Protein AF-0000000087633510 (afdb_homodimer)

InterPro domains:
  IPR011762 Acetyl-coenzyme A carboxyltransferase, N-terminal [PS50980] (60-316)
  IPR011763 Acetyl-coenzyme A carboxyltransferase, C-terminal [PS50989] (320-559)
  IPR029045 ClpP/crotonase-like domain superfamily [SSF52096] (69-305)
  IPR029045 ClpP/crotonase-like domain superfamily [SSF52096] (275-554)
  IPR034733 Acetyl-coenzyme A carboxylase carboxyl transferase subunit beta [PF01039] (92-562)
  IPR045190 Methylcrotonoyl-CoA carboxylase beta chain MCCB/AccD1-like [PTHR22855] (49-562)

Organism: Neolamprologus brichardi (NCBI:txid32507)

Radius of gyration: 33.29 Å; Cα contacts (8 Å, |Δi|>4): 2450; chains: 2; bounding box: 78×94×128 Å

Solvent-accessible surface area (backbone atoms only — not comparable to full-atom values): 58409 Å² total; per-residue (Å²): 138,80,77,77,77,73,78,75,78,78,74,76,71,79,74,76,76,74,72,76,76,73,79,71,74,74,68,72,66,80,74,71,80,73,74,80,86,50,48,66,49,84,64,74,90,46,80,85,46,42,68,48,29,51,53,7,30,55,46,37,50,54,38,51,50,50,49,49,51,52,50,52,56,33,70,44,50,40,34,72,68,35,45,47,46,40,39,68,72,63,65,41,78,52,61,69,57,51,48,59,70,48,30,74,57,87,67,58,54,69,37,26,59,55,15,20,49,83,40,97,91,46,71,32,43,22,22,20,37,54,34,30,39,34,30,44,90,83,41,65,29,31,36,44,29,37,29,39,38,24,76,49,11,36,36,45,54,58,25,43,47,52,52,48,50,49,51,48,43,20,62,79,32,56,27,33,36,41,35,37,41,18,24,63,23,71,46,65,96,49,32,87,62,28,41,54,33,48,82,20,53,50,24,54,56,32,48,49,30,42,34,36,24,61,71,23,53,37,37,19,34,30,69,16,46,20,30,40,78,44,30,45,59,39,43,59,24,78,43,19,31,25,17,44,87,50,10,30,47,37,69,60,56,40,61,44,21,26,74,74,62,68,47,88,54,51,58,50,67,52,20,7,26,63,44,25,47,72,69,43,54,57,28,75,38,76,16,80,40,65,71,53,34,38,51,51,49,49,52,55,56,69,69,53,81,60,57,72,80,53,67,66,58,54,50,53,40,56,66,65,36,42,67,33,80,47,65,42,69,54,37,35,27,61,32,22,71,43,81,90,42,56,65,71,44,64,50,57,50,18,39,48,18,29,49,9,22,45,39,61,47,62,72,87,50,26,61,24,36,45,35,29,41,34,29,41,72,64,41,68,32,33,36,40,32,40,48,42,53,79,39,51,55,16,24,47,49,48,27,52,49,52,50,50,28,41,75,68,64,30,34,38,38,27,40,35,32,41,54,70,71,72,85,74,46,66,42,61,70,37,25,44,52,45,41,43,28,51,34,28,42,38,33,18,30,35,41,56,43,61,43,80,40,57,34,35,24,38,30,51,23,31,40,27,48,68,59,23,46,48,50,40,27,44,24,42,64,40,70,41,38,37,28,22,63,67,12,33,46,34,57,46,41,63,82,50,53,62,67,73,51,82,72,63,84,84,43,62,69,60,49,51,52,52,39,52,54,50,29,58,50,32,54,56,57,15,30,33,65,50,34,19,17,68,56,41,40,42,22,72,42,56,58,56,48,44,52,60,53,52,41,50,52,53,55,49,54,53,49,44,73,29,52,74,80,69,83,62,79,73,60,59,89,62,65,126,140,84,83,78,83,76,79,77,78,78,74,78,72,77,74,76,78,76,73,77,78,74,81,71,74,74,68,71,64,78,75,70,80,72,76,77,87,49,47,67,48,85,63,74,90,46,80,87,46,43,68,48,30,51,52,8,31,55,46,37,52,54,39,50,50,50,50,50,54,51,50,52,56,32,72,44,51,41,35,70,68,36,44,46,45,40,41,66,74,62,66,42,78,54,62,68,56,52,49,58,70,48,29,74,57,88,66,57,52,68,36,27,59,54,15,22,48,85,40,97,92,45,70,32,43,21,22,20,37,55,33,31,38,32,30,43,89,83,39,64,28,30,34,44,31,36,29,39,37,27,75,49,12,36,36,46,54,57,25,43,46,52,51,46,49,49,51,48,43,20,63,79,33,57,27,32,38,41,36,38,41,18,23,63,22,71,45,65,98,48,34,85,62,30,42,54,33,47,80,21,51,50,24,54,57,31,48,48,31,41,36,37,24,62,69,23,53,38,37,20,35,30,70,15,44,19,31,41,79,46,30,47,58,39,44,57,23,78,41,20,30,25,17,45,88,49,10,31,45,35,72,59,56,40,61,44,19,25,74,73,62,66,46,89,53,52,59,50,67,53,19,8,24,65,46,26,46,72,68,44,54,57,29,74,39,75,15,79,40,65,70,52,35,40,51,51,50,50,53,56,56,66,68,52,81,60,58,71,78,53,66,64,58,52,49,54,40,56,67,66,36,42,67,33,81,47,64,40,70,54,38,35,30,61,32,22,70,45,80,90,42,56,65,70,44,63,49,58,50,19,38,48,17,29,48,8,23,45,41,62,47,62,70,86,49,28,61,25,36,45,35,29,42,33,28,40,72,64,41,67,32,33,37,39,32,40,48,42,54,80,40,49,54,16,24,49,48,48,27,52,50,50,49,49,27,40,75,68,66,30,34,37,3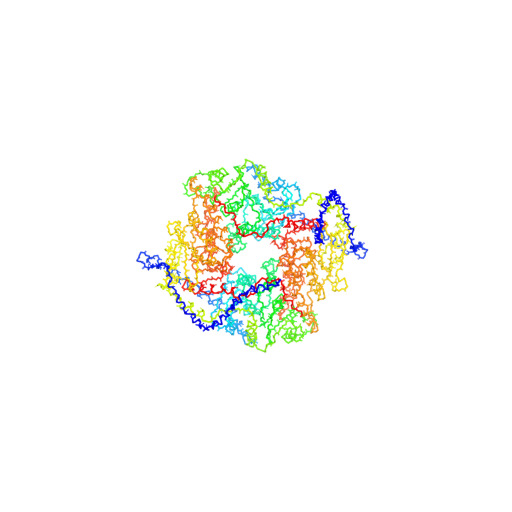8,26,39,36,32,41,54,70,71,72,85,74,46,69,41,60,70,36,25,43,53,46,40,43,26,50,34,28,42,37,31,18,31,34,42,55,43,61,42,80,39,56,35,36,23,38,29,51,23,30,40,27,49,68,58,23,47,47,51,40,28,45,24,42,63,40,70,41,37,35,29,22,64,67,11,34,46,34,60,47,41,64,82,50,53,62,67,72,49,82,72,62,83,85,43,63,69,60,50,51,51,51,39,51,54,50,30,58,52,32,55,57,56,15,30,33,64,51,34,19,18,68,54,42,41,43,24,74,42,57,56,56,48,44,50,60,54,52,42,51,54,54,56,49,54,54,49,46,72,30,51,74,81,69,82,63,80,73,60,58,90,62,65,125

Foldseek 3Di:
DPPPPCPPPPPPVPPPPPPPPPPPPCPVDPPPPPPDPFDFPDDDDDPVLVVLLVVLLVLLVVLVVVVVVLLVVLVCQLHDVLVCCCCPVLVFDFPVVLVCLQAPHPDKAWWLQLAQDPDPVHRQGSQQWIWTWGDQPQAIAIEIAGGCSGVHSEHDLSSLVLLVLSLVLCVLQLHAYEYEDGHPYYPVVVCVSAPDDCSHLVVNLVSLQQSLLLVRAFEYEFQAEQEASSLVRLLQGPAYEYEFSHGFHDHDAQVVVCVVPVDGDDRCRHGGLCCCCPPVVSHPHYHHHSSRSSVVVSVVVVPADFQDDDPVVLVSLQVSAAAAPDALSSLSSQQGLALVSHDACLVLCSRQFGNNGWHWDPCPWQVQWTWTWTHQSNAIAIEIEGNAACALRNLLSLLVRLVVCLVVLHEYEFEDDHDQDDDPCPDPVSVVRVVSSVVSLVSLLVSLLPRSRAYEYEYSAEQEASVNSSRCFLVSPHSFYEYAQSYFHDNGAQPRCLVVDDPPPPCPPVSVVVSVVVSVVRVVCGGRSNCSNSPSGTYHDHSSCVSVSVVVVSVSSCSSVRRDDRPDRSDRDNSD/DCPPPCPPPPPPVPPPPPPPPPPPPCPVPPPPDPADPFDFPDDDDDPVLVVLLVVLLVLLVVLVVVVVVLLVVLVCQLHDVLVCCCCPVLVFDFQVVLVCLQAPDPDKAWWLQLAQDPDPVHRQGSQQWIWTWGDQPRAIAIEIAGGCSGVHSEHELSSLVLLVLSLVLCVLQLHAYEYEDGHPYYPVVVCVSAPDDCSHLVVNLVSLQQSLLLVRAFEYEFQAEQEASSLVNLLQGPAYEYEFPGGFHDPDAQVVVCVVPVDGDDRCRHGGLCCCCPPVVSHPHYHHHSSRSSVVVSVVVVPADFQDDDPVVLVSLQVSAAAAPDALSSLSSQQGLALVSHDACLVLCSRQFGNSGWAWDPCPWQVQWTWTWTHQSNAIAIEIEGNAACALRNLLSLLVRLVVCLVVLHEYEFEDAHDFDDDPCPDPVSVVRVVSSVVSLVSLLVSLLPRSRAYEYEYSAEQEASVNSSRCFLVSPHSFYEYAQSYFHDNGAQPRCLVVDDPPPPCVPVSVVVSVVVSVVRVVCGGRSVCSNSPSGGYHDHSSCVSVSVVVVSVSSCSSVRRDDRPDRSDRDNSD

Secondary structure (DSSP, 8-state):
-------------------------------------PPB---PPPHHHHHHHHHHHHHHHHHHHHHHHHHHHHHTTT-HHHHHIIIIIS----HHHHHHHHSSSS-EEEE-TTTTTT-TT---GGGGEEEEEEEETTEEEEEEEE-TTTGGGEEPHHHHHHHHHHHHHHHHHT--EEEEEEE-EE-GGGGGGTSSSTTSHHHHHHHHHHHHHTT--EEEEEEEEEEGGGGHHHHHSSEEEEETTT-EEESS-HHHHHHHH-----HHHHH-HHIIIIII---SEEESSHHHHHHHHHHHHHTS-B-PPPHHHHHHHHHH----SS-GGGHHHHS-SSGGGPPPHHHHHHHHSGGGB-EESSTTSSTTEEEEEEEETTEEEEEEEESS---HHHHHHHHHHHHHHHHTT--EEEEE---SS-----SHHHHHHHHHHHHHHHHHHHHHHH--S-EEEEESSEEEHHHHHHTT-GGG--SEEEE-TT-EEESS-TT-GGGGS---TT-HHHHHHHHHHHHHHHHHHTBHHHHHHTTSSS-B--GGGHHHHHHHHHHHHHGGGGBS------------/-------------------------------------PPB---PPPHHHHHHHHHHHHHHHHHHHHHHHHHHHHHTTT-HHHHHIIIIIS----HHHHHHHHSSSS-EEEE-TTTTTT-TT---GGGGEEEEEEEETTEEEEEEEE-TTTGGGEEPHHHHHHHHHHHHHHHHHT--EEEEEEE-EE-GGGGGGTSSSTTSHHHHHHHHHHHHHTT--EEEEEEEEEEGGGGHHHHHSSEEEEETTT-EEESS-HHHHHHHH-----HHHHH-HHIIIIII---SEEESSHHHHHHHHHHHHHTS-B-PPPHHHHHHHHHH----SS-GGGHHHHS-SSGGGPPPTHHHHHHHSGGGB-EESSTTSSTTEEEEEEEETTEEEEEEEESS---HHHHHHHHHHHHHHHHTT--EEEEE---SS-----SHHHHHHHHHHHHHHHHHHHHHHH--S-EEEEESSEEEHHHHHHTT-GGG--SEEEE-TT-EEESS-TT-GGGGS---TT-HHHHHHHHHHHHHHHHHHTBHHHHHHTTSSS-B--GGGHHHHHHHHHHHHHGGGGBS------------

pLDDT: mean 87.06, std 18.72, range [19.77, 98.94]

Structure (mmCIF, N/CA/C/O backbone):
data_AF-0000000087633510-model_v1
#
loop_
_entity.id
_entity.type
_entity.pdbx_description
1 polymer 'methylcrotonoyl-CoA carboxylase'
#
loop_
_atom_site.group_PDB
_atom_site.id
_atom_site.type_symbol
_atom_site.label_atom_id
_atom_site.label_alt_id
_atom_site.label_comp_id
_atom_site.label_asym_id
_atom_site.label_entity_id
_atom_site.label_seq_id
_atom_site.pdbx_PDB_ins_code
_atom_site.Cartn_x
_atom_site.Cartn_y
_atom_site.Cartn_z
_atom_site.occupancy
_atom_site.B_iso_or_equiv
_atom_site.auth_seq_id
_atom_site.auth_comp_id
_atom_site.auth_asym_id
_atom_site.auth_atom_id
_atom_site.pdbx_PDB_model_num
ATOM 1 N N . MET A 1 1 ? 13.68 -36.344 97.812 1 20.95 1 MET A N 1
ATOM 2 C CA . MET A 1 1 ? 13.469 -34.906 98.062 1 20.95 1 MET A CA 1
ATOM 3 C C . MET A 1 1 ? 13.406 -34.156 96.688 1 20.95 1 MET A C 1
ATOM 5 O O . MET A 1 1 ? 14.102 -33.156 96.5 1 20.95 1 MET A O 1
ATOM 9 N N . THR A 1 2 ? 13.18 -34.844 95.75 1 22.48 2 THR A N 1
ATOM 10 C CA . THR A 1 2 ? 13.297 -35.188 94.312 1 22.48 2 THR A CA 1
ATOM 11 C C . THR A 1 2 ? 12.43 -34.25 93.5 1 22.48 2 THR A C 1
ATOM 13 O O . THR A 1 2 ? 11.219 -34.469 93.375 1 22.48 2 THR A O 1
ATOM 16 N N . ASP A 1 3 ? 12.828 -32.906 93.625 1 21.53 3 ASP A N 1
ATOM 17 C CA . ASP A 1 3 ? 12.086 -31.656 93.438 1 21.53 3 ASP A CA 1
ATOM 18 C C . ASP A 1 3 ? 11.828 -31.438 91.938 1 21.53 3 ASP A C 1
ATOM 20 O O . ASP A 1 3 ? 12.758 -31.469 91.125 1 21.53 3 ASP A O 1
ATOM 24 N N . MET A 1 4 ? 10.648 -31.781 91.438 1 23.3 4 MET A N 1
ATOM 25 C CA . MET A 1 4 ? 9.859 -32.031 90.25 1 23.3 4 MET A CA 1
ATOM 26 C C . MET A 1 4 ? 9.695 -30.766 89.438 1 23.3 4 MET A C 1
ATOM 28 O O . MET A 1 4 ? 8.891 -29.891 89.812 1 23.3 4 MET A O 1
ATOM 32 N N . HIS A 1 5 ? 10.969 -30.156 89.062 1 23.16 5 HIS A N 1
ATOM 33 C CA . HIS A 1 5 ? 11.055 -28.781 88.562 1 23.16 5 HIS A CA 1
ATOM 34 C C . HIS A 1 5 ? 10.195 -28.562 87.375 1 23.16 5 HIS A C 1
ATOM 36 O O . HIS A 1 5 ? 10.32 -29.297 86.375 1 23.16 5 HIS A O 1
ATOM 42 N N . ARG A 1 6 ? 8.953 -28.016 87.438 1 20.7 6 ARG A N 1
ATOM 43 C CA . ARG A 1 6 ? 7.672 -27.812 86.812 1 20.7 6 ARG A CA 1
ATOM 44 C C . ARG A 1 6 ? 7.805 -26.844 85.625 1 20.7 6 ARG A C 1
ATOM 46 O O . ARG A 1 6 ? 7.91 -25.641 85.812 1 20.7 6 ARG A O 1
ATOM 53 N N . TYR A 1 7 ? 8.789 -27.062 84.75 1 23.12 7 TYR A N 1
ATOM 54 C CA . TYR A 1 7 ? 9.195 -26.047 83.75 1 23.12 7 TYR A CA 1
ATOM 55 C C . TYR A 1 7 ? 8.008 -25.594 82.938 1 23.12 7 TYR A C 1
ATOM 57 O O . TYR A 1 7 ? 7.43 -26.391 82.188 1 23.12 7 TYR A O 1
ATOM 65 N N . THR A 1 8 ? 7.133 -24.688 83.438 1 19.77 8 THR A N 1
ATOM 66 C CA . THR A 1 8 ? 5.836 -24.172 83 1 19.77 8 THR A CA 1
ATOM 67 C C . THR A 1 8 ? 5.941 -23.484 81.688 1 19.77 8 THR A C 1
ATOM 69 O O . THR A 1 8 ? 6.734 -22.562 81.5 1 19.77 8 THR A O 1
ATOM 72 N N . ALA A 1 9 ? 5.965 -24.297 80.562 1 23.45 9 ALA A N 1
ATOM 73 C CA . ALA A 1 9 ? 5.984 -23.984 79.125 1 23.45 9 ALA A CA 1
ATOM 74 C C . ALA A 1 9 ? 4.941 -22.922 78.75 1 23.45 9 ALA A C 1
ATOM 76 O O . ALA A 1 9 ? 3.736 -23.188 78.875 1 23.45 9 ALA A O 1
ATOM 77 N N . SER A 1 10 ? 5.125 -21.625 79.312 1 20.56 10 SER A N 1
ATOM 78 C CA . SER A 1 10 ? 4.184 -20.516 79.25 1 20.56 10 SER A CA 1
ATOM 79 C C . SER A 1 10 ? 3.67 -20.297 77.812 1 20.56 10 SER A C 1
ATOM 81 O O . SER A 1 10 ? 4.453 -20.281 76.875 1 20.56 10 SER A O 1
ATOM 83 N N . ARG A 1 11 ? 2.398 -20.797 77.562 1 21.02 11 ARG A N 1
ATOM 84 C CA . ARG A 1 11 ? 1.43 -20.766 76.438 1 21.02 11 ARG A CA 1
ATOM 85 C C . ARG A 1 11 ? 1.221 -19.344 75.938 1 21.02 11 ARG A C 1
ATOM 87 O O . ARG A 1 11 ? 0.561 -18.531 76.562 1 21.02 11 ARG A O 1
ATOM 94 N N . PHE A 1 12 ? 2.332 -18.578 75.562 1 21.59 12 PHE A N 1
ATOM 95 C CA . PHE A 1 12 ? 2.113 -17.203 75.125 1 21.59 12 PHE A CA 1
ATOM 96 C C . PHE A 1 12 ? 0.963 -17.109 74.125 1 21.59 12 PHE A C 1
ATOM 98 O O . PHE A 1 12 ? 1.013 -17.719 73.062 1 21.59 12 PHE A O 1
ATOM 105 N N . VAL A 1 13 ? -0.249 -17.141 74.625 1 21.53 13 VAL A N 1
ATOM 106 C CA . VAL A 1 13 ? -1.556 -16.969 74 1 21.53 13 VAL A CA 1
ATOM 107 C C . VAL A 1 13 ? -1.522 -15.758 73.062 1 21.53 13 VAL A C 1
ATOM 109 O O . VAL A 1 13 ? -1.291 -14.625 73.5 1 21.53 13 VAL A O 1
ATOM 112 N N . GLU A 1 14 ? -0.946 -15.977 71.875 1 23.7 14 GLU A N 1
ATOM 113 C CA . GLU A 1 14 ? -0.913 -14.953 70.812 1 23.7 14 GLU A CA 1
ATOM 114 C C . GLU A 1 14 ? -2.271 -14.273 70.688 1 23.7 14 GLU A C 1
ATOM 116 O O . GLU A 1 14 ? -3.281 -14.938 70.438 1 23.7 14 GLU A O 1
ATOM 121 N N . ARG A 1 15 ? -2.631 -13.297 71.562 1 22.03 15 ARG A N 1
ATOM 122 C CA . ARG A 1 15 ? -3.771 -12.391 71.562 1 22.03 15 ARG A CA 1
ATOM 123 C C . ARG A 1 15 ? -4.07 -11.906 70.125 1 22.03 15 ARG A C 1
ATOM 125 O O . ARG A 1 15 ? -3.191 -11.367 69.438 1 22.03 15 ARG A O 1
ATOM 132 N N . TYR A 1 16 ? -5.008 -12.57 69.5 1 24.42 16 TYR A N 1
ATOM 133 C CA . TYR A 1 16 ? -5.664 -12.305 68.25 1 24.42 16 TYR A CA 1
ATOM 134 C C . TYR A 1 16 ? -6.18 -10.875 68.188 1 24.42 16 TYR A C 1
ATOM 136 O O . TYR A 1 16 ? -7.129 -10.516 68.875 1 24.42 16 TYR A O 1
ATOM 144 N N . TRP A 1 17 ? -5.254 -9.836 68.375 1 23.27 17 TRP A N 1
ATOM 145 C CA . TRP A 1 17 ? -5.754 -8.469 68.25 1 23.27 17 TRP A CA 1
ATOM 146 C C . TRP A 1 17 ? -6.695 -8.305 67.062 1 23.27 17 TRP A C 1
ATOM 148 O O . TRP A 1 17 ? -6.328 -8.602 65.938 1 23.27 17 TRP A O 1
ATOM 158 N N . GLN A 1 18 ? -7.988 -8.516 67.25 1 23.66 18 GLN A N 1
ATOM 159 C CA . GLN A 1 18 ? -9.125 -8.227 66.438 1 23.66 18 GLN A CA 1
ATOM 160 C C . GLN A 1 18 ? -9.109 -6.77 65.938 1 23.66 18 GLN A C 1
ATOM 162 O O . GLN A 1 18 ? -9.594 -5.887 66.688 1 23.66 18 GLN A O 1
ATOM 167 N N . ARG A 1 19 ? -7.984 -6.141 65.625 1 25 19 ARG A N 1
ATOM 168 C CA . ARG A 1 19 ? -8.141 -4.73 65.312 1 25 19 ARG A CA 1
ATOM 169 C C . ARG A 1 19 ? -9.227 -4.535 64.25 1 25 19 ARG A C 1
ATOM 171 O O . ARG A 1 19 ? -9.266 -5.254 63.25 1 25 19 ARG A O 1
ATOM 178 N N . SER A 1 20 ? -10.328 -3.992 64.688 1 24.59 20 SER A N 1
ATOM 179 C CA . SER A 1 20 ? -11.492 -3.492 63.969 1 24.59 20 SER A CA 1
ATOM 180 C C . SER A 1 20 ? -11.086 -2.613 62.781 1 24.59 20 SER A C 1
ATOM 182 O O . SER A 1 20 ? -10.406 -1.603 62.969 1 24.59 20 SER A O 1
ATOM 184 N N . VAL A 1 21 ? -10.734 -3.178 61.719 1 28.39 21 VAL A N 1
ATOM 185 C CA . VAL A 1 21 ? -10.367 -2.445 60.5 1 28.39 21 VAL A CA 1
ATOM 186 C C . VAL A 1 21 ? -11.461 -1.436 60.156 1 28.39 21 VAL A C 1
ATOM 188 O O . VAL A 1 21 ? -12.602 -1.815 59.875 1 28.39 21 VAL A O 1
ATOM 191 N N . CYS A 1 22 ? -11.57 -0.311 60.906 1 26.98 22 CYS A N 1
ATOM 192 C CA . CYS A 1 22 ? -12.422 0.808 60.531 1 26.98 22 CYS A CA 1
ATOM 193 C C . CYS A 1 22 ? -12.305 1.101 59.031 1 26.98 22 CYS A C 1
ATOM 195 O O . CYS A 1 22 ? -11.195 1.148 58.5 1 26.98 22 CYS A O 1
ATOM 197 N N . GLY A 1 23 ? -13.328 0.753 58.281 1 26.53 23 GLY A N 1
ATOM 198 C CA . GLY A 1 23 ? -13.594 1.016 56.875 1 26.53 23 GLY A CA 1
ATOM 199 C C . GLY A 1 23 ? -13.359 2.463 56.5 1 26.53 23 GLY A C 1
ATOM 200 O O . GLY A 1 23 ? -14.18 3.334 56.781 1 26.53 23 GLY A O 1
ATOM 201 N N . VAL A 1 24 ? -12.188 3.039 56.812 1 29.25 24 VAL A N 1
ATOM 202 C CA . VAL A 1 24 ? -11.969 4.406 56.344 1 29.25 24 VAL A CA 1
ATOM 203 C C . VAL A 1 24 ? -12.398 4.527 54.875 1 29.25 24 VAL A C 1
ATOM 205 O O . VAL A 1 24 ? -11.906 3.793 54 1 29.25 24 VAL A O 1
ATOM 208 N N . SER A 1 25 ? -13.617 4.969 54.719 1 30.56 25 SER A N 1
ATOM 209 C CA . SER A 1 25 ? -14.188 5.465 53.469 1 30.56 25 SER A CA 1
ATOM 210 C C . SER A 1 25 ? -13.188 6.344 52.719 1 30.56 25 SER A C 1
ATOM 212 O O . SER A 1 25 ? -12.656 7.305 53.281 1 30.56 25 SER A O 1
ATOM 214 N N . SER A 1 26 ? -12.281 5.727 52.031 1 31.3 26 SER A N 1
ATOM 215 C CA . SER A 1 26 ? -11.305 6.406 51.156 1 31.3 26 SER A CA 1
ATOM 216 C C . SER A 1 26 ? -11.969 7.512 50.344 1 31.3 26 SER A C 1
ATOM 218 O O . SER A 1 26 ? -12.789 7.234 49.469 1 31.3 26 SER A O 1
ATOM 220 N N . VAL A 1 27 ? -12.453 8.508 51.062 1 29.11 27 VAL A N 1
ATOM 221 C CA . VAL A 1 27 ? -12.773 9.695 50.281 1 29.11 27 VAL A CA 1
ATOM 222 C C . VAL A 1 27 ? -11.641 9.992 49.312 1 29.11 27 VAL A C 1
ATOM 224 O O . VAL A 1 27 ? -10.531 10.344 49.719 1 29.11 27 VAL A O 1
ATOM 227 N N . ALA A 1 28 ? -11.531 9.172 48.438 1 39.34 28 ALA A N 1
ATOM 228 C CA . ALA A 1 28 ? -10.688 9.555 47.312 1 39.34 28 ALA A CA 1
ATOM 229 C C . ALA A 1 28 ? -10.82 11.039 47 1 39.34 28 ALA A C 1
ATOM 231 O O . ALA A 1 28 ? -11.852 11.484 46.5 1 39.34 28 ALA A O 1
ATOM 232 N N . GLY A 1 29 ? -10.398 11.883 47.906 1 29.91 29 GLY A N 1
ATOM 233 C CA . GLY A 1 29 ? -10.406 13.312 47.656 1 29.91 29 GLY A CA 1
ATOM 234 C C . GLY A 1 29 ? -10.188 13.656 46.188 1 29.91 29 GLY A C 1
ATOM 235 O O . GLY A 1 29 ? -9.516 12.914 45.469 1 29.91 29 GLY A O 1
ATOM 236 N N . LYS A 1 30 ? -10.977 14.398 45.594 1 40.06 30 LYS A N 1
ATOM 237 C CA . LYS A 1 30 ? -10.867 15.039 44.281 1 40.06 30 LYS A CA 1
ATOM 238 C C . LYS A 1 30 ? -9.492 15.664 44.094 1 40.06 30 LYS A C 1
ATOM 240 O O . LYS A 1 30 ? -9.172 16.672 44.719 1 40.06 30 LYS A O 1
ATOM 245 N N . ARG A 1 31 ? -8.469 14.828 43.938 1 41.28 31 ARG A N 1
ATOM 246 C CA . ARG A 1 31 ? -7.191 15.445 43.594 1 41.28 31 ARG A CA 1
ATOM 247 C C . ARG A 1 31 ? -7.387 16.562 42.594 1 41.28 31 ARG A C 1
ATOM 249 O O . ARG A 1 31 ? -7.918 16.344 41.5 1 41.28 31 ARG A O 1
ATOM 256 N N . ARG A 1 32 ? -7.469 17.812 42.875 1 40.19 32 ARG A N 1
ATOM 257 C CA . ARG A 1 32 ? -7.477 18.984 42 1 40.19 32 ARG A CA 1
ATOM 258 C C . ARG A 1 32 ? -6.379 18.891 40.938 1 40.19 32 ARG A C 1
ATOM 260 O O . ARG A 1 32 ? -5.246 18.5 41.25 1 40.19 32 ARG A O 1
ATOM 267 N N . ALA A 1 33 ? -6.797 18.766 39.719 1 48.5 33 ALA A N 1
ATOM 268 C CA . ALA A 1 33 ? -5.828 18.828 38.625 1 48.5 33 ALA A CA 1
ATOM 269 C C . ALA A 1 33 ? -4.816 19.938 38.844 1 48.5 33 ALA A C 1
ATOM 271 O O . ALA A 1 33 ? -5.199 21.094 39.062 1 48.5 33 ALA A O 1
ATOM 272 N N . LEU A 1 34 ? -3.605 19.703 39.375 1 50.78 34 LEU A N 1
ATOM 273 C CA . LEU A 1 34 ? -2.547 20.703 39.5 1 50.78 34 LEU A CA 1
ATOM 274 C C . LEU A 1 34 ? -2.43 21.531 38.219 1 50.78 34 LEU A C 1
ATOM 276 O O . LEU A 1 34 ? -2.572 21 37.125 1 50.78 34 LEU A O 1
ATOM 280 N N . PRO A 1 35 ? -2.539 22.828 38.344 1 57.19 35 PRO A N 1
ATOM 281 C CA . PRO A 1 35 ? -2.35 23.672 37.156 1 57.19 35 PRO A CA 1
ATOM 282 C C . PRO A 1 35 ? -1.084 23.328 36.375 1 57.19 35 PRO A C 1
ATOM 284 O O . PRO A 1 35 ? -0.1 22.875 36.969 1 57.19 35 PRO A O 1
ATOM 287 N N . SER A 1 36 ? -1.16 23.281 35.031 1 68.38 36 SER A N 1
ATOM 288 C CA . SER A 1 36 ? -0.012 22.984 34.188 1 68.38 36 SER A CA 1
ATOM 289 C C . SER A 1 36 ? 1.174 23.875 34.531 1 68.38 36 SER A C 1
ATOM 291 O O . SER A 1 36 ? 1.011 25.078 34.719 1 68.38 36 SER A O 1
ATOM 293 N N . ALA A 1 37 ? 2.219 23.422 34.812 1 73.5 37 ALA A N 1
ATOM 294 C CA . ALA A 1 37 ? 3.463 24.109 35.156 1 73.5 37 ALA A CA 1
ATOM 295 C C . ALA A 1 37 ? 4.18 24.609 33.906 1 73.5 37 ALA A C 1
ATOM 297 O O . ALA A 1 37 ? 5.238 25.234 34 1 73.5 37 ALA A O 1
ATOM 298 N N . PHE A 1 38 ? 3.443 24.5 32.75 1 85.5 38 PHE A N 1
ATOM 299 C CA . PHE A 1 38 ? 4.117 24.906 31.516 1 85.5 38 PHE A CA 1
ATOM 300 C C . PHE A 1 38 ? 4.051 26.422 31.328 1 85.5 38 PHE A C 1
ATOM 302 O O . PHE A 1 38 ? 3.062 27.062 31.719 1 85.5 38 PHE A O 1
ATOM 309 N N . PRO A 1 39 ? 5.098 27 30.688 1 85.94 39 PRO A N 1
ATOM 310 C CA . PRO A 1 39 ? 5.094 28.453 30.438 1 85.94 39 PRO A CA 1
ATOM 311 C C . PRO A 1 39 ? 4.047 28.875 29.422 1 85.94 39 PRO A C 1
ATOM 313 O O . PRO A 1 39 ? 3.74 28.109 28.5 1 85.94 39 PRO A O 1
ATOM 316 N N . VAL A 1 40 ? 3.543 30.078 29.672 1 89.75 40 VAL A N 1
ATOM 317 C CA . VAL A 1 40 ? 2.539 30.625 28.766 1 89.75 40 VAL A CA 1
ATOM 318 C C . VAL A 1 40 ? 3.223 31.281 27.562 1 89.75 40 VAL A C 1
ATOM 320 O O . VAL A 1 40 ? 4.16 32.062 27.734 1 89.75 40 VAL A O 1
ATOM 323 N N . LEU A 1 41 ? 2.887 30.938 26.359 1 90.5 41 LEU A N 1
ATOM 324 C CA . LEU A 1 41 ? 3.297 31.578 25.109 1 90.5 41 LEU A CA 1
ATOM 325 C C . LEU A 1 41 ? 2.355 32.719 24.75 1 90.5 41 LEU A C 1
ATOM 327 O O . LEU A 1 41 ? 1.484 32.562 23.891 1 90.5 41 LEU A O 1
ATOM 331 N N . ASP A 1 42 ? 2.533 33.812 25.406 1 86.62 42 ASP A N 1
ATOM 332 C CA . ASP A 1 42 ? 1.708 34.969 25.078 1 86.62 42 ASP A CA 1
ATOM 333 C C . ASP A 1 42 ? 2.287 35.719 23.891 1 86.62 42 ASP A C 1
ATOM 335 O O . ASP A 1 42 ? 3.16 36.562 24.062 1 86.62 42 ASP A O 1
ATOM 339 N N . LEU A 1 43 ? 1.753 35.438 22.75 1 88.88 43 LEU A N 1
ATOM 340 C CA . LEU A 1 43 ? 2.246 36 21.5 1 88.88 43 LEU A CA 1
ATOM 341 C C . LEU A 1 43 ? 1.119 36.688 20.719 1 88.88 43 LEU A C 1
ATOM 343 O O . LEU A 1 43 ? 0.665 36.156 19.703 1 88.88 43 LEU A O 1
ATOM 347 N N . PRO A 1 44 ? 0.751 37.906 21.188 1 87.31 44 PRO A N 1
ATOM 348 C C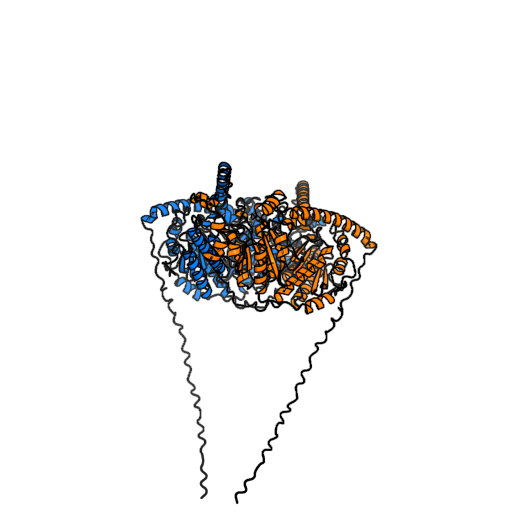A . PRO A 1 44 ? -0.289 38.625 20.469 1 87.31 44 PRO A CA 1
ATOM 349 C C . PRO A 1 44 ? 0.189 39.156 19.109 1 87.31 44 PRO A C 1
ATOM 351 O O . PRO A 1 44 ? 1.392 39.156 18.844 1 87.31 44 PRO A O 1
ATOM 354 N N . LEU A 1 45 ? -0.74 39.469 18.328 1 90.5 45 LEU A N 1
ATOM 355 C CA . LEU A 1 45 ? -0.404 40.094 17.047 1 90.5 45 LEU A CA 1
ATOM 356 C C . LEU A 1 45 ? 0.161 41.5 17.266 1 90.5 45 LEU A C 1
ATOM 358 O O . LEU A 1 45 ? -0.504 42.344 17.859 1 90.5 45 LEU A O 1
ATOM 362 N N . LEU A 1 46 ? 1.341 41.625 16.828 1 88.75 46 LEU A N 1
ATOM 363 C CA . LEU A 1 46 ? 1.998 42.938 16.969 1 88.75 46 LEU A CA 1
ATOM 364 C C . LEU A 1 46 ? 1.896 43.719 15.68 1 88.75 46 LEU A C 1
ATOM 366 O O . LEU A 1 46 ? 1.651 43.156 14.609 1 88.75 46 LEU A O 1
ATOM 370 N N . PRO A 1 47 ? 2.086 45 15.781 1 88.62 47 PRO A N 1
ATOM 371 C CA . PRO A 1 47 ? 2.014 45.844 14.586 1 88.62 47 PRO A CA 1
ATOM 372 C C . PRO A 1 47 ? 2.98 45.406 13.492 1 88.62 47 PRO A C 1
ATOM 374 O O . PRO A 1 47 ? 2.664 45.5 12.305 1 88.62 47 PRO A O 1
ATOM 377 N N . ILE A 1 48 ? 4.066 44.844 13.828 1 88.94 48 ILE A N 1
ATOM 378 C CA . ILE A 1 48 ? 5.09 44.438 12.875 1 88.94 48 ILE A CA 1
ATOM 379 C C . ILE A 1 48 ? 4.582 43.25 12.047 1 88.94 48 ILE A C 1
ATOM 381 O O . ILE A 1 48 ? 5.051 43.031 10.93 1 88.94 48 ILE A O 1
ATOM 385 N N . HIS A 1 49 ? 3.719 42.562 12.641 1 91.12 49 HIS A N 1
ATOM 386 C CA . HIS A 1 49 ? 3.18 41.375 11.961 1 91.12 49 HIS A CA 1
ATOM 387 C C . HIS A 1 49 ? 2.027 41.75 11.039 1 91.12 49 HIS A C 1
ATOM 389 O O . HIS A 1 49 ? 1.608 40.969 10.203 1 91.12 49 HIS A O 1
ATOM 395 N N . LYS A 1 50 ? 1.514 42.906 11.148 1 92.56 50 LYS A N 1
ATOM 396 C CA . LYS A 1 50 ? 0.213 43.281 10.602 1 92.56 50 LYS A CA 1
ATOM 397 C C . LYS A 1 50 ? 0.196 43.156 9.086 1 92.56 50 LYS A C 1
ATOM 399 O O . LYS A 1 50 ? -0.751 42.625 8.508 1 92.56 50 LYS A O 1
ATOM 404 N N . HIS A 1 51 ? 1.205 43.656 8.391 1 94.94 51 HIS A N 1
ATOM 405 C CA . HIS A 1 51 ? 1.225 43.625 6.934 1 94.94 51 HIS A CA 1
ATOM 406 C C . HIS A 1 51 ? 1.181 42.188 6.418 1 94.94 51 HIS A C 1
ATOM 408 O O . HIS A 1 51 ? 0.391 41.875 5.527 1 94.94 51 HIS A O 1
ATOM 414 N N . ILE A 1 52 ? 2 41.344 6.973 1 96.81 52 ILE A N 1
ATOM 415 C CA . ILE A 1 52 ? 2.049 39.938 6.566 1 96.81 52 ILE A CA 1
ATOM 416 C C . ILE A 1 52 ? 0.746 39.25 6.957 1 96.81 52 ILE A C 1
ATOM 418 O O . ILE A 1 52 ? 0.161 38.5 6.152 1 96.81 52 ILE A O 1
ATOM 422 N N . TYR A 1 53 ? 0.271 39.531 8.148 1 97.06 53 TYR A N 1
ATOM 423 C CA . TYR A 1 53 ? -0.963 38.938 8.648 1 97.06 53 TYR A CA 1
ATOM 424 C C . TYR A 1 53 ? -2.139 39.25 7.734 1 97.06 53 TYR A C 1
ATOM 426 O O . TYR A 1 53 ? -2.932 38.375 7.398 1 97.06 53 TYR A O 1
ATOM 434 N N . GLU A 1 54 ? -2.246 40.5 7.328 1 97.19 54 GLU A N 1
ATOM 435 C CA . GLU A 1 54 ? -3.361 40.938 6.492 1 97.19 54 GLU A CA 1
ATOM 436 C C . GLU A 1 54 ? -3.293 40.312 5.105 1 97.19 54 GLU A C 1
ATOM 438 O O . GLU A 1 54 ? -4.324 39.938 4.531 1 97.19 54 GLU A O 1
ATOM 443 N N . ALA A 1 55 ? -2.133 40.188 4.59 1 97.69 55 ALA A N 1
ATOM 444 C CA . ALA A 1 55 ? -1.96 39.531 3.303 1 97.69 55 ALA A CA 1
ATOM 445 C C . ALA A 1 55 ? -2.385 38.062 3.389 1 97.69 55 ALA A C 1
ATOM 447 O O . ALA A 1 55 ? -3.076 37.562 2.502 1 97.69 55 ALA A O 1
ATOM 448 N N . ASN A 1 56 ? -1.94 37.406 4.445 1 98.19 56 ASN A N 1
ATOM 449 C CA . ASN A 1 56 ? -2.332 36 4.691 1 98.19 56 ASN A CA 1
ATOM 450 C C . ASN A 1 56 ? -3.844 35.875 4.855 1 98.19 56 ASN A C 1
ATOM 452 O O . ASN A 1 56 ? -4.445 34.938 4.336 1 98.19 56 ASN A O 1
ATOM 456 N N . LEU A 1 57 ? -4.395 36.812 5.59 1 97.69 57 LEU A N 1
ATOM 457 C CA . LEU A 1 57 ? -5.832 36.781 5.836 1 97.69 57 LEU A CA 1
ATOM 458 C C . LEU A 1 57 ? -6.609 36.875 4.531 1 97.69 57 LEU A C 1
ATOM 460 O O . LEU A 1 57 ? -7.59 36.156 4.328 1 97.69 57 LEU A O 1
ATOM 464 N N . ARG A 1 58 ? -6.215 37.812 3.613 1 97.62 58 ARG A N 1
ATOM 465 C CA . ARG A 1 58 ? -6.855 37.938 2.311 1 97.62 58 ARG A CA 1
ATOM 466 C C . ARG A 1 58 ? -6.75 36.656 1.507 1 97.62 58 ARG A C 1
ATOM 468 O O . ARG A 1 58 ? -7.727 36.219 0.891 1 97.62 58 ARG A O 1
ATOM 475 N N . ASN A 1 59 ? -5.566 36.094 1.522 1 97.81 59 ASN A N 1
ATOM 476 C CA . ASN A 1 59 ? -5.359 34.812 0.834 1 97.81 59 ASN A CA 1
ATOM 477 C C . ASN A 1 59 ? -6.23 33.719 1.422 1 97.81 59 ASN A C 1
ATOM 479 O O . ASN A 1 59 ? -6.824 32.938 0.683 1 97.81 59 ASN A O 1
ATOM 483 N N . SER A 1 60 ? -6.258 33.594 2.762 1 97.75 60 SER A N 1
ATOM 484 C CA . SER A 1 60 ? -7.07 32.594 3.447 1 97.75 60 SER A CA 1
ATOM 485 C C . SER A 1 60 ? -8.547 32.75 3.094 1 97.75 60 SER A C 1
ATOM 487 O O . SER A 1 60 ? -9.25 31.75 2.926 1 97.75 60 SER A O 1
ATOM 489 N N . ASN A 1 61 ? -9 33.969 3.02 1 97.38 61 ASN A N 1
ATOM 490 C CA . ASN A 1 61 ? -10.391 34.219 2.654 1 97.38 61 ASN A CA 1
ATOM 491 C C . ASN A 1 61 ? -10.703 33.688 1.254 1 97.38 61 ASN A C 1
ATOM 493 O O . ASN A 1 61 ? -11.773 33.125 1.021 1 97.38 61 ASN A O 1
ATOM 497 N N . ALA A 1 62 ? -9.828 33.938 0.373 1 97.38 62 ALA A N 1
ATOM 498 C CA . ALA A 1 62 ? -10 33.406 -0.98 1 97.38 62 ALA A CA 1
ATOM 499 C C . ALA A 1 62 ? -10.07 31.875 -0.976 1 97.38 62 ALA A C 1
ATOM 501 O O . ALA A 1 62 ? -10.906 31.297 -1.662 1 97.38 62 ALA A O 1
ATOM 502 N N . TRP A 1 63 ? -9.195 31.281 -0.194 1 96.81 63 TRP A N 1
ATOM 503 C CA . TRP A 1 63 ? -9.172 29.828 -0.112 1 96.81 63 TRP A CA 1
ATOM 504 C C . TRP A 1 63 ? -10.414 29.312 0.601 1 96.81 63 TRP A C 1
ATOM 506 O O . TRP A 1 63 ? -10.914 28.219 0.275 1 96.81 63 TRP A O 1
ATOM 516 N N . CYS A 1 64 ? -10.836 29.984 1.587 1 96.44 64 CYS A N 1
ATOM 517 C CA . CYS A 1 64 ? -12.062 29.594 2.277 1 96.44 64 CYS A CA 1
ATOM 518 C C . CYS A 1 64 ? -13.25 29.594 1.321 1 96.44 64 CYS A C 1
ATOM 520 O O . CYS A 1 64 ? -14.133 28.734 1.426 1 96.44 64 CYS A O 1
ATOM 522 N N . LYS A 1 65 ? -13.273 30.562 0.412 1 96.88 65 LYS A N 1
ATOM 523 C CA . LYS A 1 65 ? -14.32 30.594 -0.607 1 96.88 65 LYS A CA 1
ATOM 524 C C . LYS A 1 65 ? -14.258 29.344 -1.499 1 96.88 65 LYS A C 1
ATOM 526 O O . LYS A 1 65 ? -15.281 28.734 -1.794 1 96.88 65 LYS A O 1
ATOM 531 N N . LYS A 1 66 ? -13.078 29.031 -1.903 1 96.19 66 LYS A N 1
ATOM 532 C CA . LYS A 1 66 ? -12.891 27.828 -2.707 1 96.19 66 LYS A CA 1
ATOM 533 C C . LYS A 1 66 ? -13.312 26.578 -1.934 1 96.19 66 LYS A C 1
ATOM 535 O O . LYS A 1 66 ? -13.93 25.672 -2.494 1 96.19 66 LYS A O 1
ATOM 540 N N . TYR A 1 67 ? -12.922 26.547 -0.696 1 97.69 67 TYR A N 1
ATOM 541 C CA . TYR A 1 67 ? -13.32 25.453 0.188 1 97.69 67 TYR A CA 1
ATOM 542 C C . TYR A 1 67 ? -14.844 25.312 0.206 1 97.69 67 TYR A C 1
ATOM 544 O O . TYR A 1 67 ? -15.359 24.188 0.101 1 97.69 67 TYR A O 1
ATOM 552 N N . THR A 1 68 ? -15.492 26.359 0.337 1 97.44 68 THR A N 1
ATOM 553 C CA . THR A 1 68 ? -16.953 26.359 0.385 1 97.44 68 THR A CA 1
ATOM 554 C C . THR A 1 68 ? -17.531 25.906 -0.947 1 97.44 68 THR A C 1
ATOM 556 O O . THR A 1 68 ? -18.484 25.125 -0.975 1 97.44 68 THR A O 1
ATOM 559 N N . GLU A 1 69 ? -17 26.359 -2.018 1 96.69 69 GLU A N 1
ATOM 560 C CA . GLU A 1 69 ? -17.453 25.969 -3.35 1 96.69 69 GLU A CA 1
ATOM 561 C C . GLU A 1 69 ? -17.312 24.469 -3.555 1 96.69 69 GLU A C 1
ATOM 563 O O . GLU A 1 69 ? -18.25 23.812 -4.031 1 96.69 69 GLU A O 1
ATOM 568 N N . PHE A 1 70 ? -16.141 23.969 -3.205 1 96.69 70 PHE A N 1
ATOM 569 C CA . PHE A 1 70 ? -15.914 22.531 -3.35 1 96.69 70 PHE A CA 1
ATOM 570 C C . PHE A 1 70 ? -16.812 21.734 -2.412 1 96.69 70 PHE A C 1
ATOM 572 O O . PHE A 1 70 ? -17.312 20.672 -2.773 1 96.69 70 PHE A O 1
ATOM 579 N N . SER A 1 71 ? -16.969 22.234 -1.215 1 97.25 71 SER A N 1
ATOM 580 C CA . SER A 1 71 ? -17.859 21.578 -0.253 1 97.25 71 SER A CA 1
ATOM 581 C C . SER A 1 71 ? -19.281 21.484 -0.786 1 97.25 71 SER A C 1
ATOM 583 O O . SER A 1 71 ? -19.938 20.453 -0.656 1 97.25 71 SER A O 1
ATOM 585 N N . GLU A 1 72 ? -19.75 22.547 -1.377 1 96.25 72 GLU A N 1
ATOM 586 C CA . GLU A 1 72 ? -21.094 22.562 -1.955 1 96.25 72 GLU A CA 1
ATOM 587 C C . GLU A 1 72 ? -21.203 21.562 -3.113 1 96.25 72 GLU A C 1
ATOM 589 O O . GLU A 1 72 ? -22.203 20.859 -3.242 1 96.25 72 GLU A O 1
ATOM 594 N N . LYS A 1 73 ? -20.219 21.547 -3.879 1 94.81 73 LYS A N 1
ATOM 595 C CA . LYS A 1 73 ? -20.203 20.641 -5.02 1 94.81 73 LYS A CA 1
ATOM 596 C C . LYS A 1 73 ? -20.281 19.172 -4.566 1 94.81 73 LYS A C 1
ATOM 598 O O . LYS A 1 73 ? -21.062 18.391 -5.109 1 94.81 73 LYS A O 1
ATOM 603 N N . VAL A 1 74 ? -19.5 18.812 -3.588 1 95.75 74 VAL A N 1
ATOM 604 C CA . VAL A 1 74 ? -19.484 17.422 -3.146 1 95.75 74 VAL A CA 1
ATOM 605 C C . VAL A 1 74 ? -20.781 17.094 -2.408 1 95.75 74 VAL A C 1
ATOM 607 O O . VAL A 1 74 ? -21.266 15.961 -2.469 1 95.75 74 VAL A O 1
ATOM 610 N N . MET A 1 75 ? -21.359 18.062 -1.767 1 94.88 75 MET A N 1
ATOM 611 C CA . MET A 1 75 ? -22.578 17.859 -0.989 1 94.88 75 MET A CA 1
ATOM 612 C C . MET A 1 75 ? -23.766 17.594 -1.903 1 94.88 75 MET A C 1
ATOM 614 O O . MET A 1 75 ? -24.781 17.047 -1.465 1 94.88 75 MET A O 1
ATOM 618 N N . GLU A 1 76 ? -23.609 17.891 -3.186 1 94.69 76 GLU A N 1
ATOM 619 C CA . GLU A 1 76 ? -24.672 17.625 -4.156 1 94.69 76 GLU A CA 1
ATOM 620 C C . GLU A 1 76 ? -24.797 16.125 -4.43 1 94.69 76 GLU A C 1
ATOM 622 O O . GLU A 1 76 ? -25.812 15.688 -4.988 1 94.69 76 GLU A O 1
ATOM 627 N N . GLY A 1 77 ? -23.766 15.406 -4.105 1 95.12 77 GLY A N 1
ATOM 628 C CA . GLY A 1 77 ? -23.797 13.977 -4.379 1 95.12 77 GLY A CA 1
ATOM 629 C C . GLY A 1 77 ? -24.016 13.656 -5.844 1 95.12 77 GLY A C 1
ATOM 630 O O . GLY A 1 77 ? -23.297 14.148 -6.711 1 95.12 77 GLY A O 1
ATOM 631 N N . GLY A 1 78 ? -25.078 12.867 -6.129 1 95.5 78 GLY A N 1
ATOM 632 C CA . GLY A 1 78 ? -25.391 12.477 -7.496 1 95.5 78 GLY A CA 1
ATOM 633 C C . GLY A 1 78 ? -26.234 13.492 -8.227 1 95.5 78 GLY A C 1
ATOM 634 O O . GLY A 1 78 ? -26.531 13.336 -9.422 1 95.5 78 GLY A O 1
ATOM 635 N N . GLY A 1 79 ? -26.609 14.609 -7.512 1 96 79 GLY A N 1
ATOM 636 C CA . GLY A 1 79 ? -27.453 15.625 -8.109 1 96 79 GLY A CA 1
ATOM 637 C C . GLY A 1 79 ? -28.922 15.469 -7.762 1 96 79 GLY A C 1
ATOM 638 O O . GLY A 1 79 ? -29.328 14.438 -7.223 1 96 79 GLY A O 1
ATOM 639 N N . GLU A 1 80 ? -29.672 16.453 -8.125 1 95.25 80 GLU A N 1
ATOM 640 C CA . GLU A 1 80 ? -31.078 16.531 -7.73 1 95.25 80 GLU A CA 1
ATOM 641 C C . GLU A 1 80 ? -31.875 15.359 -8.281 1 95.25 80 GLU A C 1
ATOM 643 O O . GLU A 1 80 ? -32.688 14.773 -7.57 1 95.25 80 GLU A O 1
ATOM 648 N N . LYS A 1 81 ? -31.688 15.062 -9.461 1 95.56 81 LYS A N 1
ATOM 649 C CA . LYS A 1 81 ? -32.438 13.984 -10.102 1 95.56 81 LYS A CA 1
ATOM 650 C C . LYS A 1 81 ? -32.125 12.641 -9.445 1 95.56 81 LYS A C 1
ATOM 652 O O . LYS A 1 81 ? -33.062 11.867 -9.148 1 95.56 81 LYS A O 1
ATOM 657 N N . ALA A 1 82 ? -30.906 12.367 -9.219 1 95.75 82 ALA A N 1
ATOM 658 C CA . ALA A 1 82 ? -30.5 11.109 -8.586 1 95.75 82 ALA A CA 1
ATOM 659 C C . ALA A 1 82 ? -31.016 11.031 -7.152 1 95.75 82 ALA A C 1
ATOM 661 O O . ALA A 1 82 ? -31.438 9.961 -6.703 1 95.75 82 ALA A O 1
ATOM 662 N N . ILE A 1 83 ? -31.031 12.078 -6.449 1 96 83 ILE A N 1
ATOM 663 C CA . ILE A 1 83 ? -31.516 12.133 -5.074 1 96 83 ILE A CA 1
ATOM 664 C C . ILE A 1 83 ? -33 11.867 -5.043 1 96 83 ILE A C 1
ATOM 666 O O . ILE A 1 83 ? -33.5 11.117 -4.191 1 96 83 ILE A O 1
ATOM 670 N N . ALA A 1 84 ? -33.688 12.461 -5.988 1 95.75 84 ALA A N 1
ATOM 671 C CA . ALA A 1 84 ? -35.125 12.25 -6.059 1 95.75 84 ALA A CA 1
ATOM 672 C C . ALA A 1 84 ? -35.469 10.781 -6.336 1 95.75 84 ALA A C 1
ATOM 674 O O . ALA A 1 84 ? -36.344 10.211 -5.707 1 95.75 84 ALA A O 1
ATOM 675 N N . ARG A 1 85 ? -34.781 10.227 -7.227 1 94.62 85 ARG A N 1
ATOM 676 C CA . ARG A 1 85 ? -34.969 8.805 -7.523 1 94.62 85 ARG A CA 1
ATOM 677 C C . ARG A 1 85 ? -34.656 7.945 -6.301 1 94.62 85 ARG A C 1
ATOM 679 O O . ARG A 1 85 ? -35.438 7.039 -5.965 1 94.62 85 ARG A O 1
ATOM 686 N N . HIS A 1 86 ? -33.625 8.227 -5.641 1 95.19 86 HIS A N 1
ATOM 687 C CA . HIS A 1 86 ? -33.156 7.492 -4.473 1 95.19 86 HIS A CA 1
ATOM 688 C C . HIS A 1 86 ? -34.188 7.555 -3.336 1 95.19 86 HIS A C 1
ATOM 690 O O . HIS A 1 86 ? -34.469 6.535 -2.711 1 95.19 86 HIS A O 1
ATOM 696 N N . THR A 1 87 ? -34.781 8.68 -3.082 1 95.25 87 THR A N 1
ATOM 697 C CA . THR A 1 87 ? -35.625 8.891 -1.911 1 95.25 87 THR A CA 1
ATOM 698 C C . THR A 1 87 ? -37.094 8.586 -2.232 1 95.25 87 THR A C 1
ATOM 700 O O . THR A 1 87 ? -37.812 8.008 -1.407 1 95.25 87 THR A O 1
ATOM 703 N N . GLN A 1 88 ? -37.531 8.922 -3.389 1 93.12 88 GLN A N 1
ATOM 704 C CA . GLN A 1 88 ? -38.938 8.812 -3.711 1 93.12 88 GLN A CA 1
ATOM 705 C C . GLN A 1 88 ? -39.25 7.461 -4.348 1 93.12 88 GLN A C 1
ATOM 707 O O . GLN A 1 88 ? -40.188 6.777 -3.93 1 93.12 88 GLN A O 1
ATOM 712 N N . ARG A 1 89 ? -38.438 7.109 -5.254 1 86.06 89 ARG A N 1
ATOM 713 C CA . ARG A 1 89 ? -38.719 5.859 -5.961 1 86.06 89 ARG A CA 1
ATOM 714 C C . ARG A 1 89 ? -38.219 4.664 -5.16 1 86.06 89 ARG A C 1
ATOM 716 O O . ARG A 1 89 ? -38.938 3.693 -4.957 1 86.06 89 ARG A O 1
ATOM 723 N N . ASN A 1 90 ? -37 4.809 -4.676 1 87.56 90 ASN A N 1
ATOM 724 C CA . ASN A 1 90 ? -36.375 3.674 -4 1 87.56 90 ASN A CA 1
ATOM 725 C C . ASN A 1 90 ? -36.688 3.678 -2.506 1 87.56 90 ASN A C 1
ATOM 727 O O . ASN A 1 90 ? -36.406 2.709 -1.804 1 87.56 90 ASN A O 1
ATOM 731 N N . ARG A 1 91 ? -37.25 4.754 -2.008 1 92.44 91 ARG A N 1
ATOM 732 C CA . ARG A 1 91 ? -37.656 4.91 -0.614 1 92.44 91 ARG A CA 1
ATOM 733 C C . ARG A 1 91 ? -36.469 4.652 0.326 1 92.44 91 ARG A C 1
ATOM 735 O O . ARG A 1 91 ? -36.625 3.93 1.315 1 92.44 91 ARG A O 1
ATOM 742 N N . LYS A 1 92 ? -35.344 5.16 -0.097 1 96.06 92 LYS A N 1
ATOM 743 C CA . LYS A 1 92 ? -34.125 4.996 0.686 1 96.06 92 LYS A CA 1
ATOM 744 C C . LYS A 1 92 ? -33.719 6.305 1.356 1 96.06 92 LYS A C 1
ATOM 746 O O . LYS A 1 92 ? -34.062 7.387 0.87 1 96.06 92 LYS A O 1
ATOM 751 N N . LEU A 1 93 ? -33.031 6.188 2.457 1 96.5 93 LEU A N 1
ATOM 752 C CA . LEU A 1 93 ? -32.5 7.355 3.141 1 96.5 93 LEU A CA 1
ATOM 753 C C . LEU A 1 93 ? -31.203 7.809 2.484 1 96.5 93 LEU A C 1
ATOM 755 O O . LEU A 1 93 ? -30.469 6.996 1.919 1 96.5 93 LEU A O 1
ATOM 759 N N . LEU A 1 94 ? -31.016 9.117 2.529 1 96.25 94 LEU A N 1
ATOM 760 C CA . LEU A 1 94 ? -29.734 9.648 2.086 1 96.25 94 LEU A CA 1
ATOM 761 C C . LEU A 1 94 ? -28.625 9.273 3.066 1 96.25 94 LEU A C 1
ATOM 763 O O . LEU A 1 94 ? -28.891 9.039 4.246 1 96.25 94 LEU A O 1
ATOM 767 N N . ILE A 1 95 ? -27.453 9.211 2.57 1 94.94 95 ILE A N 1
ATOM 768 C CA . ILE A 1 95 ? -26.312 8.695 3.312 1 94.94 95 ILE A CA 1
ATOM 769 C C . ILE A 1 95 ? -26.109 9.516 4.586 1 94.94 95 ILE A C 1
ATOM 771 O O . ILE A 1 95 ? -25.797 8.961 5.645 1 94.94 95 ILE A O 1
ATOM 775 N N . ARG A 1 96 ? -26.141 10.773 4.578 1 94.5 96 ARG A N 1
ATOM 776 C CA . ARG A 1 96 ? -25.938 11.617 5.754 1 94.5 96 ARG A CA 1
ATOM 777 C C . ARG A 1 96 ? -27.078 11.438 6.754 1 94.5 96 ARG A C 1
ATOM 779 O O . ARG A 1 96 ? -26.859 11.523 7.965 1 94.5 96 ARG A O 1
ATOM 786 N N . ASP A 1 97 ? -28.297 11.18 6.266 1 95.38 97 ASP A N 1
ATOM 787 C CA . ASP A 1 97 ? -29.406 10.859 7.152 1 95.38 97 ASP A CA 1
ATOM 788 C C . ASP A 1 97 ? -29.172 9.531 7.871 1 95.38 97 ASP A C 1
ATOM 790 O O . ASP A 1 97 ? -29.484 9.398 9.055 1 95.38 97 ASP A O 1
ATOM 794 N N . ARG A 1 98 ? -28.672 8.555 7.125 1 97.12 98 ARG A N 1
ATOM 795 C CA . ARG A 1 98 ? -28.328 7.277 7.738 1 97.12 98 ARG A CA 1
ATOM 796 C C . ARG A 1 98 ? -27.344 7.469 8.891 1 97.12 98 ARG A C 1
ATOM 798 O O . ARG A 1 98 ? -27.531 6.914 9.977 1 97.12 98 ARG A O 1
ATOM 805 N N . LEU A 1 99 ? -26.297 8.273 8.68 1 96.5 99 LEU A N 1
ATOM 806 C CA . LEU A 1 99 ? -25.297 8.523 9.703 1 96.5 99 LEU A CA 1
ATOM 807 C C . LEU A 1 99 ? -25.891 9.242 10.898 1 96.5 99 LEU A C 1
ATOM 809 O O . LEU A 1 99 ? -25.578 8.922 12.047 1 96.5 99 LEU A O 1
ATOM 813 N N . ARG A 1 100 ? -26.766 10.203 10.664 1 95.38 100 ARG A N 1
ATOM 814 C CA . ARG A 1 100 ? -27.406 10.945 11.742 1 95.38 100 ARG A CA 1
ATOM 815 C C . ARG A 1 100 ? -28.219 10.008 12.641 1 95.38 100 ARG A C 1
ATOM 817 O O . ARG A 1 100 ? -28.266 10.195 13.859 1 95.38 100 ARG A O 1
ATOM 824 N N . LEU A 1 101 ? -28.844 9.039 12.055 1 95.25 101 LEU A N 1
ATOM 825 C CA . LEU A 1 101 ? -29.656 8.094 12.805 1 95.25 101 LEU A CA 1
ATOM 826 C C . LEU A 1 101 ? -28.797 7.109 13.578 1 95.25 101 LEU A C 1
ATOM 828 O O . LEU A 1 101 ? -29.203 6.594 14.617 1 95.25 101 LEU A O 1
ATOM 832 N N . LEU A 1 102 ? -27.609 6.867 13.117 1 96.5 102 LEU A N 1
ATOM 833 C CA . LEU A 1 102 ? -26.719 5.863 13.695 1 96.5 102 LEU A CA 1
ATOM 834 C C . LEU A 1 102 ? -25.859 6.465 14.812 1 96.5 102 LEU A C 1
ATOM 836 O O . LEU A 1 102 ? -25.578 5.797 15.812 1 96.5 102 LEU A O 1
ATOM 840 N N . LEU A 1 103 ? -25.438 7.688 14.695 1 97.12 103 LEU A N 1
ATOM 841 C CA . LEU A 1 103 ? -24.453 8.312 15.578 1 97.12 103 LEU A CA 1
ATOM 842 C C . LEU A 1 103 ? -25.125 8.859 16.828 1 97.12 103 LEU A C 1
ATOM 844 O O . LEU A 1 103 ? -26.312 9.172 16.812 1 97.12 103 LEU A O 1
ATOM 848 N N . ASP A 1 104 ? -24.359 8.945 17.922 1 95.88 104 ASP A N 1
ATOM 849 C CA . ASP A 1 104 ? -24.828 9.5 19.188 1 95.88 104 ASP A CA 1
ATOM 850 C C . ASP A 1 104 ? -25.156 10.992 19.047 1 95.88 104 ASP A C 1
ATOM 852 O O . ASP A 1 104 ? -26.094 11.484 19.672 1 95.88 104 ASP A O 1
ATOM 856 N N . ASP A 1 105 ? -24.312 11.602 18.297 1 93.31 105 ASP A N 1
ATOM 857 C CA . ASP A 1 105 ? -24.438 13.047 18.094 1 93.31 105 ASP A CA 1
ATOM 858 C C . ASP A 1 105 ? -23.875 13.453 16.734 1 93.31 105 ASP A C 1
ATOM 860 O O . ASP A 1 105 ? -23.594 12.602 15.891 1 93.31 105 ASP A O 1
ATOM 864 N N . GLU A 1 106 ? -23.797 14.695 16.562 1 89.25 106 GLU A N 1
ATOM 865 C CA . GLU A 1 106 ? -23.422 15.211 15.242 1 89.25 106 GLU A CA 1
ATOM 866 C C . GLU A 1 106 ? -21.891 15.297 15.109 1 89.25 106 GLU A C 1
ATOM 868 O O . GLU A 1 106 ? -21.391 15.727 14.07 1 89.25 106 GLU A O 1
ATOM 873 N N . ASP A 1 107 ? -21.219 14.891 16.125 1 90.69 107 ASP A N 1
ATOM 874 C CA . ASP A 1 107 ? -19.75 14.914 16.062 1 90.69 107 ASP A CA 1
ATOM 875 C C . ASP A 1 107 ? -19.234 13.797 15.164 1 90.69 107 ASP A C 1
ATOM 877 O O . ASP A 1 107 ? -19.188 12.633 15.57 1 90.69 107 ASP A O 1
ATOM 881 N N . PHE A 1 108 ? -19 14.039 14.016 1 96 108 PHE A N 1
ATOM 882 C CA . PHE A 1 108 ? -18.516 13.125 12.992 1 96 108 PHE A CA 1
ATOM 883 C C . PHE A 1 108 ? -17.281 13.688 12.305 1 96 108 PHE A C 1
ATOM 885 O O . PHE A 1 108 ? -17.344 14.758 11.688 1 96 108 PHE A O 1
ATOM 892 N N . LEU A 1 109 ? -16.125 13.039 12.469 1 98 109 LEU A N 1
ATOM 893 C CA . LEU A 1 109 ? -14.922 13.414 11.734 1 98 109 LEU A CA 1
ATOM 894 C C . LEU A 1 109 ? -14.922 12.805 10.336 1 98 109 LEU A C 1
ATOM 896 O O . LEU A 1 109 ? -14.477 11.664 10.148 1 98 109 LEU A O 1
ATOM 900 N N . GLU A 1 110 ? -15.43 13.547 9.375 1 97.94 110 GLU A N 1
ATOM 901 C CA . GLU A 1 110 ? -15.445 13.062 8 1 97.94 110 GLU A CA 1
ATOM 902 C C . GLU A 1 110 ? -14.047 13.055 7.402 1 97.94 110 GLU A C 1
ATOM 904 O O . GLU A 1 110 ? -13.273 14 7.605 1 97.94 110 GLU A O 1
ATOM 909 N N . LEU A 1 111 ? -13.742 11.977 6.773 1 98.44 111 LEU A N 1
ATOM 910 C CA . LEU A 1 111 ? -12.43 11.828 6.156 1 98.44 111 LEU A CA 1
ATOM 911 C C . LEU A 1 111 ? -12.516 11.992 4.641 1 98.44 111 LEU A C 1
ATOM 913 O O . LEU A 1 111 ? -13.43 11.453 4.008 1 98.44 111 LEU A O 1
ATOM 917 N N . SER A 1 112 ? -11.633 12.789 4.066 1 98.06 112 SER A N 1
ATOM 918 C CA . SER A 1 112 ? -11.398 12.961 2.635 1 98.06 112 SER A CA 1
ATOM 919 C C . SER A 1 112 ? -12.688 13.305 1.902 1 98.06 112 SER A C 1
ATOM 921 O O . SER A 1 112 ? -13.039 12.672 0.908 1 98.06 112 SER A O 1
ATOM 923 N N . PRO A 1 113 ? -13.336 14.328 2.326 1 98.06 113 PRO A N 1
ATOM 924 C CA . PRO A 1 113 ? -14.602 14.672 1.679 1 98.06 113 PRO A CA 1
ATOM 925 C C . PRO A 1 113 ? -14.43 15.094 0.221 1 98.06 113 PRO A C 1
ATOM 927 O O . PRO A 1 113 ? -15.352 14.953 -0.582 1 98.06 113 PRO A O 1
ATOM 930 N N . PHE A 1 114 ? -13.273 15.57 -0.178 1 98.44 114 PHE A N 1
ATOM 931 C CA . PHE A 1 114 ? -13.086 16.125 -1.513 1 98.44 114 PHE A CA 1
ATOM 932 C C . PHE A 1 114 ? -12.516 15.078 -2.461 1 98.44 114 PHE A C 1
ATOM 934 O O . PHE A 1 114 ? -12.211 15.383 -3.617 1 98.44 114 PHE A O 1
ATOM 941 N N . ALA A 1 115 ? -12.375 13.852 -2.014 1 98.62 115 ALA A N 1
ATOM 942 C CA . ALA A 1 115 ? -11.875 12.773 -2.867 1 98.62 115 ALA A CA 1
ATOM 943 C C . ALA A 1 115 ? -12.742 12.617 -4.113 1 98.62 115 ALA A C 1
ATOM 945 O O . ALA A 1 115 ? -13.977 12.648 -4.031 1 98.62 115 ALA A O 1
ATOM 946 N N . GLY A 1 116 ? -12.07 12.461 -5.289 1 98.25 116 GLY A N 1
ATOM 947 C CA . GLY A 1 116 ? -12.781 12.086 -6.504 1 98.25 116 GLY A CA 1
ATOM 948 C C . GLY A 1 116 ? -13.117 13.266 -7.391 1 98.25 116 GLY A C 1
ATOM 949 O O . GLY A 1 116 ? -13.742 13.109 -8.438 1 98.25 116 GLY A O 1
ATOM 950 N N . LEU A 1 117 ? -12.672 14.516 -7.039 1 96.62 117 LEU A N 1
ATOM 951 C CA . LEU A 1 117 ? -12.922 15.68 -7.871 1 96.62 117 LEU A CA 1
ATOM 952 C C . LEU A 1 117 ? -11.781 15.898 -8.867 1 96.62 117 LEU A C 1
ATOM 954 O O . LEU A 1 117 ? -10.609 15.758 -8.508 1 96.62 117 LEU A O 1
ATOM 958 N N . GLY A 1 118 ? -12.148 16.188 -10.102 1 95 118 GLY A N 1
ATOM 959 C CA . GLY A 1 118 ? -11.172 16.562 -11.109 1 95 118 GLY A CA 1
ATOM 960 C C . GLY A 1 118 ? -10.281 15.414 -11.547 1 95 118 GLY A C 1
ATOM 961 O O . GLY A 1 118 ? -9.109 15.617 -11.867 1 95 118 GLY A O 1
ATOM 962 N N . LEU A 1 119 ? -10.742 14.227 -11.539 1 96.62 119 LEU A N 1
ATOM 963 C CA . LEU A 1 119 ? -9.961 13.07 -11.945 1 96.62 119 LEU A CA 1
ATOM 964 C C . LEU A 1 119 ? -10.055 12.852 -13.453 1 96.62 119 LEU A C 1
ATOM 966 O O . LEU A 1 119 ? -11.008 13.312 -14.094 1 96.62 119 LEU A O 1
ATOM 970 N N . PRO A 1 120 ? -9.055 12.148 -14 1 93.5 120 PRO A N 1
ATOM 971 C CA . PRO A 1 120 ? -9.039 11.938 -15.453 1 93.5 120 PRO A CA 1
ATOM 972 C C . PRO A 1 120 ? -10.297 11.234 -15.961 1 93.5 120 PRO A C 1
ATOM 974 O O . PRO A 1 120 ? -10.711 11.461 -17.109 1 93.5 120 PRO A O 1
ATOM 977 N N . TYR A 1 121 ? -10.953 10.375 -15.164 1 95 121 TYR A N 1
ATOM 978 C CA . TYR A 1 121 ? -12.125 9.641 -15.609 1 95 121 TYR A CA 1
ATOM 979 C C . TYR A 1 121 ? -13.406 10.344 -15.18 1 95 121 TYR A C 1
ATOM 981 O O . TYR A 1 121 ? -14.492 9.766 -15.234 1 95 121 TYR A O 1
ATOM 989 N N . GLY A 1 122 ? -13.312 11.594 -14.695 1 94.88 122 GLY A N 1
ATOM 990 C CA . GLY A 1 122 ? -14.469 12.406 -14.344 1 94.88 122 GLY A CA 1
ATOM 991 C C . GLY A 1 122 ? -14.625 12.602 -12.844 1 94.88 122 GLY A C 1
ATOM 992 O O . GLY A 1 122 ? -13.875 12.016 -12.062 1 94.88 122 GLY A O 1
ATOM 993 N N . ASP A 1 123 ? -15.602 13.43 -12.5 1 96 123 ASP A N 1
ATOM 994 C CA . ASP A 1 123 ? -15.867 13.727 -11.094 1 96 123 ASP A CA 1
ATOM 995 C C . ASP A 1 123 ? -16.688 12.625 -10.445 1 96 123 ASP A C 1
ATOM 997 O O . ASP A 1 123 ? -17.703 12.188 -10.992 1 96 123 ASP A O 1
ATOM 1001 N N . ILE A 1 124 ? -16.219 12.141 -9.367 1 97.69 124 ILE A N 1
ATOM 1002 C CA . ILE A 1 124 ? -16.922 11.242 -8.461 1 97.69 124 ILE A CA 1
ATOM 1003 C C . ILE A 1 124 ? -17.047 11.883 -7.082 1 97.69 124 ILE A C 1
ATOM 1005 O O . ILE A 1 124 ? -16.219 11.633 -6.199 1 97.69 124 ILE A O 1
ATOM 1009 N N . PRO A 1 125 ? -18.078 12.672 -6.898 1 97.31 125 PRO A N 1
ATOM 1010 C CA . PRO A 1 125 ? -18.188 13.414 -5.641 1 97.31 125 PRO A CA 1
ATOM 1011 C C . PRO A 1 125 ? -17.953 12.539 -4.414 1 97.31 125 PRO A C 1
ATOM 1013 O O . PRO A 1 125 ? -18.594 11.5 -4.254 1 97.31 125 PRO A O 1
ATOM 1016 N N . SER A 1 126 ? -16.938 12.984 -3.557 1 97.88 126 SER A N 1
ATOM 1017 C CA . SER A 1 126 ? -16.516 12.281 -2.348 1 97.88 126 SER A CA 1
ATOM 1018 C C . SER A 1 126 ? -16.156 10.836 -2.648 1 97.88 126 SER A C 1
ATOM 1020 O O . SER A 1 126 ? -16.344 9.945 -1.812 1 97.88 126 SER A O 1
ATOM 1022 N N . ALA A 1 127 ? -15.828 10.578 -3.869 1 98.25 127 ALA A N 1
ATOM 1023 C CA . ALA A 1 127 ? -15.438 9.25 -4.348 1 98.25 127 ALA A CA 1
ATOM 1024 C C . ALA A 1 127 ? -16.609 8.266 -4.25 1 98.25 127 ALA A C 1
ATOM 1026 O O . ALA A 1 127 ? -16.391 7.066 -4.078 1 98.25 127 ALA A O 1
ATOM 1027 N N . GLY A 1 128 ? -17.828 8.758 -4.195 1 97.44 128 GLY A N 1
ATOM 1028 C CA . GLY A 1 128 ? -19.016 7.918 -4.152 1 97.44 128 GLY A CA 1
ATOM 1029 C C . GLY A 1 128 ? -19.203 7.223 -2.816 1 97.44 128 GLY A C 1
ATOM 1030 O O . GLY A 1 128 ? -19.953 6.242 -2.719 1 97.44 128 GLY A O 1
ATOM 1031 N N . SER A 1 129 ? -18.5 7.629 -1.819 1 97.44 129 SER A N 1
ATOM 1032 C CA . SER A 1 129 ? -18.547 7.023 -0.492 1 97.44 129 SER A CA 1
ATOM 1033 C C . SER A 1 129 ? -18.203 8.047 0.59 1 97.44 129 SER A C 1
ATOM 1035 O O . SER A 1 129 ? -17.328 8.883 0.401 1 97.44 129 SER A O 1
ATOM 1037 N N . ILE A 1 130 ? -18.953 8.055 1.701 1 97.81 130 ILE A N 1
ATOM 1038 C CA . ILE A 1 130 ? -18.578 8.859 2.861 1 97.81 130 ILE A CA 1
ATOM 1039 C C . ILE A 1 130 ? -17.828 7.992 3.871 1 97.81 130 ILE A C 1
ATOM 1041 O O . ILE A 1 130 ? -18.328 6.949 4.297 1 97.81 130 ILE A O 1
ATOM 1045 N N . THR A 1 131 ? -16.609 8.32 4.172 1 98.62 131 THR A N 1
ATOM 1046 C CA . THR A 1 131 ? -15.852 7.684 5.238 1 98.62 131 THR A CA 1
ATOM 1047 C C . THR A 1 131 ? -15.602 8.664 6.383 1 98.62 131 THR A C 1
ATOM 1049 O O . THR A 1 131 ? -15.555 9.875 6.168 1 98.62 131 THR A O 1
ATOM 1052 N N . GLY A 1 132 ? -15.484 8.156 7.586 1 98.5 132 GLY A N 1
ATOM 1053 C CA . GLY A 1 132 ? -15.25 8.992 8.75 1 98.5 132 GLY A CA 1
ATOM 1054 C C . GLY A 1 132 ? -15.344 8.227 10.062 1 98.5 132 GLY A C 1
ATOM 1055 O O . GLY A 1 132 ? -15.43 6.996 10.062 1 98.5 132 GLY A O 1
ATOM 1056 N N . ILE A 1 133 ? -15.242 8.93 11.133 1 98.5 133 ILE A N 1
ATOM 1057 C CA . ILE A 1 133 ? -15.234 8.344 12.469 1 98.5 133 ILE A CA 1
ATOM 1058 C C . ILE A 1 133 ? -16.266 9.055 13.352 1 98.5 133 ILE A C 1
ATOM 1060 O O . ILE A 1 133 ? -16.297 10.289 13.414 1 98.5 133 ILE A O 1
ATOM 1064 N N . GLY A 1 134 ? -17.109 8.367 13.938 1 97.75 134 GLY A N 1
ATOM 1065 C CA . GLY A 1 134 ? -18.125 8.844 14.859 1 97.75 134 GLY A CA 1
ATOM 1066 C C . GLY A 1 134 ? -18.422 7.867 15.984 1 97.75 134 GLY A C 1
ATOM 1067 O O . GLY A 1 134 ? -17.844 6.777 16.031 1 97.75 134 GLY A O 1
ATOM 1068 N N . ARG A 1 135 ? -19.344 8.258 16.906 1 96.38 135 ARG A N 1
ATOM 1069 C CA . ARG A 1 135 ? -19.562 7.422 18.078 1 96.38 135 ARG A CA 1
ATOM 1070 C C . ARG A 1 135 ? -20.922 6.742 18 1 96.38 135 ARG A C 1
ATOM 1072 O O . ARG A 1 135 ? -21.906 7.352 17.594 1 96.38 135 ARG A O 1
ATOM 1079 N N . ILE A 1 136 ? -20.906 5.508 18.312 1 96.62 136 ILE A N 1
ATOM 1080 C CA . ILE A 1 136 ? -22.109 4.734 18.625 1 96.62 136 ILE A CA 1
ATOM 1081 C C . ILE A 1 136 ? -22.047 4.242 20.062 1 96.62 136 ILE A C 1
ATOM 1083 O O . ILE A 1 136 ? -21.172 3.455 20.422 1 96.62 136 ILE A O 1
ATOM 1087 N N . ASN A 1 137 ? -23 4.723 20.906 1 92.5 137 ASN A N 1
ATOM 1088 C CA . ASN A 1 137 ? -23 4.359 22.328 1 92.5 137 ASN A CA 1
ATOM 1089 C C . ASN A 1 137 ? -21.672 4.668 22.984 1 92.5 137 ASN A C 1
ATOM 1091 O O . ASN A 1 137 ? -21.125 3.828 23.703 1 92.5 137 ASN A O 1
ATOM 1095 N N . GLY A 1 138 ? -21.109 5.738 22.625 1 92.06 138 GLY A N 1
ATOM 1096 C CA . GLY A 1 138 ? -19.875 6.219 23.25 1 92.06 138 GLY A CA 1
ATOM 1097 C C . GLY A 1 138 ? -18.625 5.648 22.609 1 92.06 138 GLY A C 1
ATOM 1098 O O . GLY A 1 138 ? -17.516 6.137 22.875 1 92.06 138 GLY A O 1
ATOM 1099 N N . LEU A 1 139 ? -18.766 4.664 21.781 1 93.62 139 LEU A N 1
ATOM 1100 C CA . LEU A 1 139 ? -17.625 3.99 21.172 1 93.62 139 LEU A CA 1
ATOM 1101 C C . LEU A 1 139 ? -17.312 4.594 19.797 1 93.62 139 LEU A C 1
ATOM 1103 O O . LEU A 1 139 ? -18.188 4.68 18.938 1 93.62 139 LEU A O 1
ATOM 1107 N N . TRP A 1 140 ? -16.031 5.043 19.641 1 95.94 140 TRP A N 1
ATOM 1108 C CA . TRP A 1 140 ? -15.609 5.531 18.328 1 95.94 140 TRP A CA 1
ATOM 1109 C C . TRP A 1 140 ? -15.57 4.391 17.328 1 95.94 140 TRP A C 1
ATOM 1111 O O . TRP A 1 140 ? -14.953 3.354 17.578 1 95.94 140 TRP A O 1
ATOM 1121 N N . CYS A 1 141 ? -16.219 4.539 16.172 1 97.81 141 CYS A N 1
ATOM 1122 C CA . CYS A 1 141 ? -16.234 3.57 15.086 1 97.81 141 CYS A CA 1
ATOM 1123 C C . CYS A 1 141 ? -15.859 4.23 13.766 1 97.81 141 CYS A C 1
ATOM 1125 O O . CYS A 1 141 ? -16.125 5.418 13.555 1 97.81 141 CYS A O 1
ATOM 1127 N N . VAL A 1 142 ? -15.188 3.488 12.93 1 98.62 142 VAL A N 1
ATOM 1128 C CA . VAL A 1 142 ? -14.93 3.938 11.57 1 98.62 142 VAL A CA 1
ATOM 1129 C C . VAL A 1 142 ? -16.094 3.555 10.664 1 98.62 142 VAL A C 1
ATOM 1131 O O . VAL A 1 142 ? -16.594 2.432 10.734 1 98.62 142 VAL A O 1
ATOM 1134 N N . PHE A 1 143 ? -16.484 4.488 9.844 1 98.62 143 PHE A N 1
ATOM 1135 C CA . PHE A 1 143 ? -17.609 4.258 8.93 1 98.62 143 PHE A CA 1
ATOM 1136 C C . PHE A 1 143 ? -17.125 4.305 7.48 1 98.62 143 PHE A C 1
ATOM 1138 O O . PHE A 1 143 ? -16.297 5.145 7.117 1 98.62 143 PHE A O 1
ATOM 1145 N N . ALA A 1 144 ? -17.578 3.436 6.676 1 98.19 144 ALA A N 1
ATOM 1146 C CA . ALA A 1 144 ? -17.531 3.49 5.219 1 98.19 144 ALA A CA 1
ATOM 1147 C C . ALA A 1 144 ? -18.938 3.287 4.629 1 98.19 144 ALA A C 1
ATOM 1149 O O . ALA A 1 144 ? -19.484 2.189 4.699 1 98.19 144 ALA A O 1
ATOM 1150 N N . ALA A 1 145 ? -19.469 4.348 4.02 1 97.75 145 ALA A N 1
ATOM 1151 C CA . ALA A 1 145 ? -20.859 4.332 3.561 1 97.75 145 ALA A CA 1
ATOM 1152 C C . ALA A 1 145 ? -20.938 4.68 2.076 1 97.75 145 ALA A C 1
ATOM 1154 O O . ALA A 1 145 ? -20.5 5.746 1.655 1 97.75 145 ALA A O 1
ATOM 1155 N N . SER A 1 146 ? -21.562 3.807 1.281 1 96.69 146 SER A N 1
ATOM 1156 C CA . SER A 1 146 ? -21.719 4.027 -0.153 1 96.69 146 SER A CA 1
ATOM 1157 C C . SER A 1 146 ? -22.812 5.059 -0.438 1 96.69 146 SER A C 1
ATOM 1159 O O . SER A 1 146 ? -23.875 5.031 0.184 1 96.69 146 SER A O 1
ATOM 1161 N N . ASP A 1 147 ? -22.5 5.965 -1.339 1 96.94 147 ASP A N 1
ATOM 1162 C CA . ASP A 1 147 ? -23.5 6.922 -1.804 1 96.94 147 ASP A CA 1
ATOM 1163 C C . ASP A 1 147 ? -24.078 6.492 -3.146 1 96.94 147 ASP A C 1
ATOM 1165 O O . ASP A 1 147 ? -23.547 6.836 -4.203 1 96.94 147 ASP A O 1
ATOM 1169 N N . ALA A 1 148 ? -25.203 5.906 -3.145 1 96 148 ALA A N 1
ATOM 1170 C CA . ALA A 1 148 ? -25.812 5.332 -4.34 1 96 148 ALA A CA 1
ATOM 1171 C C . ALA A 1 148 ? -26.344 6.426 -5.266 1 96 148 ALA A C 1
ATOM 1173 O O . ALA A 1 148 ? -26.672 6.164 -6.426 1 96 148 ALA A O 1
ATOM 1174 N N . THR A 1 149 ? -26.438 7.668 -4.75 1 96.81 149 THR A N 1
ATOM 1175 C CA . THR A 1 149 ? -26.875 8.75 -5.633 1 96.81 149 THR A CA 1
ATOM 1176 C C . THR A 1 149 ? -25.781 9.086 -6.645 1 96.81 149 THR A C 1
ATOM 1178 O O . THR A 1 149 ? -26.062 9.648 -7.707 1 96.81 149 THR A O 1
ATOM 1181 N N . VAL A 1 150 ? -24.547 8.805 -6.254 1 96.69 150 VAL A N 1
ATOM 1182 C CA . VAL A 1 150 ? -23.406 9.055 -7.137 1 96.69 150 VAL A CA 1
ATOM 1183 C C . VAL A 1 150 ? -23.172 7.848 -8.039 1 96.69 150 VAL A C 1
ATOM 1185 O O . VAL A 1 150 ? -22.609 6.84 -7.602 1 96.69 150 VAL A O 1
ATOM 1188 N N . LYS A 1 151 ? -23.547 7.93 -9.258 1 93.12 151 LYS A N 1
ATOM 1189 C CA . LYS A 1 151 ? -23.359 6.902 -10.273 1 93.12 151 LYS A CA 1
ATOM 1190 C C . LYS A 1 151 ? -23.844 5.539 -9.781 1 93.12 151 LYS A C 1
ATOM 1192 O O . LYS A 1 151 ? -23.156 4.531 -9.969 1 93.12 151 LYS A O 1
ATOM 1197 N N . GLY A 1 152 ? -24.938 5.496 -8.984 1 90.75 152 GLY A N 1
ATOM 1198 C CA . GLY A 1 152 ? -25.531 4.25 -8.516 1 90.75 152 GLY A CA 1
ATOM 1199 C C . GLY A 1 152 ? -24.688 3.549 -7.465 1 90.75 152 GLY A C 1
ATOM 1200 O O . GLY A 1 152 ? -24.875 2.354 -7.219 1 90.75 152 GLY A O 1
ATOM 1201 N N . GLY A 1 153 ? -23.734 4.238 -6.938 1 93.25 153 GLY A N 1
ATOM 1202 C CA . GLY A 1 153 ? -22.875 3.619 -5.953 1 93.25 153 GLY A CA 1
ATOM 1203 C C . GLY A 1 153 ? -21.766 2.787 -6.57 1 93.25 153 GLY A C 1
ATOM 1204 O O . GLY A 1 153 ? -21.188 1.923 -5.91 1 93.25 153 GLY A O 1
ATOM 1205 N N . THR A 1 154 ? -21.469 3.027 -7.848 1 93.81 154 THR A N 1
ATOM 1206 C CA . THR A 1 154 ? -20.406 2.316 -8.562 1 93.81 154 THR A CA 1
ATOM 1207 C C . THR A 1 154 ? -19.047 2.646 -7.977 1 93.81 154 THR A C 1
ATOM 1209 O O . THR A 1 154 ? -18.766 3.805 -7.66 1 93.81 154 THR A O 1
ATOM 1212 N N . SER A 1 155 ? -18.25 1.599 -7.82 1 96 155 SER A N 1
ATOM 1213 C CA . SER A 1 155 ? -16.922 1.792 -7.258 1 96 155 SER A CA 1
ATOM 1214 C C . SER A 1 155 ? -15.898 2.107 -8.352 1 96 155 SER A C 1
ATOM 1216 O O . SER A 1 155 ? -15.695 1.31 -9.266 1 96 155 SER A O 1
ATOM 1218 N N . TYR A 1 156 ? -15.367 3.275 -8.266 1 97.75 156 TYR A N 1
ATOM 1219 C CA . TYR A 1 156 ? -14.234 3.693 -9.086 1 97.75 156 TYR A CA 1
ATOM 1220 C C . TYR A 1 156 ? -12.914 3.461 -8.359 1 97.75 156 TYR A C 1
ATOM 1222 O O . TYR A 1 156 ? -12.906 3.16 -7.168 1 97.75 156 TYR A O 1
ATOM 1230 N N . PRO A 1 157 ? -11.758 3.525 -9.094 1 98.19 157 PRO A N 1
ATOM 1231 C CA . PRO A 1 157 ? -10.477 3.332 -8.414 1 98.19 157 PRO A CA 1
ATOM 1232 C C . PRO A 1 157 ? -10.328 4.203 -7.168 1 98.19 157 PRO A C 1
ATOM 1234 O O . PRO A 1 157 ? -9.867 3.725 -6.125 1 98.19 157 PRO A O 1
ATOM 1237 N N . ILE A 1 158 ? -10.789 5.445 -7.168 1 98.62 158 ILE A N 1
ATOM 1238 C CA . ILE A 1 158 ? -10.656 6.371 -6.047 1 98.62 158 ILE A CA 1
ATOM 1239 C C . ILE A 1 158 ? -11.578 5.938 -4.91 1 98.62 158 ILE A C 1
ATOM 1241 O O . ILE A 1 158 ? -11.289 6.184 -3.738 1 98.62 158 ILE A O 1
ATOM 1245 N N . THR A 1 159 ? -12.734 5.289 -5.238 1 98.5 159 THR A N 1
ATOM 1246 C CA . THR A 1 159 ? -13.633 4.754 -4.219 1 98.5 159 THR A CA 1
ATOM 1247 C C . THR A 1 159 ? -12.938 3.676 -3.396 1 98.5 159 THR A C 1
ATOM 1249 O O . THR A 1 159 ? -12.992 3.693 -2.166 1 98.5 159 THR A O 1
ATOM 1252 N N . VAL A 1 160 ? -12.266 2.77 -4.137 1 98.25 160 VAL A N 1
ATOM 1253 C CA . VAL A 1 160 ? -11.539 1.684 -3.486 1 98.25 160 VAL A CA 1
ATOM 1254 C C . VAL A 1 160 ? -10.438 2.258 -2.6 1 98.25 160 VAL A C 1
ATOM 1256 O O . VAL A 1 160 ? -10.297 1.864 -1.439 1 98.25 160 VAL A O 1
ATOM 1259 N N . LYS A 1 161 ? -9.68 3.195 -3.133 1 98.62 161 LYS A N 1
ATOM 1260 C CA . LYS A 1 161 ? -8.586 3.818 -2.389 1 98.62 161 LYS A CA 1
ATOM 1261 C C . LYS A 1 161 ? -9.094 4.449 -1.097 1 98.62 161 LYS A C 1
ATOM 1263 O O . LYS A 1 161 ? -8.461 4.324 -0.046 1 98.62 161 LYS A O 1
ATOM 1268 N N . LYS A 1 162 ? -10.203 5.168 -1.173 1 98.62 162 LYS A N 1
ATOM 1269 C CA . LYS A 1 162 ? -10.766 5.836 -0.004 1 98.62 162 LYS A CA 1
ATOM 1270 C C . LYS A 1 162 ? -11.195 4.82 1.052 1 98.62 162 LYS A C 1
ATOM 1272 O O . LYS A 1 162 ? -10.93 5.004 2.24 1 98.62 162 LYS A O 1
ATOM 1277 N N . ASN A 1 163 ? -11.852 3.779 0.649 1 98.25 163 ASN A N 1
ATOM 1278 C CA . ASN A 1 163 ? -12.273 2.74 1.582 1 98.25 163 ASN A CA 1
ATOM 1279 C C . ASN A 1 163 ? -11.078 2.051 2.232 1 98.25 163 ASN A C 1
ATOM 1281 O O . ASN A 1 163 ? -11.109 1.751 3.428 1 98.25 163 ASN A O 1
ATOM 1285 N N . LEU A 1 164 ? -10.055 1.764 1.448 1 98.62 164 LEU A N 1
ATOM 1286 C CA . LEU A 1 164 ? -8.852 1.145 1.991 1 98.62 164 LEU A CA 1
ATOM 1287 C C . LEU A 1 164 ? -8.211 2.039 3.045 1 98.62 164 LEU A C 1
ATOM 1289 O O . LEU A 1 164 ? -7.719 1.551 4.066 1 98.62 164 LEU A O 1
ATOM 1293 N N . ARG A 1 165 ? -8.18 3.344 2.803 1 98.75 165 ARG A N 1
ATOM 1294 C CA . ARG A 1 165 ? -7.613 4.262 3.791 1 98.75 165 ARG A CA 1
ATOM 1295 C C . ARG A 1 165 ? -8.43 4.238 5.082 1 98.75 165 ARG A C 1
ATOM 1297 O O . ARG A 1 165 ? -7.863 4.266 6.176 1 98.75 165 ARG A O 1
ATOM 1304 N N . ALA A 1 166 ? -9.734 4.211 4.969 1 98.62 166 ALA A N 1
ATOM 1305 C CA . ALA A 1 166 ? -10.578 4.098 6.156 1 98.62 166 ALA A CA 1
ATOM 1306 C C . ALA A 1 166 ? -10.227 2.846 6.957 1 98.62 166 ALA A C 1
ATOM 1308 O O . ALA A 1 166 ? -10.125 2.895 8.188 1 98.62 166 ALA A O 1
ATOM 1309 N N . GLN A 1 167 ? -10.047 1.738 6.27 1 98.62 167 GLN A N 1
ATOM 1310 C CA . GLN A 1 167 ? -9.672 0.494 6.934 1 98.62 167 GLN A CA 1
ATOM 1311 C C . GLN A 1 167 ? -8.305 0.613 7.602 1 98.62 167 GLN A C 1
ATOM 1313 O O . GLN A 1 167 ? -8.094 0.096 8.703 1 98.62 167 GLN A O 1
ATOM 1318 N N . GLU A 1 168 ? -7.387 1.268 6.957 1 98.12 168 GLU A N 1
ATOM 1319 C CA . GLU A 1 168 ? -6.062 1.48 7.539 1 98.12 168 GLU A CA 1
ATOM 1320 C C . GLU A 1 168 ? -6.152 2.268 8.844 1 98.12 168 GLU A C 1
ATOM 1322 O O . GLU A 1 168 ? -5.473 1.938 9.82 1 98.12 168 GLU A O 1
ATOM 1327 N N . ILE A 1 169 ? -6.934 3.283 8.82 1 98.19 169 ILE A N 1
ATOM 1328 C CA . ILE A 1 169 ? -7.121 4.094 10.023 1 98.19 169 ILE A CA 1
ATOM 1329 C C . ILE A 1 169 ? -7.73 3.238 11.133 1 98.19 169 ILE A C 1
ATOM 1331 O O . ILE A 1 169 ? -7.328 3.34 12.289 1 98.19 169 ILE A O 1
ATOM 1335 N N . ALA A 1 170 ? -8.688 2.373 10.773 1 98.12 170 ALA A N 1
ATOM 1336 C CA . ALA A 1 170 ? -9.281 1.462 11.742 1 98.12 170 ALA A CA 1
ATOM 1337 C C . ALA A 1 170 ? -8.234 0.526 12.336 1 98.12 170 ALA A C 1
ATOM 1339 O O . ALA A 1 170 ? -8.188 0.316 13.547 1 98.12 170 ALA A O 1
ATOM 1340 N N . ILE A 1 171 ? -7.402 0.008 11.5 1 96.75 171 ILE A N 1
ATOM 1341 C CA . ILE A 1 171 ? -6.359 -0.916 11.93 1 96.75 171 ILE A CA 1
ATOM 1342 C C . ILE A 1 171 ? -5.391 -0.197 12.867 1 96.75 171 ILE A C 1
ATOM 1344 O O . ILE A 1 171 ? -5.098 -0.686 13.961 1 96.75 171 ILE A O 1
ATOM 1348 N N . LYS A 1 172 ? -4.93 1.024 12.492 1 94.56 172 LYS A N 1
ATOM 1349 C CA . LYS A 1 172 ? -3.926 1.78 13.234 1 94.56 172 LYS A CA 1
ATOM 1350 C C . LYS A 1 172 ? -4.441 2.164 14.617 1 94.56 172 LYS A C 1
ATOM 1352 O O . LYS A 1 172 ? -3.67 2.238 15.578 1 94.56 172 LYS A O 1
ATOM 1357 N N . ASN A 1 173 ? -5.734 2.389 14.672 1 94.12 173 ASN A N 1
ATOM 1358 C CA . ASN A 1 173 ? -6.293 2.908 15.914 1 94.12 173 ASN A CA 1
ATOM 1359 C C . ASN A 1 173 ? -7.207 1.889 16.594 1 94.12 173 ASN A C 1
ATOM 1361 O O . ASN A 1 173 ? -7.871 2.203 17.578 1 94.12 173 ASN A O 1
ATOM 1365 N N . ARG A 1 174 ? -7.332 0.631 15.984 1 93.81 174 ARG A N 1
ATOM 1366 C CA . ARG A 1 174 ? -8.117 -0.486 16.5 1 93.81 174 ARG A CA 1
ATOM 1367 C C . ARG A 1 174 ? -9.57 -0.073 16.719 1 93.81 174 ARG A C 1
ATOM 1369 O O . ARG A 1 174 ? -10.117 -0.276 17.812 1 93.81 174 ARG A O 1
ATOM 1376 N N . LEU A 1 175 ? -10.117 0.534 15.781 1 96.69 175 LEU A N 1
ATOM 1377 C CA . LEU A 1 175 ? -11.5 0.997 15.844 1 96.69 175 LEU A CA 1
ATOM 1378 C C . LEU A 1 175 ? -12.43 0.021 15.133 1 96.69 175 LEU A C 1
ATOM 1380 O O . LEU A 1 175 ? -12.125 -0.447 14.031 1 96.69 175 LEU A O 1
ATOM 1384 N N . PRO A 1 176 ? -13.562 -0.293 15.758 1 96.94 176 PRO A N 1
ATOM 1385 C CA . PRO A 1 176 ? -14.547 -1.089 15.023 1 96.94 176 PRO A CA 1
ATOM 1386 C C . PRO A 1 176 ? -14.961 -0.439 13.703 1 96.94 176 PRO A C 1
ATOM 1388 O O . PRO A 1 176 ? -14.984 0.79 13.594 1 96.94 176 PRO A O 1
ATOM 1391 N N . CYS A 1 177 ? -15.289 -1.263 12.75 1 98.38 177 CYS A N 1
ATOM 1392 C CA . CYS A 1 177 ? -15.727 -0.769 11.445 1 98.38 177 CYS A CA 1
ATOM 1393 C C . CYS A 1 177 ? -17.203 -1.051 11.227 1 98.38 177 CYS A C 1
ATOM 1395 O O . CYS A 1 177 ? -17.688 -2.137 11.547 1 98.38 177 CYS A O 1
ATOM 1397 N N . VAL A 1 178 ? -17.875 -0.081 10.719 1 98.69 178 VAL A N 1
ATOM 1398 C CA . VAL A 1 178 ? -19.266 -0.203 10.32 1 98.69 178 VAL A CA 1
ATOM 1399 C C . VAL A 1 178 ? -19.422 0.157 8.844 1 98.69 178 VAL A C 1
ATOM 1401 O O . VAL A 1 178 ? -19.188 1.301 8.445 1 98.69 178 VAL A O 1
ATOM 1404 N N . TYR A 1 179 ? -19.859 -0.811 8.062 1 98.38 179 TYR A N 1
ATOM 1405 C CA . TYR A 1 179 ? -20.031 -0.617 6.629 1 98.38 179 TYR A CA 1
ATOM 1406 C C . TYR A 1 179 ? -21.516 -0.429 6.289 1 98.38 179 TYR A C 1
ATOM 1408 O O . TYR A 1 179 ? -22.344 -1.277 6.617 1 98.38 179 TYR A O 1
ATOM 1416 N N . LEU A 1 180 ? -21.875 0.706 5.695 1 98.12 180 LEU A N 1
ATOM 1417 C CA . LEU A 1 180 ? -23.203 0.911 5.109 1 98.12 180 LEU A CA 1
ATOM 1418 C C . LEU A 1 180 ? -23.156 0.7 3.598 1 98.12 180 LEU A C 1
ATOM 1420 O O . LEU A 1 180 ? -22.766 1.599 2.852 1 98.12 180 LEU A O 1
ATOM 1424 N N . VAL A 1 181 ? -23.703 -0.42 3.162 1 97.06 181 VAL A N 1
ATOM 1425 C CA . VAL A 1 181 ? -23.422 -0.86 1.798 1 97.06 181 VAL A CA 1
ATOM 1426 C C . VAL A 1 181 ? -24.641 -0.568 0.912 1 97.06 181 VAL A C 1
ATOM 1428 O O . VAL A 1 181 ? -25.766 -0.941 1.247 1 97.06 181 VAL A O 1
ATOM 1431 N N . ASP A 1 182 ? -24.453 0.096 -0.155 1 95.75 182 ASP A N 1
ATOM 1432 C CA . ASP A 1 182 ? -25.391 0.452 -1.208 1 95.75 182 ASP A CA 1
ATOM 1433 C C . ASP A 1 182 ? -24.672 0.736 -2.523 1 95.75 182 ASP A C 1
ATOM 1435 O O . ASP A 1 182 ? -24.625 1.88 -2.98 1 95.75 182 ASP A O 1
ATOM 1439 N N . SER A 1 183 ? -24.109 -0.31 -3.15 1 92.38 183 SER A N 1
ATOM 1440 C CA . SER A 1 183 ? -23.172 -0.143 -4.258 1 92.38 183 SER A CA 1
ATOM 1441 C C . SER A 1 183 ? -23.547 -1.04 -5.434 1 92.38 183 SER A C 1
ATOM 1443 O O . SER A 1 183 ? -23.969 -2.18 -5.242 1 92.38 183 SER A O 1
ATOM 1445 N N . ALA A 1 184 ? -23.312 -0.514 -6.598 1 87.94 184 ALA A N 1
ATOM 1446 C CA . ALA A 1 184 ? -23.609 -1.248 -7.824 1 87.94 184 ALA A CA 1
ATOM 1447 C C . ALA A 1 184 ? -22.406 -2.086 -8.258 1 87.94 184 ALA A C 1
ATOM 1449 O O . ALA A 1 184 ? -22.453 -2.756 -9.289 1 87.94 184 ALA A O 1
ATOM 1450 N N . GLY A 1 185 ? -21.375 -2.014 -7.52 1 89.25 185 GLY A N 1
ATOM 1451 C CA . GLY A 1 185 ? -20.188 -2.779 -7.883 1 89.25 185 GLY A CA 1
ATOM 1452 C C . GLY A 1 185 ? -19.109 -1.94 -8.555 1 89.25 185 GLY A C 1
ATOM 1453 O O . GLY A 1 185 ? -19.094 -0.717 -8.406 1 89.25 185 GLY A O 1
ATOM 1454 N N . ALA A 1 186 ? -18.234 -2.66 -9.32 1 93.12 186 ALA A N 1
ATOM 1455 C CA . ALA A 1 186 ? -17.062 -2.006 -9.906 1 93.12 186 ALA A CA 1
ATOM 1456 C C . ALA A 1 186 ? -17.406 -1.366 -11.242 1 93.12 186 ALA A C 1
ATOM 1458 O O . ALA A 1 186 ? -18.219 -1.904 -12.008 1 93.12 186 ALA A O 1
ATOM 1459 N N . PHE A 1 187 ? -16.812 -0.22 -11.539 1 94.69 187 PHE A N 1
ATOM 1460 C CA . PHE A 1 187 ? -16.875 0.362 -12.875 1 94.69 187 PHE A CA 1
ATOM 1461 C C . PHE A 1 187 ? -16 -0.434 -13.844 1 94.69 187 PHE A C 1
ATOM 1463 O O . PHE A 1 187 ? -14.797 -0.208 -13.938 1 94.69 187 PHE A O 1
ATOM 1470 N N . LEU A 1 188 ? -16.531 -1.202 -14.672 1 92.56 188 LEU A N 1
ATOM 1471 C CA . LEU A 1 188 ? -15.875 -2.279 -15.414 1 92.56 188 LEU A CA 1
ATOM 1472 C C . LEU A 1 188 ? -14.883 -1.724 -16.422 1 92.56 188 LEU A C 1
ATOM 1474 O O . LEU A 1 188 ? -13.82 -2.309 -16.641 1 92.56 188 LEU A O 1
ATOM 1478 N N . PRO A 1 189 ? -15.164 -0.57 -17.062 1 93.81 189 PRO A N 1
ATOM 1479 C CA . PRO A 1 189 ? -14.195 -0.034 -18.031 1 93.81 189 PRO A CA 1
ATOM 1480 C C . PRO A 1 189 ? -12.844 0.284 -17.406 1 93.81 189 PRO A C 1
ATOM 1482 O O . PRO A 1 189 ? -11.844 0.411 -18.109 1 93.81 189 PRO A O 1
ATOM 1485 N N . LEU A 1 190 ? -12.812 0.377 -16.047 1 96.31 190 LEU A N 1
ATOM 1486 C CA . LEU A 1 190 ? -11.555 0.647 -15.359 1 96.31 190 LEU A CA 1
ATOM 1487 C C . LEU A 1 190 ? -11.125 -0.549 -14.516 1 96.31 190 LEU A C 1
ATOM 1489 O O . LEU A 1 190 ? -10.438 -0.386 -13.5 1 96.31 190 LEU A O 1
ATOM 1493 N N . GLN A 1 191 ? -11.469 -1.736 -14.914 1 95.69 191 GLN A N 1
ATOM 1494 C CA . GLN A 1 191 ? -11.227 -2.939 -14.125 1 95.69 191 GLN A CA 1
ATOM 1495 C C . GLN A 1 191 ? -9.734 -3.133 -13.859 1 95.69 191 GLN A C 1
ATOM 1497 O O . GLN A 1 191 ? -9.344 -3.637 -12.797 1 95.69 191 GLN A O 1
ATOM 1502 N N . SER A 1 192 ? -8.82 -2.699 -14.781 1 96.88 192 SER A N 1
ATOM 1503 C CA . SER A 1 192 ? -7.379 -2.875 -14.633 1 96.88 192 SER A CA 1
ATOM 1504 C C . SER A 1 192 ? -6.832 -2.01 -13.5 1 96.88 192 SER A C 1
ATOM 1506 O O . SER A 1 192 ? -5.703 -2.213 -13.047 1 96.88 192 SER A O 1
ATOM 1508 N N . GLU A 1 193 ? -7.602 -1.068 -13.008 1 97.19 193 GLU A N 1
ATOM 1509 C CA . GLU A 1 193 ? -7.199 -0.186 -11.914 1 97.19 193 GLU A CA 1
ATOM 1510 C C . GLU A 1 193 ? -8 -0.473 -10.648 1 97.19 193 GLU A C 1
ATOM 1512 O O . GLU A 1 193 ? -7.867 0.236 -9.648 1 97.19 193 GLU A O 1
ATOM 1517 N N . ILE A 1 194 ? -8.805 -1.51 -10.688 1 97.44 194 ILE A N 1
ATOM 1518 C CA . ILE A 1 194 ? -9.703 -1.775 -9.57 1 97.44 194 ILE A CA 1
ATOM 1519 C C . ILE A 1 194 ? -9.477 -3.193 -9.047 1 97.44 194 ILE A C 1
ATOM 1521 O O . ILE A 1 194 ? -9.633 -3.453 -7.852 1 97.44 194 ILE A O 1
ATOM 1525 N N . PHE A 1 195 ? -8.914 -4.086 -9.867 1 96.81 195 PHE A N 1
ATOM 1526 C CA . PHE A 1 195 ? -9.039 -5.496 -9.523 1 96.81 195 PHE A CA 1
ATOM 1527 C C . PHE A 1 195 ? -7.668 -6.125 -9.312 1 96.81 195 PHE A C 1
ATOM 1529 O O . PHE A 1 195 ? -7.406 -6.734 -8.273 1 96.81 195 PHE A O 1
ATOM 1536 N N . PRO A 1 196 ? -6.727 -6.043 -10.164 1 98 196 PRO A N 1
ATOM 1537 C CA . PRO A 1 196 ? -5.637 -7.02 -10.242 1 98 196 PRO A CA 1
ATOM 1538 C C . PRO A 1 196 ? -4.539 -6.762 -9.211 1 98 196 PRO A C 1
ATOM 1540 O O . PRO A 1 196 ? -3.814 -7.684 -8.828 1 98 196 PRO A O 1
ATOM 1543 N N . ASP A 1 197 ? -4.375 -5.594 -8.734 1 97.88 197 ASP A N 1
ATOM 1544 C CA . ASP A 1 197 ? -3.197 -5.219 -7.953 1 97.88 197 ASP A CA 1
ATOM 1545 C C . ASP A 1 197 ? -3.457 -5.367 -6.457 1 97.88 197 ASP A C 1
ATOM 1547 O O . ASP A 1 197 ? -4.586 -5.641 -6.043 1 97.88 197 ASP A O 1
ATOM 1551 N N . LYS A 1 198 ? -2.412 -5.188 -5.691 1 97.75 198 LYS A N 1
ATOM 1552 C CA . LYS A 1 198 ? -2.408 -5.434 -4.254 1 97.75 198 LYS A CA 1
ATOM 1553 C C . LYS A 1 198 ? -3.426 -4.547 -3.541 1 97.75 198 LYS A C 1
ATOM 1555 O O . LYS A 1 198 ? -4.184 -5.02 -2.691 1 97.75 198 LYS A O 1
ATOM 1560 N N . ASN A 1 199 ? -3.41 -3.279 -3.889 1 97.44 199 ASN A N 1
ATOM 1561 C CA . ASN A 1 199 ? -4.238 -2.316 -3.17 1 97.44 199 ASN A CA 1
ATOM 1562 C C . ASN A 1 199 ? -5.523 -2.008 -3.932 1 97.44 199 ASN A C 1
ATOM 1564 O O . ASN A 1 199 ? -6.016 -0.878 -3.893 1 97.44 199 ASN A O 1
ATOM 1568 N N . HIS A 1 200 ? -5.965 -2.957 -4.68 1 97.69 200 HIS A N 1
ATOM 1569 C CA . HIS A 1 200 ? -7.242 -2.857 -5.375 1 97.69 200 HIS A CA 1
ATOM 1570 C C . HIS A 1 200 ? -8.367 -3.488 -4.562 1 97.69 200 HIS A C 1
ATOM 1572 O O . HIS A 1 200 ? -8.258 -3.619 -3.342 1 97.69 200 HIS A O 1
ATOM 1578 N N . GLY A 1 201 ? -9.523 -3.762 -5.188 1 96.88 201 GLY A N 1
ATOM 1579 C CA . GLY A 1 201 ? -10.758 -4.129 -4.516 1 96.88 201 GLY A CA 1
ATOM 1580 C C . GLY A 1 201 ? -10.594 -5.309 -3.572 1 96.88 201 GLY A C 1
ATOM 1581 O O . GLY A 1 201 ? -11.172 -5.32 -2.482 1 96.88 201 GLY A O 1
ATOM 1582 N N . GLY A 1 202 ? -9.797 -6.332 -3.949 1 97.38 202 GLY A N 1
ATOM 1583 C CA . GLY A 1 202 ? -9.625 -7.512 -3.123 1 97.38 202 GLY A CA 1
ATOM 1584 C C . GLY A 1 202 ? -9.031 -7.203 -1.762 1 97.38 202 GLY A C 1
ATOM 1585 O O . GLY A 1 202 ? -9.281 -7.922 -0.792 1 97.38 202 GLY A O 1
ATOM 1586 N N . ARG A 1 203 ? -8.219 -6.129 -1.67 1 98.31 203 ARG A N 1
ATOM 1587 C CA . ARG A 1 203 ? -7.57 -5.754 -0.419 1 98.31 203 ARG A CA 1
ATOM 1588 C C . ARG A 1 203 ? -8.594 -5.395 0.648 1 98.31 203 ARG A C 1
ATOM 1590 O O . ARG A 1 203 ? -8.359 -5.602 1.841 1 98.31 203 ARG A O 1
ATOM 1597 N N . THR A 1 204 ? -9.781 -4.91 0.241 1 97.88 204 THR A N 1
ATOM 1598 C CA . THR A 1 204 ? -10.852 -4.586 1.185 1 97.88 204 THR A CA 1
ATOM 1599 C C . THR A 1 204 ? -11.281 -5.828 1.961 1 97.88 204 THR A C 1
ATOM 1601 O O . THR A 1 204 ? -11.461 -5.77 3.18 1 97.88 204 THR A O 1
ATOM 1604 N N . PHE A 1 205 ? -11.383 -6.945 1.243 1 97.5 205 PHE A N 1
ATOM 1605 C CA . PHE A 1 205 ? -11.805 -8.203 1.856 1 97.5 205 PHE A CA 1
ATOM 1606 C C . PHE A 1 205 ? -10.68 -8.797 2.697 1 97.5 205 PHE A C 1
ATOM 1608 O O . PHE A 1 205 ? -10.922 -9.297 3.797 1 97.5 205 PHE A O 1
ATOM 1615 N N . TYR A 1 206 ? -9.492 -8.742 2.162 1 98.06 206 TYR A N 1
ATOM 1616 C CA . TYR A 1 206 ? -8.32 -9.164 2.918 1 98.06 206 TYR A CA 1
ATOM 1617 C C . TYR A 1 206 ? -8.25 -8.445 4.262 1 98.06 206 TYR A C 1
ATOM 1619 O O . TYR A 1 206 ? -8.086 -9.078 5.305 1 98.06 206 TYR A O 1
ATOM 1627 N N . ASN A 1 207 ? -8.375 -7.055 4.227 1 98.25 207 ASN A N 1
ATOM 1628 C CA . ASN A 1 207 ? -8.289 -6.242 5.434 1 98.25 207 ASN A CA 1
ATOM 1629 C C . ASN A 1 207 ? -9.422 -6.57 6.41 1 98.25 207 ASN A C 1
ATOM 1631 O O . ASN A 1 207 ? -9.219 -6.566 7.625 1 98.25 207 ASN A O 1
ATOM 1635 N N . GLU A 1 208 ? -10.602 -6.805 5.898 1 97 208 GLU A N 1
ATOM 1636 C CA . GLU A 1 208 ? -11.711 -7.203 6.762 1 97 208 GLU A CA 1
ATOM 1637 C C . GLU A 1 208 ? -11.359 -8.461 7.559 1 97 208 GLU A C 1
ATOM 1639 O O . GLU A 1 208 ? -11.586 -8.516 8.766 1 97 208 GLU A O 1
ATOM 1644 N N . ALA A 1 209 ? -10.852 -9.445 6.867 1 96.12 209 ALA A N 1
ATOM 1645 C CA . ALA A 1 209 ? -10.461 -10.695 7.512 1 96.12 209 ALA A CA 1
ATOM 1646 C C . ALA A 1 209 ? -9.367 -10.461 8.555 1 96.12 209 ALA A C 1
ATOM 1648 O O . ALA A 1 209 ? -9.445 -10.977 9.664 1 96.12 209 ALA A O 1
ATOM 1649 N N . ILE A 1 210 ? -8.383 -9.68 8.172 1 96 210 ILE A N 1
ATOM 1650 C CA . ILE A 1 210 ? -7.258 -9.383 9.055 1 96 210 ILE A CA 1
ATOM 1651 C C . ILE A 1 210 ? -7.754 -8.648 10.297 1 96 210 ILE A C 1
ATOM 1653 O O . ILE A 1 210 ? -7.375 -8.984 11.422 1 96 210 ILE A O 1
ATOM 1657 N N . MET A 1 211 ? -8.609 -7.629 10.109 1 95.5 211 MET A N 1
ATOM 1658 C CA . MET A 1 211 ? -9.141 -6.859 11.234 1 95.5 211 MET A CA 1
ATOM 1659 C C . MET A 1 211 ? -9.938 -7.754 12.172 1 95.5 211 MET A C 1
ATOM 1661 O O . MET A 1 211 ? -9.789 -7.656 13.398 1 95.5 211 MET A O 1
ATOM 1665 N N . SER A 1 212 ? -10.711 -8.609 11.617 1 93.81 212 SER A N 1
ATOM 1666 C CA . SER A 1 212 ? -11.438 -9.555 12.453 1 93.81 212 SER A CA 1
ATOM 1667 C C . SER A 1 212 ? -10.477 -10.422 13.266 1 93.81 212 SER A C 1
ATOM 1669 O O . SER A 1 212 ? -10.68 -10.625 14.461 1 93.81 212 SER A O 1
ATOM 1671 N N . ALA A 1 213 ? -9.461 -10.93 12.625 1 90.69 213 ALA A N 1
ATOM 1672 C CA . ALA A 1 213 ? -8.453 -11.742 13.305 1 90.69 213 ALA A CA 1
ATOM 1673 C C . ALA A 1 213 ? -7.758 -10.953 14.406 1 90.69 213 ALA A C 1
ATOM 1675 O O . ALA A 1 213 ? -7.344 -11.516 15.422 1 90.69 213 ALA A O 1
ATOM 1676 N N . MET A 1 214 ? -7.668 -9.633 14.25 1 91.38 214 MET A N 1
ATOM 1677 C CA . MET A 1 214 ? -7.047 -8.734 15.219 1 91.38 214 MET A CA 1
ATOM 1678 C C . MET A 1 214 ? -8.031 -8.344 16.312 1 91.38 214 MET A C 1
ATOM 1680 O O . MET A 1 214 ? -7.723 -7.508 17.172 1 91.38 214 MET A O 1
ATOM 1684 N N . LYS A 1 215 ? -9.219 -8.844 16.25 1 91.44 215 LYS A N 1
ATOM 1685 C CA . LYS A 1 215 ? -10.297 -8.547 17.188 1 91.44 215 LYS A CA 1
ATOM 1686 C C . LYS A 1 215 ? -10.781 -7.109 17.047 1 91.44 215 LYS A C 1
ATOM 1688 O O . LYS A 1 215 ? -11.102 -6.449 18.031 1 91.44 215 LYS A O 1
ATOM 1693 N N . ILE A 1 216 ? -10.664 -6.598 15.906 1 94.88 216 ILE A N 1
ATOM 1694 C CA . ILE A 1 216 ? -11.32 -5.352 15.531 1 94.88 216 ILE A CA 1
ATOM 1695 C C . ILE A 1 216 ? -12.68 -5.656 14.891 1 94.88 216 ILE A C 1
ATOM 1697 O O . ILE A 1 216 ? -12.742 -6.117 13.75 1 94.88 216 ILE A O 1
ATOM 1701 N N . PRO A 1 217 ? -13.695 -5.41 15.523 1 95.19 217 PRO A N 1
ATOM 1702 C CA . PRO A 1 217 ? -15.016 -5.859 15.07 1 95.19 217 PRO A CA 1
ATOM 1703 C C . PRO A 1 217 ? -15.391 -5.301 13.703 1 95.19 217 PRO A C 1
ATOM 1705 O O . PRO A 1 217 ? -15.102 -4.145 13.398 1 95.19 217 PRO A O 1
ATOM 1708 N N . GLN A 1 218 ? -16.047 -6.133 12.859 1 97.38 218 GLN A N 1
ATOM 1709 C CA . GLN A 1 218 ? -16.531 -5.801 11.531 1 97.38 218 GLN A CA 1
ATOM 1710 C C . GLN A 1 218 ? -18.062 -5.934 11.453 1 97.38 218 GLN A C 1
ATOM 1712 O O . GLN A 1 218 ? -18.594 -7.031 11.602 1 97.38 218 GLN A O 1
ATOM 1717 N N . VAL A 1 219 ? -18.781 -4.824 11.227 1 98.06 219 VAL A N 1
ATOM 1718 C CA . VAL A 1 219 ? -20.25 -4.82 11.164 1 98.06 219 VAL A CA 1
ATOM 1719 C C . VAL A 1 219 ? -20.703 -4.23 9.828 1 98.06 219 VAL A C 1
ATOM 1721 O O . VAL A 1 219 ? -20.141 -3.232 9.359 1 98.06 219 VAL A O 1
ATOM 1724 N N . ALA A 1 220 ? -21.703 -4.844 9.195 1 98.19 220 ALA A N 1
ATOM 1725 C CA . ALA A 1 220 ? -22.219 -4.332 7.926 1 98.19 220 ALA A CA 1
ATOM 1726 C C . ALA A 1 220 ? -23.734 -4.152 7.969 1 98.19 220 ALA A C 1
ATOM 1728 O O . ALA A 1 220 ? -24.438 -4.957 8.57 1 98.19 220 ALA A O 1
ATOM 1729 N N . VAL A 1 221 ? -24.172 -3.131 7.336 1 98.19 221 VAL A N 1
ATOM 1730 C CA . VAL A 1 221 ? -25.594 -2.863 7.129 1 98.19 221 VAL A CA 1
ATOM 1731 C C . VAL A 1 221 ? -25.891 -2.764 5.633 1 98.19 221 VAL A C 1
ATOM 1733 O O . VAL A 1 221 ? -25.344 -1.896 4.945 1 98.19 221 VAL A O 1
ATOM 1736 N N . VAL A 1 222 ? -26.734 -3.652 5.172 1 97.75 222 VAL A N 1
ATOM 1737 C CA . VAL A 1 222 ? -27.094 -3.672 3.754 1 97.75 222 VAL A CA 1
ATOM 1738 C C . VAL A 1 222 ? -28.328 -2.82 3.516 1 97.75 222 VAL A C 1
ATOM 1740 O O . VAL A 1 222 ? -29.453 -3.289 3.703 1 97.75 222 VAL A O 1
ATOM 1743 N N . CYS A 1 223 ? -28.094 -1.635 2.957 1 95.62 223 CYS A N 1
ATOM 1744 C CA . CYS A 1 223 ? -29.156 -0.664 2.721 1 95.62 223 CYS A CA 1
ATOM 1745 C C . CYS A 1 223 ? -29.359 -0.434 1.229 1 95.62 223 CYS A C 1
ATOM 1747 O O . CYS A 1 223 ? -29.859 0.612 0.822 1 95.62 223 CYS A O 1
ATOM 1749 N N . GLY A 1 224 ? -28.938 -1.292 0.461 1 94.69 224 GLY A N 1
ATOM 1750 C CA . GLY A 1 224 ? -29.078 -1.257 -0.986 1 94.69 224 GLY A CA 1
ATOM 1751 C C . GLY A 1 224 ? -28.5 -2.479 -1.672 1 94.69 224 GLY A C 1
ATOM 1752 O O . GLY A 1 224 ? -28.531 -3.578 -1.117 1 94.69 224 GLY A O 1
ATOM 1753 N N . SER A 1 225 ? -28.047 -2.23 -2.869 1 90.56 225 SER A N 1
ATOM 1754 C CA . SER A 1 225 ? -27.547 -3.334 -3.682 1 90.56 225 SER A CA 1
ATOM 1755 C C . SER A 1 225 ? -26.125 -3.725 -3.27 1 90.56 225 SER A C 1
ATOM 1757 O O . SER A 1 225 ? -25.297 -2.859 -2.965 1 90.56 225 SER A O 1
ATOM 1759 N N . CYS A 1 226 ? -25.875 -4.961 -3.158 1 91.81 226 CYS A N 1
ATOM 1760 C CA . CYS A 1 226 ? -24.562 -5.574 -3.004 1 91.81 226 CYS A CA 1
ATOM 1761 C C . CYS A 1 226 ? -24.359 -6.695 -4.02 1 91.81 226 CYS A C 1
ATOM 1763 O O . CYS A 1 226 ? -24.781 -7.828 -3.787 1 91.81 226 CYS A O 1
ATOM 1765 N N . THR A 1 227 ? -23.656 -6.375 -5.016 1 83 227 THR A N 1
ATOM 1766 C CA . THR A 1 227 ? -23.562 -7.293 -6.145 1 83 227 THR A CA 1
ATOM 1767 C C . THR A 1 227 ? -22.125 -7.719 -6.379 1 83 227 THR A C 1
ATOM 1769 O O . THR A 1 227 ? -21.188 -6.93 -6.176 1 83 227 THR A O 1
ATOM 1772 N N . ALA A 1 228 ? -21.969 -8.953 -6.777 1 83.44 228 ALA A N 1
ATOM 1773 C CA . ALA A 1 228 ? -20.672 -9.508 -7.164 1 83.44 228 ALA A CA 1
ATOM 1774 C C . ALA A 1 228 ? -19.641 -9.344 -6.047 1 83.44 228 ALA A C 1
ATOM 1776 O O . ALA A 1 228 ? -19.891 -9.75 -4.91 1 83.44 228 ALA A O 1
ATOM 1777 N N . GLY A 1 229 ? -18.609 -8.656 -6.32 1 85.06 229 GLY A N 1
ATOM 1778 C CA . GLY A 1 229 ? -17.562 -8.469 -5.312 1 85.06 229 GLY A CA 1
ATOM 1779 C C . GLY A 1 229 ? -18.062 -7.758 -4.07 1 85.06 229 GLY A C 1
ATOM 1780 O O . GLY A 1 229 ? -17.625 -8.062 -2.957 1 85.06 229 GLY A O 1
ATOM 1781 N N . GLY A 1 230 ? -19.016 -6.93 -4.293 1 88.75 230 GLY A N 1
ATOM 1782 C CA . GLY A 1 230 ? -19.562 -6.172 -3.178 1 88.75 230 GLY A CA 1
ATOM 1783 C C . GLY A 1 230 ? -20.312 -7.035 -2.184 1 88.75 230 GLY A C 1
ATOM 1784 O O . GLY A 1 230 ? -20.5 -6.641 -1.032 1 88.75 230 GLY A O 1
ATOM 1785 N N . ALA A 1 231 ? -20.734 -8.18 -2.609 1 91.19 231 ALA A N 1
ATOM 1786 C CA . ALA A 1 231 ? -21.516 -9.086 -1.762 1 91.19 231 ALA A CA 1
ATOM 1787 C C . ALA A 1 231 ? -20.656 -9.609 -0.609 1 91.19 231 ALA A C 1
ATOM 1789 O O . ALA A 1 231 ? -21.188 -9.984 0.44 1 91.19 231 ALA A O 1
ATOM 1790 N N . TYR A 1 232 ? -19.422 -9.594 -0.799 1 92.44 232 TYR A N 1
ATOM 1791 C CA . TYR A 1 232 ? -18.547 -10.219 0.189 1 92.44 232 TYR A CA 1
ATOM 1792 C C . TYR A 1 232 ? -18.359 -9.32 1.401 1 92.44 232 TYR A C 1
ATOM 1794 O O . TYR A 1 232 ? -18.078 -9.797 2.502 1 92.44 232 TYR A O 1
ATOM 1802 N N . MET A 1 233 ? -18.531 -8.031 1.246 1 93.81 233 MET A N 1
ATOM 1803 C CA . MET A 1 233 ? -18.344 -7.102 2.355 1 93.81 233 MET A CA 1
ATOM 1804 C C . MET A 1 233 ? -19.281 -7.426 3.512 1 93.81 233 MET A C 1
ATOM 1806 O O . MET A 1 233 ? -18.828 -7.672 4.633 1 93.81 233 MET A O 1
ATOM 1810 N N . PRO A 1 234 ? -20.562 -7.508 3.248 1 95 234 PRO A N 1
ATOM 1811 C CA . PRO A 1 234 ? -21.453 -7.879 4.355 1 95 234 PRO A CA 1
ATOM 1812 C C . PRO A 1 234 ? -21.297 -9.344 4.77 1 95 234 PRO A C 1
ATOM 1814 O O . PRO A 1 234 ? -21.453 -9.672 5.945 1 95 234 PRO A O 1
ATOM 1817 N N . THR A 1 235 ? -20.969 -10.211 3.844 1 93.12 235 THR A N 1
ATOM 1818 C CA . THR A 1 235 ? -20.875 -11.641 4.121 1 93.12 235 THR A CA 1
ATOM 1819 C C . THR A 1 235 ? -19.703 -11.93 5.043 1 93.12 235 THR A C 1
ATOM 1821 O O . THR A 1 235 ? -19.766 -12.82 5.891 1 93.12 235 THR A O 1
ATOM 1824 N N . MET A 1 236 ? -18.656 -11.188 4.871 1 94.19 236 MET A N 1
ATOM 1825 C CA . MET A 1 236 ? -17.438 -11.438 5.641 1 94.19 236 MET A CA 1
ATOM 1826 C C . MET A 1 236 ? -17.438 -10.633 6.938 1 94.19 236 MET A C 1
ATOM 1828 O O . MET A 1 236 ? -16.547 -10.805 7.777 1 94.19 236 MET A O 1
ATOM 1832 N N . ALA A 1 237 ? -18.391 -9.711 7.094 1 95.31 237 ALA A N 1
ATOM 1833 C CA . ALA A 1 237 ? -18.531 -9 8.359 1 95.31 237 ALA A CA 1
ATOM 1834 C C . ALA A 1 237 ? -18.891 -9.953 9.492 1 95.31 237 ALA A C 1
ATOM 1836 O O . ALA A 1 237 ? -19.469 -11.016 9.25 1 95.31 237 ALA A O 1
ATOM 1837 N N . GLU A 1 238 ? -18.547 -9.656 10.703 1 93.75 238 GLU A N 1
ATOM 1838 C CA . GLU A 1 238 ? -18.859 -10.5 11.852 1 93.75 238 GLU A CA 1
ATOM 1839 C C . GLU A 1 238 ? -20.375 -10.562 12.086 1 93.75 238 GLU A C 1
ATOM 1841 O O . GLU A 1 238 ? -20.906 -11.617 12.453 1 93.75 238 GLU A O 1
ATOM 1846 N N . GLU A 1 239 ? -20.984 -9.445 11.953 1 95.31 239 GLU A N 1
ATOM 1847 C CA . GLU A 1 239 ? -22.438 -9.359 11.992 1 95.31 239 GLU A CA 1
ATOM 1848 C C . GLU A 1 239 ? -22.969 -8.445 10.891 1 95.31 239 GLU A C 1
ATOM 1850 O O . GLU A 1 239 ? -22.359 -7.406 10.594 1 95.31 239 GLU A O 1
ATOM 1855 N N . ALA A 1 240 ? -24.094 -8.836 10.305 1 96.62 240 ALA A N 1
ATOM 1856 C CA . ALA A 1 240 ? -24.688 -8.062 9.219 1 96.62 240 ALA A CA 1
ATOM 1857 C C . ALA A 1 240 ? -26.188 -7.863 9.445 1 96.62 240 ALA A C 1
ATOM 1859 O O . ALA A 1 240 ? -26.875 -8.766 9.914 1 96.62 240 ALA A O 1
ATOM 1860 N N . VAL A 1 241 ? -26.625 -6.684 9.156 1 97.69 241 VAL A N 1
ATOM 1861 C CA . VAL A 1 241 ? -28.047 -6.309 9.164 1 97.69 241 VAL A CA 1
ATOM 1862 C C . VAL A 1 241 ? -28.5 -6.027 7.734 1 97.69 241 VAL A C 1
ATOM 1864 O O . VAL A 1 241 ? -27.766 -5.441 6.941 1 97.69 241 VAL A O 1
ATOM 1867 N N . MET A 1 242 ? -29.688 -6.484 7.363 1 97.75 242 MET A N 1
ATOM 1868 C CA . MET A 1 242 ? -30.203 -6.227 6.02 1 97.75 242 MET A CA 1
ATOM 1869 C C . MET A 1 242 ? -31.625 -5.691 6.078 1 97.75 242 MET A C 1
ATOM 1871 O O . MET A 1 242 ? -32.438 -6.172 6.863 1 97.75 242 MET A O 1
ATOM 1875 N N . VAL A 1 243 ? -31.906 -4.691 5.34 1 97.5 243 VAL A N 1
ATOM 1876 C CA . VAL A 1 243 ? -33.188 -4.027 5.332 1 97.5 243 VAL A CA 1
ATOM 1877 C C . VAL A 1 243 ? -34.125 -4.699 4.316 1 97.5 243 VAL A C 1
ATOM 1879 O O . VAL A 1 243 ? -33.75 -4.836 3.143 1 97.5 243 VAL A O 1
ATOM 1882 N N . HIS A 1 244 ? -35.281 -4.988 4.676 1 96.19 244 HIS A N 1
ATOM 1883 C CA . HIS A 1 244 ? -36.281 -5.684 3.873 1 96.19 244 HIS A CA 1
ATOM 1884 C C . HIS A 1 244 ? -36.719 -4.836 2.682 1 96.19 244 HIS A C 1
ATOM 1886 O O . HIS A 1 244 ? -37.031 -3.648 2.834 1 96.19 244 HIS A O 1
ATOM 1892 N N . ARG A 1 245 ? -36.656 -5.43 1.461 1 94.12 245 ARG A N 1
ATOM 1893 C CA . ARG A 1 245 ? -37.125 -4.867 0.198 1 94.12 245 ARG A CA 1
ATOM 1894 C C . ARG A 1 245 ? -36.25 -3.711 -0.248 1 94.12 245 ARG A C 1
ATOM 1896 O O . ARG A 1 245 ? -36.562 -2.998 -1.197 1 94.12 245 ARG A O 1
ATOM 1903 N N . ILE A 1 246 ? -35.156 -3.498 0.457 1 94.62 246 ILE A N 1
ATOM 1904 C CA . ILE A 1 246 ? -34.219 -2.449 0.117 1 94.62 246 ILE A CA 1
ATOM 1905 C C . ILE A 1 246 ? -32.844 -3.064 -0.148 1 94.62 246 ILE A C 1
ATOM 1907 O O . ILE A 1 246 ? -32.25 -2.846 -1.207 1 94.62 246 ILE A O 1
ATOM 1911 N N . GLY A 1 247 ? -32.406 -3.852 0.785 1 95.06 247 GLY A N 1
ATOM 1912 C CA . GLY A 1 247 ? -31.109 -4.5 0.657 1 95.06 247 GLY A CA 1
ATOM 1913 C C . GLY A 1 247 ? -31.156 -5.777 -0.159 1 95.06 247 GLY A C 1
ATOM 1914 O O . GLY A 1 247 ? -32.125 -6.547 -0.062 1 95.06 247 GLY A O 1
ATOM 1915 N N . THR A 1 248 ? -30.141 -5.988 -0.987 1 92.81 248 THR A N 1
ATOM 1916 C CA . THR A 1 248 ? -30 -7.234 -1.733 1 92.81 248 THR A CA 1
ATOM 1917 C C . THR A 1 248 ? -28.531 -7.668 -1.792 1 92.81 248 THR A C 1
ATOM 1919 O O . THR A 1 248 ? -27.641 -6.828 -1.888 1 92.81 248 THR A O 1
ATOM 1922 N N . ILE A 1 249 ? -28.266 -8.977 -1.651 1 91.94 249 ILE A N 1
ATOM 1923 C CA . ILE A 1 249 ? -26.953 -9.578 -1.816 1 91.94 249 ILE A CA 1
ATOM 1924 C C . ILE A 1 249 ? -27.016 -10.695 -2.854 1 91.94 249 ILE A C 1
ATOM 1926 O O . ILE A 1 249 ? -27.766 -11.656 -2.689 1 91.94 249 ILE A O 1
ATOM 1930 N N . PHE A 1 250 ? -26.312 -10.602 -3.859 1 83.44 250 PHE A N 1
ATOM 1931 C CA . PHE A 1 250 ? -26.219 -11.727 -4.781 1 83.44 250 PHE A CA 1
ATOM 1932 C C . PHE A 1 250 ? -24.984 -11.602 -5.676 1 83.44 250 PHE A C 1
ATOM 1934 O O . PHE A 1 250 ? -24.438 -10.508 -5.832 1 83.44 250 PHE A O 1
ATOM 1941 N N . LEU A 1 251 ? -24.484 -12.648 -6.219 1 76.5 251 LEU A N 1
ATOM 1942 C CA . LEU A 1 251 ? -23.328 -12.695 -7.109 1 76.5 251 LEU A CA 1
ATOM 1943 C C . LEU A 1 251 ? -23.688 -12.156 -8.484 1 76.5 251 LEU A C 1
ATOM 1945 O O . LEU A 1 251 ? -22.891 -11.445 -9.109 1 76.5 251 LEU A O 1
ATOM 1949 N N . GLY A 1 252 ? -24.875 -12.484 -9.016 1 74.06 252 GLY A N 1
ATOM 1950 C CA . GLY A 1 252 ? -25.469 -11.969 -10.234 1 74.06 252 GLY A CA 1
ATOM 1951 C C . GLY A 1 252 ? -26.906 -11.508 -10.055 1 74.06 252 GLY A C 1
ATOM 1952 O O . GLY A 1 252 ? -27.719 -12.211 -9.438 1 74.06 252 GLY A O 1
ATOM 1953 N N . GLY A 1 253 ? -27.203 -10.359 -10.617 1 73.44 253 GLY A N 1
ATOM 1954 C CA . GLY A 1 253 ? -28.531 -9.766 -10.422 1 73.44 253 GLY A CA 1
ATOM 1955 C C . GLY A 1 253 ? -29.578 -10.375 -11.328 1 73.44 253 GLY A C 1
ATOM 1956 O O . GLY A 1 253 ? -29.297 -11.289 -12.102 1 73.44 253 GLY A O 1
ATOM 1957 N N . PRO A 1 254 ? -30.797 -9.906 -11.148 1 75.06 254 PRO A N 1
ATOM 1958 C CA . PRO A 1 254 ? -31.953 -10.422 -11.891 1 75.06 254 PRO A CA 1
ATOM 1959 C C . PRO A 1 254 ? -31.766 -10.352 -13.398 1 75.06 254 PRO A C 1
ATOM 1961 O O . PRO A 1 254 ? -32.125 -11.289 -14.117 1 75.06 254 PRO A O 1
ATOM 1964 N N . PRO A 1 255 ? -31.141 -9.258 -13.844 1 69.75 255 PRO A N 1
ATOM 1965 C CA . PRO A 1 255 ? -30.969 -9.227 -15.297 1 69.75 255 PRO A CA 1
ATOM 1966 C C . PRO A 1 255 ? -30.109 -10.375 -15.812 1 69.75 255 PRO A C 1
ATOM 1968 O O . PRO A 1 255 ? -30.375 -10.914 -16.891 1 69.75 255 PRO A O 1
ATOM 1971 N N . LEU A 1 256 ? -29.141 -10.703 -15.086 1 68.56 256 LEU A N 1
ATOM 1972 C CA . LEU A 1 256 ? -28.297 -11.82 -15.484 1 68.56 256 LEU A CA 1
ATOM 1973 C C . LEU A 1 256 ? -29.062 -13.133 -15.445 1 68.56 256 LEU A C 1
ATOM 1975 O O . LEU A 1 256 ? -28.875 -13.992 -16.312 1 68.56 256 LEU A O 1
ATOM 1979 N N . VAL A 1 257 ? -29.922 -13.25 -14.5 1 69.19 257 VAL A N 1
ATOM 1980 C CA . VAL A 1 257 ? -30.75 -14.445 -14.375 1 69.19 257 VAL A CA 1
ATOM 1981 C C . VAL A 1 257 ? -31.703 -14.539 -15.57 1 69.19 257 VAL A C 1
ATOM 1983 O O . VAL A 1 257 ? -31.859 -15.609 -16.172 1 69.19 257 VAL A O 1
ATOM 1986 N N . LYS A 1 258 ? -32.188 -13.438 -15.867 1 73 258 LYS A N 1
ATOM 1987 C CA . LYS A 1 258 ? -33.125 -13.398 -17 1 73 258 LYS A CA 1
ATOM 1988 C C . LYS A 1 258 ? -32.406 -13.75 -18.312 1 73 258 LYS A C 1
ATOM 1990 O O . LYS A 1 258 ? -32.938 -14.508 -19.125 1 73 258 LYS A O 1
ATOM 1995 N N . ALA A 1 259 ? -31.344 -13.227 -18.453 1 67 259 ALA A N 1
ATOM 1996 C CA . ALA A 1 259 ? -30.578 -13.469 -19.672 1 67 259 ALA A CA 1
ATOM 1997 C C . ALA A 1 259 ? -30.188 -14.938 -19.797 1 67 259 ALA A C 1
ATOM 1999 O O . ALA A 1 259 ? -30.203 -15.5 -20.891 1 67 259 ALA A O 1
ATOM 2000 N N . ALA A 1 260 ? -29.938 -15.555 -18.703 1 65.5 260 ALA A N 1
ATOM 2001 C CA . ALA A 1 260 ? -29.422 -16.922 -18.719 1 65.5 260 ALA A CA 1
ATOM 2002 C C . ALA A 1 260 ? -30.562 -17.938 -18.781 1 65.5 260 ALA A C 1
ATOM 2004 O O . ALA A 1 260 ? -30.422 -19 -19.391 1 65.5 260 ALA A O 1
ATOM 2005 N N . THR A 1 261 ? -31.688 -17.641 -18.156 1 71.12 261 THR A N 1
ATOM 2006 C CA . THR A 1 261 ? -32.719 -18.656 -17.969 1 71.12 261 THR A CA 1
ATOM 2007 C C . THR A 1 261 ? -34 -18.234 -18.625 1 71.12 261 THR A C 1
ATOM 2009 O O . THR A 1 261 ? -34.906 -19.062 -18.828 1 71.12 261 THR A O 1
ATOM 2012 N N . GLY A 1 262 ? -34.125 -16.969 -18.906 1 72.62 262 GLY A N 1
ATOM 2013 C CA . GLY A 1 262 ? -35.406 -16.438 -19.391 1 72.62 262 GLY A CA 1
ATOM 2014 C C . GLY A 1 262 ? -36.406 -16.172 -18.297 1 72.62 262 GLY A C 1
ATOM 2015 O O . GLY A 1 262 ? -37.469 -15.609 -18.547 1 72.62 262 GLY A O 1
ATOM 2016 N N . GLU A 1 263 ? -36.062 -16.578 -17.078 1 75.06 263 GLU A N 1
ATOM 2017 C CA . GLU A 1 263 ? -37 -16.406 -15.961 1 75.06 263 GLU A CA 1
ATOM 2018 C C . GLU A 1 263 ? -36.844 -15.023 -15.336 1 75.06 263 GLU A C 1
ATOM 2020 O O . GLU A 1 263 ? -35.719 -14.539 -15.156 1 75.06 263 GLU A O 1
ATOM 2025 N N . GLU A 1 264 ? -38 -14.406 -15.117 1 78.88 264 GLU A N 1
ATOM 2026 C CA . GLU A 1 264 ? -38 -13.125 -14.414 1 78.88 264 GLU A CA 1
ATOM 2027 C C . GLU A 1 264 ? -38.031 -13.32 -12.906 1 78.88 264 GLU A C 1
ATOM 2029 O O . GLU A 1 264 ? -38.906 -14.016 -12.383 1 78.88 264 GLU A O 1
ATOM 2034 N N . VAL A 1 265 ? -37 -12.891 -12.242 1 80.5 265 VAL A N 1
ATOM 2035 C CA . VAL A 1 265 ? -36.938 -12.977 -10.789 1 80.5 265 VAL A CA 1
ATOM 2036 C C . VAL A 1 265 ? -36.75 -11.586 -10.188 1 80.5 265 VAL A C 1
ATOM 2038 O O . VAL A 1 265 ? -36.094 -10.727 -10.805 1 80.5 265 VAL A O 1
ATOM 2041 N N . THR A 1 266 ? -37.406 -11.359 -9.102 1 84.75 266 THR A N 1
ATOM 2042 C CA . THR A 1 266 ? -37.219 -10.07 -8.445 1 84.75 266 THR A CA 1
ATOM 2043 C C . THR A 1 266 ? -35.969 -10.047 -7.617 1 84.75 266 THR A C 1
ATOM 2045 O O . THR A 1 266 ? -35.469 -11.094 -7.176 1 84.75 266 THR A O 1
ATOM 2048 N N . PRO A 1 267 ? -35.438 -8.883 -7.434 1 84.88 267 PRO A N 1
ATOM 2049 C CA . PRO A 1 267 ? -34.281 -8.773 -6.555 1 84.88 267 PRO A CA 1
ATOM 2050 C C . PRO A 1 267 ? -34.531 -9.344 -5.16 1 84.88 267 PRO A C 1
ATOM 2052 O O . PRO A 1 267 ? -33.656 -9.977 -4.574 1 84.88 267 PRO A O 1
ATOM 2055 N N . GLU A 1 268 ? -35.688 -9.18 -4.66 1 86.62 268 GLU A N 1
ATOM 2056 C CA . GLU A 1 268 ? -36.031 -9.664 -3.332 1 86.62 268 GLU A CA 1
ATOM 2057 C C . GLU A 1 268 ? -36.031 -11.188 -3.281 1 86.62 268 GLU A C 1
ATOM 2059 O O . GLU A 1 268 ? -35.562 -11.781 -2.307 1 86.62 268 GLU A O 1
ATOM 2064 N N . ASP A 1 269 ? -36.469 -11.781 -4.32 1 84.06 269 ASP A N 1
ATOM 2065 C CA . ASP A 1 269 ? -36.5 -13.242 -4.367 1 84.06 269 ASP A CA 1
ATOM 2066 C C . ASP A 1 269 ? -35.094 -13.82 -4.555 1 84.06 269 ASP A C 1
ATOM 2068 O O . ASP A 1 269 ? -34.781 -14.891 -4.035 1 84.06 269 ASP A O 1
ATOM 2072 N N . LEU A 1 270 ? -34.344 -13.102 -5.195 1 84.88 270 LEU A N 1
ATOM 2073 C CA . LEU A 1 270 ? -33.031 -13.594 -5.574 1 84.88 270 LEU A CA 1
ATOM 2074 C C . LEU A 1 270 ? -32.031 -13.359 -4.453 1 84.88 270 LEU A C 1
ATOM 2076 O O . LEU A 1 270 ? -31.125 -14.172 -4.246 1 84.88 270 LEU A O 1
ATOM 2080 N N . GLY A 1 271 ? -32.219 -12.273 -3.723 1 91.06 271 GLY A N 1
ATOM 2081 C CA . GLY A 1 271 ? -31.203 -11.922 -2.758 1 91.06 271 GLY A CA 1
ATOM 2082 C C . GLY A 1 271 ? -31.688 -10.961 -1.686 1 91.06 271 GLY A C 1
ATOM 2083 O O . GLY A 1 271 ? -30.906 -10.164 -1.152 1 91.06 271 GLY A O 1
ATOM 2084 N N . GLY A 1 272 ? -32.875 -11.016 -1.415 1 92.62 272 GLY A N 1
ATOM 2085 C CA . GLY A 1 272 ? -33.469 -10.102 -0.447 1 92.62 272 GLY A CA 1
ATOM 2086 C C . GLY A 1 272 ? -33.219 -10.516 0.991 1 92.62 272 GLY A C 1
ATOM 2087 O O . GLY A 1 272 ? -32.562 -11.531 1.247 1 92.62 272 GLY A O 1
ATOM 2088 N N . ALA A 1 273 ? -33.656 -9.68 1.864 1 94.31 273 ALA A N 1
ATOM 2089 C CA . ALA A 1 273 ? -33.406 -9.844 3.293 1 94.31 273 ALA A CA 1
ATOM 2090 C C . ALA A 1 273 ? -34.031 -11.148 3.812 1 94.31 273 ALA A C 1
ATOM 2092 O O . ALA A 1 273 ? -33.438 -11.828 4.652 1 94.31 273 ALA A O 1
ATOM 2093 N N . ARG A 1 274 ? -35.156 -11.523 3.342 1 91.75 274 ARG A N 1
ATOM 2094 C CA . ARG A 1 274 ? -35.812 -12.734 3.805 1 91.75 274 ARG A CA 1
ATOM 2095 C C . ARG A 1 274 ? -35.031 -13.977 3.438 1 91.75 274 ARG A C 1
ATOM 2097 O O . ARG A 1 274 ? -34.812 -14.867 4.27 1 91.75 274 ARG A O 1
ATOM 2104 N N . LEU A 1 275 ? -34.625 -14 2.23 1 89.75 275 LEU A N 1
ATOM 2105 C CA . LEU A 1 275 ? -33.812 -15.125 1.78 1 89.75 275 LEU A CA 1
ATOM 2106 C C . LEU A 1 275 ? -32.562 -15.266 2.639 1 89.75 275 LEU A C 1
ATOM 2108 O O . LEU A 1 275 ? -32.281 -16.359 3.143 1 89.75 275 LEU A O 1
ATOM 2112 N N . HIS A 1 276 ? -31.859 -14.203 2.906 1 92.06 276 HIS A N 1
ATOM 2113 C CA . HIS A 1 276 ? -30.547 -14.266 3.545 1 92.06 276 HIS A CA 1
ATOM 2114 C C . HIS A 1 276 ? -30.688 -14.422 5.055 1 92.06 276 HIS A C 1
ATOM 2116 O O . HIS A 1 276 ? -29.812 -15.008 5.699 1 92.06 276 HIS A O 1
ATOM 2122 N N . ALA A 1 277 ? -31.797 -13.984 5.621 1 91.62 277 ALA A N 1
ATOM 2123 C CA . ALA A 1 277 ? -31.984 -14.109 7.062 1 91.62 277 ALA A CA 1
ATOM 2124 C C . ALA A 1 277 ? -32.594 -15.461 7.418 1 91.62 277 ALA A C 1
ATOM 2126 O O . ALA A 1 277 ? -32.344 -16.016 8.484 1 91.62 277 ALA A O 1
ATOM 2127 N N . GLU A 1 278 ? -33.375 -16.047 6.52 1 89.81 278 GLU A N 1
ATOM 2128 C CA . GLU A 1 278 ? -34.156 -17.219 6.891 1 89.81 278 GLU A CA 1
ATOM 2129 C C . GLU A 1 278 ? -33.625 -18.469 6.203 1 89.81 278 GLU A C 1
ATOM 2131 O O . GLU A 1 278 ? -33.844 -19.578 6.703 1 89.81 278 GLU A O 1
ATOM 2136 N N . VAL A 1 279 ? -33.031 -18.297 5.109 1 86.19 279 VAL A N 1
ATOM 2137 C CA . VAL A 1 279 ? -32.656 -19.469 4.312 1 86.19 279 VAL A CA 1
ATOM 2138 C C . VAL A 1 279 ? -31.156 -19.641 4.277 1 86.19 279 VAL A C 1
ATOM 2140 O O . VAL A 1 279 ? -30.625 -20.625 4.809 1 86.19 279 VAL A O 1
ATOM 2143 N N . SER A 1 280 ? -30.469 -18.609 3.791 1 85.5 280 SER A N 1
ATOM 2144 C CA . SER A 1 280 ? -29.031 -18.75 3.555 1 85.5 280 SER A CA 1
ATOM 2145 C C . SER A 1 280 ? -28.234 -18.5 4.832 1 85.5 280 SER A C 1
ATOM 2147 O O . SER A 1 280 ? -27.109 -19 4.977 1 85.5 280 SER A O 1
ATOM 2149 N N . GLY A 1 281 ? -28.75 -17.594 5.738 1 87.5 281 GLY A N 1
ATOM 2150 C CA . GLY A 1 281 ? -28.016 -17.25 6.941 1 87.5 281 GLY A CA 1
ATOM 2151 C C . GLY A 1 281 ? -26.875 -16.281 6.68 1 87.5 281 GLY A C 1
ATOM 2152 O O . GLY A 1 281 ? -26 -16.109 7.52 1 87.5 281 GLY A O 1
ATOM 2153 N N . CYS A 1 282 ? -26.797 -15.648 5.551 1 88.81 282 CYS A N 1
ATOM 2154 C CA . CYS A 1 282 ? -25.766 -14.688 5.199 1 88.81 282 CYS A CA 1
ATOM 2155 C C . CYS A 1 282 ? -25.906 -13.406 6.02 1 88.81 282 CYS A C 1
ATOM 2157 O O . CYS A 1 282 ? -24.969 -12.625 6.121 1 88.81 282 CYS A O 1
ATOM 2159 N N . VAL A 1 283 ? -27.078 -13.219 6.547 1 92.94 283 VAL A N 1
ATOM 2160 C CA . VAL A 1 283 ? -27.328 -12.031 7.348 1 92.94 283 VAL A CA 1
ATOM 2161 C C . VAL A 1 283 ? -27.844 -12.438 8.727 1 92.94 283 VAL A C 1
ATOM 2163 O O . VAL A 1 283 ? -28.516 -13.461 8.875 1 92.94 283 VAL A O 1
ATOM 2166 N N . ASP A 1 284 ? -27.562 -11.656 9.68 1 93.88 284 ASP A N 1
ATOM 2167 C CA . ASP A 1 284 ? -27.828 -12.031 11.062 1 93.88 284 ASP A CA 1
ATOM 2168 C C . ASP A 1 284 ? -29.094 -11.336 11.586 1 93.88 284 ASP A C 1
ATOM 2170 O O . ASP A 1 284 ? -29.766 -11.852 12.484 1 93.88 284 ASP A O 1
ATOM 2174 N N . HIS A 1 285 ? -29.359 -10.195 11.078 1 95.56 285 HIS A N 1
ATOM 2175 C CA . HIS A 1 285 ? -30.5 -9.422 11.562 1 95.56 285 HIS A CA 1
ATOM 2176 C C . HIS A 1 285 ? -31.375 -8.93 10.414 1 95.56 285 HIS A C 1
ATOM 2178 O O . HIS A 1 285 ? -30.875 -8.258 9.5 1 95.56 285 HIS A O 1
ATOM 2184 N N . PHE A 1 286 ? -32.625 -9.266 10.477 1 96.88 286 PHE A N 1
ATOM 2185 C CA . PHE A 1 286 ? -33.656 -8.836 9.523 1 96.88 286 PHE A CA 1
ATOM 2186 C C . PHE A 1 286 ? -34.344 -7.559 10 1 96.88 286 PHE A C 1
ATOM 2188 O O . PHE A 1 286 ? -34.938 -7.539 11.078 1 96.88 286 PHE A O 1
ATOM 2195 N N . ALA A 1 287 ? -34.281 -6.473 9.227 1 97.5 287 ALA A N 1
ATOM 2196 C CA . ALA A 1 287 ? -34.906 -5.211 9.586 1 97.5 287 ALA A CA 1
ATOM 2197 C C . ALA A 1 287 ? -36.031 -4.859 8.602 1 97.5 287 ALA A C 1
ATOM 2199 O O . ALA A 1 287 ? -35.812 -4.934 7.387 1 97.5 287 ALA A O 1
ATOM 2200 N N . TRP A 1 288 ? -37.156 -4.398 9.078 1 95.62 288 TRP A N 1
ATOM 2201 C CA . TRP A 1 288 ? -38.312 -4.043 8.234 1 95.62 288 TRP A CA 1
ATOM 2202 C C . TRP A 1 288 ? -38.094 -2.691 7.562 1 95.62 288 TRP A C 1
ATOM 2204 O O . TRP A 1 288 ? -38.562 -2.459 6.449 1 95.62 288 TRP A O 1
ATOM 2214 N N . GLU A 1 289 ? -37.469 -1.856 8.273 1 95.88 289 GLU A N 1
ATOM 2215 C CA . GLU A 1 289 ? -37.156 -0.516 7.781 1 95.88 289 GLU A CA 1
ATOM 2216 C C . GLU A 1 289 ? -35.719 -0.1 8.164 1 95.88 289 GLU A C 1
ATOM 2218 O O . GLU A 1 289 ? -35.094 -0.737 9.016 1 95.88 289 GLU A O 1
ATOM 2223 N N . GLU A 1 290 ? -35.188 0.895 7.516 1 96.94 290 GLU A N 1
ATOM 2224 C CA . GLU A 1 290 ? -33.812 1.339 7.742 1 96.94 290 GLU A CA 1
ATOM 2225 C C . GLU A 1 290 ? -33.594 1.753 9.195 1 96.94 290 GLU A C 1
ATOM 2227 O O . GLU A 1 290 ? -32.562 1.441 9.789 1 96.94 290 GLU A O 1
ATOM 2232 N N . LYS A 1 291 ? -34.531 2.488 9.766 1 96.25 291 LYS A N 1
ATOM 2233 C CA . LYS A 1 291 ? -34.406 2.92 11.148 1 96.25 291 LYS A CA 1
ATOM 2234 C C . LYS A 1 291 ? -34.156 1.729 12.078 1 96.25 291 LYS A C 1
ATOM 2236 O O . LYS A 1 291 ? -33.344 1.795 12.984 1 96.25 291 LYS A O 1
ATOM 2241 N N . GLU A 1 292 ? -34.938 0.694 11.867 1 96.19 292 GLU A N 1
ATOM 2242 C CA . GLU A 1 292 ? -34.781 -0.521 12.656 1 96.19 292 GLU A CA 1
ATOM 2243 C C . GLU A 1 292 ? -33.375 -1.129 12.469 1 96.19 292 GLU A C 1
ATOM 2245 O O . GLU A 1 292 ? -32.781 -1.649 13.414 1 96.19 292 GLU A O 1
ATOM 2250 N N . ALA A 1 293 ? -32.906 -1.131 11.266 1 97.94 293 ALA A N 1
ATOM 2251 C CA . ALA A 1 293 ? -31.562 -1.642 10.984 1 97.94 293 ALA A CA 1
ATOM 2252 C C . ALA A 1 293 ? -30.5 -0.898 11.797 1 97.94 293 ALA A C 1
ATOM 2254 O O . ALA A 1 293 ? -29.547 -1.504 12.281 1 97.94 293 ALA A O 1
ATOM 2255 N N . PHE A 1 294 ? -30.641 0.397 11.961 1 97.88 294 PHE A N 1
ATOM 2256 C CA . PHE A 1 294 ? -29.688 1.203 12.711 1 97.88 294 PHE A CA 1
ATOM 2257 C C . PHE A 1 294 ? -29.797 0.921 14.211 1 97.88 294 PHE A C 1
ATOM 2259 O O . PHE A 1 294 ? -28.781 0.939 14.922 1 97.88 294 PHE A O 1
ATOM 2266 N N . ASP A 1 295 ? -31.016 0.598 14.641 1 96.25 295 ASP A N 1
ATOM 2267 C CA . ASP A 1 295 ? -31.172 0.156 16.031 1 96.25 295 ASP A CA 1
ATOM 2268 C C . ASP A 1 295 ? -30.438 -1.155 16.281 1 96.25 295 ASP A C 1
ATOM 2270 O O . ASP A 1 295 ? -29.75 -1.308 17.297 1 96.25 295 ASP A O 1
ATOM 2274 N N . TYR A 1 296 ? -30.609 -2.08 15.359 1 96.31 296 TYR A N 1
ATOM 2275 C CA . TYR A 1 296 ? -29.875 -3.334 15.469 1 96.31 296 TYR A CA 1
ATOM 2276 C C . TYR A 1 296 ? -28.359 -3.082 15.523 1 96.31 296 TYR A C 1
ATOM 2278 O O . TYR A 1 296 ? -27.656 -3.697 16.312 1 96.31 296 TYR A O 1
ATOM 2286 N N . THR A 1 297 ? -27.891 -2.219 14.648 1 97.94 297 THR A N 1
ATOM 2287 C CA . THR A 1 297 ? -26.469 -1.907 14.578 1 97.94 297 THR A CA 1
ATOM 2288 C C . THR A 1 297 ? -25.969 -1.328 15.906 1 97.94 297 THR A C 1
ATOM 2290 O O . THR A 1 297 ? -24.922 -1.732 16.406 1 97.94 297 THR A O 1
ATOM 2293 N N . ARG A 1 298 ? -26.656 -0.374 16.453 1 97.12 298 ARG A N 1
ATOM 2294 C CA . ARG A 1 298 ? -26.312 0.199 17.75 1 97.12 298 ARG A CA 1
ATOM 2295 C C . ARG A 1 298 ? -26.281 -0.876 18.828 1 97.12 298 ARG A C 1
ATOM 2297 O O . ARG A 1 298 ? -25.406 -0.863 19.703 1 97.12 298 ARG A O 1
ATOM 2304 N N . ASN A 1 299 ? -27.25 -1.824 18.797 1 95.19 299 ASN A N 1
ATOM 2305 C CA . ASN A 1 299 ? -27.281 -2.93 19.75 1 95.19 299 ASN A CA 1
ATOM 2306 C C . ASN A 1 299 ? -26.047 -3.828 19.594 1 95.19 299 ASN A C 1
ATOM 2308 O O . ASN A 1 299 ? -25.469 -4.27 20.578 1 95.19 299 ASN A O 1
ATOM 2312 N N . ILE A 1 300 ? -25.688 -4.113 18.344 1 95.38 300 ILE A N 1
ATOM 2313 C CA . ILE A 1 300 ? -24.5 -4.914 18.078 1 95.38 300 ILE A CA 1
ATOM 2314 C C . ILE A 1 300 ? -23.281 -4.254 18.734 1 95.38 300 ILE A C 1
ATOM 2316 O O . ILE A 1 300 ? -22.531 -4.906 19.453 1 95.38 300 ILE A O 1
ATOM 2320 N N . ILE A 1 301 ? -23.125 -2.971 18.516 1 95.5 301 ILE A N 1
ATOM 2321 C CA . ILE A 1 301 ? -21.984 -2.223 19.031 1 95.5 301 ILE A CA 1
ATOM 2322 C C . ILE A 1 301 ? -22 -2.242 20.547 1 95.5 301 ILE A C 1
ATOM 2324 O O . ILE A 1 301 ? -20.953 -2.295 21.188 1 95.5 301 ILE A O 1
ATOM 2328 N N . SER A 1 302 ? -23.141 -2.283 21.172 1 92.12 302 SER A N 1
ATOM 2329 C CA . SER A 1 302 ? -23.266 -2.283 22.625 1 92.12 302 SER A CA 1
ATOM 2330 C C . SER A 1 302 ? -22.812 -3.607 23.219 1 92.12 302 SER A C 1
ATOM 2332 O O . SER A 1 302 ? -22.578 -3.699 24.438 1 92.12 302 SER A O 1
ATOM 2334 N N . THR A 1 303 ? -22.75 -4.625 22.375 1 91.94 303 THR A N 1
ATOM 2335 C CA . THR A 1 303 ? -22.344 -5.93 22.891 1 91.94 303 THR A CA 1
ATOM 2336 C C . THR A 1 303 ? -20.812 -6.066 22.859 1 91.94 303 THR A C 1
ATOM 2338 O O . THR A 1 303 ? -20.266 -7.027 23.406 1 91.94 303 THR A O 1
ATOM 2341 N N . LEU A 1 304 ? -20.172 -5.113 22.219 1 89.62 304 LEU A N 1
ATOM 2342 C CA . LEU A 1 304 ? -18.719 -5.164 22.172 1 89.62 304 LEU A CA 1
ATOM 2343 C C . LEU A 1 304 ? -18.109 -4.875 23.531 1 89.62 304 LEU A C 1
ATOM 2345 O O . LEU A 1 304 ? -18.609 -4.008 24.266 1 89.62 304 LEU A O 1
ATOM 2349 N N . ASN A 1 305 ? -17.172 -5.594 23.938 1 81.38 305 ASN A N 1
ATOM 2350 C CA . ASN A 1 305 ? -16.625 -5.559 25.281 1 81.38 305 ASN A CA 1
ATOM 2351 C C . ASN A 1 305 ? -15.516 -4.516 25.422 1 81.38 305 ASN A C 1
ATOM 2353 O O . ASN A 1 305 ? -14.352 -4.867 25.594 1 81.38 305 ASN A O 1
ATOM 2357 N N . PHE A 1 306 ? -15.867 -3.283 25.344 1 82.19 306 PHE A N 1
ATOM 2358 C CA . PHE A 1 306 ? -14.961 -2.166 25.562 1 82.19 306 PHE A CA 1
ATOM 2359 C C . PHE A 1 306 ? -15.219 -1.514 26.922 1 82.19 306 PHE A C 1
ATOM 2361 O O . PHE A 1 306 ? -16.375 -1.381 27.344 1 82.19 306 PHE A O 1
ATOM 2368 N N . LEU A 1 307 ? -14.102 -1.227 27.609 1 77.38 307 LEU A N 1
ATOM 2369 C CA . LEU A 1 307 ? -14.227 -0.477 28.859 1 77.38 307 LEU A CA 1
ATOM 2370 C C . LEU A 1 307 ? -14.117 1.023 28.609 1 77.38 307 LEU A C 1
ATOM 2372 O O . LEU A 1 307 ? -13.016 1.574 28.562 1 77.38 307 LEU A O 1
ATOM 2376 N N . LEU A 1 308 ? -15.211 1.585 28.406 1 79.69 308 LEU A N 1
ATOM 2377 C CA . LEU A 1 308 ? -15.227 3.018 28.125 1 79.69 308 LEU A CA 1
ATOM 2378 C C . LEU A 1 308 ? -15.078 3.82 29.406 1 79.69 308 LEU A C 1
ATOM 2380 O O . LEU A 1 308 ? -15.516 3.385 30.469 1 79.69 308 LEU A O 1
ATOM 2384 N N . PRO A 1 309 ? -14.328 4.934 29.219 1 73.25 309 PRO A N 1
ATOM 2385 C CA . PRO A 1 309 ? -14.172 5.75 30.422 1 73.25 309 PRO A CA 1
ATOM 2386 C C . PRO A 1 309 ? -15.5 6.262 30.969 1 73.25 309 PRO A C 1
ATOM 2388 O O . PRO A 1 309 ? -16.453 6.438 30.219 1 73.25 309 PRO A O 1
ATOM 2391 N N . GLU A 1 310 ? -15.492 6.352 32.281 1 67.12 310 GLU A N 1
ATOM 2392 C CA . GLU A 1 310 ? -16.688 6.855 32.969 1 67.12 310 GLU A CA 1
ATOM 2393 C C . GLU A 1 310 ? -16.906 8.336 32.656 1 67.12 310 GLU A C 1
ATOM 2395 O O . GLU A 1 310 ? -15.961 9.062 32.375 1 67.12 310 GLU A O 1
ATOM 2400 N N . GLU A 1 311 ? -18.094 8.609 32.469 1 62.91 311 GLU A N 1
ATOM 2401 C CA . GLU A 1 311 ? -18.531 9.977 32.188 1 62.91 311 GLU A CA 1
ATOM 2402 C C . GLU A 1 311 ? -17.828 10.969 33.125 1 62.91 311 GLU A C 1
ATOM 2404 O O . GLU A 1 311 ? -17.469 12.07 32.688 1 62.91 311 GLU A O 1
ATOM 2409 N N . GLU A 1 312 ? -17.641 10.547 34.25 1 59.28 312 GLU A N 1
ATOM 2410 C CA . GLU A 1 312 ? -17.016 11.438 35.219 1 59.28 312 GLU A CA 1
ATOM 2411 C C . GLU A 1 312 ? -15.578 11.773 34.812 1 59.28 312 GLU A C 1
ATOM 2413 O O . GLU A 1 312 ? -15.141 12.914 34.969 1 59.28 312 GLU A O 1
ATOM 2418 N N . GLU A 1 313 ? -14.898 10.797 34.312 1 65.31 313 GLU A N 1
ATOM 2419 C CA . GLU A 1 313 ? -13.523 11.023 33.906 1 65.31 313 GLU A CA 1
ATOM 2420 C C . GLU A 1 313 ? -13.461 11.953 32.688 1 65.31 313 GLU A C 1
ATOM 2422 O O . GLU A 1 313 ? -12.594 12.82 32.594 1 65.31 313 GLU A O 1
ATOM 2427 N N . GLU A 1 314 ? -14.352 11.82 31.891 1 67.75 314 GLU A N 1
ATOM 2428 C CA . GLU A 1 314 ? -14.43 12.672 30.703 1 67.75 314 GLU A CA 1
ATOM 2429 C C . GLU A 1 314 ? -14.805 14.102 31.078 1 67.75 314 GLU A C 1
ATOM 2431 O O . GLU A 1 314 ? -14.281 15.055 30.5 1 67.75 314 GLU A O 1
ATOM 2436 N N . THR A 1 315 ? -15.695 14.195 31.969 1 65.44 315 THR A N 1
ATOM 2437 C CA . THR A 1 315 ? -16.109 15.508 32.438 1 65.44 315 THR A CA 1
ATOM 2438 C C . THR A 1 315 ? -14.953 16.203 33.156 1 65.44 315 THR A C 1
ATOM 2440 O O . THR A 1 315 ? -14.742 17.406 32.969 1 65.44 315 THR A O 1
ATOM 2443 N N . LYS A 1 316 ? -14.266 15.492 33.969 1 65.44 316 LYS A N 1
ATOM 2444 C CA . LYS A 1 316 ? -13.109 16.062 34.656 1 65.44 316 LYS A CA 1
ATOM 2445 C C . LYS A 1 316 ? -12.07 16.562 33.656 1 65.44 316 LYS A C 1
ATOM 2447 O O . LYS A 1 316 ? -11.508 17.641 33.844 1 65.44 316 LYS A O 1
ATOM 2452 N N . LYS A 1 317 ? -11.875 15.773 32.656 1 69.88 317 LYS A N 1
ATOM 2453 C CA . LYS A 1 317 ? -10.914 16.156 31.609 1 69.88 317 LYS A CA 1
ATOM 2454 C C . LYS A 1 317 ? -11.367 17.422 30.891 1 69.88 317 LYS A C 1
ATOM 2456 O O . LYS A 1 317 ? -10.57 18.328 30.641 1 69.88 317 LYS A O 1
ATOM 2461 N N . ARG A 1 318 ? -12.523 17.469 30.594 1 68.75 318 ARG A N 1
ATOM 2462 C CA . ARG A 1 318 ? -13.086 18.609 29.891 1 68.75 318 ARG A CA 1
ATOM 2463 C C . ARG A 1 318 ? -13.008 19.875 30.734 1 68.75 318 ARG A C 1
ATOM 2465 O O . ARG A 1 318 ? -12.758 20.969 30.219 1 68.75 318 ARG A O 1
ATOM 2472 N N . ASN A 1 319 ? -13.273 19.641 31.938 1 67.25 319 ASN A N 1
ATOM 2473 C CA . ASN A 1 319 ? -13.227 20.797 32.844 1 67.25 319 ASN A CA 1
ATOM 2474 C C . ASN A 1 319 ? -11.805 21.312 33 1 67.25 319 ASN A C 1
ATOM 2476 O O . ASN A 1 319 ? -11.602 22.5 33.312 1 67.25 319 ASN A O 1
ATOM 2480 N N . ALA A 1 320 ? -10.93 20.453 32.844 1 71.38 320 ALA A N 1
ATOM 2481 C CA . ALA A 1 320 ? -9.531 20.828 33 1 71.38 320 ALA A CA 1
ATOM 2482 C C . ALA A 1 320 ? -8.992 21.5 31.734 1 71.38 320 ALA A C 1
ATOM 2484 O O . ALA A 1 320 ? -7.941 22.125 31.75 1 71.38 320 ALA A O 1
ATOM 2485 N N . GLU A 1 321 ? -9.812 21.438 30.719 1 82.44 321 GLU A N 1
ATOM 2486 C CA . GLU A 1 321 ? -9.414 22.031 29.438 1 82.44 321 GLU A CA 1
ATOM 2487 C C . GLU A 1 321 ? -9.398 23.547 29.516 1 82.44 321 GLU A C 1
ATOM 2489 O O . GLU A 1 321 ? -10.25 24.156 30.172 1 82.44 321 GLU A O 1
ATOM 2494 N N . GLU A 1 322 ? -8.297 24.172 29.047 1 88 322 GLU A N 1
ATOM 2495 C CA . GLU A 1 322 ? -8.172 25.625 28.969 1 88 322 GLU A CA 1
ATOM 2496 C C . GLU A 1 322 ? -8.172 26.109 27.531 1 88 322 GLU A C 1
ATOM 2498 O O . GLU A 1 322 ? -7.469 25.547 26.672 1 88 322 GLU A O 1
ATOM 2503 N N . GLU A 1 323 ? -9.016 27.047 27.328 1 93.12 323 GLU A N 1
ATOM 2504 C CA . GLU A 1 323 ? -8.977 27.688 26 1 93.12 323 GLU A CA 1
ATOM 2505 C C . GLU A 1 323 ? -7.668 28.438 25.797 1 93.12 323 GLU A C 1
ATOM 2507 O O . GLU A 1 323 ? -7.094 28.969 26.734 1 93.12 323 GLU A O 1
ATOM 2512 N N . PRO A 1 324 ? -7.215 28.484 24.547 1 95.44 324 PRO A N 1
ATOM 2513 C CA . PRO A 1 324 ? -6.039 29.312 24.281 1 95.44 324 PRO A CA 1
ATOM 2514 C C . PRO A 1 324 ? -6.277 30.781 24.625 1 95.44 324 PRO A C 1
ATOM 2516 O O . PRO A 1 324 ? -7.426 31.234 24.656 1 95.44 324 PRO A O 1
ATOM 2519 N N . LEU A 1 325 ? -5.227 31.484 24.797 1 94.81 325 LEU A N 1
ATOM 2520 C CA . LEU A 1 325 ? -5.316 32.875 25.172 1 94.81 325 LEU A CA 1
ATOM 2521 C C . LEU A 1 325 ? -5.84 33.719 24.016 1 94.81 325 LEU A C 1
ATOM 2523 O O . LEU A 1 325 ? -6.465 34.781 24.219 1 94.81 325 LEU A O 1
ATOM 2527 N N . HIS A 1 326 ? -5.543 33.281 22.812 1 94.44 326 HIS A N 1
ATOM 2528 C CA . HIS A 1 326 ? -5.895 34.031 21.625 1 94.44 326 HIS A CA 1
ATOM 2529 C C . HIS A 1 326 ? -6.938 33.281 20.781 1 94.44 326 HIS A C 1
ATOM 2531 O O . HIS A 1 326 ? -7.047 32.062 20.875 1 94.44 326 HIS A O 1
ATOM 2537 N N . SER A 1 327 ? -7.633 34.062 19.969 1 95.5 327 SER A N 1
ATOM 2538 C CA . SER A 1 327 ? -8.734 33.531 19.172 1 95.5 327 SER A CA 1
ATOM 2539 C C . SER A 1 327 ? -8.227 32.594 18.094 1 95.5 327 SER A C 1
ATOM 2541 O O . SER A 1 327 ? -7.227 32.875 17.438 1 95.5 327 SER A O 1
ATOM 2543 N N . LEU A 1 328 ? -8.977 31.516 17.906 1 96.5 328 LEU A N 1
ATOM 2544 C CA . LEU A 1 328 ? -8.664 30.531 16.875 1 96.5 328 LEU A CA 1
ATOM 2545 C C . LEU A 1 328 ? -8.836 31.156 15.484 1 96.5 328 LEU A C 1
ATOM 2547 O O . LEU A 1 328 ? -8.234 30.688 14.516 1 96.5 328 LEU A O 1
ATOM 2551 N N . GLU A 1 329 ? -9.656 32.188 15.328 1 96.69 329 GLU A N 1
ATOM 2552 C CA . GLU A 1 329 ? -9.883 32.875 14.055 1 96.69 329 GLU A CA 1
ATOM 2553 C C . GLU A 1 329 ? -8.602 33.5 13.523 1 96.69 329 GLU A C 1
ATOM 2555 O O . GLU A 1 329 ? -8.453 33.688 12.312 1 96.69 329 GLU A O 1
ATOM 2560 N N . GLU A 1 330 ? -7.68 33.75 14.422 1 97.06 330 GLU A N 1
ATOM 2561 C CA . GLU A 1 330 ? -6.422 34.375 14.023 1 97.06 330 GLU A CA 1
ATOM 2562 C C . GLU A 1 330 ? -5.574 33.406 13.188 1 97.06 330 GLU A C 1
ATOM 2564 O O . GLU A 1 330 ? -4.641 33.844 12.508 1 97.06 330 GLU A O 1
ATOM 2569 N N . LEU A 1 331 ? -5.879 32.125 13.281 1 98.25 331 LEU A N 1
ATOM 2570 C CA . LEU A 1 331 ? -5.129 31.141 12.5 1 98.25 331 LEU A CA 1
ATOM 2571 C C . LEU A 1 331 ? -5.293 31.406 11.008 1 98.25 331 LEU A C 1
ATOM 2573 O O . LEU A 1 331 ? -4.422 31.031 10.211 1 98.25 331 LEU A O 1
ATOM 2577 N N . LEU A 1 332 ? -6.383 32.031 10.562 1 98 332 LEU A N 1
ATOM 2578 C CA . LEU A 1 332 ? -6.605 32.375 9.164 1 98 332 LEU A CA 1
ATOM 2579 C C . LEU A 1 332 ? -5.508 33.312 8.648 1 98 332 LEU A C 1
ATOM 2581 O O . LEU A 1 332 ? -5.055 33.188 7.508 1 98 332 LEU A O 1
ATOM 2585 N N . GLY A 1 333 ? -5.152 34.219 9.477 1 97.94 333 GLY A N 1
ATOM 2586 C CA . GLY A 1 333 ? -4.105 35.156 9.102 1 97.94 333 GLY A CA 1
ATOM 2587 C C . GLY A 1 333 ? -2.707 34.625 9.328 1 97.94 333 GLY A C 1
ATOM 2588 O O . GLY A 1 333 ? -1.721 35.25 8.938 1 97.94 333 GLY A O 1
ATOM 2589 N N . LEU A 1 334 ? -2.59 33.469 10.023 1 98.06 334 LEU A N 1
ATOM 2590 C CA . LEU A 1 334 ? -1.297 32.844 10.266 1 98.06 334 LEU A CA 1
ATOM 2591 C C . LEU A 1 334 ? -1.008 31.766 9.219 1 98.06 334 LEU A C 1
ATOM 2593 O O . LEU A 1 334 ? 0.106 31.25 9.148 1 98.06 334 LEU A O 1
ATOM 2597 N N . ALA A 1 335 ? -1.99 31.406 8.367 1 98.44 335 ALA A N 1
ATOM 2598 C CA . ALA A 1 335 ? -1.784 30.547 7.211 1 98.44 335 ALA A CA 1
ATOM 2599 C C . ALA A 1 335 ? -1.063 31.281 6.09 1 98.44 335 ALA A C 1
ATOM 2601 O O . ALA A 1 335 ? -1.63 32.188 5.477 1 98.44 335 ALA A O 1
ATOM 2602 N N . PRO A 1 336 ? 0.097 30.875 5.766 1 97.88 336 PRO A N 1
ATOM 2603 C CA . PRO A 1 336 ? 0.902 31.719 4.867 1 97.88 336 PRO A CA 1
ATOM 2604 C C . PRO A 1 336 ? 0.44 31.625 3.414 1 97.88 336 PRO A C 1
ATOM 2606 O O . PRO A 1 336 ? 0.143 30.547 2.916 1 97.88 336 PRO A O 1
ATOM 2609 N N . LYS A 1 337 ? 0.436 32.781 2.758 1 96.5 337 LYS A N 1
ATOM 2610 C CA . LYS A 1 337 ? 0.175 32.875 1.323 1 96.5 337 LYS A CA 1
ATOM 2611 C C . LYS A 1 337 ? 1.272 32.156 0.529 1 96.5 337 LYS A C 1
ATOM 2613 O O . LYS A 1 337 ? 0.997 31.516 -0.486 1 96.5 337 LYS A O 1
ATOM 2618 N N . SER A 1 338 ? 2.379 32.312 0.885 1 93.69 338 SER A N 1
ATOM 2619 C CA . SER A 1 338 ? 3.604 31.688 0.406 1 93.69 338 SER A CA 1
ATOM 2620 C C . SER A 1 338 ? 4.629 31.562 1.527 1 93.69 338 SER A C 1
ATOM 2622 O O . SER A 1 338 ? 4.406 32.031 2.643 1 93.69 338 SER A O 1
ATOM 2624 N N . TYR A 1 339 ? 5.699 30.922 1.231 1 93.12 339 TYR A N 1
ATOM 2625 C CA . TYR A 1 339 ? 6.68 30.672 2.279 1 93.12 339 TYR A CA 1
ATOM 2626 C C . TYR A 1 339 ? 7.199 31.969 2.875 1 93.12 339 TYR A C 1
ATOM 2628 O O . TYR A 1 339 ? 7.434 32.062 4.082 1 93.12 339 TYR A O 1
ATOM 2636 N N . ASN A 1 340 ? 7.336 33 2.08 1 91.88 340 ASN A N 1
ATOM 2637 C CA . ASN A 1 340 ? 7.887 34.281 2.527 1 91.88 340 ASN A CA 1
ATOM 2638 C C . ASN A 1 340 ? 6.883 35.062 3.377 1 91.88 340 ASN A C 1
ATOM 2640 O O . ASN A 1 340 ? 7.234 36.062 4.004 1 91.88 340 ASN A O 1
ATOM 2644 N N . TYR A 1 341 ? 5.73 34.625 3.447 1 95.56 341 TYR A N 1
ATOM 2645 C CA . TYR A 1 341 ? 4.695 35.25 4.273 1 95.56 341 TYR A CA 1
ATOM 2646 C C . TYR A 1 341 ? 4.461 34.438 5.543 1 95.56 341 TYR A C 1
ATOM 2648 O O . TYR A 1 341 ? 3.389 34.5 6.148 1 95.56 341 TYR A O 1
ATOM 2656 N N . SER A 1 342 ? 5.422 33.594 5.918 1 95.5 342 SER A N 1
ATOM 2657 C CA . SER A 1 342 ? 5.344 32.812 7.152 1 95.5 342 SER A CA 1
ATOM 2658 C C . SER A 1 342 ? 5.711 33.656 8.367 1 95.5 342 SER A C 1
ATOM 2660 O O . SER A 1 342 ? 6.641 34.469 8.305 1 95.5 342 SER A O 1
ATOM 2662 N N . LEU A 1 343 ? 4.922 33.594 9.406 1 95.88 343 LEU A N 1
ATOM 2663 C CA . LEU A 1 343 ? 5.215 34.188 10.695 1 95.88 343 LEU A CA 1
ATOM 2664 C C . LEU A 1 343 ? 5.73 33.156 11.68 1 95.88 343 LEU A C 1
ATOM 2666 O O . LEU A 1 343 ? 5.793 31.969 11.359 1 95.88 343 LEU A O 1
ATOM 2670 N N . ASP A 1 344 ? 6.164 33.656 12.828 1 95.5 344 ASP A N 1
ATOM 2671 C CA . ASP A 1 344 ? 6.648 32.75 13.867 1 95.5 344 ASP A CA 1
ATOM 2672 C C . ASP A 1 344 ? 5.625 31.656 14.156 1 95.5 344 ASP A C 1
ATOM 2674 O O . ASP A 1 344 ? 4.484 31.953 14.523 1 95.5 344 ASP A O 1
ATOM 2678 N N . VAL A 1 345 ? 6.098 30.406 14.016 1 97.81 345 VAL A N 1
ATOM 2679 C CA . VAL A 1 345 ? 5.18 29.266 14.109 1 97.81 345 VAL A CA 1
ATOM 2680 C C . VAL A 1 345 ? 4.66 29.141 15.547 1 97.81 345 VAL A C 1
ATOM 2682 O O . VAL A 1 345 ? 3.609 28.547 15.781 1 97.81 345 VAL A O 1
ATOM 2685 N N . LYS A 1 346 ? 5.32 29.672 16.516 1 97.31 346 LYS A N 1
ATOM 2686 C CA . LYS A 1 346 ? 4.855 29.641 17.906 1 97.31 346 LYS A CA 1
ATOM 2687 C C . LYS A 1 346 ? 3.518 30.359 18.047 1 97.31 346 LYS A C 1
ATOM 2689 O O . LYS A 1 346 ? 2.754 30.078 18.984 1 97.31 346 LYS A O 1
ATOM 2694 N N . MET A 1 347 ? 3.264 31.312 17.125 1 97.62 347 MET A N 1
ATOM 2695 C CA . MET A 1 347 ? 1.957 31.969 17.141 1 97.62 347 MET A CA 1
ATOM 2696 C C . MET A 1 347 ? 0.85 30.969 16.812 1 97.62 347 MET A C 1
ATOM 2698 O O . MET A 1 347 ? -0.239 31.031 17.391 1 97.62 347 MET A O 1
ATOM 2702 N N . VAL A 1 348 ? 1.133 30.047 15.883 1 98.38 348 VAL A N 1
ATOM 2703 C CA . VAL A 1 348 ? 0.181 28.984 15.57 1 98.38 348 VAL A CA 1
ATOM 2704 C C . VAL A 1 348 ? 0.034 28.062 16.766 1 98.38 348 VAL A C 1
ATOM 2706 O O . VAL A 1 348 ? -1.083 27.734 17.188 1 98.38 348 VAL A O 1
ATOM 2709 N N . VAL A 1 349 ? 1.144 27.641 17.375 1 98.38 349 VAL A N 1
ATOM 2710 C CA . VAL A 1 349 ? 1.145 26.734 18.516 1 98.38 349 VAL A CA 1
ATOM 2711 C C . VAL A 1 349 ? 0.345 27.344 19.656 1 98.38 349 VAL A C 1
ATOM 2713 O O . VAL A 1 349 ? -0.484 26.656 20.281 1 98.38 349 VAL A O 1
ATOM 2716 N N . SER A 1 350 ? 0.489 28.656 19.938 1 97.44 350 SER A N 1
ATOM 2717 C CA . SER A 1 350 ? -0.159 29.344 21.047 1 97.44 350 SER A CA 1
ATOM 2718 C C . SER A 1 350 ? -1.677 29.328 20.906 1 97.44 350 SER A C 1
ATOM 2720 O O . SER A 1 350 ? -2.404 29.359 21.891 1 97.44 350 SER A O 1
ATOM 2722 N N . ARG A 1 351 ? -2.162 29.266 19.703 1 97.5 351 ARG A N 1
ATOM 2723 C CA . ARG A 1 351 ? -3.598 29.281 19.453 1 97.5 351 ARG A CA 1
ATOM 2724 C C . ARG A 1 351 ? -4.18 27.875 19.484 1 97.5 351 ARG A C 1
ATOM 2726 O O . ARG A 1 351 ? -5.402 27.703 19.516 1 97.5 351 ARG A O 1
ATOM 2733 N N . LEU A 1 352 ? -3.318 26.828 19.484 1 98.06 352 LEU A N 1
ATOM 2734 C CA . LEU A 1 352 ? -3.801 25.453 19.406 1 98.06 352 LEU A CA 1
ATOM 2735 C C . LEU A 1 352 ? -3.779 24.797 20.781 1 98.06 352 LEU A C 1
ATOM 2737 O O . LEU A 1 352 ? -4.551 23.875 21.031 1 98.06 352 LEU A O 1
ATOM 2741 N N . VAL A 1 353 ? -2.934 25.234 21.719 1 97.56 353 VAL A N 1
ATOM 2742 C CA . VAL A 1 353 ? -2.662 24.453 22.938 1 97.56 353 VAL A CA 1
ATOM 2743 C C . VAL A 1 353 ? -3.434 25.047 24.109 1 97.56 353 VAL A C 1
ATOM 2745 O O . VAL A 1 353 ? -3.812 26.234 24.078 1 97.56 353 VAL A O 1
ATOM 2748 N N . ASP A 1 354 ? -3.613 24.266 25.141 1 95.94 354 ASP A N 1
ATOM 2749 C CA . ASP A 1 354 ? -4.371 24.656 26.328 1 95.94 354 ASP A CA 1
ATOM 2750 C C . ASP A 1 354 ? -3.701 25.828 27.047 1 95.94 354 ASP A C 1
ATOM 2752 O O . ASP A 1 354 ? -2.533 25.75 27.422 1 95.94 354 ASP A O 1
ATOM 2756 N N . GLY A 1 355 ? -4.488 26.875 27.188 1 95.44 355 GLY A N 1
ATOM 2757 C CA . GLY A 1 355 ? -4.004 28.031 27.922 1 95.44 355 GLY A CA 1
ATOM 2758 C C . GLY A 1 355 ? -2.803 28.688 27.281 1 95.44 355 GLY A C 1
ATOM 2759 O O . GLY A 1 355 ? -2.094 29.469 27.938 1 95.44 355 GLY A O 1
ATOM 2760 N N . SER A 1 356 ? -2.566 28.297 25.969 1 97.06 356 SER A N 1
ATOM 2761 C CA . SER A 1 356 ? -1.384 28.766 25.266 1 97.06 356 SER A CA 1
ATOM 2762 C C . SER A 1 356 ? -0.108 28.453 26.031 1 97.06 356 SER A C 1
ATOM 2764 O O . SER A 1 356 ? 0.801 29.281 26.094 1 97.06 356 SER A O 1
ATOM 2766 N N . ARG A 1 357 ? -0.075 27.344 26.656 1 95.44 357 ARG A N 1
ATOM 2767 C CA . ARG A 1 357 ? 1.08 26.906 27.438 1 95.44 357 ARG A CA 1
ATOM 2768 C C . ARG A 1 357 ? 1.919 25.906 26.656 1 95.44 357 ARG A C 1
ATOM 2770 O O . ARG A 1 357 ? 1.38 24.969 26.047 1 95.44 357 ARG A O 1
ATOM 2777 N N . PHE A 1 358 ? 3.207 26.141 26.641 1 95.94 358 PHE A N 1
ATOM 2778 C CA . PHE A 1 358 ? 4.133 25.359 25.828 1 95.94 358 PHE A CA 1
ATOM 2779 C C . PHE A 1 358 ? 5.496 25.266 26.516 1 95.94 358 PHE A C 1
ATOM 2781 O O . PHE A 1 358 ? 6.113 26.281 26.828 1 95.94 358 PHE A O 1
ATOM 2788 N N . LEU A 1 359 ? 5.945 23.984 26.812 1 95.25 359 LEU A N 1
ATOM 2789 C CA . LEU A 1 359 ? 7.289 23.75 27.328 1 95.25 359 LEU A CA 1
ATOM 2790 C C . LEU A 1 359 ? 8.25 23.422 26.188 1 95.25 359 LEU A C 1
ATOM 2792 O O . LEU A 1 359 ? 8.352 22.266 25.766 1 95.25 359 LEU A O 1
ATOM 2796 N N . GLU A 1 360 ? 8.945 24.422 25.781 1 95.75 360 GLU A N 1
ATOM 2797 C CA . GLU A 1 360 ? 9.82 24.281 24.625 1 95.75 360 GLU A CA 1
ATOM 2798 C C . GLU A 1 360 ? 11.062 23.469 24.953 1 95.75 360 GLU A C 1
ATOM 2800 O O . GLU A 1 360 ? 11.656 23.641 26.031 1 95.75 360 GLU A O 1
ATOM 2805 N N . PHE A 1 361 ? 11.336 22.547 24.172 1 93.94 361 PHE A N 1
ATOM 2806 C CA . PHE A 1 361 ? 12.516 21.703 24.266 1 93.94 361 PHE A CA 1
ATOM 2807 C C . PHE A 1 361 ? 13.641 22.25 23.391 1 93.94 361 PHE A C 1
ATOM 2809 O O . PHE A 1 361 ? 13.445 22.484 22.203 1 93.94 361 PHE A O 1
ATOM 2816 N N . LYS A 1 362 ? 14.828 22.531 23.938 1 94.31 362 LYS A N 1
ATOM 2817 C CA . LYS A 1 362 ? 15.992 23.047 23.234 1 94.31 362 LYS A CA 1
ATOM 2818 C C . LYS A 1 362 ? 15.648 24.312 22.453 1 94.31 362 LYS A C 1
ATOM 2820 O O . LYS A 1 362 ? 15.922 24.406 21.25 1 94.31 362 LYS A O 1
ATOM 2825 N N . ALA A 1 363 ? 15.117 25.297 23.141 1 93.06 363 ALA A N 1
ATOM 2826 C CA . ALA A 1 363 ? 14.586 26.516 22.547 1 93.06 363 ALA A CA 1
ATOM 2827 C C . ALA A 1 363 ? 15.688 27.328 21.875 1 93.06 363 ALA A C 1
ATOM 2829 O O . ALA A 1 363 ? 15.422 28.078 20.938 1 93.06 363 ALA A O 1
ATOM 2830 N N . ARG A 1 364 ? 16.891 27.141 22.234 1 93.94 364 ARG A N 1
ATOM 2831 C CA . ARG A 1 364 ? 17.984 27.984 21.734 1 93.94 364 ARG A CA 1
ATOM 2832 C C . ARG A 1 364 ? 18.828 27.25 20.703 1 93.94 364 ARG A C 1
ATOM 2834 O O . ARG A 1 364 ? 19.734 27.828 20.094 1 93.94 364 ARG A O 1
ATOM 2841 N N . TYR A 1 365 ? 18.578 26 20.484 1 94.38 365 TYR A N 1
ATOM 2842 C CA . TYR A 1 365 ? 19.312 25.172 19.531 1 94.38 365 TYR A CA 1
ATOM 2843 C C . TYR A 1 365 ? 18.406 24.734 18.375 1 94.38 365 TYR A C 1
ATOM 2845 O O . TYR A 1 365 ? 17.281 24.297 18.609 1 94.38 365 TYR A O 1
ATOM 2853 N N . GLY A 1 366 ? 18.953 24.859 17.141 1 95.69 366 GLY A N 1
ATOM 2854 C CA . GLY A 1 366 ? 18.156 24.453 15.992 1 95.69 366 GLY A CA 1
ATOM 2855 C C . GLY A 1 366 ? 16.828 25.172 15.922 1 95.69 366 GLY A C 1
ATOM 2856 O O . GLY A 1 366 ? 15.773 24.531 15.805 1 95.69 366 GLY A O 1
ATOM 2857 N N . THR A 1 367 ? 16.797 26.438 15.898 1 95.25 367 THR A N 1
ATOM 2858 C CA . THR A 1 367 ? 15.633 27.266 16.156 1 95.25 367 THR A CA 1
ATOM 2859 C C . THR A 1 367 ? 14.703 27.281 14.953 1 95.25 367 THR A C 1
ATOM 2861 O O . THR A 1 367 ? 13.555 27.719 15.047 1 95.25 367 THR A O 1
ATOM 2864 N N . SER A 1 368 ? 15.172 26.719 13.836 1 96.19 368 SER A N 1
ATOM 2865 C CA . SER A 1 368 ? 14.305 26.656 12.664 1 96.19 368 SER A CA 1
ATOM 2866 C C . SER A 1 368 ? 13.281 25.531 12.805 1 96.19 368 SER A C 1
ATOM 2868 O O . SER A 1 368 ? 12.406 25.375 11.945 1 96.19 368 SER A O 1
ATOM 2870 N N . LEU A 1 369 ? 13.414 24.734 13.852 1 97.69 369 LEU A N 1
ATOM 2871 C CA . LEU A 1 369 ? 12.406 23.766 14.258 1 97.69 369 LEU A CA 1
ATOM 2872 C C . LEU A 1 369 ? 12 23.984 15.711 1 97.69 369 LEU A C 1
ATOM 2874 O O . LEU A 1 369 ? 12.844 23.906 16.609 1 97.69 369 LEU A O 1
ATOM 2878 N N . VAL A 1 370 ? 10.766 24.266 15.891 1 98.12 370 VAL A N 1
ATOM 2879 C CA . VAL A 1 370 ? 10.25 24.422 17.25 1 98.12 370 VAL A CA 1
ATOM 2880 C C . VAL A 1 370 ? 9.773 23.078 17.781 1 98.12 370 VAL A C 1
ATOM 2882 O O . VAL A 1 370 ? 9.039 22.359 17.109 1 98.12 370 VAL A O 1
ATOM 2885 N N . THR A 1 371 ? 10.273 22.656 18.922 1 98.25 371 THR A N 1
ATOM 2886 C CA . THR A 1 371 ? 9.859 21.406 19.562 1 98.25 371 THR A CA 1
ATOM 2887 C C . THR A 1 371 ? 9.445 21.656 21 1 98.25 371 THR A C 1
ATOM 2889 O O . THR A 1 371 ? 9.961 22.562 21.656 1 98.25 371 THR A O 1
ATOM 2892 N N . GLY A 1 372 ? 8.445 20.891 21.469 1 97.69 372 GLY A N 1
ATOM 2893 C CA . GLY A 1 372 ? 8.07 21.031 22.859 1 97.69 372 GLY A CA 1
ATOM 2894 C C . GLY A 1 372 ? 6.816 20.25 23.219 1 97.69 372 GLY A C 1
ATOM 2895 O O . GLY A 1 372 ? 6.211 19.609 22.359 1 97.69 372 GLY A O 1
ATOM 2896 N N . PHE A 1 373 ? 6.52 20.266 24.5 1 96.94 373 PHE A N 1
ATOM 2897 C CA . PHE A 1 373 ? 5.355 19.578 25.047 1 96.94 373 PHE A CA 1
ATOM 2898 C C . PHE A 1 373 ? 4.227 20.562 25.328 1 96.94 373 PHE A C 1
ATOM 2900 O O . PHE A 1 373 ? 4.473 21.672 25.781 1 96.94 373 PHE A O 1
ATOM 2907 N N . ALA A 1 374 ? 3.053 20.156 25.078 1 97.12 374 ALA A N 1
ATOM 2908 C CA . ALA A 1 374 ? 1.852 20.922 25.406 1 97.12 374 ALA A CA 1
ATOM 2909 C C . ALA A 1 374 ? 0.645 20 25.562 1 97.12 374 ALA A C 1
ATOM 2911 O O . ALA A 1 374 ? 0.752 18.781 25.391 1 97.12 374 ALA A O 1
ATOM 2912 N N . LYS A 1 375 ? -0.396 20.578 26.031 1 95.75 375 LYS A N 1
ATOM 2913 C CA . LYS A 1 375 ? -1.662 19.844 26.078 1 95.75 375 LYS A CA 1
ATOM 2914 C C . LYS A 1 375 ? -2.674 20.438 25.109 1 95.75 375 LYS A C 1
ATOM 2916 O O . LYS A 1 375 ? -2.738 21.656 24.922 1 95.75 375 LYS A O 1
ATOM 2921 N N . ILE A 1 376 ? -3.316 19.672 24.484 1 96.69 376 ILE A N 1
ATOM 2922 C CA . ILE A 1 376 ? -4.465 20.031 23.656 1 96.69 376 ILE A CA 1
ATOM 2923 C C . ILE A 1 376 ? -5.711 19.312 24.172 1 96.69 376 ILE A C 1
ATOM 2925 O O . ILE A 1 376 ? -5.797 18.078 24.094 1 96.69 376 ILE A O 1
ATOM 2929 N N . HIS A 1 377 ? -6.695 20.094 24.672 1 94.31 377 HIS A N 1
ATOM 2930 C CA . HIS A 1 377 ? -7.887 19.531 25.297 1 94.31 377 HIS A CA 1
ATOM 2931 C C . HIS A 1 377 ? -7.52 18.469 26.328 1 94.31 377 HIS A C 1
ATOM 2933 O O . HIS A 1 377 ? -8.086 17.375 26.328 1 94.31 377 HIS A O 1
ATOM 2939 N N . GLY A 1 378 ? -6.5 18.734 27.031 1 92 378 GLY A N 1
ATOM 2940 C CA . GLY A 1 378 ? -6.102 17.891 28.141 1 92 378 GLY A CA 1
ATOM 2941 C C . GLY A 1 378 ? -5.16 16.766 27.719 1 92 378 GLY A C 1
ATOM 2942 O O . GLY A 1 378 ? -4.551 16.125 28.578 1 92 378 GLY A O 1
ATOM 2943 N N . HIS A 1 379 ? -4.992 16.5 26.422 1 93.44 379 HIS A N 1
ATOM 2944 C CA . HIS A 1 379 ? -4.086 15.461 25.938 1 93.44 379 HIS A CA 1
ATOM 2945 C C . HIS A 1 379 ? -2.654 15.984 25.844 1 93.44 379 HIS A C 1
ATOM 2947 O O . HIS A 1 379 ? -2.396 17 25.188 1 93.44 379 HIS A O 1
ATOM 2953 N N . LEU A 1 380 ? -1.743 15.32 26.547 1 95 380 LEU A N 1
ATOM 2954 C CA . LEU A 1 380 ? -0.331 15.648 26.375 1 95 380 LEU A CA 1
ATOM 2955 C C . LEU A 1 380 ? 0.158 15.273 24.984 1 95 380 LEU A C 1
ATOM 2957 O O . LEU A 1 380 ? -0.106 14.164 24.5 1 95 380 LEU A O 1
ATOM 2961 N N . VAL A 1 381 ? 0.852 16.234 24.328 1 97.69 381 VAL A N 1
ATOM 2962 C CA . VAL A 1 381 ? 1.349 16 22.984 1 97.69 381 VAL A CA 1
ATOM 2963 C C . VAL A 1 381 ? 2.744 16.609 22.828 1 97.69 381 VAL A C 1
ATOM 2965 O O . VAL A 1 381 ? 3.061 17.625 23.453 1 97.69 381 VAL A O 1
ATOM 2968 N N . GLY A 1 382 ? 3.604 15.898 22.094 1 98.62 382 GLY A N 1
ATOM 2969 C CA . GLY A 1 382 ? 4.848 16.469 21.609 1 98.62 382 GLY A CA 1
ATOM 2970 C C . GLY A 1 382 ? 4.711 17.125 20.25 1 98.62 382 GLY A C 1
ATOM 2971 O O . GLY A 1 382 ? 4.289 16.484 19.297 1 98.62 382 GLY A O 1
ATOM 2972 N N . ILE A 1 383 ? 5.117 18.375 20.156 1 98.81 383 ILE A N 1
ATOM 2973 C CA . ILE A 1 383 ? 4.879 19.141 18.938 1 98.81 383 ILE A CA 1
ATOM 2974 C C . ILE A 1 383 ? 6.207 19.422 18.234 1 98.81 383 ILE A C 1
ATOM 2976 O O . ILE A 1 383 ? 7.18 19.828 18.891 1 98.81 383 ILE A O 1
ATOM 2980 N N . LEU A 1 384 ? 6.309 19.109 17 1 98.81 384 LEU A N 1
ATOM 2981 C CA . LEU A 1 384 ? 7.355 19.578 16.094 1 98.81 384 LEU A CA 1
ATOM 2982 C C . LEU A 1 384 ? 6.781 20.5 15.031 1 98.81 384 LEU A C 1
ATOM 2984 O O . LEU A 1 384 ? 5.867 20.125 14.297 1 98.81 384 LEU A O 1
ATOM 2988 N N . ALA A 1 385 ? 7.324 21.719 14.922 1 98.69 385 ALA A N 1
ATOM 2989 C CA . ALA A 1 385 ? 6.781 22.703 13.984 1 98.69 385 ALA A CA 1
ATOM 2990 C C . ALA A 1 385 ? 7.898 23.406 13.219 1 98.69 385 ALA A C 1
ATOM 2992 O O . ALA A 1 385 ? 8.852 23.906 13.82 1 98.69 385 ALA A O 1
ATOM 2993 N N . ASN A 1 386 ? 7.746 23.453 11.914 1 97.94 386 ASN A N 1
ATOM 2994 C CA . ASN A 1 386 ? 8.727 24.156 11.094 1 97.94 386 ASN A CA 1
ATOM 2995 C C . ASN A 1 386 ? 8.695 25.656 11.344 1 97.94 386 ASN A C 1
ATOM 2997 O O . ASN A 1 386 ? 7.625 26.266 11.359 1 97.94 386 ASN A O 1
ATOM 3001 N N . ASP A 1 387 ? 9.828 26.219 11.57 1 96.31 387 ASP A N 1
ATOM 3002 C CA . ASP A 1 387 ? 10 27.672 11.648 1 96.31 387 ASP A CA 1
ATOM 3003 C C . ASP A 1 387 ? 11.195 28.125 10.812 1 96.31 387 ASP A C 1
ATOM 3005 O O . ASP A 1 387 ? 12.008 28.938 11.273 1 96.31 387 ASP A O 1
ATOM 3009 N N . GLY A 1 388 ? 11.336 27.594 9.664 1 92.62 388 GLY A N 1
ATOM 3010 C CA . GLY A 1 388 ? 12.445 27.766 8.742 1 92.62 388 GLY A CA 1
ATOM 3011 C C . GLY A 1 388 ? 12.93 26.469 8.133 1 92.62 388 GLY A C 1
ATOM 3012 O O . GLY A 1 388 ? 12.195 25.484 8.109 1 92.62 388 GLY A O 1
ATOM 3013 N N . GLN A 1 389 ? 14.086 26.609 7.613 1 89.44 389 GLN A N 1
ATOM 3014 C CA . GLN A 1 389 ? 14.672 25.422 7 1 89.44 389 GLN A CA 1
ATOM 3015 C C . GLN A 1 389 ? 15.039 24.375 8.055 1 89.44 389 GLN A C 1
ATOM 3017 O O . GLN A 1 389 ? 15.516 24.734 9.141 1 89.44 389 GLN A O 1
ATOM 3022 N N . LEU A 1 390 ? 14.789 23.125 7.707 1 92.69 390 LEU A N 1
ATOM 3023 C CA . LEU A 1 390 ? 15.242 22.062 8.594 1 92.69 390 LEU A CA 1
ATOM 3024 C C . LEU A 1 390 ? 16.75 21.906 8.539 1 92.69 390 LEU A C 1
ATOM 3026 O O . LEU A 1 390 ? 17.266 20.984 7.918 1 92.69 390 LEU A O 1
ATOM 3030 N N . SER A 1 391 ? 17.469 22.812 9.258 1 91.19 391 SER A N 1
ATOM 3031 C CA . SER A 1 391 ? 18.922 22.844 9.289 1 91.19 391 SER A CA 1
ATOM 3032 C C . SER A 1 391 ? 19.484 21.594 9.945 1 91.19 391 SER A C 1
ATOM 3034 O O . SER A 1 391 ? 18.75 20.766 10.484 1 91.19 391 SER A O 1
ATOM 3036 N N . TYR A 1 392 ? 20.797 21.453 9.852 1 90.56 392 TYR A N 1
ATOM 3037 C CA . TYR A 1 392 ? 21.5 20.359 10.508 1 90.56 392 TYR A CA 1
ATOM 3038 C C . TYR A 1 392 ? 21.156 20.297 11.992 1 90.56 392 TYR A C 1
ATOM 3040 O O . TYR A 1 392 ? 20.75 19.25 12.508 1 90.56 392 TYR A O 1
ATOM 3048 N N . GLU A 1 393 ? 21.266 21.438 12.688 1 92.81 393 GLU A N 1
ATOM 3049 C CA . GLU A 1 393 ? 20.984 21.516 14.117 1 92.81 393 GLU A CA 1
ATOM 3050 C C . GLU A 1 393 ? 19.516 21.188 14.406 1 92.81 393 GLU A C 1
ATOM 3052 O O . GLU A 1 393 ? 19.219 20.469 15.359 1 92.81 393 GLU A O 1
ATOM 3057 N N . ALA A 1 394 ? 18.656 21.719 13.555 1 95.56 394 ALA A N 1
ATOM 3058 C CA . ALA A 1 394 ? 17.234 21.484 13.734 1 95.56 394 ALA A CA 1
ATOM 3059 C C . ALA A 1 394 ? 16.891 20 13.586 1 95.56 394 ALA A C 1
ATOM 3061 O O . ALA A 1 394 ? 16.062 19.469 14.328 1 95.56 394 ALA A O 1
ATOM 3062 N N . THR A 1 395 ? 17.531 19.422 12.68 1 95.25 395 THR A N 1
ATOM 3063 C CA . THR A 1 395 ? 17.281 18.016 12.422 1 95.25 395 THR A CA 1
ATOM 3064 C C . THR A 1 395 ? 17.766 17.156 13.602 1 95.25 395 THR A C 1
ATOM 3066 O O . THR A 1 395 ? 17.094 16.203 13.992 1 95.25 395 THR A O 1
ATOM 3069 N N . LEU A 1 396 ? 18.938 17.406 14.125 1 93.94 396 LEU A N 1
ATOM 3070 C CA . LEU A 1 396 ? 19.422 16.719 15.312 1 93.94 396 LEU A CA 1
ATOM 3071 C C . LEU A 1 396 ? 18.453 16.875 16.469 1 93.94 396 LEU A C 1
ATOM 3073 O O . LEU A 1 396 ? 18.141 15.906 17.172 1 93.94 396 LEU A O 1
ATOM 3077 N N . LYS A 1 397 ? 18.016 18.109 16.609 1 94.81 397 LYS A N 1
ATOM 3078 C CA . LYS A 1 397 ? 17.047 18.406 17.656 1 94.81 397 LYS A CA 1
ATOM 3079 C C . LYS A 1 397 ? 15.766 17.594 17.469 1 94.81 397 LYS A C 1
ATOM 3081 O O . LYS A 1 397 ? 15.258 17.016 18.422 1 94.81 397 LYS A O 1
ATOM 3086 N N . GLY A 1 398 ? 15.258 17.594 16.25 1 97.5 398 GLY A N 1
ATOM 3087 C CA . GLY A 1 398 ? 14.055 16.828 15.945 1 97.5 398 GLY A CA 1
ATOM 3088 C C . GLY A 1 398 ? 14.195 15.352 16.234 1 97.5 398 GLY A C 1
ATOM 3089 O O . GLY A 1 398 ? 13.297 14.742 16.828 1 97.5 398 GLY A O 1
ATOM 3090 N N . SER A 1 399 ? 15.305 14.789 15.883 1 95.88 399 SER A N 1
ATOM 3091 C CA . SER A 1 399 ? 15.57 13.375 16.156 1 95.88 399 SER A CA 1
ATOM 3092 C C . SER A 1 399 ? 15.508 13.078 17.641 1 95.88 399 SER A C 1
ATOM 3094 O O . SER A 1 399 ? 14.867 12.117 18.062 1 95.88 399 SER A O 1
ATOM 3096 N N . HIS A 1 400 ? 16.188 13.844 18.375 1 94.12 400 HIS A N 1
ATOM 3097 C CA . HIS A 1 400 ? 16.219 13.688 19.812 1 94.12 400 HIS A CA 1
ATOM 3098 C C . HIS A 1 400 ? 14.82 13.789 20.406 1 94.12 400 HIS A C 1
ATOM 3100 O O . HIS A 1 400 ? 14.43 12.961 21.234 1 94.12 400 HIS A O 1
ATOM 3106 N N . PHE A 1 401 ? 14.117 14.758 20 1 96.12 401 PHE A N 1
ATOM 3107 C CA . PHE A 1 401 ? 12.797 15.023 20.562 1 96.12 401 PHE A CA 1
ATOM 3108 C C . PHE A 1 401 ? 11.836 13.883 20.25 1 96.12 401 PHE A C 1
ATOM 3110 O O . PHE A 1 401 ? 11.031 13.484 21.094 1 96.12 401 PHE A O 1
ATOM 3117 N N . VAL A 1 402 ? 11.836 13.43 19 1 97.12 402 VAL A N 1
ATOM 3118 C CA . VAL A 1 402 ? 10.992 12.305 18.609 1 97.12 402 VAL A CA 1
ATOM 3119 C C . VAL A 1 402 ? 11.289 11.102 19.5 1 97.12 402 VAL A C 1
ATOM 3121 O O . VAL A 1 402 ? 10.367 10.438 19.984 1 97.12 402 VAL A O 1
ATOM 3124 N N . GLN A 1 403 ? 12.531 10.789 19.719 1 94.06 403 GLN A N 1
ATOM 3125 C CA . GLN A 1 403 ? 12.93 9.664 20.562 1 94.06 403 GLN A CA 1
ATOM 3126 C C . GLN A 1 403 ? 12.43 9.859 22 1 94.06 403 GLN A C 1
ATOM 3128 O O . GLN A 1 403 ? 12 8.906 22.641 1 94.06 403 GLN A O 1
ATOM 3133 N N . LEU A 1 404 ? 12.531 11.078 22.422 1 92.06 404 LEU A N 1
ATOM 3134 C CA . LEU A 1 404 ? 12.062 11.391 23.766 1 92.06 404 LEU A CA 1
ATOM 3135 C C . LEU A 1 404 ? 10.562 11.125 23.906 1 92.06 404 LEU A C 1
ATOM 3137 O O . LEU A 1 404 ? 10.125 10.508 24.875 1 92.06 404 LEU A O 1
ATOM 3141 N N . CYS A 1 405 ? 9.812 11.648 22.969 1 95.75 405 CYS A N 1
ATOM 3142 C CA . CYS A 1 405 ? 8.375 11.414 22.984 1 95.75 405 CYS A CA 1
ATOM 3143 C C . CYS A 1 405 ? 8.055 9.93 22.906 1 95.75 405 CYS A C 1
ATOM 3145 O O . CYS A 1 405 ? 7.148 9.445 23.594 1 95.75 405 CYS A O 1
ATOM 3147 N N . ASN A 1 406 ? 8.758 9.258 22.047 1 93.25 406 ASN A N 1
ATOM 3148 C CA . ASN A 1 406 ? 8.562 7.816 21.922 1 93.25 406 ASN A CA 1
ATOM 3149 C C . ASN A 1 406 ? 8.836 7.094 23.234 1 93.25 406 ASN A C 1
ATOM 3151 O O . ASN A 1 406 ? 8.078 6.199 23.625 1 93.25 406 ASN A O 1
ATOM 3155 N N . GLN A 1 407 ? 9.867 7.438 23.938 1 88.81 407 GLN A N 1
ATOM 3156 C CA . GLN A 1 407 ? 10.234 6.84 25.219 1 88.81 407 GLN A CA 1
ATOM 3157 C C . GLN A 1 407 ? 9.164 7.113 26.266 1 88.81 407 GLN A C 1
ATOM 3159 O O . GLN A 1 407 ? 8.906 6.27 27.141 1 88.81 407 GLN A O 1
ATOM 3164 N N . ARG A 1 408 ? 8.516 8.227 26.141 1 92.81 408 ARG A N 1
ATOM 3165 C CA . ARG A 1 408 ? 7.566 8.672 27.156 1 92.81 408 ARG A CA 1
ATOM 3166 C C . ARG A 1 408 ? 6.137 8.312 26.766 1 92.81 408 ARG A C 1
ATOM 3168 O O . ARG A 1 408 ? 5.188 8.664 27.469 1 92.81 408 ARG A O 1
ATOM 3175 N N . ASP A 1 409 ? 5.977 7.672 25.594 1 93.88 409 ASP A N 1
ATOM 3176 C CA . ASP A 1 409 ? 4.676 7.273 25.062 1 93.88 409 ASP A CA 1
ATOM 3177 C C . ASP A 1 409 ? 3.773 8.492 24.859 1 93.88 409 ASP A C 1
ATOM 3179 O O . ASP A 1 409 ? 2.607 8.477 25.266 1 93.88 409 ASP A O 1
ATOM 3183 N N . VAL A 1 410 ? 4.328 9.555 24.375 1 95.31 410 VAL A N 1
ATOM 3184 C CA . VAL A 1 410 ? 3.607 10.789 24.078 1 95.31 410 VAL A CA 1
ATOM 3185 C C . VAL A 1 410 ? 3.357 10.898 22.578 1 95.31 410 VAL A C 1
ATOM 3187 O O . VAL A 1 410 ? 4.297 10.852 21.781 1 95.31 410 VAL A O 1
ATOM 3190 N N . PRO A 1 411 ? 2.078 11.062 22.141 1 97.69 411 PRO A N 1
ATOM 3191 C CA . PRO A 1 411 ? 1.799 11.234 20.719 1 97.69 411 PRO A CA 1
ATOM 3192 C C . PRO A 1 411 ? 2.531 12.43 20.109 1 97.69 411 PRO A C 1
ATOM 3194 O O . PRO A 1 411 ? 2.809 13.406 20.812 1 97.69 411 PRO A O 1
ATOM 3197 N N . LEU A 1 412 ? 2.818 12.352 18.844 1 98.62 412 LEU A N 1
ATOM 3198 C CA . LEU A 1 412 ? 3.555 13.398 18.141 1 98.62 412 LEU A CA 1
ATOM 3199 C C . LEU A 1 412 ? 2.633 14.18 17.219 1 98.62 412 LEU A C 1
ATOM 3201 O O . LEU A 1 412 ? 1.808 13.586 16.516 1 98.62 412 LEU A O 1
ATOM 3205 N N . LEU A 1 413 ? 2.721 15.5 17.266 1 98.88 413 LEU A N 1
ATOM 3206 C CA . LEU A 1 413 ? 2.049 16.391 16.328 1 98.88 413 LEU A CA 1
ATOM 3207 C C . LEU A 1 413 ? 3.064 17.156 15.484 1 98.88 413 LEU A C 1
ATOM 3209 O O . LEU A 1 413 ? 3.881 17.906 16.016 1 98.88 413 LEU A O 1
ATOM 3213 N N . PHE A 1 414 ? 3.027 16.922 14.219 1 98.88 414 PHE A N 1
ATOM 3214 C CA . PHE A 1 414 ? 3.879 17.625 13.273 1 98.88 414 PHE A CA 1
ATOM 3215 C C . PHE A 1 414 ? 3.111 18.766 12.602 1 98.88 414 PHE A C 1
ATOM 3217 O O . PHE A 1 414 ? 2.066 18.531 11.992 1 98.88 414 PHE A O 1
ATOM 3224 N N . LEU A 1 415 ? 3.541 19.984 12.727 1 98.88 415 LEU A N 1
ATOM 3225 C CA . LEU A 1 415 ? 3.062 21.125 11.953 1 98.88 415 LEU A CA 1
ATOM 3226 C C . LEU A 1 415 ? 4.031 21.469 10.828 1 98.88 415 LEU A C 1
ATOM 3228 O O . LEU A 1 415 ? 5.086 22.062 11.07 1 98.88 415 LEU A O 1
ATOM 3232 N N . GLN A 1 416 ? 3.645 21.188 9.625 1 98.31 416 GLN A N 1
ATOM 3233 C CA . GLN A 1 416 ? 4.59 21.188 8.516 1 98.31 416 GLN A CA 1
ATOM 3234 C C . GLN A 1 416 ? 4.492 22.484 7.719 1 98.31 416 GLN A C 1
ATOM 3236 O O . GLN A 1 416 ? 3.395 22.906 7.352 1 98.31 416 GLN A O 1
ATOM 3241 N N . ASN A 1 417 ? 5.469 23.109 7.473 1 97.81 417 ASN A N 1
ATOM 3242 C CA . ASN A 1 417 ? 5.723 24.203 6.547 1 97.81 417 ASN A CA 1
ATOM 3243 C C . ASN A 1 417 ? 7.172 24.219 6.066 1 97.81 417 ASN A C 1
ATOM 3245 O O . ASN A 1 417 ? 7.988 25 6.555 1 97.81 417 ASN A O 1
ATOM 3249 N N . THR A 1 418 ? 7.398 23.375 5.105 1 93.88 418 THR A N 1
ATOM 3250 C CA . THR A 1 418 ? 8.773 23.141 4.676 1 93.88 418 THR A CA 1
ATOM 3251 C C . THR A 1 418 ? 9.273 24.297 3.818 1 93.88 418 THR A C 1
ATOM 3253 O O . THR A 1 418 ? 8.516 24.859 3.021 1 93.88 418 THR A O 1
ATOM 3256 N N . ALA A 1 419 ? 10.484 24.578 3.924 1 86.56 419 ALA A N 1
ATOM 3257 C CA . ALA A 1 419 ? 11.117 25.641 3.146 1 86.56 419 ALA A CA 1
ATOM 3258 C C . ALA A 1 419 ? 11.328 25.203 1.698 1 86.56 419 ALA A C 1
ATOM 3260 O O . ALA A 1 419 ? 11.523 24.016 1.42 1 86.56 419 ALA A O 1
ATOM 3261 N N . PRO A 1 420 ? 11.203 26.109 0.743 1 76.44 420 PRO A N 1
ATOM 3262 C CA . PRO A 1 420 ? 11.297 25.781 -0.68 1 76.44 420 PRO A CA 1
ATOM 3263 C C . PRO A 1 420 ? 12.703 25.344 -1.095 1 76.44 420 PRO A C 1
ATOM 3265 O O . PRO A 1 420 ? 12.859 24.578 -2.049 1 76.44 420 PRO A O 1
ATOM 3268 N N . THR A 1 421 ? 13.695 26.016 -0.666 1 65.88 421 THR A N 1
ATOM 3269 C CA . THR A 1 421 ? 15 25.719 -1.247 1 65.88 421 THR A CA 1
ATOM 3270 C C . THR A 1 421 ? 15.859 24.922 -0.272 1 65.88 421 THR A C 1
ATOM 3272 O O . THR A 1 421 ? 15.898 25.234 0.921 1 65.88 421 THR A O 1
ATOM 3275 N N . ALA A 1 422 ? 16.234 23.719 -0.969 1 59.31 422 ALA A N 1
ATOM 3276 C CA . ALA A 1 422 ? 17.266 22.984 -0.236 1 59.31 422 ALA A CA 1
ATOM 3277 C C . ALA A 1 422 ? 18.547 23.797 -0.14 1 59.31 422 ALA A C 1
ATOM 3279 O O . ALA A 1 422 ? 18.766 24.719 -0.926 1 59.31 422 ALA A O 1
ATOM 3280 N N . ALA A 1 423 ? 19.281 23.469 0.955 1 56.56 423 ALA A N 1
ATOM 3281 C CA . ALA A 1 423 ? 20.578 24.141 1.147 1 56.56 423 ALA A CA 1
ATOM 3282 C C . ALA A 1 423 ? 21.453 24 -0.09 1 56.56 423 ALA A C 1
ATOM 3284 O O . ALA A 1 423 ? 21.672 22.891 -0.588 1 56.56 423 ALA A O 1
ATOM 3285 N N . LEU A 1 424 ? 21.641 25.047 -0.915 1 59 424 LEU A N 1
ATOM 3286 C CA . LEU A 1 424 ? 22.531 25.062 -2.062 1 59 424 LEU A CA 1
ATOM 3287 C C . LEU A 1 424 ? 23.969 24.781 -1.632 1 59 424 LEU A C 1
ATOM 3289 O O . LEU A 1 424 ? 24.406 25.234 -0.567 1 59 424 LEU A O 1
ATOM 3293 N N . THR A 1 425 ? 24.516 23.609 -2.129 1 61.81 425 THR A N 1
ATOM 3294 C CA . THR A 1 425 ? 25.938 23.344 -1.89 1 61.81 425 THR A CA 1
ATOM 3295 C C . THR A 1 425 ? 26.812 24.25 -2.766 1 61.81 425 THR A C 1
ATOM 3297 O O . THR A 1 425 ? 27.016 23.953 -3.945 1 61.81 425 THR A O 1
ATOM 3300 N N . LEU A 1 426 ? 27.188 25.453 -2.188 1 62.06 426 LEU A N 1
ATOM 3301 C CA . LEU A 1 426 ? 27.891 26.453 -2.986 1 62.06 426 LEU A CA 1
ATOM 3302 C C . LEU A 1 426 ? 29.391 26.312 -2.85 1 62.06 426 LEU A C 1
ATOM 3304 O O . LEU A 1 426 ? 30.156 26.938 -3.594 1 62.06 426 LEU A O 1
ATOM 3308 N N . SER A 1 427 ? 29.938 25.516 -1.945 1 65.5 427 SER A N 1
ATOM 3309 C CA . SER A 1 427 ? 31.375 25.328 -1.701 1 65.5 427 SER A CA 1
ATOM 3310 C C . SER A 1 427 ? 31.656 23.953 -1.102 1 65.5 427 SER A C 1
ATOM 3312 O O . SER A 1 427 ? 30.719 23.25 -0.707 1 65.5 427 SER A O 1
ATOM 3314 N N . THR A 1 428 ? 32.906 23.609 -1.163 1 66.5 428 THR A N 1
ATOM 3315 C CA . THR A 1 428 ? 33.312 22.359 -0.528 1 66.5 428 THR A CA 1
ATOM 3316 C C . THR A 1 428 ? 32.938 22.359 0.95 1 66.5 428 THR A C 1
ATOM 3318 O O . THR A 1 428 ? 32.562 21.312 1.501 1 66.5 428 THR A O 1
ATOM 3321 N N . LYS A 1 429 ? 33.156 23.484 1.55 1 68.5 429 LYS A N 1
ATOM 3322 C CA . LYS A 1 429 ? 32.75 23.609 2.947 1 68.5 429 LYS A CA 1
ATOM 3323 C C . LYS A 1 429 ? 31.25 23.375 3.104 1 68.5 429 LYS A C 1
ATOM 3325 O O . LYS A 1 429 ? 30.812 22.703 4.039 1 68.5 429 LYS A O 1
ATOM 3330 N N . GLN A 1 430 ? 30.562 23.844 2.172 1 74.81 430 GLN A N 1
ATOM 3331 C CA . GLN A 1 430 ? 29.125 23.656 2.195 1 74.81 430 GLN A CA 1
ATOM 3332 C C . GLN A 1 430 ? 28.75 22.203 1.881 1 74.81 430 GLN A C 1
ATOM 3334 O O . GLN A 1 430 ? 27.75 21.688 2.387 1 74.81 430 GLN A O 1
ATOM 3339 N N . ALA A 1 431 ? 29.719 21.641 1.12 1 72 431 ALA A N 1
ATOM 3340 C CA . ALA A 1 431 ? 29.469 20.234 0.814 1 72 431 ALA A CA 1
ATOM 3341 C C . ALA A 1 431 ? 29.562 19.375 2.074 1 72 431 ALA A C 1
ATOM 3343 O O . ALA A 1 431 ? 28.766 18.469 2.268 1 72 431 ALA A O 1
ATOM 3344 N N . GLU A 1 432 ? 30.531 19.703 2.828 1 73 432 GLU A N 1
ATOM 3345 C CA . GLU A 1 432 ? 30.656 19 4.105 1 73 432 GLU A CA 1
ATOM 3346 C C . GLU A 1 432 ? 29.438 19.219 4.988 1 73 432 GLU A C 1
ATOM 3348 O O . GLU A 1 432 ? 28.906 18.281 5.578 1 73 432 GLU A O 1
ATOM 3353 N N . MET A 1 433 ? 29.047 20.406 5.012 1 76.94 433 MET A N 1
ATOM 3354 C CA . MET A 1 433 ? 27.891 20.75 5.836 1 76.94 433 MET A CA 1
ATOM 3355 C C . MET A 1 433 ? 26.625 20.047 5.328 1 76.94 433 MET A C 1
ATOM 3357 O O . MET A 1 433 ? 25.812 19.562 6.117 1 76.94 433 MET A O 1
ATOM 3361 N N . ASN A 1 434 ? 26.641 19.953 4.086 1 78.5 434 ASN A N 1
ATOM 3362 C CA . ASN A 1 434 ? 25.469 19.328 3.477 1 78.5 434 ASN A CA 1
ATOM 3363 C C . ASN A 1 434 ? 25.453 17.828 3.723 1 78.5 434 ASN A C 1
ATOM 3365 O O . ASN A 1 434 ? 24.375 17.234 3.875 1 78.5 434 ASN A O 1
ATOM 3369 N N . SER A 1 435 ? 26.594 17.328 3.723 1 79.31 435 SER A N 1
ATOM 3370 C CA . SER A 1 435 ? 26.672 15.906 3.996 1 79.31 435 SER A CA 1
ATOM 3371 C C . SER A 1 435 ? 26.266 15.594 5.434 1 79.31 435 SER A C 1
ATOM 3373 O O . SER A 1 435 ? 25.625 14.578 5.695 1 79.31 435 SER A O 1
ATOM 3375 N N . ASN A 1 436 ? 26.656 16.453 6.301 1 83.38 436 ASN A N 1
ATOM 3376 C CA . ASN A 1 436 ? 26.219 16.297 7.68 1 83.38 436 ASN A CA 1
ATOM 3377 C C . ASN A 1 436 ? 24.703 16.453 7.801 1 83.38 436 ASN A C 1
ATOM 3379 O O . ASN A 1 436 ? 24.062 15.75 8.586 1 83.38 436 ASN A O 1
ATOM 3383 N N . HIS A 1 437 ? 24.281 17.312 6.996 1 87.69 437 HIS A N 1
ATOM 3384 C CA . HIS A 1 437 ? 22.844 17.516 6.961 1 87.69 437 HIS A CA 1
ATOM 3385 C C . HIS A 1 437 ? 22.125 16.25 6.473 1 87.69 437 HIS A C 1
ATOM 3387 O O . HIS A 1 437 ? 21.094 15.867 7.031 1 87.69 437 HIS A O 1
ATOM 3393 N N . LEU A 1 438 ? 22.688 15.688 5.48 1 88.19 438 LEU A N 1
ATOM 3394 C CA . LEU A 1 438 ? 22.125 14.469 4.906 1 88.19 438 LEU A CA 1
ATOM 3395 C C . LEU A 1 438 ? 22.047 13.359 5.953 1 88.19 438 LEU A C 1
ATOM 3397 O O . LEU A 1 438 ? 21.016 12.703 6.094 1 88.19 438 LEU A O 1
ATOM 3401 N N . LYS A 1 439 ? 23.031 13.148 6.695 1 89.44 439 LYS A N 1
ATOM 3402 C CA . LYS A 1 439 ? 23.062 12.125 7.738 1 89.44 439 LYS A CA 1
ATOM 3403 C C . LYS A 1 439 ? 22.062 12.43 8.844 1 89.44 439 LYS A C 1
ATOM 3405 O O . LYS A 1 439 ? 21.344 11.531 9.305 1 89.44 439 LYS A O 1
ATOM 3410 N N . ALA A 1 440 ? 22.078 13.672 9.227 1 91.44 440 ALA A N 1
ATOM 3411 C CA . ALA A 1 440 ? 21.172 14.078 10.281 1 91.44 440 ALA A CA 1
ATOM 3412 C C . ALA A 1 440 ? 19.719 13.891 9.859 1 91.44 440 ALA A C 1
ATOM 3414 O O . ALA A 1 440 ? 18.891 13.398 10.633 1 91.44 440 ALA A O 1
ATOM 3415 N N . GLN A 1 441 ? 19.438 14.289 8.688 1 92.62 441 GLN A N 1
ATOM 3416 C CA . GLN A 1 441 ? 18.078 14.148 8.172 1 92.62 441 GLN A CA 1
ATOM 3417 C C . GLN A 1 441 ? 17.672 12.672 8.07 1 92.62 441 GLN A C 1
ATOM 3419 O O . GLN A 1 441 ? 16.547 12.305 8.398 1 92.62 441 GLN A O 1
ATOM 3424 N N . GLY A 1 442 ? 18.625 11.828 7.535 1 92.62 442 GLY A N 1
ATOM 3425 C CA . GLY A 1 442 ? 18.375 10.391 7.52 1 92.62 442 GLY A CA 1
ATOM 3426 C C . GLY A 1 442 ? 18.078 9.82 8.891 1 92.62 442 GLY A C 1
ATOM 3427 O O . GLY A 1 442 ? 17.188 8.984 9.047 1 92.62 442 GLY A O 1
ATOM 3428 N N . SER A 1 443 ? 18.797 10.258 9.859 1 92.31 443 SER A N 1
ATOM 3429 C CA . SER A 1 443 ? 18.578 9.812 11.234 1 92.31 443 SER A CA 1
ATOM 3430 C C . SER A 1 443 ? 17.203 10.234 11.75 1 92.31 443 SER A C 1
ATOM 3432 O O . SER A 1 443 ? 16.531 9.461 12.43 1 92.31 443 SER A O 1
ATOM 3434 N N . MET A 1 444 ? 16.828 11.477 11.469 1 95.69 444 MET A N 1
ATOM 3435 C CA . MET A 1 444 ? 15.516 11.938 11.898 1 95.69 444 MET A CA 1
ATOM 3436 C C . MET A 1 444 ? 14.414 11.133 11.219 1 95.69 444 MET A C 1
ATOM 3438 O O . MET A 1 444 ? 13.438 10.742 11.859 1 95.69 444 MET A O 1
ATOM 3442 N N . MET A 1 445 ? 14.602 10.906 9.93 1 95.81 445 MET A N 1
ATOM 3443 C CA . MET A 1 445 ? 13.648 10.078 9.203 1 95.81 445 MET A CA 1
ATOM 3444 C C . MET A 1 445 ? 13.508 8.703 9.859 1 95.81 445 MET A C 1
ATOM 3446 O O . MET A 1 445 ? 12.398 8.203 10.031 1 95.81 445 MET A O 1
ATOM 3450 N N . SER A 1 446 ? 14.602 8.102 10.227 1 95 446 SER A N 1
ATOM 3451 C CA . SER A 1 446 ? 14.594 6.793 10.883 1 95 446 SER A CA 1
ATOM 3452 C C . SER A 1 446 ? 13.875 6.855 12.227 1 95 446 SER A C 1
ATOM 3454 O O . SER A 1 446 ? 13.109 5.953 12.57 1 95 446 SER A O 1
ATOM 3456 N N . ALA A 1 447 ? 14.164 7.918 12.969 1 95.19 447 ALA A N 1
ATOM 3457 C CA . ALA A 1 447 ? 13.516 8.094 14.266 1 95.19 447 ALA A CA 1
ATOM 3458 C C . ALA A 1 447 ? 12 8.195 14.109 1 95.19 447 ALA A C 1
ATOM 3460 O O . ALA A 1 447 ? 11.25 7.566 14.852 1 95.19 447 ALA A O 1
ATOM 3461 N N . VAL A 1 448 ? 11.594 8.984 13.164 1 97 448 VAL A N 1
ATOM 3462 C CA . VAL A 1 448 ? 10.172 9.195 12.922 1 97 448 VAL A CA 1
ATOM 3463 C C . VAL A 1 448 ? 9.523 7.891 12.461 1 97 448 VAL A C 1
ATOM 3465 O O . VAL A 1 448 ? 8.469 7.5 12.977 1 97 448 VAL A O 1
ATOM 3468 N N . ALA A 1 449 ? 10.125 7.203 11.555 1 96.44 449 ALA A N 1
ATOM 3469 C CA . ALA A 1 449 ? 9.578 5.961 11.008 1 96.44 449 ALA A CA 1
ATOM 3470 C C . ALA A 1 449 ? 9.43 4.906 12.102 1 96.44 449 ALA A C 1
ATOM 3472 O O . ALA A 1 449 ? 8.445 4.172 12.133 1 96.44 449 ALA A O 1
ATOM 3473 N N . SER A 1 450 ? 10.352 4.848 12.977 1 93.31 450 SER A N 1
ATOM 3474 C CA . SER A 1 450 ? 10.414 3.758 13.938 1 93.31 450 SER A CA 1
ATOM 3475 C C . SER A 1 450 ? 9.641 4.098 15.211 1 93.31 450 SER A C 1
ATOM 3477 O O . SER A 1 450 ? 9.484 3.254 16.094 1 93.31 450 SER A O 1
ATOM 3479 N N . ALA A 1 451 ? 9.18 5.352 15.281 1 94.12 451 ALA A N 1
ATOM 3480 C CA . ALA A 1 451 ? 8.414 5.727 16.469 1 94.12 451 ALA A CA 1
ATOM 3481 C C . ALA A 1 451 ? 7.094 4.969 16.531 1 94.12 451 ALA A C 1
ATOM 3483 O O . ALA A 1 451 ? 6.363 4.898 15.531 1 94.12 451 ALA A O 1
ATOM 3484 N N . SER A 1 452 ? 6.797 4.414 17.672 1 92.19 452 SER A N 1
ATOM 3485 C CA . SER A 1 452 ? 5.598 3.594 17.812 1 92.19 452 SER A CA 1
ATOM 3486 C C . SER A 1 452 ? 4.426 4.422 18.328 1 92.19 452 SER A C 1
ATOM 3488 O O . SER A 1 452 ? 3.275 3.977 18.281 1 92.19 452 SER A O 1
ATOM 3490 N N . VAL A 1 453 ? 4.703 5.586 18.891 1 94.88 453 VAL A N 1
ATOM 3491 C CA . VAL A 1 453 ? 3.635 6.445 19.391 1 94.88 453 VAL A CA 1
ATOM 3492 C C . VAL A 1 453 ? 2.824 6.988 18.219 1 94.88 453 VAL A C 1
ATOM 3494 O O . VAL A 1 453 ? 3.324 7.066 17.094 1 94.88 453 VAL A O 1
ATOM 3497 N N . PRO A 1 454 ? 1.555 7.324 18.422 1 96.88 454 PRO A N 1
ATOM 3498 C CA . PRO A 1 454 ? 0.743 7.887 17.344 1 96.88 454 PRO A CA 1
ATOM 3499 C C . PRO A 1 454 ? 1.334 9.172 16.766 1 96.88 454 PRO A C 1
ATOM 3501 O O . PRO A 1 454 ? 1.872 9.992 17.516 1 96.88 454 PRO A O 1
ATOM 3504 N N . LYS A 1 455 ? 1.262 9.328 15.484 1 98.56 455 LYS A N 1
ATOM 3505 C CA . LYS A 1 455 ? 1.778 10.492 14.766 1 98.56 455 LYS A CA 1
ATOM 3506 C C . LYS A 1 455 ? 0.667 11.203 14 1 98.56 455 LYS A C 1
ATOM 3508 O O . LYS A 1 455 ? -0.073 10.57 13.242 1 98.56 455 LYS A O 1
ATOM 3513 N N . ILE A 1 456 ? 0.524 12.492 14.203 1 98.81 456 ILE A N 1
ATOM 3514 C CA . ILE A 1 456 ? -0.454 13.336 13.523 1 98.81 456 ILE A CA 1
ATOM 3515 C C . ILE A 1 456 ? 0.264 14.453 12.766 1 98.81 456 ILE A C 1
ATOM 3517 O O . ILE A 1 456 ? 1.154 15.109 13.312 1 98.81 456 ILE A O 1
ATOM 3521 N N . THR A 1 457 ? -0.07 14.617 11.531 1 98.88 457 THR A N 1
ATOM 3522 C CA . THR A 1 457 ? 0.538 15.688 10.75 1 98.88 457 THR A CA 1
ATOM 3523 C C . THR A 1 457 ? -0.521 16.672 10.266 1 98.88 457 THR A C 1
ATOM 3525 O O . THR A 1 457 ? -1.583 16.266 9.789 1 98.88 457 THR A O 1
ATOM 3528 N N . VAL A 1 458 ? -0.295 17.922 10.438 1 98.88 458 VAL A N 1
ATOM 3529 C CA . VAL A 1 458 ? -1.065 19 9.82 1 98.88 458 VAL A CA 1
ATOM 3530 C C . VAL A 1 458 ? -0.151 19.859 8.953 1 98.88 458 VAL A C 1
ATOM 3532 O O . VAL A 1 458 ? 0.79 20.484 9.453 1 98.88 458 VAL A O 1
ATOM 3535 N N . VAL A 1 459 ? -0.435 19.891 7.691 1 98.81 459 VAL A N 1
ATOM 3536 C CA . VAL A 1 459 ? 0.328 20.75 6.789 1 98.81 459 VAL A CA 1
ATOM 3537 C C . VAL A 1 459 ? -0.272 22.156 6.781 1 98.81 459 VAL A C 1
ATOM 3539 O O . VAL A 1 459 ? -1.355 22.375 6.234 1 98.81 459 VAL A O 1
ATOM 3542 N N . ILE A 1 460 ? 0.438 23.109 7.301 1 98.69 460 ILE A N 1
ATOM 3543 C CA . ILE A 1 460 ? -0.105 24.453 7.484 1 98.69 460 ILE A CA 1
ATOM 3544 C C . ILE A 1 460 ? 0.441 25.391 6.406 1 98.69 460 ILE A C 1
ATOM 3546 O O . ILE A 1 460 ? 0.011 26.547 6.297 1 98.69 460 ILE A O 1
ATOM 3550 N N . GLY A 1 461 ? 1.428 24.938 5.637 1 97.75 461 GLY A N 1
ATOM 3551 C CA . GLY A 1 461 ? 2.031 25.656 4.523 1 97.75 461 GLY A CA 1
ATOM 3552 C C . GLY A 1 461 ? 2.543 24.734 3.432 1 97.75 461 GLY A C 1
ATOM 3553 O O . GLY A 1 461 ? 1.754 24.078 2.748 1 97.75 461 GLY A O 1
ATOM 3554 N N . GLY A 1 462 ? 3.865 24.609 3.344 1 96.44 462 GLY A N 1
ATOM 3555 C CA . GLY A 1 462 ? 4.465 23.766 2.314 1 96.44 462 GLY A CA 1
ATOM 3556 C C . GLY A 1 462 ? 4.777 22.359 2.791 1 96.44 462 GLY A C 1
ATOM 3557 O O . GLY A 1 462 ? 5.207 22.172 3.932 1 96.44 462 GLY A O 1
ATOM 3558 N N . CYS A 1 463 ? 4.574 21.344 2.008 1 97.12 463 CYS A N 1
ATOM 3559 C CA . CYS A 1 463 ? 4.984 19.953 2.141 1 97.12 463 CYS A CA 1
ATOM 3560 C C . CYS A 1 463 ? 5.816 19.516 0.942 1 97.12 463 CYS A C 1
ATOM 3562 O O . CYS A 1 463 ? 5.277 18.969 -0.027 1 97.12 463 CYS A O 1
ATOM 3564 N N . HIS A 1 464 ? 7.113 19.703 1.004 1 94 464 HIS A N 1
ATOM 3565 C CA . HIS A 1 464 ? 7.98 19.531 -0.155 1 94 464 HIS A CA 1
ATOM 3566 C C . HIS A 1 464 ? 9.219 18.719 0.206 1 94 464 HIS A C 1
ATOM 3568 O O . HIS A 1 464 ? 9.727 18.812 1.327 1 94 464 HIS A O 1
ATOM 3574 N N . GLY A 1 465 ? 9.664 17.922 -0.665 1 91.06 465 GLY A N 1
ATOM 3575 C CA . GLY A 1 465 ? 10.977 17.312 -0.627 1 91.06 465 GLY A CA 1
ATOM 3576 C C . GLY A 1 465 ? 11.188 16.422 0.586 1 91.06 465 GLY A C 1
ATOM 3577 O O . GLY A 1 465 ? 10.219 15.93 1.176 1 91.06 465 GLY A O 1
ATOM 3578 N N . ALA A 1 466 ? 12.43 16.266 0.933 1 90.75 466 ALA A N 1
ATOM 3579 C CA . ALA A 1 466 ? 12.828 15.32 1.979 1 90.75 466 ALA A CA 1
ATOM 3580 C C . ALA A 1 466 ? 12.398 15.82 3.355 1 90.75 466 ALA A C 1
ATOM 3582 O O . ALA A 1 466 ? 12.164 15.016 4.266 1 90.75 466 ALA A O 1
ATOM 3583 N N . ASP A 1 467 ? 12.289 17.141 3.492 1 93.5 467 ASP A N 1
ATOM 3584 C CA . ASP A 1 467 ? 11.812 17.688 4.758 1 93.5 467 ASP A CA 1
ATOM 3585 C C . ASP A 1 467 ? 10.43 17.141 5.109 1 93.5 467 ASP A C 1
ATOM 3587 O O . ASP A 1 467 ? 10.117 16.953 6.285 1 93.5 467 ASP A O 1
ATOM 3591 N N . SER A 1 468 ? 9.672 16.953 4.102 1 95.88 468 SER A N 1
ATOM 3592 C CA . SER A 1 468 ? 8.328 16.422 4.328 1 95.88 468 SER A CA 1
ATOM 3593 C C . SER A 1 468 ? 8.375 15.023 4.938 1 95.88 468 SER A C 1
ATOM 3595 O O . SER A 1 468 ? 7.535 14.672 5.77 1 95.88 468 SER A O 1
ATOM 3597 N N . TYR A 1 469 ? 9.359 14.219 4.52 1 96.25 469 TYR A N 1
ATOM 3598 C CA . TYR A 1 469 ? 9.523 12.875 5.07 1 96.25 469 TYR A CA 1
ATOM 3599 C C . TYR A 1 469 ? 9.922 12.93 6.539 1 96.25 469 TYR A C 1
ATOM 3601 O O . TYR A 1 469 ? 9.336 12.25 7.375 1 96.25 469 TYR A O 1
ATOM 3609 N N . ALA A 1 470 ? 10.883 13.797 6.812 1 96.19 470 ALA A N 1
ATOM 3610 C CA . ALA A 1 470 ? 11.359 13.953 8.18 1 96.19 470 ALA A CA 1
ATOM 3611 C C . ALA A 1 470 ? 10.25 14.484 9.094 1 96.19 470 ALA A C 1
ATOM 3613 O O . ALA A 1 470 ? 10.234 14.18 10.289 1 96.19 470 ALA A O 1
ATOM 3614 N N . MET A 1 471 ? 9.344 15.188 8.516 1 98.19 471 MET A N 1
ATOM 3615 C CA . MET A 1 471 ? 8.242 15.773 9.273 1 98.19 471 MET A CA 1
ATOM 3616 C C . MET A 1 471 ? 6.988 14.914 9.164 1 98.19 471 MET A C 1
ATOM 3618 O O . MET A 1 471 ? 5.867 15.422 9.266 1 98.19 471 MET A O 1
ATOM 3622 N N . CYS A 1 472 ? 7.117 13.727 8.891 1 98.5 472 CYS A N 1
ATOM 3623 C CA . CYS A 1 472 ? 6.094 12.688 8.914 1 98.5 472 CYS A CA 1
ATOM 3624 C C . CYS A 1 472 ? 5.031 12.938 7.852 1 98.5 472 CYS A C 1
ATOM 3626 O O . CYS A 1 472 ? 3.838 12.977 8.148 1 98.5 472 CYS A O 1
ATOM 3628 N N . GLY A 1 473 ? 5.504 13.117 6.641 1 98.12 473 GLY A N 1
ATOM 3629 C CA . GLY A 1 473 ? 4.598 13.172 5.504 1 98.12 473 GLY A CA 1
ATOM 3630 C C . GLY A 1 473 ? 3.865 11.867 5.266 1 98.12 473 GLY A C 1
ATOM 3631 O O . GLY A 1 473 ? 4.055 10.898 6.004 1 98.12 473 GLY A O 1
ATOM 3632 N N . ARG A 1 474 ? 3.066 11.82 4.223 1 98.38 474 ARG A N 1
ATOM 3633 C CA . ARG A 1 474 ? 2.148 10.719 3.943 1 98.38 474 ARG A CA 1
ATOM 3634 C C . ARG A 1 474 ? 2.9 9.391 3.83 1 98.38 474 ARG A C 1
ATOM 3636 O O . ARG A 1 474 ? 2.447 8.375 4.348 1 98.38 474 ARG A O 1
ATOM 3643 N N . ALA A 1 475 ? 4.023 9.383 3.174 1 98.06 475 ALA A N 1
ATOM 3644 C CA . ALA A 1 475 ? 4.789 8.156 2.953 1 98.06 475 ALA A CA 1
ATOM 3645 C C . ALA A 1 475 ? 5.359 7.625 4.266 1 98.06 475 ALA A C 1
ATOM 3647 O O . ALA A 1 475 ? 5.805 6.477 4.336 1 98.06 475 ALA A O 1
ATOM 3648 N N . PHE A 1 476 ? 5.402 8.406 5.312 1 97.94 476 PHE A N 1
ATOM 3649 C CA . PHE A 1 476 ? 5.957 7.992 6.594 1 97.94 476 PHE A CA 1
ATOM 3650 C C . PHE A 1 476 ? 4.852 7.562 7.551 1 97.94 476 PHE A C 1
ATOM 3652 O O . PHE A 1 476 ? 5.059 7.512 8.766 1 97.94 476 PHE A O 1
ATOM 3659 N N . ASP A 1 477 ? 3.676 7.414 7.02 1 96.44 477 ASP A N 1
ATOM 3660 C CA . ASP A 1 477 ? 2.58 6.617 7.566 1 96.44 477 ASP A CA 1
ATOM 3661 C C . ASP A 1 477 ? 2.027 7.246 8.844 1 96.44 477 ASP A C 1
ATOM 3663 O O . ASP A 1 477 ? 1.946 6.586 9.883 1 96.44 477 ASP A O 1
ATOM 3667 N N . PRO A 1 478 ? 1.66 8.523 8.867 1 98.19 478 PRO A N 1
ATOM 3668 C CA . PRO A 1 478 ? 0.975 9.102 10.023 1 98.19 478 PRO A CA 1
ATOM 3669 C C . PRO A 1 478 ? -0.394 8.469 10.273 1 98.19 478 PRO A C 1
ATOM 3671 O O . PRO A 1 478 ? -1.011 7.938 9.352 1 98.19 478 PRO A O 1
ATOM 3674 N N . ASN A 1 479 ? -0.854 8.5 11.57 1 98.06 479 ASN A N 1
ATOM 3675 C CA . ASN A 1 479 ? -2.217 8.078 11.875 1 98.06 479 ASN A CA 1
ATOM 3676 C C . ASN A 1 479 ? -3.246 8.938 11.141 1 98.06 479 ASN A C 1
ATOM 3678 O O . ASN A 1 479 ? -4.254 8.422 10.648 1 98.06 479 ASN A O 1
ATOM 3682 N N . PHE A 1 480 ? -2.969 10.211 11.141 1 98.69 480 PHE A N 1
ATOM 3683 C CA . PHE A 1 480 ? -3.787 11.18 10.43 1 98.69 480 PHE A CA 1
ATOM 3684 C C . PHE A 1 480 ? -2.914 12.25 9.773 1 98.69 480 PHE A C 1
ATOM 3686 O O . PHE A 1 480 ? -1.864 12.609 10.312 1 98.69 480 PHE A O 1
ATOM 3693 N N . LEU A 1 481 ? -3.328 12.719 8.656 1 98.88 481 LEU A N 1
ATOM 3694 C CA . LEU A 1 481 ? -2.664 13.812 7.961 1 98.88 481 LEU A CA 1
ATOM 3695 C C . LEU A 1 481 ? -3.688 14.758 7.34 1 98.88 481 LEU A C 1
ATOM 3697 O O . LEU A 1 481 ? -4.461 14.359 6.469 1 98.88 481 LEU A O 1
ATOM 3701 N N . PHE A 1 482 ? -3.691 16 7.758 1 98.88 482 PHE A N 1
ATOM 3702 C CA . PHE A 1 482 ? -4.633 17 7.262 1 98.88 482 PHE A CA 1
ATOM 3703 C C . PHE A 1 482 ? -3.893 18.172 6.609 1 98.88 482 PHE A C 1
ATOM 3705 O O . PHE A 1 482 ? -2.713 18.391 6.883 1 98.88 482 PHE A O 1
ATOM 3712 N N . LEU A 1 483 ? -4.602 18.859 5.734 1 98.81 483 LEU A N 1
ATOM 3713 C CA . LEU A 1 483 ? -4.062 20.031 5.062 1 98.81 483 LEU A CA 1
ATOM 3714 C C . LEU A 1 483 ? -4.891 21.266 5.387 1 98.81 483 LEU A C 1
ATOM 3716 O O . LEU A 1 483 ? -6.121 21.203 5.457 1 98.81 483 LEU A O 1
ATOM 3720 N N . TRP A 1 484 ? -4.195 22.375 5.633 1 98.81 484 TRP A N 1
ATOM 3721 C CA . TRP A 1 484 ? -4.898 23.641 5.496 1 98.81 484 TRP A CA 1
ATOM 3722 C C . TRP A 1 484 ? -5.172 23.953 4.027 1 98.81 484 TRP A C 1
ATOM 3724 O O . TRP A 1 484 ? -4.5 23.422 3.139 1 98.81 484 TRP A O 1
ATOM 3734 N N . PRO A 1 485 ? -6.156 24.828 3.697 1 98.5 485 PRO A N 1
ATOM 3735 C CA . PRO A 1 485 ? -6.508 25.109 2.303 1 98.5 485 PRO A CA 1
ATOM 3736 C C . PRO A 1 485 ? -5.359 25.734 1.521 1 98.5 485 PRO A C 1
ATOM 3738 O O . PRO A 1 485 ? -5.258 25.547 0.305 1 98.5 485 PRO A O 1
ATOM 3741 N N . ASN A 1 486 ? -4.5 26.438 2.219 1 98.12 486 ASN A N 1
ATOM 3742 C CA . ASN A 1 486 ? -3.389 27.125 1.564 1 98.12 486 ASN A CA 1
ATOM 3743 C C . ASN A 1 486 ? -2.215 26.172 1.328 1 98.12 486 ASN A C 1
ATOM 3745 O O . ASN A 1 486 ? -1.247 26.531 0.655 1 98.12 486 ASN A O 1
ATOM 3749 N N . ALA A 1 487 ? -2.213 25.016 1.879 1 98.12 487 ALA A N 1
ATOM 3750 C CA . ALA A 1 487 ? -1.073 24.094 1.858 1 98.12 487 ALA A CA 1
ATOM 3751 C C . ALA A 1 487 ? -0.726 23.688 0.43 1 98.12 487 ALA A C 1
ATOM 3753 O O . ALA A 1 487 ? -1.598 23.641 -0.441 1 98.12 487 ALA A O 1
ATOM 3754 N N . LYS A 1 488 ? 0.538 23.438 0.172 1 97.31 488 LYS A N 1
ATOM 3755 C CA . LYS A 1 488 ? 1.059 22.953 -1.104 1 97.31 488 LYS A CA 1
ATOM 3756 C C . LYS A 1 488 ? 1.833 21.656 -0.925 1 97.31 488 LYS A C 1
ATOM 3758 O O . LYS A 1 488 ? 2.672 21.547 -0.028 1 97.31 488 LYS A O 1
ATOM 3763 N N . VAL A 1 489 ? 1.52 20.656 -1.727 1 97.75 489 VAL A N 1
ATOM 3764 C CA . VAL A 1 489 ? 2.148 19.344 -1.633 1 97.75 489 VAL A CA 1
ATOM 3765 C C . VAL A 1 489 ? 2.775 18.969 -2.975 1 97.75 489 VAL A C 1
ATOM 3767 O O . VAL A 1 489 ? 2.066 18.75 -3.959 1 97.75 489 VAL A O 1
ATOM 3770 N N . SER A 1 490 ? 4.07 18.922 -3.07 1 96.5 490 SER A N 1
ATOM 3771 C CA . SER A 1 490 ? 4.793 18.578 -4.289 1 96.5 490 SER A CA 1
ATOM 3772 C C . SER A 1 490 ? 6.262 18.297 -4 1 96.5 490 SER A C 1
ATOM 3774 O O . SER A 1 490 ? 6.762 18.641 -2.924 1 96.5 490 SER A O 1
ATOM 3776 N N . ILE A 1 491 ? 6.895 17.703 -4.984 1 93.25 491 ILE A N 1
ATOM 3777 C CA . ILE A 1 491 ? 8.289 17.328 -4.82 1 93.25 491 ILE A CA 1
ATOM 3778 C C . ILE A 1 491 ? 9.148 18.578 -4.641 1 93.25 491 ILE A C 1
ATOM 3780 O O . ILE A 1 491 ? 10.117 18.562 -3.875 1 93.25 491 ILE A O 1
ATOM 3784 N N . ALA A 1 492 ? 8.797 19.609 -5.383 1 91.12 492 ALA A N 1
ATOM 3785 C CA . ALA A 1 492 ? 9.391 20.938 -5.273 1 91.12 492 ALA A CA 1
ATOM 3786 C C . ALA A 1 492 ? 8.32 22.016 -5.301 1 91.12 492 ALA A C 1
ATOM 3788 O O . ALA A 1 492 ? 7.309 21.891 -5.996 1 91.12 492 ALA A O 1
ATOM 3789 N N . PRO A 1 493 ? 8.602 23.047 -4.527 1 91.62 493 PRO A N 1
ATOM 3790 C CA . PRO A 1 493 ? 7.633 24.141 -4.594 1 91.62 493 PRO A CA 1
ATOM 3791 C C . PRO A 1 493 ? 7.547 24.766 -5.98 1 91.62 493 PRO A C 1
ATOM 3793 O O . PRO A 1 493 ? 8.555 24.844 -6.688 1 91.62 493 PRO A O 1
ATOM 3796 N N . PRO A 1 494 ? 6.324 25.219 -6.336 1 90.19 494 PRO A N 1
ATOM 3797 C CA . PRO A 1 494 ? 6.238 25.953 -7.598 1 90.19 494 PRO A CA 1
ATOM 3798 C C . PRO A 1 494 ? 7.246 27.109 -7.676 1 90.19 494 PRO A C 1
ATOM 3800 O O . PRO A 1 494 ? 7.422 27.844 -6.703 1 90.19 494 PRO A O 1
ATOM 3803 N N . GLY A 1 495 ? 7.902 27.188 -8.797 1 87.31 495 GLY A N 1
ATOM 3804 C CA . GLY A 1 495 ? 8.898 28.219 -8.992 1 87.31 495 GLY A CA 1
ATOM 3805 C C . GLY A 1 495 ? 10.305 27.766 -8.633 1 87.31 495 GLY A C 1
ATOM 3806 O O . GLY A 1 495 ? 11.281 28.469 -8.922 1 87.31 495 GLY A O 1
ATOM 3807 N N . HIS A 1 496 ? 10.422 26.594 -8.07 1 84.75 496 HIS A N 1
ATOM 3808 C CA . HIS A 1 496 ? 11.734 26.172 -7.586 1 84.75 496 HIS A CA 1
ATOM 3809 C C . HIS A 1 496 ? 12.156 24.859 -8.227 1 84.75 496 HIS A C 1
ATOM 3811 O O . HIS A 1 496 ? 13.094 24.203 -7.762 1 84.75 496 HIS A O 1
ATOM 3817 N N . ILE A 1 497 ? 11.547 24.406 -9.281 1 83.62 497 ILE A N 1
ATOM 3818 C CA . ILE A 1 497 ? 11.805 23.109 -9.867 1 83.62 497 ILE A CA 1
ATOM 3819 C C . ILE A 1 497 ? 13.086 23.156 -10.703 1 83.62 497 ILE A C 1
ATOM 3821 O O . ILE A 1 497 ? 13.695 22.125 -10.984 1 83.62 497 ILE A O 1
ATOM 3825 N N . GLY A 1 498 ? 13.453 24.359 -11.195 1 75.5 498 GLY A N 1
ATOM 3826 C CA . GLY A 1 498 ? 14.633 24.531 -12.031 1 75.5 498 GLY A CA 1
ATOM 3827 C C . GLY A 1 498 ? 15.891 23.969 -11.406 1 75.5 498 GLY A C 1
ATOM 3828 O O . GLY A 1 498 ? 16.766 23.469 -12.117 1 75.5 498 GLY A O 1
ATOM 3829 N N . SER A 1 499 ? 15.93 23.953 -10.094 1 71.12 499 SER A N 1
ATOM 3830 C CA . SER A 1 499 ? 17.109 23.484 -9.383 1 71.12 499 SER A CA 1
ATOM 3831 C C . SER A 1 499 ? 17.281 21.969 -9.5 1 71.12 499 SER A C 1
ATOM 3833 O O . SER A 1 499 ? 18.359 21.438 -9.289 1 71.12 499 SER A O 1
ATOM 3835 N N . LEU A 1 500 ? 16.266 21.297 -9.922 1 73.19 500 LEU A N 1
ATOM 3836 C CA . LEU A 1 500 ? 16.297 19.844 -9.984 1 73.19 500 LEU A CA 1
ATOM 3837 C C . LEU A 1 500 ? 16.5 19.359 -11.422 1 73.19 500 LEU A C 1
ATOM 3839 O O . LEU A 1 500 ? 16.703 18.172 -11.664 1 73.19 500 LEU A O 1
ATOM 3843 N N . LEU A 1 501 ? 16.422 20.297 -12.398 1 75.31 501 LEU A N 1
ATOM 3844 C CA . LEU A 1 501 ? 16.547 19.938 -13.805 1 75.31 501 LEU A CA 1
ATOM 3845 C C . LEU A 1 501 ? 18 19.781 -14.195 1 75.31 501 LEU A C 1
ATOM 3847 O O . LEU A 1 501 ? 18.859 20.547 -13.75 1 75.31 501 LEU A O 1
ATOM 3851 N N . PRO A 1 502 ? 18.234 18.594 -14.945 1 63.72 502 PRO A N 1
ATOM 3852 C CA . PRO A 1 502 ? 19.594 18.469 -15.445 1 63.72 502 PRO A CA 1
ATOM 3853 C C . PRO A 1 502 ? 19.984 19.594 -16.406 1 63.72 502 PRO A C 1
ATOM 3855 O O . PRO A 1 502 ? 19.156 20.078 -17.172 1 63.72 502 PRO A O 1
ATOM 3858 N N . LEU A 1 503 ? 20.938 20.531 -16.062 1 56.06 503 LEU A N 1
ATOM 3859 C CA . LEU A 1 503 ? 21.406 21.594 -16.953 1 56.06 503 LEU A CA 1
ATOM 3860 C C . LEU A 1 503 ? 22.141 21.016 -18.156 1 56.06 503 LEU A C 1
ATOM 3862 O O . LEU A 1 503 ? 23.125 20.297 -17.984 1 56.06 503 LEU A O 1
ATOM 3866 N N . ASP A 1 504 ? 21.406 20.656 -19.141 1 54.84 504 ASP A N 1
ATOM 3867 C CA . ASP A 1 504 ? 22.172 20.328 -20.344 1 54.84 504 ASP A CA 1
ATOM 3868 C C . ASP A 1 504 ? 22.734 21.594 -21 1 54.84 504 ASP A C 1
ATOM 3870 O O . ASP A 1 504 ? 22 22.562 -21.203 1 54.84 504 ASP A O 1
ATOM 3874 N N . GLY A 1 505 ? 23.938 22.016 -20.641 1 51.75 505 GLY A N 1
ATOM 3875 C CA . GLY A 1 505 ? 24.734 23.125 -21.141 1 51.75 505 GLY A CA 1
ATOM 3876 C C . GLY A 1 505 ? 24.172 23.766 -22.391 1 51.75 505 GLY A C 1
ATOM 3877 O O . GLY A 1 505 ? 24.344 24.953 -22.609 1 51.75 505 GLY A O 1
ATOM 3878 N N . GLU A 1 506 ? 23.797 23.047 -23.375 1 55.5 506 GLU A N 1
ATOM 3879 C CA . GLU A 1 506 ? 23.797 23.609 -24.734 1 55.5 506 GLU A CA 1
ATOM 3880 C C . GLU A 1 506 ? 22.469 24.297 -25.031 1 55.5 506 GLU A C 1
ATOM 3882 O O . GLU A 1 506 ? 22.375 25.094 -25.969 1 55.5 506 GLU A O 1
ATOM 3887 N N . GLN A 1 507 ? 21.422 23.984 -24.281 1 65.69 507 GLN A N 1
ATOM 3888 C CA . GLN A 1 507 ? 20.203 24.609 -24.812 1 65.69 507 GLN A CA 1
ATOM 3889 C C . GLN A 1 507 ? 19.438 25.328 -23.703 1 65.69 507 GLN A C 1
ATOM 3891 O O . GLN A 1 507 ? 18.391 24.844 -23.25 1 65.69 507 GLN A O 1
ATOM 3896 N N . GLU A 1 508 ? 19.922 26.438 -23.328 1 73.25 508 GLU A N 1
ATOM 3897 C CA . GLU A 1 508 ? 19.375 27.266 -22.266 1 73.25 508 GLU A CA 1
ATOM 3898 C C . GLU A 1 508 ? 17.906 27.594 -22.5 1 73.25 508 GLU A C 1
ATOM 3900 O O . GLU A 1 508 ? 17.094 27.531 -21.578 1 73.25 508 GLU A O 1
ATOM 3905 N N . GLU A 1 509 ? 17.609 27.906 -23.781 1 80.81 509 GLU A N 1
ATOM 3906 C CA . GLU A 1 509 ? 16.219 28.281 -24.094 1 80.81 509 GLU A CA 1
ATOM 3907 C C . GLU A 1 509 ? 15.281 27.094 -23.891 1 80.81 509 GLU A C 1
ATOM 3909 O O . GLU A 1 509 ? 14.172 27.25 -23.375 1 80.81 509 GLU A O 1
ATOM 3914 N N . GLU A 1 510 ? 15.727 26 -24.297 1 81.75 510 GLU A N 1
ATOM 3915 C CA . GLU A 1 510 ? 14.914 24.797 -24.141 1 81.75 510 GLU A CA 1
ATOM 3916 C C . GLU A 1 510 ? 14.75 24.438 -22.656 1 81.75 510 GLU A C 1
ATOM 3918 O O . GLU A 1 510 ? 13.68 24 -22.234 1 81.75 510 GLU A O 1
ATOM 3923 N N . GLN A 1 511 ? 15.664 24.688 -21.938 1 82.38 511 GLN A N 1
ATOM 3924 C CA . GLN A 1 511 ? 15.617 24.438 -20.516 1 82.38 511 GLN A CA 1
ATOM 3925 C C . GLN A 1 511 ? 14.633 25.391 -19.828 1 82.38 511 GLN A C 1
ATOM 3927 O O . GLN A 1 511 ? 13.891 24.984 -18.922 1 82.38 511 GLN A O 1
ATOM 3932 N N . LYS A 1 512 ? 14.695 26.594 -20.234 1 84.25 512 LYS A N 1
ATOM 3933 C CA . LYS A 1 512 ? 13.781 27.578 -19.656 1 84.25 512 LYS A CA 1
ATOM 3934 C C . LYS A 1 512 ? 12.328 27.234 -19.969 1 84.25 512 LYS A C 1
ATOM 3936 O O . LYS A 1 512 ? 11.453 27.391 -19.109 1 84.25 512 LYS A O 1
ATOM 3941 N N . LYS A 1 513 ? 12.125 26.859 -21.172 1 87.44 513 LYS A N 1
ATOM 3942 C CA . LYS A 1 513 ? 10.781 26.469 -21.562 1 87.44 513 LYS A CA 1
ATOM 3943 C C . LYS A 1 513 ? 10.297 25.266 -20.766 1 87.44 513 LYS A C 1
ATOM 3945 O O . LYS A 1 513 ? 9.148 25.219 -20.312 1 87.44 513 LYS A O 1
ATOM 3950 N N . GLN A 1 514 ? 11.172 24.312 -20.578 1 87.81 514 GLN A N 1
ATOM 3951 C CA . GLN A 1 514 ? 10.836 23.125 -19.797 1 87.81 514 GLN A CA 1
ATOM 3952 C C . GLN A 1 514 ? 10.539 23.5 -18.344 1 87.81 514 GLN A C 1
ATOM 3954 O O . GLN A 1 514 ? 9.586 22.984 -17.75 1 87.81 514 GLN A O 1
ATOM 3959 N N . GLU A 1 515 ? 11.289 24.344 -17.859 1 88.19 515 GLU A N 1
ATOM 3960 C CA . GLU A 1 515 ? 11.102 24.812 -16.484 1 88.19 515 GLU A CA 1
ATOM 3961 C C . GLU A 1 515 ? 9.758 25.5 -16.328 1 88.19 515 GLU A C 1
ATOM 3963 O O . GLU A 1 515 ? 9.062 25.297 -15.32 1 88.19 515 GLU A O 1
ATOM 3968 N N . GLU A 1 516 ? 9.438 26.359 -17.266 1 91.38 516 GLU A N 1
ATOM 3969 C CA . GLU A 1 516 ? 8.164 27.078 -17.219 1 91.38 516 GLU A CA 1
ATOM 3970 C C . GLU A 1 516 ? 6.984 26.109 -17.266 1 91.38 516 GLU A C 1
ATOM 3972 O O . GLU A 1 516 ? 6.012 26.266 -16.531 1 91.38 516 GLU A O 1
ATOM 3977 N N . GLU A 1 517 ? 7.086 25.203 -18.141 1 92.44 517 GLU A N 1
ATOM 3978 C CA . GLU A 1 517 ? 6.023 24.219 -18.266 1 92.44 517 GLU A CA 1
ATOM 3979 C C . GLU A 1 517 ? 5.871 23.406 -16.984 1 92.44 517 GLU A C 1
ATOM 3981 O O . GLU A 1 517 ? 4.75 23.156 -16.531 1 92.44 517 GLU A O 1
ATOM 3986 N N . LEU A 1 518 ? 6.945 23 -16.422 1 93 518 LEU A N 1
ATOM 3987 C CA . LEU A 1 518 ? 6.926 22.234 -15.195 1 93 518 LEU A CA 1
ATOM 3988 C C . LEU A 1 518 ? 6.371 23.062 -14.039 1 93 518 LEU A C 1
ATOM 3990 O O . LEU A 1 518 ? 5.617 22.547 -13.203 1 93 518 LEU A O 1
ATOM 3994 N N . ASN A 1 519 ? 6.691 24.266 -14.016 1 92.81 519 ASN A N 1
ATOM 3995 C CA . ASN A 1 519 ? 6.191 25.141 -12.953 1 92.81 519 ASN A CA 1
ATOM 3996 C C . ASN A 1 519 ? 4.684 25.328 -13.062 1 92.81 519 ASN A C 1
ATOM 3998 O O . ASN A 1 519 ? 3.986 25.375 -12.039 1 92.81 519 ASN A O 1
ATOM 4002 N N . ARG A 1 520 ? 4.25 25.516 -14.258 1 93.81 520 ARG A N 1
ATOM 4003 C CA . ARG A 1 520 ? 2.809 25.625 -14.461 1 93.81 520 ARG A CA 1
ATOM 4004 C C . ARG A 1 520 ? 2.084 24.375 -13.969 1 93.81 520 ARG A C 1
ATOM 4006 O O . ARG A 1 520 ? 1.049 24.469 -13.312 1 93.81 520 ARG A O 1
ATOM 4013 N N . MET A 1 521 ? 2.609 23.266 -14.266 1 95 521 MET A N 1
ATOM 4014 C CA . MET A 1 521 ? 2.047 22 -13.812 1 95 521 MET A CA 1
ATOM 4015 C C . MET A 1 521 ? 2.061 21.922 -12.289 1 95 521 MET A C 1
ATOM 4017 O O . MET A 1 521 ? 1.072 21.516 -11.672 1 95 521 MET A O 1
ATOM 4021 N N . LEU A 1 522 ? 3.102 22.375 -11.688 1 94.75 522 LEU A N 1
ATOM 4022 C CA . LEU A 1 522 ? 3.275 22.297 -10.242 1 94.75 522 LEU A CA 1
ATOM 4023 C C . LEU A 1 522 ? 2.271 23.188 -9.516 1 94.75 522 LEU A C 1
ATOM 4025 O O . LEU A 1 522 ? 1.812 22.844 -8.422 1 94.75 522 LEU A O 1
ATOM 4029 N N . VAL A 1 523 ? 1.99 24.297 -10.117 1 95.19 523 VAL A N 1
ATOM 4030 C CA . VAL A 1 523 ? 1.033 25.203 -9.492 1 95.19 523 VAL A CA 1
ATOM 4031 C C . VAL A 1 523 ? -0.307 24.484 -9.312 1 95.19 523 VAL A C 1
ATOM 4033 O O . VAL A 1 523 ? -0.912 24.562 -8.234 1 95.19 523 VAL A O 1
ATOM 4036 N N . GLU A 1 524 ? -0.673 23.797 -10.227 1 95.38 524 GLU A N 1
ATOM 4037 C CA . GLU A 1 524 ? -1.943 23.078 -10.164 1 95.38 524 GLU A CA 1
ATOM 4038 C C . GLU A 1 524 ? -1.833 21.844 -9.281 1 95.38 524 GLU A C 1
ATOM 4040 O O . GLU A 1 524 ? -2.66 21.625 -8.391 1 95.38 524 GLU A O 1
ATOM 4045 N N . GLU A 1 525 ? -0.83 21.109 -9.477 1 97.19 525 GLU A N 1
ATOM 4046 C CA . GLU A 1 525 ? -0.72 19.781 -8.867 1 97.19 525 GLU A CA 1
ATOM 4047 C C . GLU A 1 525 ? -0.349 19.891 -7.391 1 97.19 525 GLU A C 1
ATOM 4049 O O . GLU A 1 525 ? -0.5 18.922 -6.637 1 97.19 525 GLU A O 1
ATOM 4054 N N . SER A 1 526 ? 0.132 21.047 -6.945 1 97.38 526 SER A N 1
ATOM 4055 C CA . SER A 1 526 ? 0.583 21.172 -5.562 1 97.38 526 SER A CA 1
ATOM 4056 C C . SER A 1 526 ? -0.548 21.641 -4.652 1 97.38 526 SER A C 1
ATOM 4058 O O . SER A 1 526 ? -0.419 21.609 -3.426 1 97.38 526 SER A O 1
ATOM 4060 N N . SER A 1 527 ? -1.667 22.047 -5.219 1 97.25 527 SER A N 1
ATOM 4061 C CA . SER A 1 527 ? -2.738 22.609 -4.406 1 97.25 527 SER A CA 1
ATOM 4062 C C . SER A 1 527 ? -3.305 21.578 -3.436 1 97.25 527 SER A C 1
ATOM 4064 O O . SER A 1 527 ? -3.314 20.391 -3.727 1 97.25 527 SER A O 1
ATOM 4066 N N . ALA A 1 528 ? -3.793 22.078 -2.279 1 98.06 528 ALA A N 1
ATOM 4067 C CA . ALA A 1 528 ? -4.375 21.219 -1.249 1 98.06 528 ALA A CA 1
ATOM 4068 C C . ALA A 1 528 ? -5.566 20.438 -1.798 1 98.06 528 ALA A C 1
ATOM 4070 O O . ALA A 1 528 ? -5.766 19.266 -1.447 1 98.06 528 ALA A O 1
ATOM 4071 N N . PHE A 1 529 ? -6.312 21.031 -2.662 1 97.94 529 PHE A N 1
ATOM 4072 C CA . PHE A 1 529 ? -7.516 20.391 -3.18 1 97.94 529 PHE A CA 1
ATOM 4073 C C . PHE A 1 529 ? -7.164 19.344 -4.223 1 97.94 529 PHE A C 1
ATOM 4075 O O . PHE A 1 529 ? -7.852 18.328 -4.344 1 97.94 529 PHE A O 1
ATOM 4082 N N . PHE A 1 530 ? -6.098 19.578 -5 1 97.94 530 PHE A N 1
ATOM 4083 C CA . PHE A 1 530 ? -5.574 18.531 -5.875 1 97.94 530 PHE A CA 1
ATOM 4084 C C . PHE A 1 530 ? -5.133 17.328 -5.066 1 97.94 530 PHE A C 1
ATOM 4086 O O . PHE A 1 530 ? -5.461 16.188 -5.414 1 97.94 530 PHE A O 1
ATOM 4093 N N . SER A 1 531 ? -4.449 17.594 -3.986 1 98.31 531 SER A N 1
ATOM 4094 C CA . SER A 1 531 ? -3.982 16.531 -3.084 1 98.31 531 SER A CA 1
ATOM 4095 C C . SER A 1 531 ? -5.148 15.75 -2.504 1 98.31 531 SER A C 1
ATOM 4097 O O . SER A 1 531 ? -5.176 14.523 -2.578 1 98.31 531 SER A O 1
ATOM 4099 N N . SER A 1 532 ? -6.098 16.422 -1.959 1 98.44 532 SER A N 1
ATOM 4100 C CA . SER A 1 532 ? -7.199 15.773 -1.254 1 98.44 532 SER A CA 1
ATOM 4101 C C . SER A 1 532 ? -8.094 15 -2.217 1 98.44 532 SER A C 1
ATOM 4103 O O . SER A 1 532 ? -8.664 13.969 -1.854 1 98.44 532 SER A O 1
ATOM 4105 N N . SER A 1 533 ? -8.234 15.539 -3.441 1 98.31 533 SER A N 1
ATOM 4106 C CA . SER A 1 533 ? -9.031 14.836 -4.441 1 98.31 533 SER A CA 1
ATOM 4107 C C . SER A 1 533 ? -8.414 13.492 -4.797 1 98.31 533 SER A C 1
ATOM 4109 O O . SER A 1 533 ? -9.109 12.57 -5.234 1 98.31 533 SER A O 1
ATOM 4111 N N . ARG A 1 534 ? -7.129 13.367 -4.539 1 98.12 534 ARG A N 1
ATOM 4112 C CA . ARG A 1 534 ? -6.391 12.164 -4.906 1 98.12 534 ARG A CA 1
ATOM 4113 C C . ARG A 1 534 ? -6.004 11.352 -3.672 1 98.12 534 ARG A C 1
ATOM 4115 O O . ARG A 1 534 ? -5.289 10.359 -3.773 1 98.12 534 ARG A O 1
ATOM 4122 N N . MET A 1 535 ? -6.414 11.797 -2.529 1 98.12 535 MET A N 1
ATOM 4123 C CA . MET A 1 535 ? -6.289 11.086 -1.258 1 98.12 535 MET A CA 1
ATOM 4124 C C . MET A 1 535 ? -4.828 10.961 -0.847 1 98.12 535 MET A C 1
ATOM 4126 O O . MET A 1 535 ? -4.395 9.898 -0.398 1 98.12 535 MET A O 1
ATOM 4130 N N . TRP A 1 536 ? -4.047 12.047 -1.051 1 98.56 536 TRP A N 1
ATOM 4131 C CA . TRP A 1 536 ? -2.701 12.07 -0.49 1 98.56 536 TRP A CA 1
ATOM 4132 C C . TRP A 1 536 ? -2.732 12.453 0.986 1 98.56 536 TRP A C 1
ATOM 4134 O O . TRP A 1 536 ? -1.699 12.445 1.658 1 98.56 536 TRP A O 1
ATOM 4144 N N . ASP A 1 537 ? -3.891 12.812 1.482 1 98.62 537 ASP A N 1
ATOM 4145 C CA . ASP A 1 537 ? -4.172 13.266 2.842 1 98.62 537 ASP A CA 1
ATOM 4146 C C . ASP A 1 537 ? -5.531 12.766 3.318 1 98.62 537 ASP A C 1
ATOM 4148 O O . ASP A 1 537 ? -6.207 12.016 2.605 1 98.62 537 ASP A O 1
ATOM 4152 N N . ASP A 1 538 ? -5.887 13.109 4.57 1 98.69 538 ASP A N 1
ATOM 4153 C CA . ASP A 1 538 ? -7.145 12.633 5.137 1 98.69 538 ASP A CA 1
ATOM 4154 C C . ASP A 1 538 ? -8.211 13.719 5.102 1 98.69 538 ASP A C 1
ATOM 4156 O O . ASP A 1 538 ? -9.328 13.516 5.586 1 98.69 538 ASP A O 1
ATOM 4160 N N . GLY A 1 539 ? -7.848 14.898 4.562 1 98.5 539 GLY A N 1
ATOM 4161 C CA . GLY A 1 539 ? -8.836 15.945 4.402 1 98.5 539 GLY A CA 1
ATOM 4162 C C . GLY A 1 539 ? -8.25 17.344 4.531 1 98.5 539 GLY A C 1
ATOM 4163 O O . GLY A 1 539 ? -7.238 17.531 5.207 1 98.5 539 GLY A O 1
ATOM 4164 N N . VAL A 1 540 ? -8.922 18.297 3.859 1 98.69 540 VAL A N 1
ATOM 4165 C CA . VAL A 1 540 ? -8.617 19.719 4.031 1 98.69 540 VAL A CA 1
ATOM 4166 C C . VAL A 1 540 ? -9.461 20.297 5.172 1 98.69 540 VAL A C 1
ATOM 4168 O O . VAL A 1 540 ? -10.68 20.141 5.191 1 98.69 540 VAL A O 1
ATOM 4171 N N . ILE A 1 541 ? -8.797 20.906 6.141 1 98.5 541 ILE A N 1
ATOM 4172 C CA . ILE A 1 541 ? -9.523 21.5 7.266 1 98.5 541 ILE A CA 1
ATOM 4173 C C . ILE A 1 541 ? -9.242 23 7.332 1 98.5 541 ILE A C 1
ATOM 4175 O O . ILE A 1 541 ? -8.148 23.438 7 1 98.5 541 ILE A O 1
ATOM 4179 N N . LEU A 1 542 ? -10.258 23.766 7.707 1 98.38 542 LEU A N 1
ATOM 4180 C CA . LEU A 1 542 ? -10.039 25.188 7.902 1 98.38 542 LEU A CA 1
ATOM 4181 C C . LEU A 1 542 ? -9.133 25.438 9.109 1 98.38 542 LEU A C 1
ATOM 4183 O O . LEU A 1 542 ? -9.258 24.766 10.133 1 98.38 542 LEU A O 1
ATOM 4187 N N . PRO A 1 543 ? -8.258 26.438 9 1 98.56 543 PRO A N 1
ATOM 4188 C CA . PRO A 1 543 ? -7.305 26.672 10.086 1 98.56 543 PRO A CA 1
ATOM 4189 C C . PRO A 1 543 ? -7.98 26.859 11.438 1 98.56 543 PRO A C 1
ATOM 4191 O O . PRO A 1 543 ? -7.531 26.281 12.438 1 98.56 543 PRO A O 1
ATOM 4194 N N . GLN A 1 544 ? -9.133 27.562 11.492 1 97.75 544 GLN A N 1
ATOM 4195 C CA . GLN A 1 544 ? -9.797 27.859 12.758 1 97.75 544 GLN A CA 1
ATOM 4196 C C . GLN A 1 544 ? -10.43 26.609 13.359 1 97.75 544 GLN A C 1
ATOM 4198 O O . GLN A 1 544 ? -10.812 26.609 14.523 1 97.75 544 GLN A O 1
ATOM 4203 N N . ASN A 1 545 ? -10.555 25.547 12.555 1 97.69 545 ASN A N 1
ATOM 4204 C CA . ASN A 1 545 ? -11.148 24.297 13.031 1 97.69 545 ASN A CA 1
ATOM 4205 C C . ASN A 1 545 ? -10.078 23.297 13.469 1 97.69 545 ASN A C 1
ATOM 4207 O O . ASN A 1 545 ? -10.406 22.188 13.898 1 97.69 545 ASN A O 1
ATOM 4211 N N . THR A 1 546 ? -8.828 23.625 13.383 1 98.62 546 THR A N 1
ATOM 4212 C CA . THR A 1 546 ? -7.719 22.703 13.609 1 98.62 546 THR A CA 1
ATOM 4213 C C . THR A 1 546 ? -7.766 22.141 15.023 1 98.62 546 THR A C 1
ATOM 4215 O O . THR A 1 546 ? -7.605 20.938 15.227 1 98.62 546 THR A O 1
ATOM 4218 N N . ARG A 1 547 ? -7.961 22.984 16.031 1 97.81 547 ARG A N 1
ATOM 4219 C CA . ARG A 1 547 ? -7.969 22.547 17.422 1 97.81 547 ARG A CA 1
ATOM 4220 C C . ARG A 1 547 ? -9.062 21.516 17.672 1 97.81 547 ARG A C 1
ATOM 4222 O O . ARG A 1 547 ? -8.844 20.531 18.391 1 97.81 547 ARG A O 1
ATOM 4229 N N . LYS A 1 548 ? -10.211 21.734 17.125 1 96.44 548 LYS A N 1
ATOM 4230 C CA . LYS A 1 548 ? -11.305 20.781 17.25 1 96.44 548 LYS A CA 1
ATOM 4231 C C . LYS A 1 548 ? -10.945 19.438 16.625 1 96.44 548 LYS A C 1
ATOM 4233 O O . LYS A 1 548 ? -11.188 18.391 17.219 1 96.44 548 LYS A O 1
ATOM 4238 N N . VAL A 1 549 ? -10.406 19.438 15.414 1 98.06 549 VAL A N 1
ATOM 4239 C CA . VAL A 1 549 ? -10.008 18.219 14.711 1 98.06 549 VAL A CA 1
ATOM 4240 C C . VAL A 1 549 ? -8.961 17.469 15.531 1 98.06 549 VAL A C 1
ATOM 4242 O O . VAL A 1 549 ? -9.031 16.25 15.672 1 98.06 549 VAL A O 1
ATOM 4245 N N . LEU A 1 550 ? -7.996 18.188 16.094 1 98.25 550 LEU A N 1
ATOM 4246 C CA . LEU A 1 550 ? -6.949 17.578 16.906 1 98.25 550 LEU A CA 1
ATOM 4247 C C . LEU A 1 550 ? -7.539 16.938 18.172 1 98.25 550 LEU A C 1
ATOM 4249 O O . LEU A 1 550 ? -7.105 15.867 18.594 1 98.25 550 LEU A O 1
ATOM 4253 N N . ARG A 1 551 ? -8.516 17.625 18.797 1 95.94 551 ARG A N 1
ATOM 4254 C CA . ARG A 1 551 ? -9.219 17.031 19.938 1 95.94 551 ARG A CA 1
ATOM 4255 C C . ARG A 1 551 ? -9.812 15.688 19.562 1 95.94 551 ARG A C 1
ATOM 4257 O O . ARG A 1 551 ? -9.594 14.695 20.25 1 95.94 551 ARG A O 1
ATOM 4264 N N . ASP A 1 552 ? -10.5 15.711 18.453 1 95.88 552 ASP A N 1
ATOM 4265 C CA . ASP A 1 552 ? -11.172 14.492 18 1 95.88 552 ASP A CA 1
ATOM 4266 C C . ASP A 1 552 ? -10.164 13.375 17.75 1 95.88 552 ASP A C 1
ATOM 4268 O O . ASP A 1 552 ? -10.344 12.25 18.234 1 95.88 552 ASP A O 1
ATOM 4272 N N . VAL A 1 553 ? -9.109 13.633 17 1 97.38 553 VAL A N 1
ATOM 4273 C CA . VAL A 1 553 ? -8.141 12.609 16.625 1 97.38 553 VAL A CA 1
ATOM 4274 C C . VAL A 1 553 ? -7.441 12.07 17.875 1 97.38 553 VAL A C 1
ATOM 4276 O O . VAL A 1 553 ? -7.199 10.859 17.984 1 97.38 553 VAL A O 1
ATOM 4279 N N . LEU A 1 554 ? -7.113 12.938 18.812 1 96.06 554 LEU A N 1
ATOM 4280 C CA . LEU A 1 554 ? -6.441 12.508 20.031 1 96.06 554 LEU A CA 1
ATOM 4281 C C . LEU A 1 554 ? -7.375 11.656 20.891 1 96.06 554 LEU A C 1
ATOM 4283 O O . LEU A 1 554 ? -6.941 10.672 21.5 1 96.06 554 LEU A O 1
ATOM 4287 N N . ASP A 1 555 ? -8.648 12.016 20.953 1 93.12 555 ASP A N 1
ATOM 4288 C CA . ASP A 1 555 ? -9.641 11.195 21.641 1 93.12 555 ASP A CA 1
ATOM 4289 C C . ASP A 1 555 ? -9.766 9.82 21 1 93.12 555 ASP A C 1
ATOM 4291 O O . ASP A 1 555 ? -9.82 8.805 21.703 1 93.12 555 ASP A O 1
ATOM 4295 N N . ILE A 1 556 ? -9.805 9.797 19.734 1 94.69 556 ILE A N 1
ATOM 4296 C CA . ILE A 1 556 ? -9.93 8.57 18.953 1 94.69 556 ILE A CA 1
ATOM 4297 C C . ILE A 1 556 ? -8.734 7.66 19.234 1 94.69 556 ILE A C 1
ATOM 4299 O O . ILE A 1 556 ? -8.906 6.465 19.5 1 94.69 556 ILE A O 1
ATOM 4303 N N . ILE A 1 557 ? -7.562 8.195 19.125 1 94.06 557 ILE A N 1
ATOM 4304 C CA . ILE A 1 557 ? -6.32 7.453 19.312 1 94.06 557 ILE A CA 1
ATOM 4305 C C . ILE A 1 557 ? -6.293 6.844 20.703 1 94.06 557 ILE A C 1
ATOM 4307 O O . ILE A 1 557 ? -5.805 5.727 20.891 1 94.06 557 ILE A O 1
ATOM 4311 N N . LYS A 1 558 ? -6.848 7.492 21.656 1 90.06 558 LYS A N 1
ATOM 4312 C CA . LYS A 1 558 ? -6.824 7.051 23.062 1 90.06 558 LYS A CA 1
ATOM 4313 C C . LYS A 1 558 ? -7.727 5.84 23.266 1 90.06 558 LYS A C 1
ATOM 4315 O O . LYS A 1 558 ? -7.535 5.066 24.203 1 90.06 558 LYS A O 1
ATOM 4320 N N . GLN A 1 559 ? -8.656 5.641 22.453 1 88.75 559 GLN A N 1
ATOM 4321 C CA . GLN A 1 559 ? -9.664 4.594 22.625 1 88.75 559 GLN A CA 1
ATOM 4322 C C . GLN A 1 559 ? -9.031 3.207 22.578 1 88.75 559 GLN A C 1
ATOM 4324 O O . GLN A 1 559 ? -9.555 2.256 23.156 1 88.75 559 GLN A O 1
ATOM 4329 N N . GLN A 1 560 ? -7.988 3.082 21.797 1 81.56 560 GLN A N 1
ATOM 4330 C CA . GLN A 1 560 ? -7.348 1.775 21.672 1 81.56 560 GLN A CA 1
ATOM 4331 C C . GLN A 1 560 ? -6.941 1.237 23.047 1 81.56 560 GLN A C 1
ATOM 4333 O O . GLN A 1 560 ? -6.777 0.027 23.219 1 81.56 560 GLN A O 1
ATOM 4338 N N . ARG A 1 561 ? -6.793 2.068 23.969 1 76.44 561 ARG A N 1
ATOM 4339 C CA . ARG A 1 561 ? -6.387 1.678 25.312 1 76.44 561 ARG A CA 1
ATOM 4340 C C . ARG A 1 561 ? -7.547 1.036 26.062 1 76.44 561 ARG A C 1
ATOM 4342 O O . ARG A 1 561 ? -7.34 0.384 27.094 1 76.44 561 ARG A O 1
ATOM 4349 N N . TYR A 1 562 ? -8.695 1.184 25.578 1 74.69 562 TYR A N 1
ATOM 4350 C CA . TYR A 1 562 ? -9.891 0.751 26.297 1 74.69 562 TYR A CA 1
ATOM 4351 C C . TYR A 1 562 ? -10.258 -0.681 25.938 1 74.69 562 TYR A C 1
ATOM 4353 O O . TYR A 1 562 ? -11.172 -1.263 26.531 1 74.69 562 TYR A O 1
ATOM 4361 N N . GLN A 1 563 ? -9.453 -1.245 24.984 1 70 563 GLN A N 1
ATOM 4362 C CA . GLN A 1 563 ? -9.766 -2.621 24.609 1 70 563 GLN A CA 1
ATOM 4363 C C . GLN A 1 563 ? -9.141 -3.613 25.594 1 70 563 GLN A C 1
ATOM 4365 O O . GLN A 1 563 ? -7.949 -3.527 25.906 1 70 563 GLN A O 1
ATOM 4370 N N . LEU A 1 564 ? -9.938 -4.473 26.234 1 51.44 564 LEU A N 1
ATOM 4371 C CA . LEU A 1 564 ? -9.516 -5.367 27.297 1 51.44 564 LEU A CA 1
ATOM 4372 C C . LEU A 1 564 ? -8.523 -6.41 26.781 1 51.44 564 LEU A C 1
ATOM 4374 O O . LEU A 1 564 ? -7.508 -6.68 27.422 1 51.44 564 LEU A O 1
ATOM 4378 N N . SER A 1 565 ? -8.859 -7.312 25.859 1 50.81 565 SER A N 1
ATOM 4379 C CA . SER A 1 565 ? -7.961 -8.367 25.406 1 50.81 565 SER A CA 1
ATOM 4380 C C . SER A 1 565 ? -7.469 -8.094 23.984 1 50.81 565 SER A C 1
ATOM 4382 O O . SER A 1 565 ? -8.273 -7.902 23.062 1 50.81 565 SER A O 1
ATOM 4384 N N . THR A 1 566 ? -6.184 -7.625 23.844 1 54.44 566 THR A N 1
ATOM 4385 C CA . THR A 1 566 ? -5.672 -7.414 22.5 1 54.44 566 THR A CA 1
ATOM 4386 C C . THR A 1 566 ? -4.848 -8.609 22.031 1 54.44 566 THR A C 1
ATOM 4388 O O . THR A 1 566 ? -4.711 -8.852 20.844 1 54.44 566 THR A O 1
ATOM 4391 N N . GLU A 1 567 ? -4.09 -9.32 22.922 1 52.81 567 GLU A N 1
ATOM 4392 C CA . GLU A 1 567 ? -3.111 -10.328 22.531 1 52.81 567 GLU A CA 1
ATOM 4393 C C . GLU A 1 567 ? -3.77 -11.688 22.312 1 52.81 567 GLU A C 1
ATOM 4395 O O . GLU A 1 567 ? -3.129 -12.633 21.844 1 52.81 567 GLU A O 1
ATOM 4400 N N . THR A 1 568 ? -4.977 -11.836 21.859 1 45.69 568 THR A N 1
ATOM 4401 C CA . THR A 1 568 ? -5.355 -13.234 21.75 1 45.69 568 THR A CA 1
ATOM 4402 C C . THR A 1 568 ? -4.918 -13.805 20.406 1 45.69 568 THR A C 1
ATOM 4404 O O . THR A 1 568 ? -4.793 -13.07 19.422 1 45.69 568 THR A O 1
ATOM 4407 N N . LEU A 1 569 ? -4.602 -15.133 20.359 1 45.19 569 LEU A N 1
ATOM 4408 C CA . LEU A 1 569 ? -4.316 -15.945 19.188 1 45.19 569 LEU A CA 1
ATOM 4409 C C . LEU A 1 569 ? -5.273 -15.609 18.047 1 45.19 569 LEU A C 1
ATOM 4411 O O . LEU A 1 569 ? -6.453 -15.344 18.281 1 45.19 569 LEU A O 1
ATOM 4415 N N . GLN A 1 570 ? -4.801 -15.188 16.906 1 46.06 570 GLN A N 1
ATOM 4416 C CA . GLN A 1 570 ? -5.418 -14.781 15.648 1 46.06 570 GLN A CA 1
ATOM 4417 C C . GLN A 1 570 ? -6.508 -15.766 15.227 1 46.06 570 GLN A C 1
ATOM 4419 O O . GLN A 1 570 ? -6.227 -16.766 14.555 1 46.06 570 GLN A O 1
ATOM 4424 N N . SER A 1 571 ? -7.617 -15.977 15.984 1 46.47 571 SER A N 1
ATOM 4425 C CA . SER A 1 571 ? -8.703 -16.797 15.461 1 46.47 571 SER A CA 1
ATOM 4426 C C . SER A 1 571 ? -9.789 -15.945 14.828 1 46.47 571 SER A C 1
ATOM 4428 O O . SER A 1 571 ? -10.148 -14.891 15.352 1 46.47 571 SER A O 1
ATOM 4430 N N . ILE A 1 572 ? -10.141 -16.047 13.508 1 43.09 572 ILE A N 1
ATOM 4431 C CA . ILE A 1 572 ? -11.195 -15.352 12.789 1 43.09 572 ILE A CA 1
ATOM 4432 C C . ILE A 1 572 ? -12.516 -16.078 12.961 1 43.09 572 ILE A C 1
ATOM 4434 O O . ILE A 1 572 ? -12.586 -17.312 12.797 1 43.09 572 ILE A O 1
ATOM 4438 N N . PRO A 1 573 ? -13.617 -15.336 13.453 1 42.34 573 PRO A N 1
ATOM 4439 C CA . PRO A 1 573 ? -14.938 -15.969 13.383 1 42.34 573 PRO A CA 1
ATOM 4440 C C . PRO A 1 573 ? -15.391 -16.234 11.953 1 42.34 573 PRO A C 1
ATOM 4442 O O . PRO A 1 573 ? -15.328 -15.344 11.102 1 42.34 573 PRO A O 1
ATOM 4445 N N . LEU A 1 574 ? -15.5 -17.531 11.547 1 44.75 574 LEU A N 1
ATOM 4446 C CA . LEU A 1 574 ? -15.984 -17.891 10.219 1 44.75 574 LEU A CA 1
ATOM 4447 C C . LEU A 1 574 ? -17.516 -18 10.203 1 44.75 574 LEU A C 1
ATOM 4449 O O . LEU A 1 574 ? -18.109 -18.562 11.133 1 44.75 574 LEU A O 1
ATOM 4453 N N . ARG A 1 575 ? -18.094 -17.125 9.406 1 38.16 575 ARG A N 1
ATOM 4454 C CA . ARG A 1 575 ? -19.531 -17.297 9.195 1 38.16 575 ARG A CA 1
ATOM 4455 C C . ARG A 1 575 ? -19.844 -18.656 8.578 1 38.16 575 ARG A C 1
ATOM 4457 O O . ARG A 1 575 ? -19.344 -18.984 7.504 1 38.16 575 ARG A O 1
ATOM 4464 N N . MET A 1 576 ? -20.391 -19.703 9.391 1 42.62 576 MET A N 1
ATOM 4465 C CA . MET A 1 576 ? -20.719 -21.047 8.906 1 42.62 576 MET A CA 1
ATOM 4466 C C . MET A 1 576 ? -22.172 -21.094 8.43 1 42.62 576 MET A C 1
ATOM 4468 O O . MET A 1 576 ? -23.047 -20.453 9.008 1 42.62 576 MET A O 1
ATOM 4472 N N . MET B 1 1 ? 24.359 -47.375 88.375 1 20.27 1 MET B N 1
ATOM 4473 C CA . MET B 1 1 ? 25.312 -47.781 87.312 1 20.27 1 MET B CA 1
ATOM 4474 C C . MET B 1 1 ? 24.781 -47.5 85.938 1 20.27 1 MET B C 1
ATOM 4476 O O . MET B 1 1 ? 23.625 -47.812 85.625 1 20.27 1 MET B O 1
ATOM 4480 N N . THR B 1 2 ? 25.484 -46.594 85.062 1 21.3 2 THR B N 1
ATOM 4481 C CA . THR B 1 2 ? 25.531 -45.531 84.125 1 21.3 2 THR B CA 1
ATOM 4482 C C . THR B 1 2 ? 25.5 -46.094 82.688 1 21.3 2 THR B C 1
ATOM 4484 O O . THR B 1 2 ? 25.797 -45.375 81.688 1 21.3 2 THR B O 1
ATOM 4487 N N . ASP B 1 3 ? 24.906 -47.219 82.438 1 21.22 3 ASP B N 1
ATOM 4488 C CA . ASP B 1 3 ? 25.234 -48.062 81.312 1 21.22 3 ASP B CA 1
ATOM 4489 C C . ASP B 1 3 ? 24.719 -47.469 80 1 21.22 3 ASP B C 1
ATOM 4491 O O . ASP B 1 3 ? 23.531 -47.156 79.875 1 21.22 3 ASP B O 1
ATOM 4495 N N . MET B 1 4 ? 25.641 -46.844 79.125 1 23.2 4 MET B N 1
ATOM 4496 C CA . MET B 1 4 ? 25.938 -45.906 78 1 23.2 4 MET B CA 1
ATOM 4497 C C . MET B 1 4 ? 25.484 -46.5 76.688 1 23.2 4 MET B C 1
ATOM 4499 O O . MET B 1 4 ? 26.172 -47.344 76.125 1 23.2 4 MET B O 1
ATOM 4503 N N . HIS B 1 5 ? 24.203 -47 76.5 1 23.27 5 HIS B N 1
ATOM 4504 C CA . HIS B 1 5 ? 23.766 -47.906 75.438 1 23.27 5 HIS B CA 1
ATOM 4505 C C . HIS B 1 5 ? 23.938 -47.25 74.062 1 23.27 5 HIS B C 1
ATOM 4507 O O . HIS B 1 5 ? 23.406 -46.156 73.812 1 23.27 5 HIS B O 1
ATOM 4513 N N . ARG B 1 6 ? 25.047 -47.531 73.25 1 20.53 6 ARG B N 1
ATOM 4514 C CA . ARG B 1 6 ? 25.891 -47.094 72.125 1 20.53 6 ARG B CA 1
ATOM 4515 C C . ARG B 1 6 ? 25.172 -47.312 70.812 1 20.53 6 ARG B C 1
ATOM 4517 O O . ARG B 1 6 ? 25.078 -48.438 70.312 1 20.53 6 ARG B O 1
ATOM 4524 N N . TYR B 1 7 ? 23.906 -46.844 70.625 1 23.69 7 TYR B N 1
ATOM 4525 C CA . TYR B 1 7 ? 23.062 -47.219 69.5 1 23.69 7 TYR B CA 1
ATOM 4526 C C . TYR B 1 7 ? 23.75 -46.875 68.188 1 23.69 7 TYR B C 1
ATOM 4528 O O . TYR B 1 7 ? 24.094 -45.688 67.938 1 23.69 7 TYR B O 1
ATOM 4536 N N . THR B 1 8 ? 24.656 -47.75 67.625 1 20 8 THR B N 1
ATOM 4537 C CA . THR B 1 8 ? 25.609 -47.719 66.5 1 20 8 THR B CA 1
ATOM 4538 C C . THR B 1 8 ? 24.922 -47.406 65.188 1 20 8 THR B C 1
ATOM 4540 O O . THR B 1 8 ? 24.047 -48.125 64.75 1 20 8 THR B O 1
ATOM 4543 N N . ALA B 1 9 ? 24.562 -46.125 64.875 1 23.64 9 ALA B N 1
ATOM 4544 C CA . ALA B 1 9 ? 23.953 -45.438 63.75 1 23.64 9 ALA B CA 1
ATOM 4545 C C . ALA B 1 9 ? 24.719 -45.812 62.469 1 23.64 9 ALA B C 1
ATOM 4547 O O . ALA B 1 9 ? 25.875 -45.406 62.281 1 23.64 9 ALA B O 1
ATOM 4548 N N . SER B 1 10 ? 24.594 -47.125 61.938 1 21.12 10 SER B N 1
ATOM 4549 C CA . SER B 1 10 ? 25.328 -47.719 60.844 1 21.12 10 SER B CA 1
ATOM 4550 C C . SER B 1 10 ? 25.328 -46.812 59.625 1 21.12 10 SER B C 1
ATOM 4552 O O . SER B 1 10 ? 24.281 -46.281 59.219 1 21.12 10 SER B O 1
ATOM 4554 N N . ARG B 1 11 ? 26.5 -46.156 59.375 1 21.23 11 ARG B N 1
ATOM 4555 C CA . ARG B 1 11 ? 27.047 -45.219 58.375 1 21.23 11 ARG B CA 1
ATOM 4556 C C . ARG B 1 11 ? 26.906 -45.781 56.969 1 21.23 11 ARG B C 1
ATOM 4558 O O . ARG B 1 11 ? 27.688 -46.656 56.562 1 21.23 11 ARG B O 1
ATOM 4565 N N . PHE B 1 12 ? 25.672 -46.281 56.5 1 22.28 12 PHE B N 1
ATOM 4566 C CA . PHE B 1 12 ? 25.594 -46.875 55.156 1 22.28 12 PHE B CA 1
ATOM 4567 C C . PHE B 1 12 ? 26.312 -46 54.156 1 22.28 12 PHE B C 1
ATOM 4569 O O . PHE B 1 12 ? 25.969 -44.812 54 1 22.28 12 PHE B O 1
ATOM 4576 N N . VAL B 1 13 ? 27.578 -46.125 54.062 1 21.47 13 VAL B N 1
ATOM 4577 C CA . VAL B 1 13 ? 28.594 -45.531 53.219 1 21.47 13 VAL B CA 1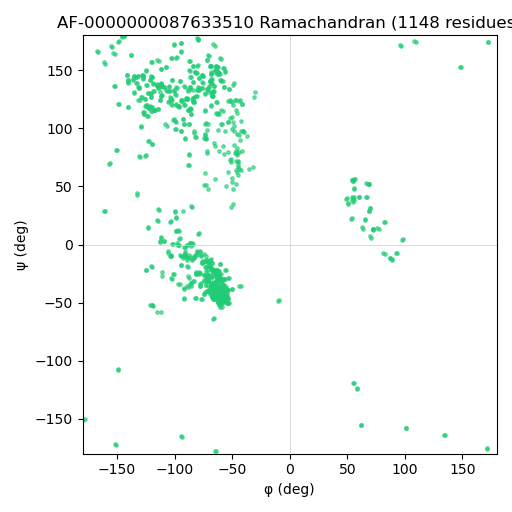
ATOM 4578 C C . VAL B 1 13 ? 28.109 -45.594 51.75 1 21.47 13 VAL B C 1
ATOM 4580 O O . VAL B 1 13 ? 27.891 -46.656 51.188 1 21.47 13 VAL B O 1
ATOM 4583 N N . GLU B 1 14 ? 27.219 -44.656 51.406 1 23.47 14 GLU B N 1
ATOM 4584 C CA . GLU B 1 14 ? 26.703 -44.438 50.062 1 23.47 14 GLU B CA 1
ATOM 4585 C C . GLU B 1 14 ? 27.844 -44.469 49.031 1 23.47 14 GLU B C 1
ATOM 4587 O O . GLU B 1 14 ? 28.75 -43.625 49.062 1 23.47 14 GLU B O 1
ATOM 4592 N N . ARG B 1 15 ? 28.406 -45.656 48.75 1 22.5 15 ARG B N 1
ATOM 4593 C CA . ARG B 1 15 ? 29.422 -45.906 47.719 1 22.5 15 ARG B CA 1
ATOM 4594 C C . ARG B 1 15 ? 29.094 -45.125 46.469 1 22.5 15 ARG B C 1
ATOM 4596 O O . ARG B 1 15 ? 28 -45.25 45.906 1 22.5 15 ARG B O 1
ATOM 4603 N N . TYR B 1 16 ? 29.703 -44 46.312 1 24.86 16 TYR B N 1
ATOM 4604 C CA . TYR B 1 16 ? 29.75 -43.094 45.188 1 24.86 16 TYR B CA 1
ATOM 4605 C C . TYR B 1 16 ? 30.172 -43.781 43.906 1 24.86 16 TYR B C 1
ATOM 4607 O O . TYR B 1 16 ? 31.297 -44.25 43.781 1 24.86 16 TYR B O 1
ATOM 4615 N N . TRP B 1 17 ? 29.328 -44.781 43.438 1 23.86 17 TRP B N 1
ATOM 4616 C CA . TRP B 1 17 ? 29.672 -45.5 42.219 1 23.86 17 TRP B CA 1
ATOM 4617 C C . TRP B 1 17 ? 30.156 -44.531 41.125 1 23.86 17 TRP B C 1
ATOM 4619 O O . TRP B 1 17 ? 29.484 -43.562 40.844 1 23.86 17 TRP B O 1
ATOM 4629 N N . GLN B 1 18 ? 31.453 -44.312 41 1 24.5 18 GLN B N 1
ATOM 4630 C CA . GLN B 1 18 ? 32.25 -43.625 39.969 1 24.5 18 GLN B CA 1
ATOM 4631 C C . GLN B 1 18 ? 31.906 -44.156 38.594 1 24.5 18 GLN B C 1
ATOM 4633 O O . GLN B 1 18 ? 32.531 -45.125 38.094 1 24.5 18 GLN B O 1
ATOM 4638 N N . ARG B 1 19 ? 30.719 -44.594 38.25 1 25.06 19 ARG B N 1
ATOM 4639 C CA . ARG B 1 19 ? 30.625 -45.188 36.906 1 25.06 19 ARG B CA 1
ATOM 4640 C C . ARG B 1 19 ? 31.234 -44.281 35.844 1 25.06 19 ARG B C 1
ATOM 4642 O O . ARG B 1 19 ? 30.984 -43.062 35.844 1 25.06 19 ARG B O 1
ATOM 4649 N N . SER B 1 20 ? 32.312 -44.656 35.312 1 25.77 20 SER B N 1
ATOM 4650 C CA . SER B 1 20 ? 33.125 -44.156 34.219 1 25.77 20 SER B CA 1
ATOM 4651 C C . SER B 1 20 ? 32.25 -43.875 33 1 25.77 20 SER B C 1
ATOM 4653 O O . SER B 1 20 ? 31.547 -44.781 32.5 1 25.77 20 SER B O 1
ATOM 4655 N N . VAL B 1 21 ? 31.656 -42.781 32.875 1 29.59 21 VAL B N 1
ATOM 4656 C CA . VAL B 1 21 ? 30.812 -42.344 31.75 1 29.59 21 VAL B CA 1
ATOM 4657 C C . VAL B 1 21 ? 31.578 -42.531 30.438 1 29.59 21 VAL B C 1
ATOM 4659 O O . VAL B 1 21 ? 32.594 -41.875 30.219 1 29.59 21 VAL B O 1
ATOM 4662 N N . CYS B 1 22 ? 31.766 -43.75 29.953 1 27.47 22 CYS B N 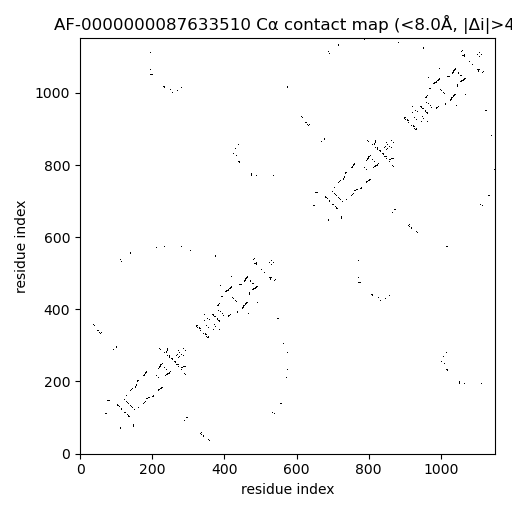1
ATOM 4663 C CA . CYS B 1 22 ? 32.344 -44 28.641 1 27.47 22 CYS B CA 1
ATOM 4664 C C . CYS B 1 22 ? 31.703 -43.125 27.594 1 27.47 22 CYS B C 1
ATOM 4666 O O . CYS B 1 22 ? 30.484 -42.906 27.609 1 27.47 22 CYS B O 1
ATOM 4668 N N . GLY B 1 23 ? 32.5 -42.219 27 1 27.83 23 GLY B N 1
ATOM 4669 C CA . GLY B 1 23 ? 32.312 -41.281 25.891 1 27.83 23 GLY B CA 1
ATOM 4670 C C . GLY B 1 23 ? 31.719 -41.938 24.672 1 27.83 23 GLY B C 1
ATOM 4671 O O . GLY B 1 23 ? 32.438 -42.594 23.891 1 27.83 23 GLY B O 1
ATOM 4672 N N . VAL B 1 24 ? 30.656 -42.719 24.797 1 30.3 24 VAL B N 1
ATOM 4673 C CA . VAL B 1 24 ? 30.094 -43.312 23.578 1 30.3 24 VAL B CA 1
ATOM 4674 C C . VAL B 1 24 ? 29.938 -42.219 22.516 1 30.3 24 VAL B C 1
ATOM 4676 O O . VAL B 1 24 ? 29.281 -41.188 22.75 1 30.3 24 VAL B O 1
ATOM 4679 N N . SER B 1 25 ? 30.906 -42.188 21.672 1 31.95 25 SER B N 1
ATOM 4680 C CA . SER B 1 25 ? 30.906 -41.469 20.406 1 31.95 25 SER B CA 1
ATOM 4681 C C . SER B 1 25 ? 29.609 -41.688 19.641 1 31.95 25 SER B C 1
ATOM 4683 O O . SER B 1 25 ? 29.219 -42.812 19.359 1 31.95 25 SER B O 1
ATOM 4685 N N . SER B 1 26 ? 28.562 -41.031 20.047 1 31.88 26 SER B N 1
ATOM 4686 C CA . SER B 1 26 ? 27.266 -41.062 19.391 1 31.88 26 SER B CA 1
ATOM 4687 C C . SER B 1 26 ? 27.406 -40.938 17.875 1 31.88 26 SER B C 1
ATOM 4689 O O . SER B 1 26 ? 27.828 -39.875 17.391 1 31.88 26 SER B O 1
ATOM 4691 N N . VAL B 1 27 ? 28.016 -41.938 17.312 1 30.83 27 VAL B N 1
ATOM 4692 C CA . VAL B 1 27 ? 27.844 -41.969 15.859 1 30.83 27 VAL B CA 1
ATOM 4693 C C . VAL B 1 27 ? 26.375 -41.719 15.508 1 30.83 27 VAL B C 1
ATOM 4695 O O . VAL B 1 27 ? 25.516 -42.562 15.828 1 30.83 27 VAL B O 1
ATOM 4698 N N . ALA B 1 28 ? 25.922 -40.625 15.75 1 37.25 28 ALA B N 1
ATOM 4699 C CA . ALA B 1 28 ? 24.641 -40.25 15.188 1 37.25 28 ALA B CA 1
ATOM 4700 C C . ALA B 1 28 ? 24.406 -40.906 13.836 1 37.25 28 ALA B C 1
ATOM 4702 O O . ALA B 1 28 ? 25.062 -40.562 12.852 1 37.25 28 ALA B O 1
ATOM 4703 N N . GLY B 1 29 ? 24.266 -42.188 13.859 1 30.08 29 GLY B N 1
ATOM 4704 C CA . GLY B 1 29 ? 23.938 -42.844 12.602 1 30.08 29 GLY B CA 1
ATOM 4705 C C . GLY B 1 29 ? 23.125 -41.969 11.664 1 30.08 29 GLY B C 1
ATOM 4706 O O . GLY B 1 29 ? 22.359 -41.125 12.109 1 30.08 29 GLY B O 1
ATOM 4707 N N . LYS B 1 30 ? 23.531 -41.906 10.484 1 38.62 30 LYS B N 1
ATOM 4708 C CA . LYS B 1 30 ? 22.812 -41.312 9.359 1 38.62 30 LYS B CA 1
ATOM 4709 C C . LYS B 1 30 ? 21.359 -41.781 9.328 1 38.62 30 LYS B C 1
ATOM 4711 O O . LYS B 1 30 ? 21.094 -42.938 9.07 1 38.62 30 LYS B O 1
ATOM 4716 N N . ARG B 1 31 ? 20.625 -41.312 10.227 1 43.03 31 ARG B N 1
ATOM 4717 C CA . ARG B 1 31 ? 19.203 -41.625 10.078 1 43.03 31 ARG B CA 1
ATOM 4718 C C . ARG B 1 31 ? 18.797 -41.594 8.609 1 43.03 31 ARG B C 1
ATOM 4720 O O . ARG B 1 31 ? 18.938 -40.562 7.938 1 43.03 31 ARG B O 1
ATOM 4727 N N . ARG B 1 32 ? 18.797 -42.656 7.875 1 39.75 32 ARG B N 1
ATOM 4728 C CA . ARG B 1 32 ? 18.328 -42.75 6.496 1 39.75 32 ARG B CA 1
ATOM 4729 C C . ARG B 1 32 ? 16.953 -42.125 6.34 1 39.75 32 ARG B C 1
ATOM 4731 O O . ARG B 1 32 ? 16.078 -42.312 7.172 1 39.75 32 ARG B O 1
ATOM 4738 N N . ALA B 1 33 ? 16.906 -41.094 5.473 1 48.38 33 ALA B N 1
ATOM 4739 C CA . ALA B 1 33 ? 15.625 -40.5 5.137 1 48.38 33 ALA B CA 1
ATOM 4740 C C . ALA B 1 33 ? 14.609 -41.562 4.73 1 48.38 33 ALA B C 1
ATOM 4742 O O . ALA B 1 33 ? 14.883 -42.375 3.846 1 48.38 33 ALA B O 1
ATOM 4743 N N . LEU B 1 34 ? 13.688 -42 5.641 1 51.22 34 LEU B N 1
ATOM 4744 C CA . LEU B 1 34 ? 12.602 -42.906 5.305 1 51.22 34 LEU B CA 1
ATOM 4745 C C . LEU B 1 34 ? 11.93 -42.5 4 1 51.22 34 LEU B C 1
ATOM 4747 O O . LEU B 1 34 ? 11.773 -41.312 3.727 1 51.22 34 LEU B O 1
ATOM 4751 N N . PRO B 1 35 ? 11.883 -43.406 3.051 1 56.78 35 PRO B N 1
ATOM 4752 C CA . PRO B 1 35 ? 11.164 -43.062 1.813 1 56.78 35 PRO B CA 1
ATOM 4753 C C . PRO B 1 35 ? 9.781 -42.469 2.068 1 56.78 35 PRO B C 1
ATOM 4755 O O . PRO B 1 35 ? 9.141 -42.812 3.076 1 56.78 35 PRO B O 1
ATOM 4758 N N . SER B 1 36 ? 9.375 -41.438 1.321 1 68.31 36 SER B N 1
ATOM 4759 C CA . SER B 1 36 ? 8.07 -40.781 1.453 1 68.31 36 SER B CA 1
ATOM 4760 C C . SER B 1 36 ? 6.945 -41.812 1.354 1 68.31 36 SER B C 1
ATOM 4762 O O . SER B 1 36 ? 6.969 -42.688 0.483 1 68.31 36 SER B O 1
ATOM 4764 N N . ALA B 1 37 ? 6.133 -41.938 2.221 1 73.69 37 ALA B N 1
ATOM 4765 C CA . ALA B 1 37 ? 4.988 -42.844 2.299 1 73.69 37 ALA B CA 1
ATOM 4766 C C . ALA B 1 37 ? 3.82 -42.312 1.469 1 73.69 37 ALA B C 1
ATOM 4768 O O . ALA B 1 37 ? 2.766 -42.938 1.4 1 73.69 37 ALA B O 1
ATOM 4769 N N . PHE B 1 38 ? 4.113 -41.25 0.665 1 85.44 38 PHE B N 1
ATOM 4770 C CA . PHE B 1 38 ? 3.01 -40.688 -0.098 1 85.44 38 PHE B CA 1
ATOM 4771 C C . PHE B 1 38 ? 2.758 -41.469 -1.367 1 85.44 38 PHE B C 1
ATOM 4773 O O . PHE B 1 38 ? 3.695 -42 -1.974 1 85.44 38 PHE B O 1
ATOM 4780 N N . PRO B 1 39 ? 1.473 -41.531 -1.811 1 85.38 39 PRO B N 1
ATOM 4781 C CA . PRO B 1 39 ? 1.152 -42.25 -3.043 1 85.38 39 PRO B CA 1
ATOM 4782 C C . PRO B 1 39 ? 1.707 -41.562 -4.289 1 85.38 39 PRO B C 1
ATOM 4784 O O . PRO B 1 39 ? 1.801 -40.344 -4.332 1 85.38 39 PRO B O 1
ATOM 4787 N N . VAL B 1 40 ? 2.055 -42.438 -5.238 1 89.56 40 VAL B N 1
ATOM 4788 C CA . VAL B 1 40 ? 2.586 -41.938 -6.5 1 89.56 40 VAL B CA 1
ATOM 4789 C C . VAL B 1 40 ? 1.437 -41.562 -7.426 1 89.56 40 VAL B C 1
ATOM 4791 O O . VAL B 1 40 ? 0.495 -42.312 -7.613 1 89.56 40 VAL B O 1
ATOM 4794 N N . LEU B 1 41 ? 1.396 -40.344 -7.949 1 90.38 41 LEU B N 1
ATOM 4795 C CA . LEU B 1 41 ? 0.483 -39.875 -8.984 1 90.38 41 LEU B CA 1
ATOM 4796 C C . LEU B 1 41 ? 1.042 -40.156 -10.375 1 90.38 41 LEU B C 1
ATOM 4798 O O . LEU B 1 41 ? 1.57 -39.281 -11.031 1 90.38 41 LEU B O 1
ATOM 4802 N N . ASP B 1 42 ? 0.932 -41.375 -10.766 1 86.5 42 ASP B N 1
ATOM 4803 C CA . ASP B 1 42 ? 1.393 -41.719 -12.109 1 86.5 42 ASP B CA 1
ATOM 4804 C C . ASP B 1 42 ? 0.327 -41.406 -13.156 1 86.5 42 ASP B C 1
ATOM 4806 O O . ASP B 1 42 ? -0.561 -42.219 -13.414 1 86.5 42 ASP B O 1
ATOM 4810 N N . LEU B 1 43 ? 0.472 -40.25 -13.75 1 88.62 43 LEU B N 1
ATOM 4811 C CA . LEU B 1 43 ? -0.504 -39.75 -14.711 1 88.62 43 LEU B CA 1
ATOM 4812 C C . LEU B 1 43 ? 0.165 -39.406 -16.047 1 88.62 43 LEU B C 1
ATOM 4814 O O . LEU B 1 43 ? 0.319 -38.219 -16.375 1 88.62 43 LEU B O 1
ATOM 4818 N N . PRO B 1 44 ? 0.461 -40.469 -16.828 1 86.69 44 PRO B N 1
ATOM 4819 C CA . PRO B 1 44 ? 1.055 -40.219 -18.156 1 86.69 44 PRO B CA 1
ATOM 4820 C C . PRO B 1 44 ? 0.064 -39.594 -19.125 1 86.69 44 PRO B C 1
ATOM 4822 O O . PRO B 1 44 ? -1.144 -39.594 -18.875 1 86.69 44 PRO B O 1
ATOM 4825 N N . LEU B 1 45 ? 0.603 -39.062 -20.109 1 90 45 LEU B N 1
ATOM 4826 C CA . LEU B 1 45 ? -0.247 -38.562 -21.188 1 90 45 LEU B CA 1
ATOM 4827 C C . LEU B 1 45 ? -0.926 -39.688 -21.922 1 90 45 LEU B C 1
ATOM 4829 O O . LEU B 1 45 ? -0.253 -40.594 -22.469 1 90 45 LEU B O 1
ATOM 4833 N N . LEU B 1 46 ? -2.186 -39.625 -21.875 1 88.19 46 LEU B N 1
ATOM 4834 C CA . LEU B 1 46 ? -2.963 -40.656 -22.562 1 88.19 46 LEU B CA 1
ATOM 4835 C C . LEU B 1 46 ? -3.443 -40.188 -23.922 1 88.19 46 LEU B C 1
ATOM 4837 O O . LEU B 1 46 ? -3.486 -38.969 -24.172 1 88.19 46 LEU B O 1
ATOM 4841 N N . PRO B 1 47 ? -3.791 -41.094 -24.766 1 88.25 47 PRO B N 1
ATOM 4842 C CA . PRO B 1 47 ? -4.27 -40.719 -26.109 1 88.25 47 PRO B CA 1
ATOM 4843 C C . PRO B 1 47 ? -5.469 -39.781 -26.047 1 88.25 47 PRO B C 1
ATOM 4845 O O . PRO B 1 47 ? -5.598 -38.875 -26.891 1 88.25 47 PRO B O 1
ATOM 4848 N N . ILE B 1 48 ? -6.27 -39.844 -25.062 1 88.81 48 ILE B N 1
ATOM 4849 C CA . ILE B 1 48 ? -7.477 -39.031 -24.922 1 88.81 48 ILE B CA 1
ATOM 4850 C C . ILE B 1 48 ? -7.094 -37.594 -24.672 1 88.81 48 ILE B C 1
ATOM 4852 O O . ILE B 1 48 ? -7.871 -36.656 -24.953 1 88.81 48 ILE B O 1
ATOM 4856 N N . HIS B 1 49 ? -5.98 -37.438 -24.109 1 90.94 49 HIS B N 1
ATOM 4857 C CA . HIS B 1 49 ? -5.516 -36.094 -23.781 1 90.94 49 HIS B CA 1
ATOM 4858 C C . HIS B 1 49 ? -4.832 -35.469 -24.984 1 90.94 49 HIS B C 1
ATOM 4860 O O . HIS B 1 49 ? -4.594 -34.25 -24.984 1 90.94 49 HIS B O 1
ATOM 4866 N N . LYS B 1 50 ? -4.516 -36.188 -25.984 1 92.44 50 LYS B N 1
ATOM 4867 C CA . LYS B 1 50 ? -3.562 -35.812 -27.016 1 92.44 50 LYS B CA 1
ATOM 4868 C C . LYS B 1 50 ? -4.039 -34.562 -27.766 1 92.44 50 LYS B C 1
ATOM 4870 O O . LYS B 1 50 ? -3.268 -33.625 -27.984 1 92.44 50 LYS B O 1
ATOM 4875 N N . HIS B 1 51 ? -5.289 -34.5 -28.172 1 94.88 51 HIS B N 1
ATOM 4876 C CA . HIS B 1 51 ? -5.793 -33.375 -28.953 1 94.88 51 HIS B CA 1
ATOM 4877 C C . HIS B 1 51 ? -5.691 -32.062 -28.172 1 94.88 51 HIS B C 1
ATOM 4879 O O . HIS B 1 51 ? -5.211 -31.062 -28.688 1 94.88 51 HIS B O 1
ATOM 4885 N N . ILE B 1 52 ? -6.125 -32.094 -26.953 1 96.75 52 ILE B N 1
ATOM 4886 C CA . ILE B 1 52 ? -6.074 -30.922 -26.094 1 96.75 52 ILE B CA 1
ATOM 4887 C C . ILE B 1 52 ? -4.617 -30.562 -25.797 1 96.75 52 ILE B C 1
ATOM 4889 O O . ILE B 1 52 ? -4.227 -29.406 -25.891 1 96.75 52 ILE B O 1
ATOM 4893 N N . TYR B 1 53 ? -3.82 -31.578 -25.516 1 97.06 53 TYR B N 1
ATOM 4894 C CA . TYR B 1 53 ? -2.408 -31.375 -25.203 1 97.06 53 TYR B CA 1
ATOM 4895 C C . TYR B 1 53 ? -1.684 -30.703 -26.359 1 97.06 53 TYR B C 1
ATOM 4897 O O . TYR B 1 53 ? -0.922 -29.75 -26.156 1 97.06 53 TYR B O 1
ATOM 4905 N N . GLU B 1 54 ? -1.924 -31.156 -27.562 1 97.19 54 GLU B N 1
ATOM 4906 C CA . GLU B 1 54 ? -1.247 -30.609 -28.734 1 97.19 54 GLU B CA 1
ATOM 4907 C C . GLU B 1 54 ? -1.675 -29.172 -29 1 97.19 54 GLU B C 1
ATOM 4909 O O . GLU B 1 54 ? -0.857 -28.344 -29.406 1 97.19 54 GLU B O 1
ATOM 4914 N N . ALA B 1 55 ? -2.906 -28.906 -28.812 1 97.62 55 ALA B N 1
ATOM 4915 C CA . ALA B 1 55 ? -3.391 -27.531 -28.969 1 97.62 55 ALA B CA 1
ATOM 4916 C C . ALA B 1 55 ? -2.727 -26.609 -27.953 1 97.62 55 ALA B C 1
ATOM 4918 O O . ALA B 1 55 ? -2.301 -25.5 -28.297 1 97.62 55 ALA B O 1
ATOM 4919 N N . ASN B 1 56 ? -2.668 -27.062 -26.719 1 98.19 56 ASN B N 1
ATOM 4920 C CA . ASN B 1 56 ? -1.993 -26.312 -25.656 1 98.19 56 ASN B CA 1
ATOM 4921 C C . ASN B 1 56 ? -0.516 -26.094 -25.984 1 98.19 56 ASN B C 1
ATOM 4923 O O . ASN B 1 56 ? 0.023 -25.016 -25.766 1 98.19 56 ASN B O 1
ATOM 4927 N N . LEU B 1 57 ? 0.089 -27.156 -26.469 1 97.69 57 LEU B N 1
ATOM 4928 C CA . LEU B 1 57 ? 1.51 -27.078 -26.781 1 97.69 57 LEU B CA 1
ATOM 4929 C C . LEU B 1 57 ? 1.771 -26.031 -27.859 1 97.69 57 LEU B C 1
ATOM 4931 O O . LEU B 1 57 ? 2.727 -25.266 -27.766 1 97.69 57 LEU B O 1
ATOM 4935 N N . ARG B 1 58 ? 0.937 -25.984 -28.922 1 97.62 58 ARG B N 1
ATOM 4936 C CA . ARG B 1 58 ? 1.066 -24.984 -29.984 1 97.62 58 ARG B CA 1
ATOM 4937 C C . ARG B 1 58 ? 0.912 -23.578 -29.406 1 97.62 58 ARG B C 1
ATOM 4939 O O . ARG B 1 58 ? 1.678 -22.672 -29.766 1 97.62 58 ARG B O 1
ATOM 4946 N N . ASN B 1 59 ? -0.092 -23.422 -28.578 1 97.75 59 ASN B N 1
ATOM 4947 C CA . ASN B 1 59 ? -0.308 -22.1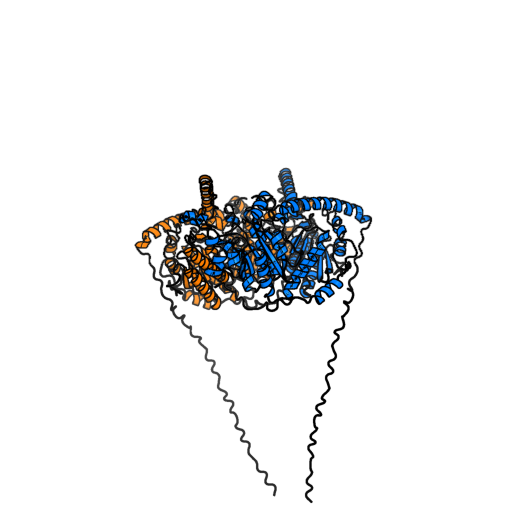41 -27.938 1 97.75 59 ASN B CA 1
ATOM 4948 C C . ASN B 1 59 ? 0.882 -21.734 -27.062 1 97.75 59 ASN B C 1
ATOM 4950 O O . ASN B 1 59 ? 1.309 -20.578 -27.078 1 97.75 59 ASN B O 1
ATOM 4954 N N . SER B 1 60 ? 1.39 -22.672 -26.234 1 97.75 60 SER B N 1
ATOM 4955 C CA . SER B 1 60 ? 2.539 -22.422 -25.375 1 97.75 60 SER B CA 1
ATOM 4956 C C . SER B 1 60 ? 3.762 -22.016 -26.188 1 97.75 60 SER B C 1
ATOM 4958 O O . SER B 1 60 ? 4.52 -21.141 -25.766 1 97.75 60 SER B O 1
ATOM 4960 N N . ASN B 1 61 ? 3.949 -22.656 -27.312 1 97.38 61 ASN B N 1
ATOM 4961 C CA . ASN B 1 61 ? 5.074 -22.297 -28.172 1 97.38 61 ASN B CA 1
ATOM 4962 C C . ASN B 1 61 ? 4.973 -20.859 -28.672 1 97.38 61 ASN B C 1
ATOM 4964 O O . ASN B 1 61 ? 5.977 -20.156 -28.734 1 97.38 61 ASN B O 1
ATOM 4968 N N . ALA B 1 62 ? 3.822 -20.484 -29.031 1 97.38 62 ALA B N 1
ATOM 4969 C CA . ALA B 1 62 ? 3.607 -19.109 -29.453 1 97.38 62 ALA B CA 1
ATOM 4970 C C . ALA B 1 62 ? 3.926 -18.125 -28.328 1 97.38 62 ALA B C 1
ATOM 4972 O O . ALA B 1 62 ? 4.566 -17.109 -28.547 1 97.38 62 ALA B O 1
ATOM 4973 N N . TRP B 1 63 ? 3.477 -18.5 -27.141 1 96.69 63 TRP B N 1
ATOM 4974 C CA . TRP B 1 63 ? 3.725 -17.641 -25.984 1 96.69 63 TRP B CA 1
ATOM 4975 C C . TRP B 1 63 ? 5.203 -17.641 -25.609 1 96.69 63 TRP B C 1
ATOM 4977 O O . TRP B 1 63 ? 5.734 -16.625 -25.156 1 96.69 63 TRP B O 1
ATOM 4987 N N . CYS B 1 64 ? 5.82 -18.734 -25.719 1 96.31 64 CYS B N 1
ATOM 4988 C CA . CYS B 1 64 ? 7.254 -18.812 -25.453 1 96.31 64 CYS B CA 1
ATOM 4989 C C . CYS B 1 64 ? 8.031 -17.891 -26.391 1 96.31 64 CYS B C 1
ATOM 4991 O O . CYS B 1 64 ? 9.023 -17.281 -25.984 1 96.31 64 CYS B O 1
ATOM 4993 N N . LYS B 1 65 ? 7.586 -17.812 -27.641 1 96.81 65 LYS B N 1
ATOM 4994 C CA . LYS B 1 65 ? 8.203 -16.891 -28.578 1 96.81 65 LYS B CA 1
ATOM 4995 C C . LYS B 1 65 ? 8.039 -15.445 -28.125 1 96.81 65 LYS B C 1
ATOM 4997 O O . LYS B 1 65 ? 8.992 -14.664 -28.172 1 96.81 65 LYS B O 1
ATOM 5002 N N . LYS B 1 66 ? 6.859 -15.125 -27.703 1 96.19 66 LYS B N 1
ATOM 5003 C CA . LYS B 1 66 ? 6.613 -13.789 -27.172 1 96.19 66 LYS B CA 1
ATOM 5004 C C . LYS B 1 66 ? 7.469 -13.516 -25.938 1 96.19 66 LYS B C 1
ATOM 5006 O O . LYS B 1 66 ? 8 -12.414 -25.781 1 96.19 66 LYS B O 1
ATOM 5011 N N . TYR B 1 67 ? 7.535 -14.492 -25.094 1 97.69 67 TYR B N 1
ATOM 5012 C CA . TYR B 1 67 ? 8.391 -14.406 -23.922 1 97.69 67 TYR B CA 1
ATOM 5013 C C . TYR B 1 67 ? 9.828 -14.07 -24.312 1 97.69 67 TYR B C 1
ATOM 5015 O O . TYR B 1 67 ? 10.453 -13.203 -23.703 1 97.69 67 TYR B O 1
ATOM 5023 N N . THR B 1 68 ? 10.297 -14.734 -25.266 1 97.44 68 THR B N 1
ATOM 5024 C CA . THR B 1 68 ? 11.656 -14.523 -25.734 1 97.44 68 THR B CA 1
ATOM 5025 C C . THR B 1 68 ? 11.82 -13.133 -26.328 1 97.44 68 THR B C 1
ATOM 5027 O O . THR B 1 68 ? 12.82 -12.453 -26.078 1 97.44 68 THR B O 1
ATOM 5030 N N . GLU B 1 69 ? 10.891 -12.695 -27.094 1 96.62 69 GLU B N 1
ATOM 5031 C CA . GLU B 1 69 ? 10.914 -11.367 -27.688 1 96.62 69 GLU B CA 1
ATOM 5032 C C . GLU B 1 69 ? 10.969 -10.281 -26.625 1 96.62 69 GLU B C 1
ATOM 5034 O O . GLU B 1 69 ? 11.781 -9.352 -26.703 1 96.62 69 GLU B O 1
ATOM 5039 N N . PHE B 1 70 ? 10.086 -10.43 -25.641 1 96.56 70 PHE B N 1
ATOM 5040 C CA . PHE B 1 70 ? 10.062 -9.445 -24.562 1 96.56 70 PHE B CA 1
ATOM 5041 C C . PHE B 1 70 ? 11.344 -9.508 -23.75 1 96.56 70 PHE B C 1
ATOM 5043 O O . PHE B 1 70 ? 11.852 -8.477 -23.297 1 96.56 70 PHE B O 1
ATOM 5050 N N . SER B 1 71 ? 11.828 -10.703 -23.5 1 97.12 71 SER B N 1
ATOM 5051 C CA . SER B 1 71 ? 13.078 -10.867 -22.766 1 97.12 71 SER B CA 1
ATOM 5052 C C . SER B 1 71 ? 14.234 -10.172 -23.484 1 97.12 71 SER B C 1
ATOM 5054 O O . SER B 1 71 ? 15.055 -9.508 -22.844 1 97.12 71 SER B O 1
ATOM 5056 N N . GLU B 1 72 ? 14.289 -10.312 -24.781 1 96.19 72 GLU B N 1
ATOM 5057 C CA . GLU B 1 72 ? 15.336 -9.656 -25.562 1 96.19 72 GLU B CA 1
ATOM 5058 C C . GLU B 1 72 ? 15.203 -8.133 -25.5 1 96.19 72 GLU B C 1
ATOM 5060 O O . GLU B 1 72 ? 16.203 -7.426 -25.375 1 96.19 72 GLU B O 1
ATOM 5065 N N . LYS B 1 73 ? 14.023 -7.703 -25.562 1 94.69 73 LYS B N 1
ATOM 5066 C CA . LYS B 1 73 ? 13.773 -6.27 -25.5 1 94.69 73 LYS B CA 1
ATOM 5067 C C . LYS B 1 73 ? 14.242 -5.684 -24.172 1 94.69 73 LYS B C 1
ATOM 5069 O O . LYS B 1 73 ? 14.914 -4.645 -24.156 1 94.69 73 LYS B O 1
ATOM 5074 N N . VAL B 1 74 ? 13.914 -6.332 -23.094 1 95.69 74 VAL B N 1
ATOM 5075 C CA . VAL B 1 74 ? 14.281 -5.793 -21.781 1 95.69 74 VAL B CA 1
ATOM 5076 C C . VAL B 1 74 ? 15.781 -5.926 -21.578 1 95.69 74 VAL B C 1
ATOM 5078 O O . VAL B 1 74 ? 16.406 -5.086 -20.922 1 95.69 74 VAL B O 1
ATOM 5081 N N . MET B 1 75 ? 16.391 -6.926 -22.141 1 94.75 75 MET B N 1
ATOM 5082 C CA . MET B 1 75 ? 17.812 -7.18 -21.969 1 94.75 75 MET B CA 1
ATOM 5083 C C . MET B 1 75 ? 18.656 -6.117 -22.688 1 94.75 75 MET B C 1
ATOM 5085 O O . MET B 1 75 ? 19.828 -5.934 -22.375 1 94.75 75 MET B O 1
ATOM 5089 N N . GLU B 1 76 ? 18 -5.359 -23.562 1 94.56 76 GLU B N 1
ATOM 5090 C CA . GLU B 1 76 ? 18.703 -4.285 -24.266 1 94.56 76 GLU B CA 1
ATOM 5091 C C . GLU B 1 76 ? 18.984 -3.109 -23.344 1 94.56 76 GLU B C 1
ATOM 5093 O O . GLU B 1 76 ? 19.797 -2.24 -23.656 1 94.56 76 GLU B O 1
ATOM 5098 N N . GLY B 1 77 ? 18.234 -3.072 -22.25 1 95.06 77 GLY B N 1
ATOM 5099 C CA . GLY B 1 77 ? 18.422 -1.959 -21.328 1 95.06 77 GLY B CA 1
ATOM 5100 C C . GLY B 1 77 ? 18.188 -0.608 -21.984 1 95.06 77 GLY B C 1
ATOM 5101 O O . GLY B 1 77 ? 17.141 -0.382 -22.594 1 95.06 77 GLY B O 1
ATOM 5102 N N . GLY B 1 78 ? 19.203 0.275 -21.906 1 95.44 78 GLY B N 1
ATOM 5103 C CA . GLY B 1 78 ? 19.078 1.607 -22.484 1 95.44 78 GLY B CA 1
ATOM 5104 C C . GLY B 1 78 ? 19.453 1.66 -23.953 1 95.44 78 GLY B C 1
ATOM 5105 O O . GLY B 1 78 ? 19.344 2.711 -24.594 1 95.44 78 GLY B O 1
ATOM 5106 N N . GLY B 1 79 ? 19.844 0.476 -24.531 1 95.94 79 GLY B N 1
ATOM 5107 C CA . GLY B 1 79 ? 20.266 0.426 -25.922 1 95.94 79 GLY B CA 1
ATOM 5108 C C . GLY B 1 79 ? 21.766 0.507 -26.109 1 95.94 79 GLY B C 1
ATOM 5109 O O . GLY B 1 79 ? 22.5 0.814 -25.156 1 95.94 79 GLY B O 1
ATOM 5110 N N . GLU B 1 80 ? 22.172 0.296 -27.297 1 95.12 80 GLU B N 1
ATOM 5111 C CA . GLU B 1 80 ? 23.594 0.175 -27.625 1 95.12 80 GLU B CA 1
ATOM 5112 C C . GLU B 1 80 ? 24.328 1.469 -27.312 1 95.12 80 GLU B C 1
ATOM 5114 O O . GLU B 1 80 ? 25.438 1.439 -26.75 1 95.12 80 GLU B O 1
ATOM 5119 N N . LYS B 1 81 ? 23.812 2.512 -27.688 1 95.5 81 LYS B N 1
ATOM 5120 C CA . LYS B 1 81 ? 24.469 3.799 -27.484 1 95.5 81 LYS B CA 1
ATOM 5121 C C . LYS B 1 81 ? 24.625 4.105 -26 1 95.5 81 LYS B C 1
ATOM 5123 O O . LYS B 1 81 ? 25.703 4.516 -25.547 1 95.5 81 LYS B O 1
ATOM 5128 N N . ALA B 1 82 ? 23.609 3.904 -25.234 1 95.75 82 ALA B N 1
ATOM 5129 C CA . ALA B 1 82 ? 23.656 4.152 -23.797 1 95.75 82 ALA B CA 1
ATOM 5130 C C . ALA B 1 82 ? 24.641 3.209 -23.109 1 95.75 82 ALA B C 1
ATOM 5132 O O . ALA B 1 82 ? 25.359 3.611 -22.203 1 95.75 82 ALA B O 1
ATOM 5133 N N . ILE B 1 83 ? 24.719 2.01 -23.516 1 95.94 83 ILE B N 1
ATOM 5134 C CA . ILE B 1 83 ? 25.625 1.012 -22.969 1 95.94 83 ILE B CA 1
ATOM 5135 C C . ILE B 1 83 ? 27.078 1.409 -23.25 1 95.94 83 ILE B C 1
ATOM 5137 O O . ILE B 1 83 ? 27.938 1.318 -22.375 1 95.94 83 ILE B O 1
ATOM 5141 N N . ALA B 1 84 ? 27.281 1.861 -24.469 1 95.75 84 ALA B N 1
ATOM 5142 C CA . ALA B 1 84 ? 28.625 2.287 -24.828 1 95.75 84 ALA B CA 1
ATOM 5143 C C . ALA B 1 84 ? 29.078 3.477 -24 1 95.75 84 ALA B C 1
ATOM 5145 O O . ALA B 1 84 ? 30.203 3.514 -23.516 1 95.75 84 ALA B O 1
ATOM 5146 N N . ARG B 1 85 ? 28.234 4.398 -23.828 1 94.56 85 ARG B N 1
ATOM 5147 C CA . ARG B 1 85 ? 28.547 5.547 -23 1 94.56 85 ARG B CA 1
ATOM 5148 C C . ARG B 1 85 ? 28.812 5.113 -21.562 1 94.56 85 ARG B C 1
ATOM 5150 O O . ARG B 1 85 ? 29.797 5.562 -20.938 1 94.56 85 ARG B O 1
ATOM 5157 N N . HIS B 1 86 ? 28.047 4.254 -21.062 1 95.12 86 HIS B N 1
ATOM 5158 C CA . HIS B 1 86 ? 28.141 3.758 -19.688 1 95.12 86 HIS B CA 1
ATOM 5159 C C . HIS B 1 86 ? 29.453 3.027 -19.438 1 95.12 86 HIS B C 1
ATOM 5161 O O . HIS B 1 86 ? 30.109 3.248 -18.422 1 95.12 86 HIS B O 1
ATOM 5167 N N . THR B 1 87 ? 29.906 2.229 -20.359 1 95.19 87 THR B N 1
ATOM 5168 C CA . THR B 1 87 ? 31.047 1.348 -20.156 1 95.19 87 THR B CA 1
ATOM 5169 C C . THR B 1 87 ? 32.344 2.029 -20.594 1 95.19 87 THR B C 1
ATOM 5171 O O . THR B 1 87 ? 33.375 1.886 -19.938 1 95.19 87 THR B O 1
ATOM 5174 N N . GLN B 1 88 ? 32.281 2.758 -21.641 1 93.06 88 GLN B N 1
ATOM 5175 C CA . GLN B 1 88 ? 33.5 3.307 -22.219 1 93.06 88 GLN B CA 1
ATOM 5176 C C . GLN B 1 88 ? 33.812 4.691 -21.656 1 93.06 88 GLN B C 1
ATOM 5178 O O . GLN B 1 88 ? 34.938 4.961 -21.219 1 93.06 88 GLN B O 1
ATOM 5183 N N . ARG B 1 89 ? 32.812 5.477 -21.625 1 86.12 89 ARG B N 1
ATOM 5184 C CA . ARG B 1 89 ? 33.031 6.844 -21.156 1 86.12 89 ARG B CA 1
ATOM 5185 C C . ARG B 1 89 ? 33.031 6.906 -19.641 1 86.12 89 ARG B C 1
ATOM 5187 O O . ARG B 1 89 ? 33.938 7.488 -19.031 1 86.12 89 ARG B O 1
ATOM 5194 N N . ASN B 1 90 ? 32.062 6.246 -19.062 1 87.44 90 ASN B N 1
ATOM 5195 C CA . ASN B 1 90 ? 31.906 6.352 -17.609 1 87.44 90 ASN B CA 1
ATOM 5196 C C . ASN B 1 90 ? 32.688 5.266 -16.891 1 87.44 90 ASN B C 1
ATOM 5198 O O . ASN B 1 90 ? 32.812 5.301 -15.664 1 87.44 90 ASN B O 1
ATOM 5202 N N . ARG B 1 91 ? 33.219 4.305 -17.625 1 92.38 91 ARG B N 1
ATOM 5203 C CA . ARG B 1 91 ? 34.031 3.219 -17.094 1 92.38 91 ARG B CA 1
ATOM 5204 C C . ARG B 1 91 ? 33.312 2.477 -15.977 1 92.38 91 ARG B C 1
ATOM 5206 O O . ARG B 1 91 ? 33.906 2.207 -14.93 1 92.38 91 ARG B O 1
ATOM 5213 N N . LYS B 1 92 ? 32.031 2.283 -16.219 1 96 92 LYS B N 1
ATOM 5214 C CA . LYS B 1 92 ? 31.188 1.592 -15.234 1 96 92 LYS B CA 1
ATOM 5215 C C . LYS B 1 92 ? 30.828 0.19 -15.711 1 96 92 LYS B C 1
ATOM 5217 O O . LYS B 1 92 ? 30.781 -0.071 -16.922 1 96 92 LYS B O 1
ATOM 5222 N N . LEU B 1 93 ? 30.594 -0.675 -14.781 1 96.44 93 LEU B N 1
ATOM 5223 C CA . LEU B 1 93 ? 30.125 -2.021 -15.102 1 96.44 93 LEU B CA 1
ATOM 5224 C C . LEU B 1 93 ? 28.625 -2.027 -15.367 1 96.44 93 LEU B C 1
ATOM 5226 O O . LEU B 1 93 ? 27.891 -1.207 -14.812 1 96.44 93 LEU B O 1
ATOM 5230 N N . LEU B 1 94 ? 28.266 -2.922 -16.266 1 96.19 94 LEU B N 1
ATOM 5231 C CA . LEU B 1 94 ? 26.844 -3.137 -16.484 1 96.19 94 LEU B CA 1
ATOM 5232 C C . LEU B 1 94 ? 26.203 -3.826 -15.273 1 96.19 94 LEU B C 1
ATOM 5234 O O . LEU B 1 94 ? 26.891 -4.535 -14.531 1 96.19 94 LEU B O 1
ATOM 5238 N N . ILE B 1 95 ? 24.969 -3.604 -15.102 1 94.94 95 ILE B N 1
ATOM 5239 C CA . ILE B 1 95 ? 24.234 -4.027 -13.906 1 94.94 95 ILE B CA 1
ATOM 5240 C C . ILE B 1 95 ? 24.359 -5.543 -13.742 1 94.94 95 ILE B C 1
ATOM 5242 O O . ILE B 1 95 ? 24.531 -6.043 -12.633 1 94.94 95 ILE B O 1
ATOM 5246 N N . ARG B 1 96 ? 24.188 -6.324 -14.719 1 94.5 96 ARG B N 1
ATOM 5247 C CA . ARG B 1 96 ? 24.266 -7.781 -14.633 1 94.5 96 ARG B CA 1
ATOM 5248 C C . ARG B 1 96 ? 25.688 -8.242 -14.328 1 94.5 96 ARG B C 1
ATOM 5250 O O . ARG B 1 96 ? 25.891 -9.25 -13.641 1 94.5 96 ARG B O 1
ATOM 5257 N N . ASP B 1 97 ? 26.672 -7.5 -14.812 1 95.31 97 ASP B N 1
ATOM 5258 C CA . ASP B 1 97 ? 28.062 -7.785 -14.453 1 95.31 97 ASP B CA 1
ATOM 5259 C C . ASP B 1 97 ? 28.312 -7.531 -12.969 1 95.31 97 ASP B C 1
ATOM 5261 O O . ASP B 1 97 ? 29.031 -8.289 -12.312 1 95.31 97 ASP B O 1
ATOM 5265 N N . ARG B 1 98 ? 27.75 -6.438 -12.477 1 97.12 98 ARG B N 1
ATOM 5266 C CA . ARG B 1 98 ? 27.844 -6.148 -11.047 1 97.12 98 ARG B CA 1
ATOM 5267 C C . ARG B 1 98 ? 27.312 -7.305 -10.219 1 97.12 98 ARG B C 1
ATOM 5269 O O . ARG B 1 98 ? 27.938 -7.746 -9.258 1 97.12 98 ARG B O 1
ATOM 5276 N N . LEU B 1 99 ? 26.141 -7.828 -10.586 1 96.38 99 LEU B N 1
ATOM 5277 C CA . LEU B 1 99 ? 25.5 -8.93 -9.867 1 96.38 99 LEU B CA 1
ATOM 5278 C C . LEU B 1 99 ? 26.359 -10.195 -9.945 1 96.38 99 LEU B C 1
ATOM 5280 O O . LEU B 1 99 ? 26.5 -10.914 -8.953 1 96.38 99 LEU B O 1
ATOM 5284 N N . ARG B 1 100 ? 26.922 -10.461 -11.102 1 95.25 100 ARG B N 1
ATOM 5285 C CA . ARG B 1 100 ? 27.766 -11.641 -11.281 1 95.25 100 ARG B CA 1
ATOM 5286 C C . ARG B 1 100 ? 28.969 -11.594 -10.344 1 95.25 100 ARG B C 1
ATOM 5288 O O . ARG B 1 100 ? 29.391 -12.633 -9.82 1 95.25 100 ARG B O 1
ATOM 5295 N N . LEU B 1 101 ? 29.516 -10.445 -10.148 1 95.19 101 LEU B N 1
ATOM 5296 C CA . LEU B 1 101 ? 30.688 -10.273 -9.297 1 95.19 101 LEU B CA 1
ATOM 5297 C C . LEU B 1 101 ? 30.297 -10.383 -7.824 1 95.19 101 LEU B C 1
ATOM 5299 O O . LEU B 1 101 ? 31.109 -10.781 -6.992 1 95.19 101 LEU B O 1
ATOM 5303 N N . LEU B 1 102 ? 29.078 -10.078 -7.496 1 96.44 102 LEU B N 1
ATOM 5304 C CA . LEU B 1 102 ? 28.625 -10.023 -6.109 1 96.44 102 LEU B CA 1
ATOM 5305 C C . LEU B 1 102 ? 28.125 -11.391 -5.652 1 96.44 102 LEU B C 1
ATOM 5307 O O . LEU B 1 102 ? 28.312 -11.766 -4.496 1 96.44 102 LEU B O 1
ATOM 5311 N N . LEU B 1 103 ? 27.484 -12.148 -6.496 1 97.06 103 LEU B N 1
ATOM 5312 C CA . LEU B 1 103 ? 26.766 -13.367 -6.137 1 97.06 103 LEU B CA 1
ATOM 5313 C C . LEU B 1 103 ? 27.719 -14.555 -6.078 1 97.06 103 LEU B C 1
ATOM 5315 O O . LEU B 1 103 ? 28.766 -14.547 -6.73 1 97.06 103 LEU B O 1
ATOM 5319 N N . ASP B 1 104 ? 27.375 -15.547 -5.285 1 95.75 104 ASP B N 1
ATOM 5320 C CA . ASP B 1 104 ? 28.141 -16.781 -5.156 1 95.75 104 ASP B CA 1
ATOM 5321 C C . ASP B 1 104 ? 28.156 -17.562 -6.469 1 95.75 104 ASP B C 1
ATOM 5323 O O . ASP B 1 104 ? 29.156 -18.188 -6.82 1 95.75 104 ASP B O 1
ATOM 5327 N N . ASP B 1 105 ? 27.016 -17.531 -7.062 1 93.06 105 ASP B N 1
ATOM 5328 C CA . ASP B 1 105 ? 26.812 -18.281 -8.305 1 93.06 105 ASP B CA 1
ATOM 5329 C C . ASP B 1 105 ? 25.766 -17.594 -9.18 1 93.06 105 ASP B C 1
ATOM 5331 O O . ASP B 1 105 ? 25.359 -16.469 -8.914 1 93.06 105 ASP B O 1
ATOM 5335 N N . GLU B 1 106 ? 25.438 -18.266 -10.195 1 89 106 GLU B N 1
ATOM 5336 C CA . GLU B 1 106 ? 24.547 -17.656 -11.18 1 89 106 GLU B CA 1
ATOM 5337 C C . GLU B 1 106 ? 23.078 -17.859 -10.805 1 89 106 GLU B C 1
ATOM 5339 O O . GLU B 1 106 ? 22.188 -17.438 -11.531 1 89 106 GLU B O 1
ATOM 5344 N N . ASP B 1 107 ? 22.859 -18.484 -9.703 1 90.5 107 ASP B N 1
ATOM 5345 C CA . ASP B 1 107 ? 21.484 -18.688 -9.258 1 90.5 107 ASP B CA 1
ATOM 5346 C C . ASP B 1 107 ? 20.875 -17.391 -8.734 1 90.5 107 ASP B C 1
ATOM 5348 O O . ASP B 1 107 ? 21.156 -16.984 -7.602 1 90.5 107 ASP B O 1
ATOM 5352 N N . PHE B 1 108 ? 20.25 -16.719 -9.469 1 95.94 108 PHE B N 1
ATOM 5353 C CA . PHE B 1 108 ? 19.594 -15.438 -9.18 1 95.94 108 PHE B CA 1
ATOM 5354 C C . PHE B 1 108 ? 18.125 -15.477 -9.578 1 95.94 108 PHE B C 1
ATOM 5356 O O . PHE B 1 108 ? 17.797 -15.68 -10.75 1 95.94 108 PHE B O 1
ATOM 5363 N N . LEU B 1 109 ? 17.219 -15.391 -8.609 1 97.94 109 LEU B N 1
ATOM 5364 C CA . LEU B 1 109 ? 15.789 -15.266 -8.891 1 97.94 109 LEU B CA 1
ATOM 5365 C C . LEU B 1 109 ? 15.422 -13.82 -9.211 1 97.94 109 LEU B C 1
ATOM 5367 O O . LEU B 1 109 ? 15.141 -13.039 -8.305 1 97.94 109 LEU B O 1
ATOM 5371 N N . GLU B 1 110 ? 15.445 -13.492 -10.484 1 97.88 110 GLU B N 1
ATOM 5372 C CA . GLU B 1 110 ? 15.07 -12.141 -10.891 1 97.88 110 GLU B CA 1
ATOM 5373 C C . GLU B 1 110 ? 13.57 -11.914 -10.742 1 97.88 110 GLU B C 1
ATOM 5375 O O . GLU B 1 110 ? 12.773 -12.789 -11.078 1 97.88 110 GLU B O 1
ATOM 5380 N N . LEU B 1 111 ? 13.25 -10.805 -10.18 1 98.44 111 LEU B N 1
ATOM 5381 C CA . LEU B 1 111 ? 11.844 -10.461 -9.961 1 98.44 111 LEU B CA 1
ATOM 5382 C C . LEU B 1 111 ? 11.391 -9.398 -10.961 1 98.44 111 LEU B C 1
ATOM 5384 O O . LEU B 1 111 ? 12.102 -8.43 -11.211 1 98.44 111 LEU B O 1
ATOM 5388 N N . SER B 1 112 ? 10.25 -9.609 -11.594 1 98.06 112 SER B N 1
ATOM 5389 C CA . SER B 1 112 ? 9.516 -8.672 -12.438 1 98.06 112 SER B CA 1
ATOM 5390 C C . SER B 1 112 ? 10.398 -8.125 -13.555 1 98.06 112 SER B C 1
ATOM 5392 O O . SER B 1 112 ? 10.484 -6.914 -13.742 1 98.06 112 SER B O 1
ATOM 5394 N N . PRO B 1 113 ? 10.969 -8.992 -14.305 1 98.06 113 PRO B N 1
ATOM 5395 C CA . PRO B 1 113 ? 11.867 -8.508 -15.359 1 98.06 113 PRO B CA 1
ATOM 5396 C C . PRO B 1 113 ? 11.133 -7.699 -16.422 1 98.06 113 PRO B C 1
ATOM 5398 O O . PRO B 1 113 ? 11.734 -6.848 -17.078 1 98.06 113 PRO B O 1
ATOM 5401 N N . PHE B 1 114 ? 9.852 -7.887 -16.625 1 98.44 114 PHE B N 1
ATOM 5402 C CA . PHE B 1 114 ? 9.133 -7.262 -17.719 1 98.44 114 PHE B CA 1
ATOM 5403 C C . PHE B 1 114 ? 8.453 -5.977 -17.266 1 98.44 114 PHE B C 1
ATOM 5405 O O . PHE B 1 114 ? 7.73 -5.34 -18.031 1 98.44 114 PHE B O 1
ATOM 5412 N N . ALA B 1 115 ? 8.68 -5.562 -16.047 1 98.62 115 ALA B N 1
ATOM 5413 C CA . ALA B 1 115 ? 8.102 -4.32 -15.531 1 98.62 115 ALA B CA 1
ATOM 5414 C C . ALA B 1 115 ? 8.5 -3.133 -16.406 1 98.62 115 ALA B C 1
ATOM 5416 O O . ALA B 1 115 ? 9.664 -3.016 -16.812 1 98.62 115 ALA B O 1
ATOM 5417 N N . GLY B 1 116 ? 7.512 -2.258 -16.719 1 98.25 116 GLY B N 1
ATOM 5418 C CA . GLY B 1 116 ? 7.816 -0.982 -17.344 1 98.25 116 GLY B CA 1
ATOM 5419 C C . GLY B 1 116 ? 7.625 -1.002 -18.859 1 98.25 116 GLY B C 1
ATOM 5420 O O . GLY B 1 116 ? 7.871 -0 -19.531 1 98.25 116 GLY B O 1
ATOM 5421 N N . LEU B 1 117 ? 7.117 -2.125 -19.438 1 96.62 117 LEU B N 1
ATOM 5422 C CA . LEU B 1 117 ? 6.871 -2.193 -20.875 1 96.62 117 LEU B CA 1
ATOM 5423 C C . LEU B 1 117 ? 5.441 -1.771 -21.203 1 96.62 117 LEU B C 1
ATOM 5425 O O . LEU B 1 117 ? 4.504 -2.154 -20.5 1 96.62 117 LEU B O 1
ATOM 5429 N N . GLY B 1 118 ? 5.309 -0.965 -22.234 1 95 118 GLY B N 1
ATOM 5430 C CA . GLY B 1 118 ? 3.998 -0.604 -22.75 1 95 118 GLY B CA 1
ATOM 5431 C C . GLY B 1 118 ? 3.223 0.307 -21.812 1 95 118 GLY B C 1
ATOM 5432 O O . GLY B 1 118 ? 1.996 0.22 -21.734 1 95 118 GLY B O 1
ATOM 5433 N N . LEU B 1 119 ? 3.848 1.137 -21.078 1 96.62 119 LEU B N 1
ATOM 5434 C CA . LEU B 1 119 ? 3.176 2.051 -20.172 1 96.62 119 LEU B CA 1
ATOM 5435 C C . LEU B 1 119 ? 2.789 3.344 -20.875 1 96.62 119 LEU B C 1
ATOM 5437 O O . LEU B 1 119 ? 3.367 3.688 -21.906 1 96.62 119 LEU B O 1
ATOM 5441 N N . PRO B 1 120 ? 1.788 4.047 -20.312 1 93.5 120 PRO B N 1
ATOM 5442 C CA . PRO B 1 120 ? 1.316 5.273 -20.953 1 93.5 120 PRO B CA 1
ATOM 5443 C C . PRO B 1 120 ? 2.424 6.309 -21.141 1 93.5 120 PRO B C 1
ATOM 5445 O O . PRO B 1 120 ? 2.383 7.105 -22.078 1 93.5 120 PRO B O 1
ATOM 5448 N N . TYR B 1 121 ? 3.451 6.355 -20.266 1 95 121 TYR B N 1
ATOM 5449 C CA . TYR B 1 121 ? 4.512 7.352 -20.359 1 95 121 TYR B CA 1
ATOM 5450 C C . TYR B 1 121 ? 5.727 6.789 -21.078 1 95 121 TYR B C 1
ATOM 5452 O O . TYR B 1 121 ? 6.812 7.375 -21.047 1 95 121 TYR B O 1
ATOM 5460 N N . GLY B 1 122 ? 5.586 5.625 -21.734 1 94.94 122 GLY B N 1
ATOM 5461 C CA . GLY B 1 122 ? 6.637 5.027 -22.531 1 94.94 122 GLY B CA 1
ATOM 5462 C C . GLY B 1 122 ? 7.262 3.801 -21.906 1 94.94 122 GLY B C 1
ATOM 5463 O O . GLY B 1 122 ? 6.934 3.451 -20.766 1 94.94 122 GLY B O 1
ATOM 5464 N N . ASP B 1 123 ? 8.156 3.172 -22.672 1 95.94 123 ASP B N 1
ATOM 5465 C CA . ASP B 1 123 ? 8.828 1.964 -22.203 1 95.94 123 ASP B CA 1
ATOM 5466 C C . ASP B 1 123 ? 10 2.307 -21.281 1 95.94 123 ASP B C 1
ATOM 5468 O O . ASP B 1 123 ? 10.82 3.164 -21.609 1 95.94 123 ASP B O 1
ATOM 5472 N N . ILE B 1 124 ? 10.008 1.719 -20.156 1 97.69 124 ILE B N 1
ATOM 5473 C CA . ILE B 1 124 ? 11.125 1.725 -19.203 1 97.69 124 ILE B CA 1
ATOM 5474 C C . ILE B 1 124 ? 11.602 0.294 -18.969 1 97.69 124 ILE B C 1
ATOM 5476 O O . ILE B 1 124 ? 11.18 -0.352 -18 1 97.69 124 ILE B O 1
ATOM 5480 N N . PRO B 1 125 ? 12.484 -0.173 -19.812 1 97.31 125 PRO B N 1
ATOM 5481 C CA . PRO B 1 125 ? 12.898 -1.575 -19.719 1 97.31 125 PRO B CA 1
ATOM 5482 C C . PRO B 1 125 ? 13.227 -1.988 -18.281 1 97.31 125 PRO B C 1
ATOM 5484 O O . PRO B 1 125 ? 14.055 -1.351 -17.625 1 97.31 125 PRO B O 1
ATOM 5487 N N . SER B 1 126 ? 12.516 -3.084 -17.797 1 97.88 126 SER B N 1
ATOM 5488 C CA . SER B 1 126 ? 12.648 -3.627 -16.438 1 97.88 126 SER B CA 1
ATOM 5489 C C . SER B 1 126 ? 12.445 -2.543 -15.391 1 97.88 126 SER B C 1
ATOM 5491 O O . SER B 1 126 ? 13.055 -2.588 -14.32 1 97.88 126 SER B O 1
ATOM 5493 N N . ALA B 1 127 ? 11.781 -1.512 -15.773 1 98.25 127 ALA B N 1
ATOM 5494 C CA . ALA B 1 127 ? 11.477 -0.376 -14.906 1 98.25 127 ALA B CA 1
ATOM 5495 C C . ALA B 1 127 ? 12.75 0.36 -14.5 1 98.25 127 ALA B C 1
ATOM 5497 O O . ALA B 1 127 ? 12.82 0.948 -13.414 1 98.25 127 ALA B O 1
ATOM 5498 N N . GLY B 1 128 ? 13.828 0.219 -15.258 1 97.38 128 GLY B N 1
ATOM 5499 C CA . GLY B 1 128 ? 15.078 0.912 -15 1 97.38 128 GLY B CA 1
ATOM 5500 C C . GLY B 1 128 ? 15.82 0.37 -13.797 1 97.38 128 GLY B C 1
ATOM 5501 O O . GLY B 1 128 ? 16.719 1.032 -13.266 1 97.38 128 GLY B O 1
ATOM 5502 N N . SER B 1 129 ? 15.445 -0.764 -13.312 1 97.44 129 SER B N 1
ATOM 5503 C CA . SER B 1 129 ? 16.031 -1.381 -12.133 1 97.44 129 SER B CA 1
ATOM 5504 C C . SER B 1 129 ? 15.914 -2.9 -12.18 1 97.44 129 SER B C 1
ATOM 5506 O O . SER B 1 129 ? 14.898 -3.434 -12.625 1 97.44 129 SER B O 1
ATOM 5508 N N . ILE B 1 130 ? 16.984 -3.619 -11.82 1 97.81 130 ILE B N 1
ATOM 5509 C CA . ILE B 1 130 ? 16.906 -5.066 -11.656 1 97.81 130 ILE B CA 1
ATOM 5510 C C . ILE B 1 130 ? 16.703 -5.41 -10.18 1 97.81 130 ILE B C 1
ATOM 5512 O O . ILE B 1 130 ? 17.484 -4.988 -9.32 1 97.81 130 ILE B O 1
ATOM 5516 N N . THR B 1 131 ? 15.625 -6.043 -9.852 1 98.62 131 THR B N 1
ATOM 5517 C CA . THR B 1 131 ? 15.391 -6.578 -8.516 1 98.62 131 THR B CA 1
ATOM 5518 C C . THR B 1 131 ? 15.383 -8.102 -8.531 1 98.62 131 THR B C 1
ATOM 5520 O O . THR B 1 131 ? 15.07 -8.719 -9.547 1 98.62 131 THR B O 1
ATOM 5523 N N . GLY B 1 132 ? 15.773 -8.703 -7.43 1 98.5 132 GLY B N 1
ATOM 5524 C CA . GLY B 1 132 ? 15.82 -10.156 -7.328 1 98.5 132 GLY B CA 1
ATOM 5525 C C . GLY B 1 132 ? 16.484 -10.648 -6.051 1 98.5 132 GLY B C 1
ATOM 5526 O O . GLY B 1 132 ? 16.766 -9.859 -5.148 1 98.5 132 GLY B O 1
ATOM 5527 N N . ILE B 1 133 ? 16.625 -11.922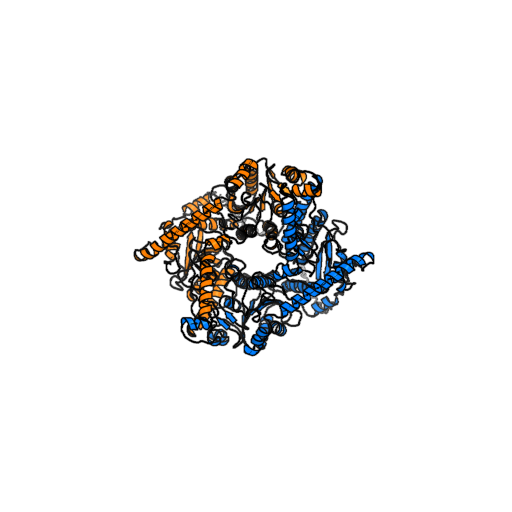 -5.949 1 98.5 133 ILE B N 1
ATOM 5528 C CA . ILE B 1 133 ? 17.172 -12.562 -4.762 1 98.5 133 ILE B CA 1
ATOM 5529 C C . ILE B 1 133 ? 18.312 -13.508 -5.16 1 98.5 133 ILE B C 1
ATOM 5531 O O . ILE B 1 133 ? 18.156 -14.328 -6.066 1 98.5 133 ILE B O 1
ATOM 5535 N N . GLY B 1 134 ? 19.406 -13.375 -4.594 1 97.69 134 GLY B N 1
ATOM 5536 C CA . GLY B 1 134 ? 20.578 -14.211 -4.785 1 97.69 134 GLY B CA 1
ATOM 5537 C C . GLY B 1 134 ? 21.391 -14.391 -3.516 1 97.69 134 GLY B C 1
ATOM 5538 O O . GLY B 1 134 ? 21.062 -13.828 -2.473 1 97.69 134 GLY B O 1
ATOM 5539 N N . ARG B 1 135 ? 22.484 -15.172 -3.613 1 96.31 135 ARG B N 1
ATOM 5540 C CA . ARG B 1 135 ? 23.234 -15.5 -2.404 1 96.31 135 ARG B CA 1
ATOM 5541 C C . ARG B 1 135 ? 24.594 -14.789 -2.387 1 96.31 135 ARG B C 1
ATOM 5543 O O . ARG B 1 135 ? 25.25 -14.688 -3.418 1 96.31 135 ARG B O 1
ATOM 5550 N N . ILE B 1 136 ? 24.891 -14.258 -1.275 1 96.5 136 ILE B N 1
ATOM 5551 C CA . ILE B 1 136 ? 26.234 -13.797 -0.927 1 96.5 136 ILE B CA 1
ATOM 5552 C C . ILE B 1 136 ? 26.75 -14.594 0.27 1 96.5 136 ILE B C 1
ATOM 5554 O O . ILE B 1 136 ? 26.188 -14.516 1.365 1 96.5 136 ILE B O 1
ATOM 5558 N N . ASN B 1 137 ? 27.812 -15.367 0.066 1 92.44 137 ASN B N 1
ATOM 5559 C CA . ASN B 1 137 ? 28.375 -16.203 1.126 1 92.44 137 ASN B CA 1
ATOM 5560 C C . ASN B 1 137 ? 27.312 -17.141 1.716 1 92.44 137 ASN B C 1
ATOM 5562 O O . ASN B 1 137 ? 27.188 -17.234 2.938 1 92.44 137 ASN B O 1
ATOM 5566 N N . GLY B 1 138 ? 26.5 -17.625 0.879 1 92 138 GLY B N 1
ATOM 5567 C CA . GLY B 1 138 ? 25.5 -18.609 1.277 1 92 138 GLY B CA 1
ATOM 5568 C C . GLY B 1 138 ? 24.203 -17.969 1.781 1 92 138 GLY B C 1
ATOM 5569 O O . GLY B 1 138 ? 23.188 -18.656 1.929 1 92 138 GLY B O 1
ATOM 5570 N N . LEU B 1 139 ? 24.219 -16.703 2.02 1 93.56 139 LEU B N 1
ATOM 5571 C CA . LEU B 1 139 ? 23.062 -16 2.572 1 93.56 139 LEU B CA 1
ATOM 5572 C C . LEU B 1 139 ? 22.203 -15.398 1.461 1 93.56 139 LEU B C 1
ATOM 5574 O O . LEU B 1 139 ? 22.719 -14.656 0.614 1 93.56 139 LEU B O 1
ATOM 5578 N N . TRP B 1 140 ? 20.891 -15.773 1.469 1 95.81 140 TRP B N 1
ATOM 5579 C CA . TRP B 1 140 ? 19.984 -15.156 0.513 1 95.81 140 TRP B CA 1
ATOM 5580 C C . TRP B 1 140 ? 19.781 -13.672 0.824 1 95.81 140 TRP B C 1
ATOM 5582 O O . TRP B 1 140 ? 19.469 -13.305 1.961 1 95.81 140 TRP B O 1
ATOM 5592 N N . CYS B 1 141 ? 19.969 -12.797 -0.149 1 97.75 141 CYS B N 1
ATOM 5593 C CA . CYS B 1 141 ? 19.781 -11.352 -0.035 1 97.75 141 CYS B CA 1
ATOM 5594 C C . CYS B 1 141 ? 18.859 -10.836 -1.143 1 97.75 141 CYS B C 1
ATOM 5596 O O . CYS B 1 141 ? 18.844 -11.383 -2.246 1 97.75 141 CYS B O 1
ATOM 5598 N N . VAL B 1 142 ? 18.078 -9.852 -0.819 1 98.62 142 VAL B N 1
ATOM 5599 C CA . VAL B 1 142 ? 17.297 -9.148 -1.831 1 98.62 142 VAL B CA 1
ATOM 5600 C C . VAL B 1 142 ? 18.141 -8.023 -2.443 1 98.62 142 VAL B C 1
ATOM 5602 O O . VAL B 1 142 ? 18.812 -7.285 -1.725 1 98.62 142 VAL B O 1
ATOM 5605 N N . PHE B 1 143 ? 18.078 -7.926 -3.736 1 98.62 143 PHE B N 1
ATOM 5606 C CA . PHE B 1 143 ? 18.828 -6.902 -4.453 1 98.62 143 PHE B CA 1
ATOM 5607 C C . PHE B 1 143 ? 17.891 -5.914 -5.133 1 98.62 143 PHE B C 1
ATOM 5609 O O . PHE B 1 143 ? 16.859 -6.312 -5.691 1 98.62 143 PHE B O 1
ATOM 5616 N N . ALA B 1 144 ? 18.172 -4.691 -5.078 1 98.12 144 ALA B N 1
ATOM 5617 C CA . ALA B 1 144 ? 17.625 -3.629 -5.922 1 98.12 144 ALA B CA 1
ATOM 5618 C C . ALA B 1 144 ? 18.75 -2.824 -6.574 1 98.12 144 ALA B C 1
ATOM 5620 O O . ALA B 1 144 ? 19.469 -2.092 -5.895 1 98.12 144 ALA B O 1
ATOM 5621 N N . ALA B 1 145 ? 18.875 -2.936 -7.898 1 97.69 145 ALA B N 1
ATOM 5622 C CA . ALA B 1 145 ? 20 -2.348 -8.609 1 97.69 145 ALA B CA 1
ATOM 5623 C C . ALA B 1 145 ? 19.516 -1.432 -9.734 1 97.69 145 ALA B C 1
ATOM 5625 O O . ALA B 1 145 ? 18.781 -1.862 -10.625 1 97.69 145 ALA B O 1
ATOM 5626 N N . SER B 1 146 ? 19.969 -0.18 -9.727 1 96.69 146 SER B N 1
ATOM 5627 C CA . SER B 1 146 ? 19.578 0.792 -10.75 1 96.69 146 SER B CA 1
ATOM 5628 C C . SER B 1 146 ? 20.328 0.538 -12.062 1 96.69 146 SER B C 1
ATOM 5630 O O . SER B 1 146 ? 21.531 0.267 -12.055 1 96.69 146 SER B O 1
ATOM 5632 N N . ASP B 1 147 ? 19.578 0.587 -13.141 1 96.88 147 ASP B N 1
ATOM 5633 C CA . ASP B 1 147 ? 20.188 0.5 -14.469 1 96.88 147 ASP B CA 1
ATOM 5634 C C . ASP B 1 147 ? 20.344 1.886 -15.086 1 96.88 147 ASP B C 1
ATOM 5636 O O . ASP B 1 147 ? 19.438 2.377 -15.758 1 96.88 147 ASP B O 1
ATOM 5640 N N . ALA B 1 148 ? 21.469 2.438 -15.023 1 96 148 ALA B N 1
ATOM 5641 C CA . ALA B 1 148 ? 21.734 3.805 -15.461 1 96 148 ALA B CA 1
ATOM 5642 C C . ALA B 1 148 ? 21.719 3.902 -16.984 1 96 148 ALA B C 1
ATOM 5644 O O . ALA B 1 148 ? 21.688 5.004 -17.547 1 96 148 ALA B O 1
ATOM 5645 N N . THR B 1 149 ? 21.781 2.746 -17.672 1 96.81 149 THR B N 1
ATOM 5646 C CA . THR B 1 149 ? 21.703 2.805 -19.125 1 96.81 149 THR B CA 1
ATOM 5647 C C . THR B 1 149 ? 20.297 3.182 -19.578 1 96.81 149 THR B C 1
ATOM 5649 O O . THR B 1 149 ? 20.094 3.68 -20.688 1 96.81 149 THR B O 1
ATOM 5652 N N . VAL B 1 150 ? 19.344 2.859 -18.719 1 96.69 150 VAL B N 1
ATOM 5653 C CA . VAL B 1 150 ? 17.938 3.18 -19.016 1 96.69 150 VAL B CA 1
ATOM 5654 C C . VAL B 1 150 ? 17.625 4.59 -18.531 1 96.69 150 VAL B C 1
ATOM 5656 O O . VAL B 1 150 ? 17.406 4.805 -17.328 1 96.69 150 VAL B O 1
ATOM 5659 N N . LYS B 1 151 ? 17.547 5.52 -19.406 1 93.12 151 LYS B N 1
ATOM 5660 C CA . LYS B 1 151 ? 17.188 6.91 -19.125 1 93.12 151 LYS B CA 1
ATOM 5661 C C . LYS B 1 151 ? 18.016 7.48 -18 1 93.12 151 LYS B C 1
ATOM 5663 O O . LYS B 1 151 ? 17.5 8.148 -17.094 1 93.12 151 LYS B O 1
ATOM 5668 N N . GLY B 1 152 ? 19.312 7.078 -17.891 1 90.75 152 GLY B N 1
ATOM 5669 C CA . GLY B 1 152 ? 20.234 7.617 -16.891 1 90.75 152 GLY B CA 1
ATOM 5670 C C . GLY B 1 152 ? 19.938 7.129 -15.484 1 90.75 152 GLY B C 1
ATOM 5671 O O . GLY B 1 152 ? 20.375 7.727 -14.5 1 90.75 152 GLY B O 1
ATOM 5672 N N . GLY B 1 153 ? 19.109 6.129 -15.391 1 93.19 153 GLY B N 1
ATOM 5673 C CA . GLY B 1 153 ? 18.75 5.633 -14.07 1 93.19 153 GLY B CA 1
ATOM 5674 C C . GLY B 1 153 ? 17.641 6.449 -13.414 1 93.19 153 GLY B C 1
ATOM 5675 O O . GLY B 1 153 ? 17.484 6.406 -12.188 1 93.19 153 GLY B O 1
ATOM 5676 N N . THR B 1 154 ? 16.891 7.207 -14.203 1 93.94 154 THR B N 1
ATOM 5677 C CA . THR B 1 154 ? 15.797 8.023 -13.711 1 93.94 154 THR B CA 1
ATOM 5678 C C . THR B 1 154 ? 14.672 7.145 -13.164 1 93.94 154 THR B C 1
ATOM 5680 O O . THR B 1 154 ? 14.328 6.125 -13.766 1 93.94 154 THR B O 1
ATOM 5683 N N . SER B 1 155 ? 14.164 7.562 -12.016 1 96 155 SER B N 1
ATOM 5684 C CA . SER B 1 155 ? 13.094 6.793 -11.391 1 96 155 SER B CA 1
ATOM 5685 C C . SER B 1 155 ? 11.727 7.246 -11.891 1 96 155 SER B C 1
ATOM 5687 O O . SER B 1 155 ? 11.359 8.414 -11.734 1 96 155 SER B O 1
ATOM 5689 N N . TYR B 1 156 ? 11.062 6.359 -12.547 1 97.75 156 TYR B N 1
ATOM 5690 C CA . TYR B 1 156 ? 9.672 6.531 -12.945 1 97.75 156 TYR B CA 1
ATOM 5691 C C . TYR B 1 156 ? 8.734 5.906 -11.914 1 97.75 156 TYR B C 1
ATOM 5693 O O . TYR B 1 156 ? 9.18 5.191 -11.016 1 97.75 156 TYR B O 1
ATOM 5701 N N . PRO B 1 157 ? 7.406 6.223 -11.977 1 98.19 157 PRO B N 1
ATOM 5702 C CA . PRO B 1 157 ? 6.48 5.621 -11.016 1 98.19 157 PRO B CA 1
ATOM 5703 C C . PRO B 1 157 ? 6.625 4.102 -10.93 1 98.19 157 PRO B C 1
ATOM 5705 O O . PRO B 1 157 ? 6.633 3.541 -9.828 1 98.19 157 PRO B O 1
ATOM 5708 N N . ILE B 1 158 ? 6.848 3.395 -12.023 1 98.62 158 ILE B N 1
ATOM 5709 C CA . ILE B 1 158 ? 6.957 1.94 -12.047 1 98.62 158 ILE B CA 1
ATOM 5710 C C . ILE B 1 158 ? 8.266 1.507 -11.398 1 98.62 158 ILE B C 1
ATOM 5712 O O . ILE B 1 158 ? 8.352 0.416 -10.828 1 98.62 158 ILE B O 1
ATOM 5716 N N . THR B 1 159 ? 9.336 2.359 -11.484 1 98.5 159 THR B N 1
ATOM 5717 C CA . THR B 1 159 ? 10.594 2.074 -10.812 1 98.5 159 THR B CA 1
ATOM 5718 C C . THR B 1 159 ? 10.406 2.02 -9.305 1 98.5 159 THR B C 1
ATOM 5720 O O . THR B 1 159 ? 10.875 1.088 -8.648 1 98.5 159 THR B O 1
ATOM 5723 N N . VAL B 1 160 ? 9.68 3.039 -8.805 1 98.25 160 VAL B N 1
ATOM 5724 C CA . VAL B 1 160 ? 9.414 3.113 -7.371 1 98.25 160 VAL B CA 1
ATOM 5725 C C . VAL B 1 160 ? 8.594 1.898 -6.934 1 98.25 160 VAL B C 1
ATOM 5727 O O . VAL B 1 160 ? 8.93 1.245 -5.941 1 98.25 160 VAL B O 1
ATOM 5730 N N . LYS B 1 161 ? 7.566 1.581 -7.688 1 98.62 161 LYS B N 1
ATOM 5731 C CA . LYS B 1 161 ? 6.707 0.444 -7.371 1 98.62 161 LYS B CA 1
ATOM 5732 C C . LYS B 1 161 ? 7.512 -0.851 -7.297 1 98.62 161 LYS B C 1
ATOM 5734 O O . LYS B 1 161 ? 7.305 -1.668 -6.398 1 98.62 161 LYS B O 1
ATOM 5739 N N . LYS B 1 162 ? 8.383 -1.064 -8.266 1 98.62 162 LYS B N 1
ATOM 5740 C CA . LYS B 1 162 ? 9.203 -2.275 -8.312 1 98.62 162 LYS B CA 1
ATOM 5741 C C . LYS B 1 162 ? 10.125 -2.361 -7.098 1 98.62 162 LYS B C 1
ATOM 5743 O O . LYS B 1 162 ? 10.25 -3.422 -6.48 1 98.62 162 LYS B O 1
ATOM 5748 N N . ASN B 1 163 ? 10.773 -1.291 -6.758 1 98.25 163 ASN B N 1
ATOM 5749 C CA . ASN B 1 163 ? 11.648 -1.271 -5.594 1 98.25 163 ASN B CA 1
ATOM 5750 C C . ASN B 1 163 ? 10.883 -1.524 -4.301 1 98.25 163 ASN B C 1
ATOM 5752 O O . ASN B 1 163 ? 11.359 -2.236 -3.418 1 98.25 163 ASN B O 1
ATOM 5756 N N . LEU B 1 164 ? 9.711 -0.917 -4.172 1 98.62 164 LEU B N 1
ATOM 5757 C CA . LEU B 1 164 ? 8.883 -1.137 -2.99 1 98.62 164 LEU B CA 1
ATOM 5758 C C . LEU B 1 164 ? 8.5 -2.605 -2.863 1 98.62 164 LEU B C 1
ATOM 5760 O O . LEU B 1 164 ? 8.477 -3.152 -1.757 1 98.62 164 LEU B O 1
ATOM 5764 N N . ARG B 1 165 ? 8.172 -3.25 -3.971 1 98.75 165 ARG B N 1
ATOM 5765 C CA . ARG B 1 165 ? 7.836 -4.668 -3.922 1 98.75 165 ARG B CA 1
ATOM 5766 C C . ARG B 1 165 ? 9.031 -5.5 -3.463 1 98.75 165 ARG B C 1
ATOM 5768 O O . ARG B 1 165 ? 8.875 -6.441 -2.68 1 98.75 165 ARG B O 1
ATOM 5775 N N . ALA B 1 166 ? 10.211 -5.184 -3.951 1 98.62 166 ALA B N 1
ATOM 5776 C CA . ALA B 1 166 ? 11.414 -5.875 -3.488 1 98.62 166 ALA B CA 1
ATOM 5777 C C . ALA B 1 166 ? 11.57 -5.746 -1.976 1 98.62 166 ALA B C 1
ATOM 5779 O O . ALA B 1 166 ? 11.883 -6.723 -1.294 1 98.62 166 ALA B O 1
ATOM 5780 N N . GLN B 1 167 ? 11.344 -4.559 -1.459 1 98.62 167 GLN B N 1
ATOM 5781 C CA . GLN B 1 167 ? 11.438 -4.336 -0.02 1 98.62 167 GLN B CA 1
ATOM 5782 C C . GLN B 1 167 ? 10.375 -5.141 0.727 1 98.62 167 GLN B C 1
ATOM 5784 O O . GLN B 1 167 ? 10.641 -5.68 1.802 1 98.62 167 GLN B O 1
ATOM 5789 N N . GLU B 1 168 ? 9.195 -5.219 0.183 1 98.12 168 GLU B N 1
ATOM 5790 C CA . GLU B 1 168 ? 8.133 -6.008 0.796 1 98.12 168 GLU B CA 1
ATOM 5791 C C . GLU B 1 168 ? 8.531 -7.48 0.899 1 98.12 168 GLU B C 1
ATOM 5793 O O . GLU B 1 168 ? 8.297 -8.125 1.924 1 98.12 168 GLU B O 1
ATOM 5798 N N . ILE B 1 169 ? 9.078 -7.98 -0.149 1 98.12 169 ILE B N 1
ATOM 5799 C CA . ILE B 1 169 ? 9.531 -9.367 -0.157 1 98.12 169 ILE B CA 1
ATOM 5800 C C . ILE B 1 169 ? 10.609 -9.57 0.901 1 98.12 169 ILE B C 1
ATOM 5802 O O . ILE B 1 169 ? 10.617 -10.578 1.609 1 98.12 169 ILE B O 1
ATOM 5806 N N . ALA B 1 170 ? 11.516 -8.594 1.033 1 98.12 170 ALA B N 1
ATOM 5807 C CA . ALA B 1 170 ? 12.547 -8.656 2.062 1 98.12 170 ALA B CA 1
ATOM 5808 C C . ALA B 1 170 ? 11.93 -8.688 3.459 1 98.12 170 ALA B C 1
ATOM 5810 O O . ALA B 1 170 ? 12.344 -9.477 4.309 1 98.12 170 ALA B O 1
ATOM 5811 N N . ILE B 1 171 ? 10.961 -7.855 3.672 1 96.75 171 ILE B N 1
ATOM 5812 C CA . ILE B 1 171 ? 10.297 -7.77 4.969 1 96.75 171 ILE B CA 1
ATOM 5813 C C . ILE B 1 171 ? 9.602 -9.094 5.277 1 96.75 171 ILE B C 1
ATOM 5815 O O . ILE B 1 171 ? 9.781 -9.664 6.355 1 96.75 171 ILE B O 1
ATOM 5819 N N . LYS B 1 172 ? 8.844 -9.656 4.301 1 94.56 172 LYS B N 1
ATOM 5820 C CA . LYS B 1 172 ? 8.047 -10.859 4.484 1 94.56 172 LYS B CA 1
ATOM 5821 C C . LYS B 1 172 ? 8.93 -12.062 4.789 1 94.56 172 LYS B C 1
ATOM 5823 O O . LYS B 1 172 ? 8.523 -12.969 5.527 1 94.56 172 LYS B O 1
ATOM 5828 N N . ASN B 1 173 ? 10.109 -12.031 4.203 1 94.19 173 ASN B N 1
ATOM 5829 C CA . ASN B 1 173 ? 10.969 -13.211 4.316 1 94.19 173 ASN B CA 1
ATOM 5830 C C . ASN B 1 173 ? 12.211 -12.93 5.152 1 94.19 173 ASN B C 1
ATOM 5832 O O . ASN B 1 173 ? 13.109 -13.766 5.242 1 94.19 173 ASN B O 1
ATOM 5836 N N . ARG B 1 174 ? 12.328 -11.656 5.723 1 93.81 174 ARG B N 1
ATOM 5837 C CA . ARG B 1 174 ? 13.414 -11.203 6.586 1 93.81 174 ARG B CA 1
ATOM 5838 C C . ARG B 1 174 ? 14.766 -11.391 5.906 1 93.81 174 ARG B C 1
ATOM 5840 O O . ARG B 1 174 ? 15.672 -12 6.48 1 93.81 174 ARG B O 1
ATOM 5847 N N . LEU B 1 175 ? 14.859 -10.977 4.734 1 96.69 175 LEU B N 1
ATOM 5848 C CA . LEU B 1 175 ? 16.078 -11.086 3.947 1 96.69 175 LEU B CA 1
ATOM 5849 C C . LEU B 1 175 ? 16.859 -9.773 3.973 1 96.69 175 LEU B C 1
ATOM 5851 O O . LEU B 1 175 ? 16.281 -8.695 3.814 1 96.69 175 LEU B O 1
ATOM 5855 N N . PRO B 1 176 ? 18.172 -9.859 4.172 1 96.88 176 PRO B N 1
ATOM 5856 C CA . PRO B 1 176 ? 18.969 -8.641 4.031 1 96.88 176 PRO B CA 1
ATOM 5857 C C . PRO B 1 176 ? 18.797 -7.984 2.662 1 96.88 176 PRO B C 1
ATOM 5859 O O . PRO B 1 176 ? 18.578 -8.68 1.664 1 96.88 176 PRO B O 1
ATOM 5862 N N . CYS B 1 177 ? 18.906 -6.691 2.639 1 98.38 177 CYS B N 1
ATOM 5863 C CA . CYS B 1 177 ? 18.781 -5.945 1.391 1 98.38 177 CYS B CA 1
ATOM 5864 C C . CYS B 1 177 ? 20.125 -5.348 0.975 1 98.38 177 CYS B C 1
ATOM 5866 O O . CYS B 1 177 ? 20.859 -4.824 1.811 1 98.38 177 CYS B O 1
ATOM 5868 N N . VAL B 1 178 ? 20.406 -5.469 -0.269 1 98.62 178 VAL B N 1
ATOM 5869 C CA . VAL B 1 178 ? 21.578 -4.859 -0.876 1 98.62 178 VAL B CA 1
ATOM 5870 C C . VAL B 1 178 ? 21.156 -3.943 -2.023 1 98.62 178 VAL B C 1
ATOM 5872 O O . VAL B 1 178 ? 20.609 -4.406 -3.023 1 98.62 178 VAL B O 1
ATOM 5875 N N . TYR B 1 179 ? 21.453 -2.68 -1.874 1 98.38 179 TYR B N 1
ATOM 5876 C CA . TYR B 1 179 ? 21.109 -1.686 -2.883 1 98.38 179 TYR B CA 1
ATOM 5877 C C . TYR B 1 179 ? 22.328 -1.302 -3.717 1 98.38 179 TYR B C 1
ATOM 5879 O O . TYR B 1 179 ? 23.344 -0.868 -3.178 1 98.38 179 TYR B O 1
ATOM 5887 N N . LEU B 1 180 ? 22.281 -1.511 -5.027 1 98.12 180 LEU B N 1
ATOM 5888 C CA . LEU B 1 180 ? 23.266 -0.981 -5.961 1 98.12 180 LEU B CA 1
ATOM 5889 C C . LEU B 1 180 ? 22.75 0.288 -6.633 1 98.12 180 LEU B C 1
ATOM 5891 O O . LEU B 1 180 ? 21.984 0.22 -7.598 1 98.12 180 LEU B O 1
ATOM 5895 N N . VAL B 1 181 ? 23.281 1.41 -6.207 1 97.06 181 VAL B N 1
ATOM 5896 C CA . VAL B 1 181 ? 22.641 2.676 -6.539 1 97.06 181 VAL B CA 1
ATOM 5897 C C . VAL B 1 181 ? 23.406 3.365 -7.668 1 97.06 181 VAL B C 1
ATOM 5899 O O . VAL B 1 181 ? 24.625 3.541 -7.582 1 97.06 181 VAL B O 1
ATOM 5902 N N . ASP B 1 182 ? 22.766 3.715 -8.703 1 95.75 182 ASP B N 1
ATOM 5903 C CA . ASP B 1 182 ? 23.219 4.445 -9.883 1 95.75 182 ASP B CA 1
ATOM 5904 C C . ASP B 1 182 ? 22.047 5.137 -10.578 1 95.75 182 ASP B C 1
ATOM 5906 O O . ASP B 1 182 ? 21.641 4.738 -11.68 1 95.75 182 ASP B O 1
ATOM 5910 N N . SER B 1 183 ? 21.484 6.191 -9.953 1 92.44 183 SER B N 1
ATOM 5911 C CA . SER B 1 183 ? 20.219 6.773 -10.375 1 92.44 183 SER B CA 1
ATOM 5912 C C . SER B 1 183 ? 20.312 8.289 -10.484 1 92.44 183 SER B C 1
ATOM 5914 O O . SER B 1 183 ? 20.969 8.938 -9.664 1 92.44 183 SER B O 1
ATOM 5916 N N . ALA B 1 184 ? 19.609 8.805 -11.445 1 88.06 184 ALA B N 1
ATOM 5917 C CA . ALA B 1 184 ? 19.578 10.242 -11.672 1 88.06 184 ALA B CA 1
ATOM 5918 C C . ALA B 1 184 ? 18.469 10.906 -10.875 1 88.06 184 ALA B C 1
ATOM 5920 O O . ALA B 1 184 ? 18.266 12.117 -10.969 1 88.06 184 ALA B O 1
ATOM 5921 N N . GLY B 1 185 ? 17.75 10.125 -10.164 1 89.31 185 GLY B N 1
ATOM 5922 C CA . GLY B 1 185 ? 16.656 10.688 -9.391 1 89.31 185 GLY B CA 1
ATOM 5923 C C . GLY B 1 185 ? 15.297 10.492 -10.039 1 89.31 185 GLY B C 1
ATOM 5924 O O . GLY B 1 185 ? 15.133 9.617 -10.891 1 89.31 185 GLY B O 1
ATOM 5925 N N . ALA B 1 186 ? 14.336 11.375 -9.625 1 93.12 186 ALA B N 1
ATOM 5926 C CA . ALA B 1 186 ? 12.945 11.211 -10.055 1 93.12 186 ALA B CA 1
ATOM 5927 C C . ALA B 1 186 ? 12.703 11.883 -11.398 1 93.12 186 ALA B C 1
ATOM 5929 O O . ALA B 1 186 ? 13.289 12.93 -11.695 1 93.12 186 ALA B O 1
ATOM 5930 N N . PHE B 1 187 ? 11.867 11.289 -12.234 1 94.75 187 PHE B N 1
ATOM 5931 C CA . PHE B 1 187 ? 11.359 11.938 -13.438 1 94.75 187 PHE B CA 1
ATOM 5932 C C . PHE B 1 187 ? 10.367 13.031 -13.078 1 94.75 187 PHE B C 1
ATOM 5934 O O . PHE B 1 187 ? 9.18 12.766 -12.891 1 94.75 187 PHE B O 1
ATOM 5941 N N . LEU B 1 188 ? 10.695 14.234 -13.133 1 92.56 188 LEU B N 1
ATOM 5942 C CA . LEU B 1 188 ? 10.016 15.359 -12.5 1 92.56 188 LEU B CA 1
ATOM 5943 C C . LEU B 1 188 ? 8.656 15.617 -13.148 1 92.56 188 LEU B C 1
ATOM 5945 O O . LEU B 1 188 ? 7.699 15.977 -12.469 1 92.56 188 LEU B O 1
ATOM 5949 N N . PRO B 1 189 ? 8.508 15.414 -14.484 1 93.75 189 PRO B N 1
ATOM 5950 C CA . PRO B 1 189 ? 7.203 15.648 -15.102 1 93.75 189 PRO B CA 1
ATOM 5951 C C . PRO B 1 189 ? 6.113 14.75 -14.531 1 93.75 189 PRO B C 1
ATOM 5953 O O . PRO B 1 189 ? 4.922 15.039 -14.68 1 93.75 189 PRO B O 1
ATOM 5956 N N . LEU B 1 190 ? 6.531 13.656 -13.828 1 96.31 190 LEU B N 1
ATOM 5957 C CA . LEU B 1 190 ? 5.551 12.758 -13.227 1 96.31 190 LEU B CA 1
ATOM 5958 C C . LEU B 1 190 ? 5.645 12.797 -11.703 1 96.31 190 LEU B C 1
ATOM 5960 O O . LEU B 1 190 ? 5.328 11.812 -11.031 1 96.31 190 LEU B O 1
ATOM 5964 N N . GLN B 1 191 ? 6.023 13.906 -11.141 1 95.62 191 GLN B N 1
ATOM 5965 C CA . GLN B 1 191 ? 6.27 14.031 -9.703 1 95.62 191 GLN B CA 1
ATOM 5966 C C . GLN B 1 191 ? 5.012 13.703 -8.906 1 95.62 191 GLN B C 1
ATOM 5968 O O . GLN B 1 191 ? 5.098 13.156 -7.805 1 95.62 191 GLN B O 1
ATOM 5973 N N . SER B 1 192 ? 3.777 13.984 -9.445 1 96.88 192 SER B N 1
ATOM 5974 C CA . SER B 1 192 ? 2.523 13.742 -8.734 1 96.88 192 SER B CA 1
ATOM 5975 C C . SER B 1 192 ? 2.256 12.25 -8.57 1 96.88 192 SER B C 1
ATOM 5977 O O . SER B 1 192 ? 1.399 11.852 -7.781 1 96.88 192 SER B O 1
ATOM 5979 N N . GLU B 1 193 ? 2.979 11.406 -9.266 1 97.25 193 GLU B N 1
ATOM 5980 C CA . GLU B 1 193 ? 2.83 9.961 -9.195 1 97.25 193 GLU B CA 1
ATOM 5981 C C . GLU B 1 193 ? 4.047 9.312 -8.539 1 97.25 193 GLU B C 1
ATOM 5983 O O . GLU B 1 193 ? 4.145 8.086 -8.477 1 97.25 193 GLU B O 1
ATOM 5988 N N . ILE B 1 194 ? 4.957 10.125 -8.047 1 97.44 194 ILE B N 1
ATOM 5989 C CA . ILE B 1 194 ? 6.211 9.594 -7.531 1 97.44 194 ILE B CA 1
ATOM 5990 C C . ILE B 1 194 ? 6.414 10.055 -6.09 1 97.44 194 ILE B C 1
ATOM 5992 O O . ILE B 1 194 ? 7.004 9.336 -5.277 1 97.44 194 ILE B O 1
ATOM 5996 N N . PHE B 1 195 ? 5.762 11.156 -5.684 1 96.81 195 PHE B N 1
ATOM 5997 C CA . PHE B 1 195 ? 6.23 11.812 -4.465 1 96.81 195 PHE B CA 1
ATOM 5998 C C . PHE B 1 195 ? 5.133 11.82 -3.404 1 96.81 195 PHE B C 1
ATOM 6000 O O . PHE B 1 195 ? 5.352 11.383 -2.275 1 96.81 195 PHE B O 1
ATOM 6007 N N . PRO B 1 196 ? 3.967 12.258 -3.619 1 98 196 PRO B N 1
ATOM 6008 C CA . PRO B 1 196 ? 3.098 12.75 -2.551 1 98 196 PRO B CA 1
ATOM 6009 C C . PRO B 1 196 ? 2.387 11.633 -1.799 1 98 196 PRO B C 1
ATOM 6011 O O . PRO B 1 196 ? 2.006 11.805 -0.638 1 98 196 PRO B O 1
ATOM 6014 N N . ASP B 1 197 ? 2.199 10.508 -2.359 1 97.94 197 ASP B N 1
ATOM 6015 C CA . ASP B 1 197 ? 1.311 9.484 -1.807 1 97.94 197 ASP B CA 1
ATOM 6016 C C . ASP B 1 197 ? 2.086 8.492 -0.948 1 97.94 197 ASP B C 1
ATOM 6018 O O . ASP B 1 197 ? 3.316 8.531 -0.895 1 97.94 197 ASP B O 1
ATOM 6022 N N . LYS B 1 198 ? 1.354 7.617 -0.302 1 97.75 198 LYS B N 1
ATOM 6023 C CA . LYS B 1 198 ? 1.879 6.684 0.689 1 97.75 198 LYS B CA 1
ATOM 6024 C C . LYS B 1 198 ? 2.916 5.75 0.069 1 97.75 198 LYS B C 1
ATOM 6026 O O . LYS B 1 198 ? 3.986 5.535 0.642 1 97.75 198 LYS B O 1
ATOM 6031 N N . ASN B 1 199 ? 2.576 5.207 -1.076 1 97.5 199 ASN B N 1
ATOM 6032 C CA . ASN B 1 199 ? 3.428 4.191 -1.687 1 97.5 199 ASN B CA 1
ATOM 6033 C C . ASN B 1 199 ? 4.309 4.781 -2.783 1 97.5 199 ASN B C 1
ATOM 6035 O O . ASN B 1 199 ? 4.59 4.121 -3.783 1 97.5 199 ASN B O 1
ATOM 6039 N N . HIS B 1 200 ? 4.613 6.035 -2.629 1 97.75 200 HIS B N 1
ATOM 6040 C CA . HIS B 1 200 ? 5.539 6.715 -3.527 1 97.75 200 HIS B CA 1
ATOM 6041 C C . HIS B 1 200 ? 6.961 6.684 -2.979 1 97.75 200 HIS B C 1
ATOM 6043 O O . HIS B 1 200 ? 7.297 5.828 -2.156 1 97.75 200 HIS B O 1
ATOM 6049 N N . GLY B 1 201 ? 7.867 7.516 -3.525 1 96.94 201 GLY B N 1
ATOM 6050 C CA . GLY B 1 201 ? 9.297 7.441 -3.295 1 96.94 201 GLY B CA 1
ATOM 6051 C C . GLY B 1 201 ? 9.664 7.449 -1.822 1 96.94 201 GLY B C 1
ATOM 6052 O O . GLY B 1 201 ? 10.578 6.73 -1.401 1 96.94 201 GLY B O 1
ATOM 6053 N N . GLY B 1 202 ? 8.969 8.25 -0.974 1 97.44 202 GLY B N 1
ATOM 6054 C CA . GLY B 1 202 ? 9.281 8.344 0.443 1 97.44 202 GLY B CA 1
ATOM 6055 C C . GLY B 1 202 ? 9.148 7.016 1.173 1 97.44 202 GLY B C 1
ATOM 6056 O O . GLY B 1 202 ? 9.82 6.781 2.176 1 97.44 202 GLY B O 1
ATOM 6057 N N . ARG B 1 203 ? 8.258 6.129 0.68 1 98.31 203 ARG B N 1
ATOM 6058 C CA . ARG B 1 203 ? 8.016 4.84 1.316 1 98.31 203 ARG B CA 1
ATOM 6059 C C . ARG B 1 203 ? 9.273 3.977 1.292 1 98.31 203 ARG B C 1
ATOM 6061 O O . ARG B 1 203 ? 9.492 3.168 2.195 1 98.31 203 ARG B O 1
ATOM 6068 N N . THR B 1 204 ? 10.148 4.176 0.296 1 97.88 204 THR B N 1
ATOM 6069 C CA . THR B 1 204 ? 11.398 3.436 0.214 1 97.88 204 THR B CA 1
ATOM 6070 C C . THR B 1 204 ? 12.266 3.701 1.441 1 97.88 204 THR B C 1
ATOM 6072 O O . THR B 1 204 ? 12.844 2.773 2.016 1 97.88 204 THR B O 1
ATOM 6075 N N . PHE B 1 205 ? 12.305 4.977 1.849 1 97.56 205 PHE B N 1
ATOM 6076 C CA . PHE B 1 205 ? 13.109 5.375 2.996 1 97.56 205 PHE B CA 1
ATOM 6077 C C . PHE B 1 205 ? 12.461 4.926 4.297 1 97.56 205 PHE B C 1
ATOM 6079 O O . PHE B 1 205 ? 13.141 4.453 5.211 1 97.56 205 PHE B O 1
ATOM 6086 N N . TYR B 1 206 ? 11.164 5.094 4.363 1 98.06 206 TYR B N 1
ATOM 6087 C CA . TYR B 1 206 ? 10.406 4.594 5.504 1 98.06 206 TYR B CA 1
ATOM 6088 C C . TYR B 1 206 ? 10.68 3.113 5.734 1 98.06 206 TYR B C 1
ATOM 6090 O O . TYR B 1 206 ? 10.984 2.697 6.852 1 98.06 206 TYR B O 1
ATOM 6098 N N . ASN B 1 207 ? 10.562 2.283 4.621 1 98.25 207 ASN B N 1
ATOM 6099 C CA . ASN B 1 207 ? 10.758 0.839 4.707 1 98.25 207 ASN B CA 1
ATOM 6100 C C . ASN B 1 207 ? 12.188 0.493 5.117 1 98.25 207 ASN B C 1
ATOM 6102 O O . ASN B 1 207 ? 12.406 -0.462 5.863 1 98.25 207 ASN B O 1
ATOM 6106 N N . GLU B 1 208 ? 13.141 1.228 4.605 1 97 208 GLU B N 1
ATOM 6107 C CA . GLU B 1 208 ? 14.523 1.007 5.016 1 97 208 GLU B CA 1
ATOM 6108 C C . GLU B 1 208 ? 14.68 1.14 6.527 1 97 208 GLU B C 1
ATOM 6110 O O . GLU B 1 208 ? 15.305 0.292 7.168 1 97 208 GLU B O 1
ATOM 6115 N N . ALA B 1 209 ? 14.133 2.199 7.062 1 96.12 209 ALA B N 1
ATOM 6116 C CA . ALA B 1 209 ? 14.203 2.436 8.5 1 96.12 209 ALA B CA 1
ATOM 6117 C C . ALA B 1 209 ? 13.508 1.32 9.273 1 96.12 209 ALA B C 1
ATOM 6119 O O . ALA B 1 209 ? 14.039 0.817 10.266 1 96.12 209 ALA B O 1
ATOM 6120 N N . ILE B 1 210 ? 12.336 0.941 8.812 1 96 210 ILE B N 1
ATOM 6121 C CA . ILE B 1 210 ? 11.547 -0.099 9.461 1 96 210 ILE B CA 1
ATOM 6122 C C . ILE B 1 210 ? 12.305 -1.421 9.43 1 96 210 ILE B C 1
ATOM 6124 O O . ILE B 1 210 ? 12.391 -2.121 10.445 1 96 210 ILE B O 1
ATOM 6128 N N . MET B 1 211 ? 12.867 -1.775 8.258 1 95.44 211 MET B N 1
ATOM 6129 C CA . MET B 1 211 ? 13.609 -3.023 8.125 1 95.44 211 MET B CA 1
ATOM 6130 C C . MET B 1 211 ? 14.812 -3.043 9.062 1 95.44 211 MET B C 1
ATOM 6132 O O . MET B 1 211 ? 15.078 -4.051 9.719 1 95.44 211 MET B O 1
ATOM 6136 N N . SER B 1 212 ? 15.484 -1.945 9.133 1 93.75 212 SER B N 1
ATOM 6137 C CA . SER B 1 212 ? 16.594 -1.861 10.062 1 93.75 212 SER B CA 1
ATOM 6138 C C . SER B 1 212 ? 16.141 -2.082 11.5 1 93.75 212 SER B C 1
ATOM 6140 O O . SER B 1 212 ? 16.75 -2.832 12.258 1 93.75 212 SER B O 1
ATOM 6142 N N . ALA B 1 213 ? 15.055 -1.45 11.883 1 90.81 213 ALA B N 1
ATOM 6143 C CA . ALA B 1 213 ? 14.484 -1.616 13.219 1 90.81 213 ALA B CA 1
ATOM 6144 C C . ALA B 1 213 ? 14.086 -3.068 13.469 1 90.81 213 ALA B C 1
ATOM 6146 O O . ALA B 1 213 ? 14.148 -3.547 14.602 1 90.81 213 ALA B O 1
ATOM 6147 N N . MET B 1 214 ? 13.742 -3.795 12.406 1 91.31 214 MET B N 1
ATOM 6148 C CA . MET B 1 214 ? 13.344 -5.199 12.484 1 91.31 214 MET B CA 1
ATOM 6149 C C . MET B 1 214 ? 14.57 -6.113 12.461 1 91.31 214 MET B C 1
ATOM 6151 O O . MET B 1 214 ? 14.438 -7.336 12.398 1 91.31 214 MET B O 1
ATOM 6155 N N . LYS B 1 215 ? 15.727 -5.547 12.406 1 91.44 215 LYS B N 1
ATOM 6156 C CA . LYS B 1 215 ? 17 -6.266 12.336 1 91.44 215 LYS B CA 1
ATOM 6157 C C . LYS B 1 215 ? 17.156 -6.98 11 1 91.44 215 LYS B C 1
ATOM 6159 O O . LYS B 1 215 ? 17.672 -8.094 10.945 1 91.44 215 LYS B O 1
ATOM 6164 N N . ILE B 1 216 ? 16.578 -6.469 10.016 1 94.81 216 ILE B N 1
ATOM 6165 C CA . ILE B 1 216 ? 16.859 -6.863 8.641 1 94.81 216 ILE B CA 1
ATOM 6166 C C . ILE B 1 216 ? 17.938 -5.965 8.055 1 94.81 216 ILE B C 1
ATOM 6168 O O . ILE B 1 216 ? 17.688 -4.797 7.75 1 94.81 216 ILE B O 1
ATOM 6172 N N . PRO B 1 217 ? 19.062 -6.426 7.867 1 95.19 217 PRO B N 1
ATOM 6173 C CA . PRO B 1 217 ? 20.203 -5.586 7.508 1 95.19 217 PRO B CA 1
ATOM 6174 C C . PRO B 1 217 ? 19.984 -4.836 6.195 1 95.19 217 PRO B C 1
ATOM 6176 O O . PRO B 1 217 ? 19.422 -5.391 5.246 1 95.19 217 PRO B O 1
ATOM 6179 N N . GLN B 1 218 ? 20.438 -3.57 6.133 1 97.38 218 GLN B N 1
ATOM 6180 C CA . GLN B 1 218 ? 20.391 -2.688 4.973 1 97.38 218 GLN B CA 1
ATOM 6181 C C . GLN B 1 218 ? 21.797 -2.299 4.516 1 97.38 218 GLN B C 1
ATOM 6183 O O . GLN B 1 218 ? 22.531 -1.631 5.246 1 97.38 218 GLN B O 1
ATOM 6188 N N . VAL B 1 219 ? 22.203 -2.695 3.297 1 98.06 219 VAL B N 1
ATOM 6189 C CA . VAL B 1 219 ? 23.531 -2.408 2.762 1 98.06 219 VAL B CA 1
ATOM 6190 C C . VAL B 1 219 ? 23.406 -1.702 1.415 1 98.06 219 VAL B C 1
ATOM 6192 O O . VAL B 1 219 ? 22.578 -2.072 0.589 1 98.06 219 VAL B O 1
ATOM 6195 N N . ALA B 1 220 ? 24.219 -0.671 1.188 1 98.19 220 ALA B N 1
ATOM 6196 C CA . ALA B 1 220 ? 24.172 0.052 -0.079 1 98.19 220 ALA B CA 1
ATOM 6197 C C . ALA B 1 220 ? 25.547 0.157 -0.708 1 98.19 220 ALA B C 1
ATOM 6199 O O . ALA B 1 220 ? 26.547 0.325 -0.003 1 98.19 220 ALA B O 1
ATOM 6200 N N . VAL B 1 221 ? 25.578 0.06 -1.982 1 98.19 221 VAL B N 1
ATOM 6201 C CA . VAL B 1 221 ? 26.781 0.281 -2.783 1 98.19 221 VAL B CA 1
ATOM 6202 C C . VAL B 1 221 ? 26.531 1.398 -3.793 1 98.19 221 VAL B C 1
ATOM 6204 O O . VAL B 1 221 ? 25.656 1.282 -4.652 1 98.19 221 VAL B O 1
ATOM 6207 N N . VAL B 1 222 ? 27.297 2.447 -3.68 1 97.75 222 VAL B N 1
ATOM 6208 C CA . VAL B 1 222 ? 27.156 3.588 -4.574 1 97.75 222 VAL B CA 1
ATOM 6209 C C . VAL B 1 222 ? 28.078 3.436 -5.773 1 97.75 222 VAL B C 1
ATOM 6211 O O . VAL B 1 222 ? 29.266 3.779 -5.699 1 97.75 222 VAL B O 1
ATOM 6214 N N . CYS B 1 223 ? 27.469 3.068 -6.898 1 95.62 223 CYS B N 1
ATOM 6215 C CA . CYS B 1 223 ? 28.219 2.809 -8.125 1 95.62 223 CYS B CA 1
ATOM 6216 C C . CYS B 1 223 ? 27.859 3.826 -9.203 1 95.62 223 CYS B C 1
ATOM 6218 O O . CYS B 1 223 ? 28 3.551 -10.398 1 95.62 223 CYS B O 1
ATOM 6220 N N . GLY B 1 224 ? 27.359 4.883 -8.836 1 94.69 224 GLY B N 1
ATOM 6221 C CA . GLY B 1 224 ? 26.984 5.977 -9.719 1 94.69 224 GLY B CA 1
ATOM 6222 C C . GLY B 1 224 ? 26.406 7.168 -8.977 1 94.69 224 GLY B C 1
ATOM 6223 O O . GLY B 1 224 ? 26.797 7.449 -7.84 1 94.69 224 GLY B O 1
ATOM 6224 N N . SER B 1 225 ? 25.547 7.848 -9.688 1 90.56 225 SER B N 1
ATOM 6225 C CA . SER B 1 225 ? 24.984 9.078 -9.133 1 90.56 225 SER B CA 1
ATOM 6226 C C . SER B 1 225 ? 23.875 8.781 -8.133 1 90.56 225 SER B C 1
ATOM 6228 O O . SER B 1 225 ? 23.078 7.863 -8.336 1 90.56 225 SER B O 1
ATOM 6230 N N . CYS B 1 226 ? 23.891 9.43 -7.051 1 91.88 226 CYS B N 1
ATOM 6231 C CA . CYS B 1 226 ? 22.828 9.477 -6.051 1 91.88 226 CYS B CA 1
ATOM 6232 C C . CYS B 1 226 ? 22.484 10.922 -5.699 1 91.88 226 CYS B C 1
ATOM 6234 O O . CYS B 1 226 ? 23.125 11.531 -4.844 1 91.88 226 CYS B O 1
ATOM 6236 N N . THR B 1 227 ? 21.422 11.359 -6.258 1 83.12 227 THR B N 1
ATOM 6237 C CA . THR B 1 227 ? 21.109 12.781 -6.164 1 83.12 227 THR B CA 1
ATOM 6238 C C . THR B 1 227 ? 19.766 12.992 -5.48 1 83.12 227 THR B C 1
ATOM 6240 O O . THR B 1 227 ? 18.844 12.188 -5.648 1 83.12 227 THR B O 1
ATOM 6243 N N . ALA B 1 228 ? 19.688 14.055 -4.719 1 83.38 228 ALA B N 1
ATOM 6244 C CA . ALA B 1 228 ? 18.453 14.484 -4.066 1 83.38 228 ALA B CA 1
ATOM 6245 C C . ALA B 1 228 ? 17.859 13.367 -3.219 1 83.38 228 ALA B C 1
ATOM 6247 O O . ALA B 1 228 ? 18.547 12.797 -2.361 1 83.38 228 ALA B O 1
ATOM 6248 N N . GLY B 1 229 ? 16.688 12.961 -3.531 1 85.19 229 GLY B N 1
ATOM 6249 C CA . GLY B 1 229 ? 16.047 11.914 -2.756 1 85.19 229 GLY B CA 1
ATOM 6250 C C . GLY B 1 229 ? 16.812 10.602 -2.773 1 85.19 229 GLY B C 1
ATOM 6251 O O . GLY B 1 229 ? 16.844 9.883 -1.774 1 85.19 229 GLY B O 1
ATOM 6252 N N . GLY B 1 230 ? 17.484 10.398 -3.844 1 88.88 230 GLY B N 1
ATOM 6253 C CA . GLY B 1 230 ? 18.234 9.172 -3.982 1 88.88 230 GLY B CA 1
ATOM 6254 C C . GLY B 1 230 ? 19.422 9.086 -3.031 1 88.88 230 GLY B C 1
ATOM 6255 O O . GLY B 1 230 ? 19.922 7.996 -2.758 1 88.88 230 GLY B O 1
ATOM 6256 N N . ALA B 1 231 ? 19.859 10.203 -2.545 1 91.31 231 ALA B N 1
ATOM 6257 C CA . ALA B 1 231 ? 21 10.266 -1.648 1 91.31 231 ALA B CA 1
ATOM 6258 C C . ALA B 1 231 ? 20.703 9.578 -0.318 1 91.31 231 ALA B C 1
ATOM 6260 O O . ALA B 1 231 ? 21.609 9.109 0.369 1 91.31 231 ALA B O 1
ATOM 6261 N N . TYR B 1 232 ? 19.484 9.5 -0.013 1 92.56 232 TYR B N 1
ATOM 6262 C CA . TYR B 1 232 ? 19.109 9.008 1.308 1 92.56 232 TYR B CA 1
ATOM 6263 C C . TYR B 1 232 ? 19.203 7.484 1.361 1 92.56 232 TYR B C 1
ATOM 6265 O O . TYR B 1 232 ? 19.391 6.902 2.432 1 92.56 232 TYR B O 1
ATOM 6273 N N . MET B 1 233 ? 19.109 6.816 0.239 1 93.81 233 MET B N 1
ATOM 6274 C CA . MET B 1 233 ? 19.141 5.355 0.217 1 93.81 233 MET B CA 1
ATOM 6275 C C . MET B 1 233 ? 20.469 4.844 0.792 1 93.81 233 MET B C 1
ATOM 6277 O O . MET B 1 233 ? 20.469 4.074 1.754 1 93.81 233 MET B O 1
ATOM 6281 N N . PRO B 1 234 ? 21.578 5.32 0.262 1 95.06 234 PRO B N 1
ATOM 6282 C CA . PRO B 1 234 ? 22.844 4.863 0.861 1 95.06 234 PRO B CA 1
ATOM 6283 C C . PRO B 1 234 ? 23.078 5.453 2.25 1 95.06 234 PRO B C 1
ATOM 6285 O O . PRO B 1 234 ? 23.672 4.797 3.109 1 95.06 234 PRO B O 1
ATOM 6288 N N . THR B 1 235 ? 22.609 6.645 2.51 1 93.19 235 THR B N 1
ATOM 6289 C CA . THR B 1 235 ? 22.859 7.324 3.777 1 93.19 235 THR B CA 1
ATOM 6290 C C . THR B 1 235 ? 22.125 6.621 4.914 1 93.19 235 THR B C 1
ATOM 6292 O O . THR B 1 235 ? 22.625 6.555 6.039 1 93.19 235 THR B O 1
ATOM 6295 N N . MET B 1 236 ? 20.969 6.109 4.605 1 94.19 236 MET B N 1
ATOM 6296 C CA . MET B 1 236 ? 20.156 5.488 5.641 1 94.19 236 MET B CA 1
ATOM 6297 C C . MET B 1 236 ? 20.453 3.998 5.758 1 94.19 236 MET B C 1
ATOM 6299 O O . MET B 1 236 ? 19.953 3.324 6.656 1 94.19 236 MET B O 1
ATOM 6303 N N . ALA B 1 237 ? 21.234 3.453 4.82 1 95.38 237 ALA B N 1
ATOM 6304 C CA . ALA B 1 237 ? 21.672 2.062 4.945 1 95.38 237 ALA B CA 1
ATOM 6305 C C . ALA B 1 237 ? 22.547 1.873 6.176 1 95.38 237 ALA B C 1
ATOM 6307 O O . ALA B 1 237 ? 23.188 2.822 6.645 1 95.38 237 ALA B O 1
ATOM 6308 N N . GLU B 1 238 ? 22.594 0.719 6.742 1 93.69 238 GLU B N 1
ATOM 6309 C CA . GLU B 1 238 ? 23.422 0.437 7.914 1 93.69 238 GLU B CA 1
ATOM 6310 C C . GLU B 1 238 ? 24.906 0.545 7.582 1 93.69 238 GLU B C 1
ATOM 6312 O O . GLU B 1 238 ? 25.688 1.022 8.398 1 93.69 238 GLU B O 1
ATOM 6317 N N . GLU B 1 239 ? 25.234 0.04 6.449 1 95.31 239 GLU B N 1
ATOM 6318 C CA . GLU B 1 239 ? 26.578 0.195 5.91 1 95.31 239 GLU B CA 1
ATOM 6319 C C . GLU B 1 239 ? 26.547 0.536 4.426 1 95.31 239 GLU B C 1
ATOM 6321 O O . GLU B 1 239 ? 25.719 0.006 3.68 1 95.31 239 GLU B O 1
ATOM 6326 N N . ALA B 1 240 ? 27.469 1.414 4.012 1 96.69 240 ALA B N 1
ATOM 6327 C CA . ALA B 1 240 ? 27.516 1.848 2.619 1 96.69 240 ALA B CA 1
ATOM 6328 C C . ALA B 1 240 ? 28.953 1.797 2.084 1 96.69 240 ALA B C 1
ATOM 6330 O O . ALA B 1 240 ? 29.891 2.129 2.799 1 96.69 240 ALA B O 1
ATOM 6331 N N . VAL B 1 241 ? 29.062 1.342 0.887 1 97.69 241 VAL B N 1
ATOM 6332 C CA . VAL B 1 241 ? 30.312 1.33 0.126 1 97.69 241 VAL B CA 1
ATOM 6333 C C . VAL B 1 241 ? 30.219 2.307 -1.043 1 97.69 241 VAL B C 1
ATOM 6335 O O . VAL B 1 241 ? 29.172 2.416 -1.684 1 97.69 241 VAL B O 1
ATOM 6338 N N . MET B 1 242 ? 31.25 3.068 -1.316 1 97.75 242 MET B N 1
ATOM 6339 C CA . MET B 1 242 ? 31.219 4.004 -2.436 1 97.75 242 MET B CA 1
ATOM 6340 C C . MET B 1 242 ? 32.469 3.859 -3.295 1 97.75 242 MET B C 1
ATOM 6342 O O . MET B 1 242 ? 33.594 3.701 -2.771 1 97.75 242 MET B O 1
ATOM 6346 N N . VAL B 1 243 ? 32.312 3.834 -4.559 1 97.5 243 VAL B N 1
ATOM 6347 C CA . VAL B 1 243 ? 33.406 3.635 -5.508 1 97.5 243 VAL B CA 1
ATOM 6348 C C . VAL B 1 243 ? 34.031 4.984 -5.879 1 97.5 243 VAL B C 1
ATOM 6350 O O . VAL B 1 243 ? 33.312 5.895 -6.312 1 97.5 243 VAL B O 1
ATOM 6353 N N . HIS B 1 244 ? 35.281 5.082 -5.855 1 96.19 244 HIS B N 1
ATOM 6354 C CA . HIS B 1 244 ? 36.031 6.297 -6.117 1 96.19 244 HIS B CA 1
ATOM 6355 C C . HIS B 1 244 ? 35.906 6.734 -7.57 1 96.19 244 HIS B C 1
ATOM 6357 O O . HIS B 1 244 ? 36.031 5.918 -8.484 1 96.19 244 HIS B O 1
ATOM 6363 N N . ARG B 1 245 ? 35.531 8.023 -7.777 1 94.06 245 ARG B N 1
ATOM 6364 C CA . ARG B 1 245 ? 35.438 8.703 -9.07 1 94.06 245 ARG B CA 1
ATOM 6365 C C . ARG B 1 245 ? 34.25 8.164 -9.891 1 94.06 245 ARG B C 1
ATOM 6367 O O . ARG B 1 245 ? 34.125 8.492 -11.07 1 94.06 245 ARG B O 1
ATOM 6374 N N . ILE B 1 246 ? 33.469 7.309 -9.289 1 94.62 246 ILE B N 1
ATOM 6375 C CA . ILE B 1 246 ? 32.312 6.742 -9.945 1 94.62 246 ILE B CA 1
ATOM 6376 C C . ILE B 1 246 ? 31.047 7.105 -9.164 1 94.62 246 ILE B C 1
ATOM 6378 O O . ILE B 1 246 ? 30.094 7.668 -9.727 1 94.62 246 ILE B O 1
ATOM 6382 N N . GLY B 1 247 ? 31.094 6.824 -7.898 1 95.12 247 GLY B N 1
ATOM 6383 C CA . GLY B 1 247 ? 29.953 7.117 -7.039 1 95.12 247 GLY B CA 1
ATOM 6384 C C . GLY B 1 247 ? 29.938 8.547 -6.543 1 95.12 247 GLY B C 1
ATOM 6385 O O . GLY B 1 247 ? 30.984 9.117 -6.23 1 95.12 247 GLY B O 1
ATOM 6386 N N . THR B 1 248 ? 28.75 9.148 -6.504 1 92.81 248 THR B N 1
ATOM 6387 C CA . THR B 1 248 ? 28.562 10.477 -5.93 1 92.81 248 THR B CA 1
ATOM 6388 C C . THR B 1 248 ? 27.266 10.555 -5.141 1 92.81 248 THR B C 1
ATOM 6390 O O . THR B 1 248 ? 26.266 9.945 -5.523 1 92.81 248 THR B O 1
ATOM 6393 N N . ILE B 1 249 ? 27.281 11.227 -3.975 1 91.94 249 ILE B N 1
ATOM 6394 C CA . ILE B 1 249 ? 26.094 11.508 -3.17 1 91.94 249 ILE B CA 1
ATOM 6395 C C . ILE B 1 249 ? 25.984 13.016 -2.926 1 91.94 249 ILE B C 1
ATOM 6397 O O . ILE B 1 249 ? 26.891 13.625 -2.361 1 91.94 249 ILE B O 1
ATOM 6401 N N . PHE B 1 250 ? 24.984 13.609 -3.326 1 83.5 250 PHE B N 1
ATOM 6402 C CA . PHE B 1 250 ? 24.766 15.008 -2.959 1 83.5 250 PHE B CA 1
ATOM 6403 C C . PHE B 1 250 ? 23.312 15.398 -3.133 1 83.5 250 PHE B C 1
ATOM 6405 O O . PHE B 1 250 ? 22.562 14.734 -3.857 1 83.5 250 PHE B O 1
ATOM 6412 N N . LEU B 1 251 ? 22.812 16.375 -2.455 1 76.56 251 LEU B N 1
ATOM 6413 C CA . LEU B 1 251 ? 21.453 16.891 -2.52 1 76.56 251 LEU B CA 1
ATOM 6414 C C . LEU B 1 251 ? 21.219 17.656 -3.82 1 76.56 251 LEU B C 1
ATOM 6416 O O . LEU B 1 251 ? 20.141 17.562 -4.418 1 76.56 251 LEU B O 1
ATOM 6420 N N . GLY B 1 252 ? 22.203 18.438 -4.277 1 74.06 252 GLY B N 1
ATOM 6421 C CA . GLY B 1 252 ? 22.25 19.141 -5.555 1 74.06 252 GLY B CA 1
ATOM 6422 C C . GLY B 1 252 ? 23.562 18.953 -6.293 1 74.06 252 GLY B C 1
ATOM 6423 O O . GLY B 1 252 ? 24.641 19.047 -5.695 1 74.06 252 GLY B O 1
ATOM 6424 N N . GLY B 1 253 ? 23.469 18.703 -7.574 1 73.38 253 GLY B N 1
ATOM 6425 C CA . GLY B 1 253 ? 24.641 18.406 -8.367 1 73.38 253 GLY B CA 1
ATOM 6426 C C . GLY B 1 253 ? 25.422 19.656 -8.773 1 73.38 253 GLY B C 1
ATOM 6427 O O . GLY B 1 253 ? 25.047 20.766 -8.414 1 73.38 253 GLY B O 1
ATOM 6428 N N . PRO B 1 254 ? 26.531 19.422 -9.438 1 75.12 254 PRO B N 1
ATOM 6429 C CA . PRO B 1 254 ? 27.438 20.5 -9.859 1 75.12 254 PRO B CA 1
ATOM 6430 C C . PRO B 1 254 ? 26.734 21.578 -10.688 1 75.12 254 PRO B C 1
ATOM 6432 O O . PRO B 1 254 ? 26.969 22.766 -10.492 1 75.12 254 PRO B O 1
ATOM 6435 N N . PRO B 1 255 ? 25.828 21.125 -11.539 1 69.75 255 PRO B N 1
ATOM 6436 C CA . PRO B 1 255 ? 25.172 22.172 -12.312 1 69.75 255 PRO B CA 1
ATOM 6437 C C . PRO B 1 255 ? 24.375 23.141 -11.438 1 69.75 255 PRO B C 1
ATOM 6439 O O . PRO B 1 255 ? 24.359 24.344 -11.719 1 69.75 255 PRO B O 1
ATOM 6442 N N . LEU B 1 256 ? 23.797 22.641 -10.453 1 68.44 256 LEU B N 1
ATOM 6443 C CA . LEU B 1 256 ? 23.047 23.5 -9.539 1 68.44 256 LEU B CA 1
ATOM 6444 C C . LEU B 1 256 ? 23.984 24.438 -8.789 1 68.44 256 LEU B C 1
ATOM 6446 O O . LEU B 1 256 ? 23.672 25.609 -8.555 1 68.44 256 LEU B O 1
ATOM 6450 N N . VAL B 1 257 ? 25.125 23.938 -8.477 1 69.06 257 VAL B N 1
ATOM 6451 C CA . VAL B 1 257 ? 26.141 24.734 -7.785 1 69.06 257 VAL B CA 1
ATOM 6452 C C . VAL B 1 257 ? 26.625 25.859 -8.703 1 69.06 257 VAL B C 1
ATOM 6454 O O . VAL B 1 257 ? 26.75 27.016 -8.273 1 69.06 257 VAL B O 1
ATOM 6457 N N . LYS B 1 258 ? 26.797 25.469 -9.867 1 72.94 258 LYS B N 1
ATOM 6458 C CA . LYS B 1 258 ? 27.266 26.469 -10.836 1 72.94 258 LYS B CA 1
ATOM 6459 C C . LYS B 1 258 ? 26.219 27.547 -11.055 1 72.94 258 LYS B C 1
ATOM 6461 O O . LYS B 1 258 ? 26.547 28.734 -11.109 1 72.94 258 LYS B O 1
ATOM 6466 N N . ALA B 1 259 ? 25.078 27.156 -11.172 1 67.12 259 ALA B N 1
ATOM 6467 C CA . ALA B 1 259 ? 24 28.109 -11.406 1 67.12 259 ALA B CA 1
ATOM 6468 C C . ALA B 1 259 ? 23.844 29.062 -10.227 1 67.12 259 ALA B C 1
ATOM 6470 O O . ALA B 1 259 ? 23.562 30.25 -10.406 1 67.12 259 ALA B O 1
ATOM 6471 N N . ALA B 1 260 ? 24.078 28.578 -9.07 1 65.5 260 ALA B N 1
ATOM 6472 C CA . ALA B 1 260 ? 23.828 29.359 -7.855 1 65.5 260 ALA B CA 1
ATOM 6473 C C . ALA B 1 260 ? 25.016 30.234 -7.516 1 65.5 260 ALA B C 1
ATOM 6475 O O . ALA B 1 260 ? 24.859 31.344 -6.988 1 65.5 260 ALA B O 1
ATOM 6476 N N . THR B 1 261 ? 26.219 29.766 -7.762 1 71.06 261 THR B N 1
ATOM 6477 C CA . THR B 1 261 ? 27.391 30.438 -7.23 1 71.06 261 THR B CA 1
ATOM 6478 C C . THR B 1 261 ? 28.312 30.906 -8.359 1 71.06 261 THR B C 1
ATOM 6480 O O . THR B 1 261 ? 29.203 31.719 -8.148 1 71.06 261 THR B O 1
ATOM 6483 N N . GLY B 1 262 ? 28.125 30.312 -9.523 1 72.56 262 GLY B N 1
ATOM 6484 C CA . GLY B 1 262 ? 29.047 30.562 -10.625 1 72.56 262 GLY B CA 1
ATOM 6485 C C . GLY B 1 262 ? 30.297 29.719 -10.547 1 72.56 262 GLY B C 1
ATOM 6486 O O . GLY B 1 262 ? 31.109 29.734 -11.477 1 72.56 262 GLY B O 1
ATOM 6487 N N . GLU B 1 263 ? 30.469 29.016 -9.445 1 75 263 GLU B N 1
ATOM 6488 C CA . GLU B 1 263 ? 31.656 28.203 -9.266 1 75 263 GLU B CA 1
ATOM 6489 C C . GLU B 1 263 ? 31.5 26.828 -9.93 1 75 263 GLU B C 1
ATOM 6491 O O . GLU B 1 263 ? 30.438 26.203 -9.828 1 75 263 GLU B O 1
ATOM 6496 N N . GLU B 1 264 ? 32.562 26.469 -10.664 1 78.94 264 GLU B N 1
ATOM 6497 C CA . GLU B 1 264 ? 32.594 25.125 -11.25 1 78.94 264 GLU B CA 1
ATOM 6498 C C . GLU B 1 264 ? 33.188 24.109 -10.273 1 78.94 264 GLU B C 1
ATOM 6500 O O . GLU B 1 264 ? 34.312 24.297 -9.773 1 78.94 264 GLU B O 1
ATOM 6505 N N . VAL B 1 265 ? 32.375 23.172 -9.875 1 80.38 265 VAL B N 1
ATOM 6506 C CA . VAL B 1 265 ? 32.844 22.109 -8.977 1 80.38 265 VAL B CA 1
ATOM 6507 C C . VAL B 1 265 ? 32.625 20.75 -9.641 1 80.38 265 VAL B C 1
ATOM 6509 O O . VAL B 1 265 ? 31.688 20.578 -10.414 1 80.38 265 VAL B O 1
ATOM 6512 N N . THR B 1 266 ? 33.594 19.891 -9.43 1 84.75 266 THR B N 1
ATOM 6513 C CA . THR B 1 266 ? 33.438 18.547 -9.984 1 84.75 266 THR B CA 1
ATOM 6514 C C . THR B 1 266 ? 32.531 17.703 -9.102 1 84.75 266 THR B C 1
ATOM 6516 O O . THR B 1 266 ? 32.406 17.953 -7.902 1 84.75 266 THR B O 1
ATOM 6519 N N . PRO B 1 267 ? 31.922 16.734 -9.711 1 84.81 267 PRO B N 1
ATOM 6520 C CA . PRO B 1 267 ? 31.125 15.805 -8.898 1 84.81 267 PRO B CA 1
ATOM 6521 C C . PRO B 1 267 ? 31.922 15.156 -7.785 1 84.81 267 PRO B C 1
ATOM 6523 O O . PRO B 1 267 ? 31.422 14.961 -6.676 1 84.81 267 PRO B O 1
ATOM 6526 N N . GLU B 1 268 ? 33.156 14.867 -8.023 1 86.62 268 GLU B N 1
ATOM 6527 C CA . GLU B 1 268 ? 34 14.219 -7.031 1 86.62 268 GLU B CA 1
ATOM 6528 C C . GLU B 1 268 ? 34.281 15.148 -5.848 1 86.62 268 GLU B C 1
ATOM 6530 O O . GLU B 1 268 ? 34.281 14.703 -4.695 1 86.62 268 GLU B O 1
ATOM 6535 N N . ASP B 1 269 ? 34.406 16.375 -6.137 1 84 269 ASP B N 1
ATOM 6536 C CA . ASP B 1 269 ? 34.656 17.344 -5.074 1 84 269 ASP B CA 1
ATOM 6537 C C . ASP B 1 269 ? 33.406 17.609 -4.262 1 84 269 ASP B C 1
ATOM 6539 O O . ASP B 1 269 ? 33.469 17.859 -3.053 1 84 269 ASP B O 1
ATOM 6543 N N . LEU B 1 270 ? 32.375 17.516 -4.914 1 84.81 270 LEU B N 1
ATOM 6544 C CA . LEU B 1 270 ? 31.125 17.906 -4.301 1 84.81 270 LEU B CA 1
ATOM 6545 C C . LEU B 1 270 ? 30.531 16.734 -3.508 1 84.81 270 LEU B C 1
ATOM 6547 O O . LEU B 1 270 ? 29.891 16.953 -2.473 1 84.81 270 LEU B O 1
ATOM 6551 N N . GLY B 1 271 ? 30.766 15.539 -4 1 91 271 GLY B N 1
ATOM 6552 C CA . GLY B 1 271 ? 30.094 14.414 -3.377 1 91 271 GLY B CA 1
ATOM 6553 C C . GLY B 1 271 ? 30.75 13.078 -3.664 1 91 271 GLY B C 1
ATOM 6554 O O . GLY B 1 271 ? 30.094 12.039 -3.697 1 91 271 GLY B O 1
ATOM 6555 N N . GLY B 1 272 ? 31.969 13.109 -3.869 1 92.56 272 GLY B N 1
ATOM 6556 C CA . GLY B 1 272 ? 32.688 11.898 -4.219 1 92.56 272 GLY B CA 1
ATOM 6557 C C . GLY B 1 272 ? 33 11.031 -3.02 1 92.56 272 GLY B C 1
ATOM 6558 O O . GLY B 1 272 ? 32.656 11.367 -1.888 1 92.56 272 GLY B O 1
ATOM 6559 N N . ALA B 1 273 ? 33.594 9.898 -3.32 1 94.31 273 ALA B N 1
ATOM 6560 C CA . ALA B 1 273 ? 33.875 8.883 -2.311 1 94.31 273 ALA B CA 1
ATOM 6561 C C . ALA B 1 273 ? 34.812 9.414 -1.247 1 94.31 273 ALA B C 1
ATOM 6563 O O . ALA B 1 273 ? 34.688 9.109 -0.061 1 94.31 273 ALA B O 1
ATOM 6564 N N . ARG B 1 274 ? 35.781 10.211 -1.623 1 91.75 274 ARG B N 1
ATOM 6565 C CA . ARG B 1 274 ? 36.75 10.734 -0.672 1 91.75 274 ARG B CA 1
ATOM 6566 C C . ARG B 1 274 ? 36.094 11.664 0.337 1 91.75 274 ARG B C 1
ATOM 6568 O O . ARG B 1 274 ? 36.344 11.562 1.54 1 91.75 274 ARG B O 1
ATOM 6575 N N . LEU B 1 275 ? 35.312 12.523 -0.183 1 89.69 275 LEU B N 1
ATOM 6576 C CA . LEU B 1 275 ? 34.594 13.445 0.691 1 89.69 275 LEU B CA 1
ATOM 6577 C C . LEU B 1 275 ? 33.75 12.68 1.703 1 89.69 275 LEU B C 1
ATOM 6579 O O . LEU B 1 275 ? 33.812 12.938 2.906 1 89.69 275 LEU B O 1
ATOM 6583 N N . HIS B 1 276 ? 33.031 11.688 1.289 1 92.12 276 HIS B N 1
ATOM 6584 C CA . HIS B 1 276 ? 32.031 11.023 2.137 1 92.12 276 HIS B CA 1
ATOM 6585 C C . HIS B 1 276 ? 32.688 10.008 3.057 1 92.12 276 HIS B C 1
ATOM 6587 O O . HIS B 1 276 ? 32.188 9.734 4.152 1 92.12 276 HIS B O 1
ATOM 6593 N N . ALA B 1 277 ? 33.844 9.492 2.664 1 91.62 277 ALA B N 1
ATOM 6594 C CA . ALA B 1 277 ? 34.531 8.516 3.502 1 91.62 277 ALA B CA 1
ATOM 6595 C C . ALA B 1 277 ? 35.469 9.203 4.512 1 91.62 277 ALA B C 1
ATOM 6597 O O . ALA B 1 277 ? 35.656 8.695 5.617 1 91.62 277 ALA B O 1
ATOM 6598 N N . GLU B 1 278 ? 35.969 10.375 4.188 1 89.69 278 GLU B N 1
ATOM 6599 C CA . GLU B 1 278 ? 37 10.961 5.012 1 89.69 278 GLU B CA 1
ATOM 6600 C C . GLU B 1 278 ? 36.5 12.195 5.754 1 89.69 278 GLU B C 1
ATOM 6602 O O . GLU B 1 278 ? 37.031 12.555 6.809 1 89.69 278 GLU B O 1
ATOM 6607 N N . VAL B 1 279 ? 35.5 12.805 5.227 1 86.25 279 VAL B N 1
ATOM 6608 C CA . VAL B 1 279 ? 35.125 14.094 5.785 1 86.25 279 VAL B CA 1
ATOM 6609 C C . VAL B 1 279 ? 33.719 13.977 6.414 1 86.25 279 VAL B C 1
ATOM 6611 O O . VAL B 1 279 ? 33.594 14.109 7.633 1 86.25 279 VAL B O 1
ATOM 6614 N N . SER B 1 280 ? 32.75 13.578 5.598 1 85.56 280 SER B N 1
ATOM 6615 C CA . SER B 1 280 ? 31.359 13.602 6.059 1 85.56 280 SER B CA 1
ATOM 6616 C C . SER B 1 280 ? 31.016 12.352 6.855 1 85.56 280 SER B C 1
ATOM 6618 O O . SER B 1 280 ? 30.109 12.367 7.695 1 85.56 280 SER B O 1
ATOM 6620 N N . GLY B 1 281 ? 31.672 11.188 6.496 1 87.56 281 GLY B N 1
ATOM 6621 C CA . GLY B 1 281 ? 31.344 9.938 7.152 1 87.56 281 GLY B CA 1
ATOM 6622 C C . GLY B 1 281 ? 30.031 9.336 6.668 1 87.56 281 GLY B C 1
ATOM 6623 O O . GLY B 1 281 ? 29.484 8.438 7.312 1 87.56 281 GLY B O 1
ATOM 6624 N N . CYS B 1 282 ? 29.469 9.766 5.59 1 88.81 282 CYS B N 1
ATOM 6625 C CA . CYS B 1 282 ? 28.234 9.242 5.016 1 88.81 282 CYS B CA 1
ATOM 6626 C C . CYS B 1 282 ? 28.453 7.844 4.457 1 88.81 282 CYS B C 1
ATOM 6628 O O . CYS B 1 282 ? 27.484 7.109 4.242 1 88.81 282 CYS B O 1
ATOM 6630 N N . VAL B 1 283 ? 29.672 7.523 4.227 1 93 283 VAL B N 1
ATOM 6631 C CA . VAL B 1 283 ? 30 6.211 3.68 1 93 283 VAL B CA 1
ATOM 6632 C C . VAL B 1 283 ? 31 5.508 4.586 1 93 283 VAL B C 1
ATOM 6634 O O . VAL B 1 283 ? 31.844 6.156 5.211 1 93 283 VAL B O 1
ATOM 6637 N N . ASP B 1 284 ? 30.938 4.25 4.617 1 94 284 ASP B N 1
ATOM 6638 C CA . ASP B 1 284 ? 31.719 3.484 5.586 1 94 284 ASP B CA 1
ATOM 6639 C C . ASP B 1 284 ? 32.938 2.854 4.926 1 94 284 ASP B C 1
ATOM 6641 O O . ASP B 1 284 ? 33.938 2.605 5.59 1 94 284 ASP B O 1
ATOM 6645 N N . HIS B 1 285 ? 32.844 2.562 3.684 1 95.56 285 HIS B N 1
ATOM 6646 C CA . HIS B 1 285 ? 33.938 1.889 2.98 1 95.56 285 HIS B CA 1
ATOM 6647 C C . HIS B 1 285 ? 34.25 2.594 1.668 1 95.56 285 HIS B C 1
ATOM 6649 O O . HIS B 1 285 ? 33.375 2.775 0.82 1 95.56 285 HIS B O 1
ATOM 6655 N N . PHE B 1 286 ? 35.5 2.971 1.529 1 96.81 286 PHE B N 1
ATOM 6656 C CA . PHE B 1 286 ? 36.062 3.584 0.321 1 96.81 286 PHE B CA 1
ATOM 6657 C C . PHE B 1 286 ? 36.625 2.529 -0.607 1 96.81 286 PHE B C 1
ATOM 6659 O O . PHE B 1 286 ? 37.562 1.799 -0.223 1 96.81 286 PHE B O 1
ATOM 6666 N N . ALA B 1 287 ? 36.125 2.414 -1.836 1 97.5 287 ALA B N 1
ATOM 6667 C CA . ALA B 1 287 ? 36.625 1.449 -2.809 1 97.5 287 ALA B CA 1
ATOM 6668 C C . ALA B 1 287 ? 37.25 2.156 -4.004 1 97.5 287 ALA B C 1
ATOM 6670 O O . ALA B 1 287 ? 36.688 3.086 -4.562 1 97.5 287 ALA B O 1
ATOM 6671 N N . TRP B 1 288 ? 38.406 1.687 -4.484 1 95.56 288 TRP B N 1
ATOM 6672 C CA . TRP B 1 288 ? 39.125 2.289 -5.609 1 95.56 288 TRP B CA 1
ATOM 6673 C C . TRP B 1 288 ? 38.469 1.901 -6.93 1 95.56 288 TRP B C 1
ATOM 6675 O O . TRP B 1 288 ? 38.469 2.676 -7.891 1 95.56 288 TRP B O 1
ATOM 6685 N N . GLU B 1 289 ? 38 0.734 -6.949 1 95.81 289 GLU B N 1
ATOM 6686 C CA . GLU B 1 289 ? 37.312 0.202 -8.133 1 95.81 289 GLU B CA 1
ATOM 6687 C C . GLU B 1 289 ? 36.062 -0.584 -7.746 1 95.81 289 GLU B C 1
ATOM 6689 O O . GLU B 1 289 ? 35.875 -0.924 -6.578 1 95.81 289 GLU B O 1
ATOM 6694 N N . GLU B 1 290 ? 35.188 -0.812 -8.68 1 96.94 290 GLU B N 1
ATOM 6695 C CA . GLU B 1 290 ? 33.906 -1.49 -8.422 1 96.94 290 GLU B CA 1
ATOM 6696 C C . GLU B 1 290 ? 34.156 -2.887 -7.852 1 96.94 290 GLU B C 1
ATOM 6698 O O . GLU B 1 290 ? 33.438 -3.312 -6.934 1 96.94 290 GLU B O 1
ATOM 6703 N N . LYS B 1 291 ? 35.062 -3.617 -8.406 1 96.25 291 LYS B N 1
ATOM 6704 C CA . LYS B 1 291 ? 35.344 -4.965 -7.91 1 96.25 291 LYS B CA 1
ATOM 6705 C C . LYS B 1 291 ? 35.656 -4.949 -6.414 1 96.25 291 LYS B C 1
ATOM 6707 O O . LYS B 1 291 ? 35.156 -5.816 -5.676 1 96.25 291 LYS B O 1
ATOM 6712 N N . GLU B 1 292 ? 36.469 -4.008 -6.012 1 96.06 292 GLU B N 1
ATOM 6713 C CA . GLU B 1 292 ? 36.781 -3.867 -4.598 1 96.06 292 GLU B CA 1
ATOM 6714 C C . GLU B 1 292 ? 35.531 -3.566 -3.773 1 96.06 292 GLU B C 1
ATOM 6716 O O . GLU B 1 292 ? 35.375 -4.051 -2.648 1 96.06 292 GLU B O 1
ATOM 6721 N N . ALA B 1 293 ? 34.656 -2.744 -4.273 1 97.88 293 ALA B N 1
ATOM 6722 C CA . ALA B 1 293 ? 33.406 -2.426 -3.592 1 97.88 293 ALA B CA 1
ATOM 6723 C C . ALA B 1 293 ? 32.594 -3.686 -3.34 1 97.88 293 ALA B C 1
ATOM 6725 O O . ALA B 1 293 ? 31.969 -3.826 -2.283 1 97.88 293 ALA B O 1
ATOM 6726 N N . PHE B 1 294 ? 32.562 -4.605 -4.273 1 97.88 294 PHE B N 1
ATOM 6727 C CA . PHE B 1 294 ? 31.797 -5.84 -4.141 1 97.88 294 PHE B CA 1
ATOM 6728 C C . PHE B 1 294 ? 32.469 -6.773 -3.129 1 97.88 294 PHE B C 1
ATOM 6730 O O . PHE B 1 294 ? 31.766 -7.492 -2.4 1 97.88 294 PHE B O 1
ATOM 6737 N N . ASP B 1 295 ? 33.781 -6.695 -3.057 1 96.19 295 ASP B N 1
ATOM 6738 C CA . ASP B 1 295 ? 34.469 -7.434 -2.006 1 96.19 295 ASP B CA 1
ATOM 6739 C C . ASP B 1 295 ? 34.094 -6.914 -0.623 1 96.19 295 ASP B C 1
ATOM 6741 O O . ASP B 1 295 ? 33.844 -7.703 0.292 1 96.19 295 ASP B O 1
ATOM 6745 N N . TYR B 1 296 ? 34.094 -5.609 -0.497 1 96.25 296 TYR B N 1
ATOM 6746 C CA . TYR B 1 296 ? 33.656 -5.016 0.764 1 96.25 296 TYR B CA 1
ATOM 6747 C C . TYR B 1 296 ? 32.25 -5.465 1.115 1 96.25 296 TYR B C 1
ATOM 6749 O O . TYR B 1 296 ? 31.953 -5.793 2.27 1 96.25 296 TYR B O 1
ATOM 6757 N N . THR B 1 297 ? 31.359 -5.434 0.14 1 97.88 297 THR B N 1
ATOM 6758 C CA . THR B 1 297 ? 29.969 -5.816 0.354 1 97.88 297 THR B CA 1
ATOM 6759 C C . THR B 1 297 ? 29.875 -7.266 0.822 1 97.88 297 THR B C 1
ATOM 6761 O O . THR B 1 297 ? 29.141 -7.566 1.77 1 97.88 297 THR B O 1
ATOM 6764 N N . ARG B 1 298 ? 30.531 -8.172 0.176 1 97.06 298 ARG B N 1
ATOM 6765 C CA . ARG B 1 298 ? 30.562 -9.57 0.587 1 97.06 298 ARG B CA 1
ATOM 6766 C C . ARG B 1 298 ? 31.078 -9.711 2.018 1 97.06 298 ARG B C 1
ATOM 6768 O O . ARG B 1 298 ? 30.562 -10.516 2.791 1 97.06 298 ARG B O 1
ATOM 6775 N N . ASN B 1 299 ? 32.125 -8.914 2.375 1 95.12 299 ASN B N 1
ATOM 6776 C CA . ASN B 1 299 ? 32.656 -8.93 3.734 1 95.12 299 ASN B CA 1
ATOM 6777 C C . ASN B 1 299 ? 31.609 -8.445 4.746 1 95.12 299 ASN B C 1
ATOM 6779 O O . ASN B 1 299 ? 31.484 -9.023 5.828 1 95.12 299 ASN B O 1
ATOM 6783 N N . ILE B 1 300 ? 30.891 -7.383 4.391 1 95.38 300 ILE B N 1
ATOM 6784 C CA . ILE B 1 300 ? 29.844 -6.883 5.262 1 95.38 300 ILE B CA 1
ATOM 6785 C C . ILE B 1 300 ? 28.828 -7.992 5.535 1 95.38 300 ILE B C 1
ATOM 6787 O O . ILE B 1 300 ? 28.484 -8.25 6.691 1 95.38 300 ILE B O 1
ATOM 6791 N N . ILE B 1 301 ? 28.391 -8.656 4.492 1 95.44 301 ILE B N 1
ATOM 6792 C CA . ILE B 1 301 ? 27.391 -9.711 4.602 1 95.44 301 ILE B CA 1
ATOM 6793 C C . ILE B 1 301 ? 27.938 -10.852 5.461 1 95.44 301 ILE B C 1
ATOM 6795 O O . ILE B 1 301 ? 27.188 -11.477 6.219 1 95.44 301 ILE B O 1
ATOM 6799 N N . SER B 1 302 ? 29.203 -11.109 5.453 1 92.12 302 SER B N 1
ATOM 6800 C CA . SER B 1 302 ? 29.812 -12.188 6.219 1 92.12 302 SER B CA 1
ATOM 6801 C C . SER B 1 302 ? 29.812 -11.883 7.715 1 92.12 302 SER B C 1
ATOM 6803 O O . SER B 1 302 ? 30.016 -12.781 8.539 1 92.12 302 SER B O 1
ATOM 6805 N N . THR B 1 303 ? 29.641 -10.609 8.023 1 91.88 303 THR B N 1
ATOM 6806 C CA . THR B 1 303 ? 29.641 -10.234 9.438 1 91.88 303 THR B CA 1
ATOM 6807 C C . THR B 1 303 ? 28.25 -10.383 10.047 1 91.88 303 THR B C 1
ATOM 6809 O O . THR B 1 303 ? 28.078 -10.273 11.258 1 91.88 303 THR B O 1
ATOM 6812 N N . LEU B 1 304 ? 27.281 -10.602 9.188 1 89.56 304 LEU B N 1
ATOM 6813 C CA . LEU B 1 304 ? 25.922 -10.773 9.695 1 89.56 304 LEU B CA 1
ATOM 6814 C C . LEU B 1 304 ? 25.781 -12.094 10.445 1 89.56 304 LEU B C 1
ATOM 6816 O O . LEU B 1 304 ? 26.344 -13.109 10.031 1 89.56 304 LEU B O 1
ATOM 6820 N N . ASN B 1 305 ? 25.156 -12.094 11.531 1 81.5 305 ASN B N 1
ATOM 6821 C CA . ASN B 1 305 ? 25.109 -13.227 12.445 1 81.5 305 ASN B CA 1
ATOM 6822 C C . ASN B 1 305 ? 23.969 -14.18 12.109 1 81.5 305 ASN B C 1
ATOM 6824 O O . ASN B 1 305 ? 23 -14.281 12.867 1 81.5 305 ASN B O 1
ATOM 6828 N N . PHE B 1 306 ? 24.062 -14.844 11.008 1 82 306 PHE B N 1
ATOM 6829 C CA . PHE B 1 306 ? 23.109 -15.867 10.594 1 82 306 PHE B CA 1
ATOM 6830 C C . PHE B 1 306 ? 23.703 -17.266 10.766 1 82 306 PHE B C 1
ATOM 6832 O O . PHE B 1 306 ? 24.891 -17.469 10.516 1 82 306 PHE B O 1
ATOM 6839 N N . LEU B 1 307 ? 22.859 -18.156 11.328 1 77.31 307 LEU B N 1
ATOM 6840 C CA . LEU B 1 307 ? 23.281 -19.547 11.414 1 77.31 307 LEU B CA 1
ATOM 6841 C C . LEU B 1 307 ? 22.844 -20.328 10.18 1 77.31 307 LEU B C 1
ATOM 6843 O O . LEU B 1 307 ? 21.719 -20.828 10.117 1 77.31 307 LEU B O 1
ATOM 6847 N N . LEU B 1 308 ? 23.688 -20.344 9.258 1 79.5 308 LEU B N 1
ATOM 6848 C CA . LEU B 1 308 ? 23.359 -21.047 8.016 1 79.5 308 LEU B CA 1
ATOM 6849 C C . LEU B 1 308 ? 23.531 -22.547 8.18 1 79.5 308 LEU B C 1
ATOM 6851 O O . LEU B 1 308 ? 24.375 -23 8.953 1 79.5 308 LEU B O 1
ATOM 6855 N N . PRO B 1 309 ? 22.594 -23.234 7.496 1 72.94 309 PRO B N 1
ATOM 6856 C CA . PRO B 1 309 ? 22.719 -24.688 7.609 1 72.94 309 PRO B CA 1
ATOM 6857 C C . PRO B 1 309 ? 24.047 -25.203 7.066 1 72.94 309 PRO B C 1
ATOM 6859 O O . PRO B 1 309 ? 24.641 -24.594 6.184 1 72.94 309 PRO B O 1
ATOM 6862 N N . GLU B 1 310 ? 24.469 -26.266 7.73 1 66.75 310 GLU B N 1
ATOM 6863 C CA . GLU B 1 310 ? 25.719 -26.891 7.309 1 66.75 310 GLU B CA 1
ATOM 6864 C C . GLU B 1 310 ? 25.578 -27.547 5.938 1 66.75 310 GLU B C 1
ATOM 6866 O O . GLU B 1 310 ? 24.469 -27.953 5.555 1 66.75 310 GLU B O 1
ATOM 6871 N N . GLU B 1 311 ? 26.547 -27.375 5.219 1 62.78 311 GLU B N 1
ATOM 6872 C CA . GLU B 1 311 ? 26.625 -27.969 3.881 1 62.78 311 GLU B CA 1
ATOM 6873 C C . GLU B 1 311 ? 26.125 -29.406 3.883 1 62.78 311 GLU B C 1
ATOM 6875 O O . GLU B 1 311 ? 25.484 -29.844 2.934 1 62.78 311 GLU B O 1
ATOM 6880 N N . GLU B 1 312 ? 26.406 -30.016 4.902 1 59.25 312 GLU B N 1
ATOM 6881 C CA . GLU B 1 312 ? 26.016 -31.422 4.988 1 59.25 312 GLU B CA 1
ATOM 6882 C C . GLU B 1 312 ? 24.5 -31.578 5 1 59.25 312 GLU B C 1
ATOM 6884 O O . GLU B 1 312 ? 23.953 -32.469 4.359 1 59.25 312 GLU B O 1
ATOM 6889 N N . GLU B 1 313 ? 23.859 -30.703 5.688 1 65.19 313 GLU B N 1
ATOM 6890 C CA . GLU B 1 313 ? 22.406 -30.75 5.75 1 65.19 313 GLU B CA 1
ATOM 6891 C C . GLU B 1 313 ? 21.781 -30.438 4.391 1 65.19 313 GLU B C 1
ATOM 6893 O O . GLU B 1 313 ? 20.812 -31.078 3.984 1 65.19 313 GLU B O 1
ATOM 6898 N N . GLU B 1 314 ? 22.359 -29.609 3.732 1 67.94 314 GLU B N 1
ATOM 6899 C CA . GLU B 1 314 ? 21.875 -29.25 2.4 1 67.94 314 GLU B CA 1
ATOM 6900 C C . GLU B 1 314 ? 22.125 -30.375 1.401 1 67.94 314 GLU B C 1
ATOM 6902 O O . GLU B 1 314 ? 21.281 -30.625 0.531 1 67.94 314 GLU B O 1
ATOM 6907 N N . THR B 1 315 ? 23.25 -30.953 1.542 1 65.12 315 THR B N 1
ATOM 6908 C CA . THR B 1 315 ? 23.578 -32.094 0.677 1 65.12 315 THR B CA 1
ATOM 6909 C C . THR B 1 315 ? 22.625 -33.25 0.931 1 65.12 315 THR B C 1
ATOM 6911 O O . THR B 1 315 ? 22.172 -33.906 -0.01 1 65.12 315 THR B O 1
ATOM 6914 N N . LYS B 1 316 ? 22.375 -33.5 2.154 1 65.69 316 LYS B N 1
ATOM 6915 C CA . LYS B 1 316 ? 21.453 -34.594 2.504 1 65.69 316 LYS B CA 1
ATOM 6916 C C . LYS B 1 316 ? 20.062 -34.312 1.918 1 65.69 316 LYS B C 1
ATOM 6918 O O . LYS B 1 316 ? 19.422 -35.25 1.393 1 65.69 316 LYS B O 1
ATOM 6923 N N . LYS B 1 317 ? 19.672 -33.094 2.02 1 69.75 317 LYS B N 1
ATOM 6924 C CA . LYS B 1 317 ? 18.375 -32.719 1.474 1 69.75 317 LYS B CA 1
ATOM 6925 C C . LYS B 1 317 ? 18.344 -32.906 -0.043 1 69.75 317 LYS B C 1
ATOM 6927 O O . LYS B 1 317 ? 17.375 -33.406 -0.593 1 69.75 317 LYS B O 1
ATOM 6932 N N . ARG B 1 318 ? 19.297 -32.5 -0.635 1 68.81 318 ARG B N 1
ATOM 6933 C CA . ARG B 1 318 ? 19.406 -32.594 -2.088 1 68.81 318 ARG B CA 1
ATOM 6934 C C . ARG B 1 318 ? 19.406 -34.062 -2.545 1 68.81 318 ARG B C 1
ATOM 6936 O O . ARG B 1 318 ? 18.812 -34.406 -3.576 1 68.81 318 ARG B O 1
ATOM 6943 N N . ASN B 1 319 ? 20.094 -34.781 -1.78 1 67.62 319 ASN B N 1
ATOM 6944 C CA . ASN B 1 319 ? 20.172 -36.188 -2.129 1 67.62 319 ASN B CA 1
ATOM 6945 C C . ASN B 1 319 ? 18.828 -36.875 -1.955 1 67.62 319 ASN B C 1
ATOM 6947 O O . ASN B 1 319 ? 18.547 -37.875 -2.609 1 67.62 319 ASN B O 1
ATOM 6951 N N . ALA B 1 320 ? 18.109 -36.375 -1.1 1 71.56 320 ALA B N 1
ATOM 6952 C CA . ALA B 1 320 ? 16.797 -36.969 -0.83 1 71.56 320 ALA B CA 1
ATOM 6953 C C . ALA B 1 320 ? 15.766 -36.5 -1.857 1 71.56 320 ALA B C 1
ATOM 6955 O O . ALA B 1 320 ? 14.688 -37.094 -1.972 1 71.56 320 ALA B O 1
ATOM 6956 N N . GLU B 1 321 ? 16.188 -35.562 -2.65 1 82.31 321 GLU B N 1
ATOM 6957 C CA . GLU B 1 321 ? 15.281 -35.031 -3.67 1 82.31 321 GLU B CA 1
ATOM 6958 C C . GLU B 1 321 ? 15.047 -36.062 -4.781 1 82.31 321 GLU B C 1
ATOM 6960 O O . GLU B 1 321 ? 15.961 -36.781 -5.164 1 82.31 321 GLU B O 1
ATOM 6965 N N . GLU B 1 322 ? 13.766 -36.25 -5.137 1 87.88 322 GLU B N 1
ATOM 6966 C CA . GLU B 1 322 ? 13.398 -37.156 -6.238 1 87.88 322 GLU B CA 1
ATOM 6967 C C . GLU B 1 322 ? 12.82 -36.344 -7.41 1 87.88 322 GLU B C 1
ATOM 6969 O O . GLU B 1 322 ? 11.977 -35.469 -7.223 1 87.88 322 GLU B O 1
ATOM 6974 N N . GLU B 1 323 ? 13.383 -36.688 -8.539 1 93.12 323 GLU B N 1
ATOM 6975 C CA . GLU B 1 323 ? 12.797 -36.062 -9.734 1 93.12 323 GLU B CA 1
ATOM 6976 C C . GLU B 1 323 ? 11.383 -36.594 -9.977 1 93.12 323 GLU B C 1
ATOM 6978 O O . GLU B 1 323 ? 11.086 -37.75 -9.672 1 93.12 323 GLU B O 1
ATOM 6983 N N . PRO B 1 324 ? 10.531 -35.75 -10.539 1 95.5 324 PRO B N 1
ATOM 6984 C CA . PRO B 1 324 ? 9.219 -36.281 -10.922 1 95.5 324 PRO B CA 1
ATOM 6985 C C . PRO B 1 324 ? 9.305 -37.438 -11.93 1 95.5 324 PRO B C 1
ATOM 6987 O O . PRO B 1 324 ? 10.305 -37.562 -12.641 1 95.5 324 PRO B O 1
ATOM 6990 N N . LEU B 1 325 ? 8.281 -38.188 -11.992 1 94.81 325 LEU B N 1
ATOM 6991 C CA . LEU B 1 325 ? 8.258 -39.344 -12.883 1 94.81 325 LEU B CA 1
ATOM 6992 C C . LEU B 1 325 ? 8.203 -38.906 -14.344 1 94.81 325 LEU B C 1
ATOM 6994 O O . LEU B 1 325 ? 8.664 -39.625 -15.234 1 94.81 325 LEU B O 1
ATOM 6998 N N . HIS B 1 326 ? 7.605 -37.75 -14.57 1 94.44 326 HIS B N 1
ATOM 6999 C CA . HIS B 1 326 ? 7.395 -37.281 -15.93 1 94.44 326 HIS B CA 1
ATOM 7000 C C . HIS B 1 326 ? 8.195 -36 -16.188 1 94.44 326 HIS B C 1
ATOM 7002 O O . HIS B 1 326 ? 8.539 -35.281 -15.258 1 94.44 326 HIS B O 1
ATOM 7008 N N . SER B 1 327 ? 8.43 -35.75 -17.469 1 95.5 327 SER B N 1
ATOM 7009 C CA . SER B 1 327 ? 9.273 -34.625 -17.875 1 95.5 327 SER B CA 1
ATOM 7010 C C . SER B 1 327 ? 8.586 -33.312 -17.594 1 95.5 327 SER B C 1
ATOM 7012 O O . SER B 1 327 ? 7.391 -33.156 -17.828 1 95.5 327 SER B O 1
ATOM 7014 N N . LEU B 1 328 ? 9.398 -32.375 -17.141 1 96.5 328 LEU B N 1
ATOM 7015 C CA . LEU B 1 328 ? 8.914 -31.016 -16.891 1 96.5 328 LEU B CA 1
ATOM 7016 C C . LEU B 1 328 ? 8.5 -30.328 -18.188 1 96.5 328 LEU B C 1
ATOM 7018 O O . LEU B 1 328 ? 7.684 -29.406 -18.156 1 96.5 328 LEU B O 1
ATOM 7022 N N . GLU B 1 329 ? 9.031 -30.734 -19.328 1 96.62 329 GLU B N 1
ATOM 7023 C CA . GLU B 1 329 ? 8.695 -30.156 -20.625 1 96.62 329 GLU B CA 1
ATOM 7024 C C . GLU B 1 329 ? 7.223 -30.359 -20.953 1 96.62 329 GLU B C 1
ATOM 7026 O O . GLU B 1 329 ? 6.645 -29.594 -21.734 1 96.62 329 GLU B O 1
ATOM 7031 N N . GLU B 1 330 ? 6.641 -31.344 -20.344 1 97.12 330 GLU B N 1
ATOM 7032 C CA . GLU B 1 330 ? 5.238 -31.656 -20.594 1 97.12 330 GLU B CA 1
ATOM 7033 C C . GLU B 1 330 ? 4.324 -30.547 -20.062 1 97.12 330 GLU B C 1
ATOM 7035 O O . GLU B 1 330 ? 3.156 -30.469 -20.438 1 97.12 330 GLU B O 1
ATOM 7040 N N . LEU B 1 331 ? 4.855 -29.75 -19.125 1 98.25 331 LEU B N 1
ATOM 7041 C CA . LEU B 1 331 ? 4.059 -28.672 -18.578 1 98.25 331 LEU B CA 1
ATOM 7042 C C . LEU B 1 331 ? 3.656 -27.672 -19.656 1 98.25 331 LEU B C 1
ATOM 7044 O O . LEU B 1 331 ? 2.639 -26.984 -19.531 1 98.25 331 LEU B O 1
ATOM 7048 N N . LEU B 1 332 ? 4.41 -27.562 -20.766 1 98 332 LEU B N 1
ATOM 7049 C CA . LEU B 1 332 ? 4.082 -26.688 -21.875 1 98 332 LEU B CA 1
ATOM 7050 C C . LEU B 1 332 ? 2.74 -27.062 -22.484 1 98 332 LEU B C 1
ATOM 7052 O O . LEU B 1 332 ? 1.955 -26.203 -22.875 1 98 332 LEU B O 1
ATOM 7056 N N . GLY B 1 333 ? 2.543 -28.328 -22.594 1 97.94 333 GLY B N 1
ATOM 7057 C CA . GLY B 1 333 ? 1.291 -28.812 -23.156 1 97.94 333 GLY B CA 1
ATOM 7058 C C . GLY B 1 333 ? 0.165 -28.875 -22.141 1 97.94 333 GLY B C 1
ATOM 7059 O O . GLY B 1 333 ? -0.985 -29.141 -22.484 1 97.94 333 GLY B O 1
ATOM 7060 N N . LEU B 1 334 ? 0.473 -28.703 -20.844 1 98.06 334 LEU B N 1
ATOM 7061 C CA . LEU B 1 334 ? -0.535 -28.688 -19.797 1 98.06 334 LEU B CA 1
ATOM 7062 C C . LEU B 1 334 ? -0.985 -27.266 -19.469 1 98.06 334 LEU B C 1
ATOM 7064 O O . LEU B 1 334 ? -1.957 -27.078 -18.734 1 98.06 334 LEU B O 1
ATOM 7068 N N . ALA B 1 335 ? -0.302 -26.234 -19.984 1 98.44 335 ALA B N 1
ATOM 7069 C CA . ALA B 1 335 ? -0.744 -24.844 -19.906 1 98.44 335 ALA B CA 1
ATOM 7070 C C . ALA B 1 335 ? -1.914 -24.594 -20.859 1 98.44 335 ALA B C 1
ATOM 7072 O O . ALA B 1 335 ? -1.748 -24.609 -22.078 1 98.44 335 ALA B O 1
ATOM 7073 N N . PRO B 1 336 ? -3.027 -24.281 -20.344 1 97.81 336 PRO B N 1
ATOM 7074 C CA . PRO B 1 336 ? -4.215 -24.25 -21.203 1 97.81 336 PRO B CA 1
ATOM 7075 C C . PRO B 1 336 ? -4.266 -23.031 -22.109 1 97.81 336 PRO B C 1
ATOM 7077 O O . PRO B 1 336 ? -3.977 -21.906 -21.656 1 97.81 336 PRO B O 1
ATOM 7080 N N . LYS B 1 337 ? -4.676 -23.266 -23.359 1 96.5 337 LYS B N 1
ATOM 7081 C CA . LYS B 1 337 ? -4.934 -22.188 -24.297 1 96.5 337 LYS B CA 1
ATOM 7082 C C . LYS B 1 337 ? -6.102 -21.312 -23.828 1 96.5 337 LYS B C 1
ATOM 7084 O O . LYS B 1 337 ? -6.086 -20.094 -24.016 1 96.5 337 LYS B O 1
ATOM 7089 N N . SER B 1 338 ? -7.031 -21.859 -23.375 1 93.75 338 SER B N 1
ATOM 7090 C CA . SER B 1 338 ? -8.227 -21.297 -22.75 1 93.75 338 SER B CA 1
ATOM 7091 C C . SER B 1 338 ? -8.773 -22.234 -21.672 1 93.75 338 SER B C 1
ATOM 7093 O O . SER B 1 338 ? -8.266 -23.344 -21.484 1 93.75 338 SER B O 1
ATOM 7095 N N . TYR B 1 339 ? -9.758 -21.797 -21 1 93.25 339 TYR B N 1
ATOM 7096 C CA . TYR B 1 339 ? -10.266 -22.594 -19.891 1 93.25 339 TYR B CA 1
ATOM 7097 C C . TYR B 1 339 ? -10.758 -23.953 -20.375 1 93.25 339 TYR B C 1
ATOM 7099 O O . TYR B 1 339 ? -10.586 -24.953 -19.688 1 93.25 339 TYR B O 1
ATOM 7107 N N . ASN B 1 340 ? -11.344 -24.016 -21.562 1 91.94 340 ASN B N 1
ATOM 7108 C CA . ASN B 1 340 ? -11.906 -25.25 -22.094 1 91.94 340 ASN B CA 1
ATOM 7109 C C . ASN B 1 340 ? -10.812 -26.219 -22.531 1 91.94 340 ASN B C 1
ATOM 7111 O O . ASN B 1 340 ? -11.094 -27.391 -22.828 1 91.94 340 ASN B O 1
ATOM 7115 N N . TYR B 1 341 ? -9.656 -25.812 -22.562 1 95.69 341 TYR B N 1
ATOM 7116 C CA . TYR B 1 341 ? -8.516 -26.656 -22.906 1 95.69 341 TYR B CA 1
ATOM 7117 C C . TYR B 1 341 ? -7.734 -27.062 -21.672 1 95.69 341 TYR B C 1
ATOM 7119 O O . TYR B 1 341 ? -6.551 -27.391 -21.75 1 95.69 341 TYR B O 1
ATOM 7127 N N . SER B 1 342 ? -8.359 -26.984 -20.5 1 95.56 342 SER B N 1
ATOM 7128 C CA . SER B 1 342 ? -7.734 -27.406 -19.25 1 95.56 342 SER B CA 1
ATOM 7129 C C . SER B 1 342 ? -7.805 -28.922 -19.094 1 95.56 342 SER B C 1
ATOM 7131 O O . SER B 1 342 ? -8.82 -29.547 -19.422 1 95.56 342 SER B O 1
ATOM 7133 N N . LEU B 1 343 ? -6.707 -29.531 -18.734 1 95.88 343 LEU B N 1
ATOM 7134 C CA . LEU B 1 343 ? -6.637 -30.938 -18.375 1 95.88 343 LEU B CA 1
ATOM 7135 C C . LEU B 1 343 ? -6.605 -31.125 -16.859 1 95.88 343 LEU B C 1
ATOM 7137 O O . LEU B 1 343 ? -6.574 -30.141 -16.109 1 95.88 343 LEU B O 1
ATOM 7141 N N . ASP B 1 344 ? -6.711 -32.375 -16.438 1 95.5 344 ASP B N 1
ATOM 7142 C CA . ASP B 1 344 ? -6.652 -32.688 -15.016 1 95.5 344 ASP B CA 1
ATOM 7143 C C . ASP B 1 344 ? -5.422 -32.031 -14.375 1 95.5 344 ASP B C 1
ATOM 7145 O O . ASP B 1 344 ? -4.293 -32.312 -14.781 1 95.5 344 ASP B O 1
ATOM 7149 N N . VAL B 1 345 ? -5.695 -31.203 -13.336 1 97.81 345 VAL B N 1
ATOM 7150 C CA . VAL B 1 345 ? -4.625 -30.406 -12.742 1 97.81 345 VAL B CA 1
ATOM 7151 C C . VAL B 1 345 ? -3.639 -31.328 -12.023 1 97.81 345 VAL B C 1
ATOM 7153 O O . VAL B 1 345 ? -2.484 -30.953 -11.797 1 97.81 345 VAL B O 1
ATOM 7156 N N . LYS B 1 346 ? -4.004 -32.5 -11.648 1 97.31 346 LYS B N 1
ATOM 7157 C CA . LYS B 1 346 ? -3.102 -33.469 -11.016 1 97.31 346 LYS B CA 1
ATOM 7158 C C . LYS B 1 346 ? -1.933 -33.812 -11.938 1 97.31 346 LYS B C 1
ATOM 7160 O O . LYS B 1 346 ? -0.864 -34.219 -11.469 1 97.31 346 LYS B O 1
ATOM 7165 N N . MET B 1 347 ? -2.16 -33.656 -13.25 1 97.62 347 MET B N 1
ATOM 7166 C CA . MET B 1 347 ? -1.058 -33.875 -14.188 1 97.62 347 MET B CA 1
ATOM 7167 C C . MET B 1 347 ? 0.026 -32.812 -13.984 1 97.62 347 MET B C 1
ATOM 7169 O O . MET B 1 347 ? 1.217 -33.125 -14.086 1 97.62 347 MET B O 1
ATOM 7173 N N . VAL B 1 348 ? -0.411 -31.578 -13.727 1 98.38 348 VAL B N 1
ATOM 7174 C CA . VAL B 1 348 ? 0.539 -30.516 -13.414 1 98.38 348 VAL B CA 1
ATOM 7175 C C . VAL B 1 348 ? 1.237 -30.812 -12.094 1 98.38 348 VAL B C 1
ATOM 7177 O O . VAL B 1 348 ? 2.465 -30.734 -12 1 98.38 348 VAL B O 1
ATOM 7180 N N . VAL B 1 349 ? 0.491 -31.188 -11.055 1 98.31 349 VAL B N 1
ATOM 7181 C CA . VAL B 1 349 ? 1.028 -31.469 -9.734 1 98.31 349 VAL B CA 1
ATOM 7182 C C . VAL B 1 349 ? 2.059 -32.594 -9.828 1 98.31 349 VAL B C 1
ATOM 7184 O O . VAL B 1 349 ? 3.148 -32.5 -9.258 1 98.31 349 VAL B O 1
ATOM 7187 N N . SER B 1 350 ? 1.804 -33.656 -10.617 1 97.38 350 SER B N 1
ATOM 7188 C CA . SER B 1 350 ? 2.666 -34.844 -10.75 1 97.38 350 SER B CA 1
ATOM 7189 C C . SER B 1 350 ? 4.023 -34.469 -11.336 1 97.38 350 SER B C 1
ATOM 7191 O O . SER B 1 350 ? 5.027 -35.125 -11.062 1 97.38 350 SER B O 1
ATOM 7193 N N . ARG B 1 351 ? 4.074 -33.406 -12.109 1 97.5 351 ARG B N 1
ATOM 7194 C CA . ARG B 1 351 ? 5.312 -33 -12.758 1 97.5 351 ARG B CA 1
ATOM 7195 C C . ARG B 1 351 ? 6.102 -32.062 -11.867 1 97.5 351 ARG B C 1
ATOM 7197 O O . ARG B 1 351 ? 7.27 -31.75 -12.141 1 97.5 351 ARG B O 1
ATOM 7204 N N . LEU B 1 352 ? 5.473 -31.531 -10.797 1 98 352 LEU B N 1
ATOM 7205 C CA . LEU B 1 352 ? 6.121 -30.531 -9.961 1 98 352 LEU B CA 1
ATOM 7206 C C . LEU B 1 352 ? 6.684 -31.156 -8.688 1 98 352 LEU B C 1
ATOM 7208 O O . LEU B 1 352 ? 7.641 -30.641 -8.109 1 98 352 LEU B O 1
ATOM 7212 N N . VAL B 1 353 ? 6.152 -32.281 -8.203 1 97.56 353 VAL B N 1
ATOM 7213 C CA . VAL B 1 353 ? 6.441 -32.75 -6.852 1 97.56 353 VAL B CA 1
ATOM 7214 C C . VAL B 1 353 ? 7.453 -33.906 -6.906 1 97.56 353 VAL B C 1
ATOM 7216 O O . VAL B 1 353 ? 7.598 -34.562 -7.938 1 97.56 353 VAL B O 1
ATOM 7219 N N . ASP B 1 354 ? 8.094 -34.156 -5.801 1 96 354 ASP B N 1
ATOM 7220 C CA . ASP B 1 354 ? 9.133 -35.156 -5.691 1 96 354 ASP B CA 1
ATOM 7221 C C . ASP B 1 354 ? 8.57 -36.562 -5.949 1 96 354 ASP B C 1
ATOM 7223 O O . ASP B 1 354 ? 7.633 -37 -5.273 1 96 354 ASP B O 1
ATOM 7227 N N . GLY B 1 355 ? 9.172 -37.188 -6.941 1 95.44 355 GLY B N 1
ATOM 7228 C CA . GLY B 1 355 ? 8.789 -38.562 -7.238 1 95.44 355 GLY B CA 1
ATOM 7229 C C . GLY B 1 355 ? 7.344 -38.688 -7.688 1 95.44 355 GLY B C 1
ATOM 7230 O O . GLY B 1 355 ? 6.777 -39.781 -7.672 1 95.44 355 GLY B O 1
ATOM 7231 N N . SER B 1 356 ? 6.742 -37.5 -8.023 1 97.06 356 SER B N 1
ATOM 7232 C CA . SER B 1 356 ? 5.328 -37.438 -8.375 1 97.06 356 SER B CA 1
ATOM 7233 C C . SER B 1 356 ? 4.461 -38.062 -7.27 1 97.06 356 SER B C 1
ATOM 7235 O O . SER B 1 356 ? 3.506 -38.781 -7.547 1 97.06 356 SER B O 1
ATOM 7237 N N . ARG B 1 357 ? 4.824 -37.844 -6.086 1 95.38 357 ARG B N 1
ATOM 7238 C CA . ARG B 1 357 ? 4.098 -38.344 -4.926 1 95.38 357 ARG B CA 1
ATOM 7239 C C . ARG B 1 357 ? 3.219 -37.25 -4.316 1 95.38 357 ARG B C 1
ATOM 7241 O O . ARG B 1 357 ? 3.664 -36.125 -4.133 1 95.38 357 ARG B O 1
ATOM 7248 N N . PHE B 1 358 ? 1.984 -37.625 -4.055 1 95.81 358 PHE B N 1
ATOM 7249 C CA . PHE B 1 358 ? 0.979 -36.656 -3.602 1 95.81 358 PHE B CA 1
ATOM 7250 C C . PHE B 1 358 ? -0.037 -37.344 -2.688 1 95.81 358 PHE B C 1
ATOM 7252 O O . PHE B 1 358 ? -0.666 -38.312 -3.074 1 95.81 358 PHE B O 1
ATOM 7259 N N . LEU B 1 359 ? -0.136 -36.812 -1.398 1 95.19 359 LEU B N 1
ATOM 7260 C CA . LEU B 1 359 ? -1.166 -37.281 -0.47 1 95.19 359 LEU B CA 1
ATOM 7261 C C . LEU B 1 359 ? -2.391 -36.375 -0.532 1 95.19 359 LEU B C 1
ATOM 7263 O O . LEU B 1 359 ? -2.436 -35.344 0.136 1 95.19 359 LEU B O 1
ATOM 7267 N N . GLU B 1 360 ? -3.338 -36.812 -1.277 1 95.69 360 GLU B N 1
ATOM 7268 C CA . GLU B 1 360 ? -4.512 -36 -1.521 1 95.69 360 GLU B CA 1
ATOM 7269 C C . GLU B 1 360 ? -5.418 -35.938 -0.292 1 95.69 360 GLU B C 1
ATOM 7271 O O . GLU B 1 360 ? -5.637 -36.969 0.366 1 95.69 360 GLU B O 1
ATOM 7276 N N . PHE B 1 361 ? -5.773 -34.812 0.064 1 94 361 PHE B N 1
ATOM 7277 C CA . PHE B 1 361 ? -6.703 -34.531 1.155 1 94 361 PHE B CA 1
ATOM 7278 C C . PHE B 1 361 ? -8.125 -34.406 0.633 1 94 361 PHE B C 1
ATOM 7280 O O . PHE B 1 361 ? -8.391 -33.625 -0.273 1 94 361 PHE B O 1
ATOM 7287 N N . LYS B 1 362 ? -9.094 -35.219 1.127 1 94.38 362 LYS B N 1
ATOM 7288 C CA . LYS B 1 362 ? -10.5 -35.188 0.737 1 94.38 362 LYS B CA 1
ATOM 7289 C C . LYS B 1 362 ? -10.648 -35.344 -0.773 1 94.38 362 LYS B C 1
ATOM 7291 O O . LYS B 1 362 ? -11.328 -34.531 -1.418 1 94.38 362 LYS B O 1
ATOM 7296 N N . ALA B 1 363 ? -10.094 -36.375 -1.316 1 93.06 363 ALA B N 1
ATOM 7297 C CA . ALA B 1 363 ? -10.008 -36.625 -2.754 1 93.06 363 ALA B CA 1
ATOM 7298 C C . ALA B 1 363 ? -11.391 -36.812 -3.367 1 93.06 363 ALA B C 1
ATOM 7300 O O . ALA B 1 363 ? -11.594 -36.531 -4.551 1 93.06 363 ALA B O 1
ATOM 7301 N N . ARG B 1 364 ? -12.352 -37.156 -2.617 1 93.94 364 ARG B N 1
ATOM 7302 C CA . ARG B 1 364 ? -13.664 -37.5 -3.164 1 93.94 364 ARG B CA 1
ATOM 7303 C C . ARG B 1 364 ? -14.672 -36.375 -2.893 1 93.94 364 ARG B C 1
ATOM 7305 O O . ARG B 1 364 ? -15.82 -36.438 -3.35 1 93.94 364 ARG B O 1
ATOM 7312 N N . TYR B 1 365 ? -14.328 -35.406 -2.158 1 94.31 365 TYR B N 1
ATOM 7313 C CA . TYR B 1 365 ? -15.188 -34.281 -1.81 1 94.31 365 TYR B CA 1
ATOM 7314 C C . TYR B 1 365 ? -14.672 -32.969 -2.428 1 94.31 365 TYR B C 1
ATOM 7316 O O . TYR B 1 365 ? -13.477 -32.688 -2.359 1 94.31 365 TYR B O 1
ATOM 7324 N N . GLY B 1 366 ? -15.625 -32.188 -3.02 1 95.69 366 GLY B N 1
ATOM 7325 C CA . GLY B 1 366 ? -15.211 -30.938 -3.631 1 95.69 366 GLY B CA 1
ATOM 7326 C C . GLY B 1 366 ? -14.125 -31.125 -4.672 1 95.69 366 GLY B C 1
ATOM 7327 O O . GLY B 1 366 ? -13.086 -30.453 -4.613 1 95.69 366 GLY B O 1
ATOM 7328 N N . THR B 1 367 ? -14.312 -31.891 -5.637 1 95.12 367 THR B N 1
ATOM 7329 C CA . THR B 1 367 ? -13.281 -32.438 -6.52 1 95.12 367 THR B CA 1
ATOM 7330 C C . THR B 1 367 ? -12.836 -31.359 -7.523 1 95.12 367 THR B C 1
ATOM 7332 O O . THR B 1 367 ? -11.82 -31.531 -8.203 1 95.12 367 THR B O 1
ATOM 7335 N N . SER B 1 368 ? -13.555 -30.25 -7.555 1 96.12 368 SER B N 1
ATOM 7336 C CA . SER B 1 368 ? -13.133 -29.172 -8.453 1 96.12 368 SER B CA 1
ATOM 7337 C C . SER B 1 368 ? -11.961 -28.406 -7.871 1 96.12 368 SER B C 1
ATOM 7339 O O . SER B 1 368 ? -11.414 -27.516 -8.523 1 96.12 368 SER B O 1
ATOM 7341 N N . LEU B 1 369 ? -11.586 -28.719 -6.656 1 97.69 369 LEU B N 1
ATOM 7342 C CA . LEU B 1 369 ? -10.359 -28.25 -6.027 1 97.69 369 LEU B CA 1
ATOM 7343 C C . LEU B 1 369 ? -9.523 -29.422 -5.52 1 97.69 369 LEU B C 1
ATOM 7345 O O . LEU B 1 369 ? -9.984 -30.203 -4.684 1 97.69 369 LEU B O 1
ATOM 7349 N N . VAL B 1 370 ? -8.359 -29.516 -6.055 1 98.12 370 VAL B N 1
ATOM 7350 C CA . VAL B 1 370 ? -7.445 -30.562 -5.598 1 98.12 370 VAL B CA 1
ATOM 7351 C C . VAL B 1 370 ? -6.602 -30.031 -4.441 1 98.12 370 VAL B C 1
ATOM 7353 O O . VAL B 1 370 ? -6.031 -28.938 -4.523 1 98.12 370 VAL B O 1
ATOM 7356 N N . THR B 1 371 ? -6.609 -30.719 -3.324 1 98.25 371 THR B N 1
ATOM 7357 C CA . THR B 1 371 ? -5.809 -30.344 -2.164 1 98.25 371 THR B CA 1
ATOM 7358 C C . THR B 1 371 ? -4.969 -31.531 -1.687 1 98.25 371 THR B C 1
ATOM 7360 O O . THR B 1 371 ? -5.383 -32.688 -1.82 1 98.25 371 THR B O 1
ATOM 7363 N N . GLY B 1 372 ? -3.752 -31.234 -1.187 1 97.62 372 GLY B N 1
ATOM 7364 C CA . GLY B 1 372 ? -2.951 -32.312 -0.639 1 97.62 372 GLY B CA 1
ATOM 7365 C C . GLY B 1 372 ? -1.542 -31.891 -0.272 1 97.62 372 GLY B C 1
ATOM 7366 O O . GLY B 1 372 ? -1.163 -30.734 -0.481 1 97.62 372 GLY B O 1
ATOM 7367 N N . PHE B 1 373 ? -0.835 -32.812 0.327 1 96.94 373 PHE B N 1
ATOM 7368 C CA . PHE B 1 373 ? 0.542 -32.594 0.755 1 96.94 373 PHE B CA 1
ATOM 7369 C C . PHE B 1 373 ? 1.52 -33.25 -0.215 1 96.94 373 PHE B C 1
ATOM 7371 O O . PHE B 1 373 ? 1.259 -34.344 -0.729 1 96.94 373 PHE B O 1
ATOM 7378 N N . ALA B 1 374 ? 2.588 -32.594 -0.452 1 97.12 374 ALA B N 1
ATOM 7379 C CA . ALA B 1 374 ? 3.684 -33.125 -1.261 1 97.12 374 ALA B CA 1
ATOM 7380 C C . ALA B 1 374 ? 5.008 -32.469 -0.884 1 97.12 374 ALA B C 1
ATOM 7382 O O . ALA B 1 374 ? 5.051 -31.594 -0.027 1 97.12 374 ALA B O 1
ATOM 7383 N N . LYS B 1 375 ? 6.031 -33.031 -1.413 1 95.75 375 LYS B N 1
ATOM 7384 C CA . LYS B 1 375 ? 7.34 -32.375 -1.266 1 95.75 375 LYS B CA 1
ATOM 7385 C C . LYS B 1 375 ? 7.844 -31.844 -2.602 1 95.75 375 LYS B C 1
ATOM 7387 O O . LYS B 1 375 ? 7.645 -32.469 -3.645 1 95.75 375 LYS B O 1
ATOM 7392 N N . ILE B 1 376 ? 8.359 -30.781 -2.59 1 96.69 376 ILE B N 1
ATOM 7393 C CA . ILE B 1 376 ? 9.078 -30.203 -3.715 1 96.69 376 ILE B CA 1
ATOM 7394 C C . ILE B 1 376 ? 10.523 -29.922 -3.309 1 96.69 376 ILE B C 1
ATOM 7396 O O . ILE B 1 376 ? 10.781 -29.078 -2.453 1 96.69 376 ILE B O 1
ATOM 7400 N N . HIS B 1 377 ? 11.477 -30.641 -3.955 1 94.25 377 HIS B N 1
ATOM 7401 C CA . HIS B 1 377 ? 12.883 -30.562 -3.588 1 94.25 377 HIS B CA 1
ATOM 7402 C C . HIS B 1 377 ? 13.07 -30.734 -2.082 1 94.25 377 HIS B C 1
ATOM 7404 O O . HIS B 1 377 ? 13.773 -29.938 -1.449 1 94.25 377 HIS B O 1
ATOM 7410 N N . GLY B 1 378 ? 12.328 -31.609 -1.547 1 91.94 378 GLY B N 1
ATOM 7411 C CA . GLY B 1 378 ? 12.477 -31.969 -0.147 1 91.94 378 GLY B CA 1
ATOM 7412 C C . GLY B 1 378 ? 11.648 -31.109 0.787 1 91.94 378 GLY B C 1
ATOM 7413 O O . GLY B 1 378 ? 11.477 -31.438 1.961 1 91.94 378 GLY B O 1
ATOM 7414 N N . HIS B 1 379 ? 11.094 -29.984 0.326 1 93.44 379 HIS B N 1
ATOM 7415 C CA . HIS B 1 379 ? 10.258 -29.109 1.151 1 93.44 379 HIS B CA 1
ATOM 7416 C C . HIS B 1 379 ? 8.82 -29.609 1.198 1 93.44 379 HIS B C 1
ATOM 7418 O O . HIS B 1 379 ? 8.188 -29.797 0.156 1 93.44 379 HIS B O 1
ATOM 7424 N N . LEU B 1 380 ? 8.32 -29.859 2.398 1 95 380 LEU B N 1
ATOM 7425 C CA . LEU B 1 380 ? 6.902 -30.172 2.541 1 95 380 LEU B CA 1
ATOM 7426 C C . LEU B 1 380 ? 6.035 -28.953 2.211 1 95 380 LEU B C 1
ATOM 7428 O O . LEU B 1 380 ? 6.301 -27.859 2.693 1 95 380 LEU B O 1
ATOM 7432 N N . VAL B 1 381 ? 5.012 -29.203 1.345 1 97.69 381 VAL B N 1
ATOM 7433 C CA . VAL B 1 381 ? 4.133 -28.109 0.941 1 97.69 381 VAL B CA 1
ATOM 7434 C C . VAL B 1 381 ? 2.688 -28.609 0.878 1 97.69 381 VAL B C 1
ATOM 7436 O O . VAL B 1 381 ? 2.439 -29.766 0.571 1 97.69 381 VAL B O 1
ATOM 7439 N N . GLY B 1 382 ? 1.765 -27.75 1.308 1 98.62 382 GLY B N 1
ATOM 7440 C CA . GLY B 1 382 ? 0.354 -27.953 1.022 1 98.62 382 GLY B CA 1
ATOM 7441 C C . GLY B 1 382 ? -0.093 -27.312 -0.275 1 98.62 382 GLY B C 1
ATOM 7442 O O . GLY B 1 382 ? 0.079 -26.094 -0.465 1 98.62 382 GLY B O 1
ATOM 7443 N N . ILE B 1 383 ? -0.704 -28.094 -1.139 1 98.81 383 ILE B N 1
ATOM 7444 C CA . ILE B 1 383 ? -1.028 -27.625 -2.477 1 98.81 383 ILE B CA 1
ATOM 7445 C C . ILE B 1 383 ? -2.543 -27.5 -2.627 1 98.81 383 ILE B C 1
ATOM 7447 O O . ILE B 1 383 ? -3.289 -28.391 -2.24 1 98.81 383 ILE B O 1
ATOM 7451 N N . LEU B 1 384 ? -3.008 -26.375 -3.055 1 98.81 384 LEU B N 1
ATOM 7452 C CA . LEU B 1 384 ? -4.363 -26.156 -3.553 1 98.81 384 LEU B CA 1
ATOM 7453 C C . LEU B 1 384 ? -4.348 -25.844 -5.047 1 98.81 384 LEU B C 1
ATOM 7455 O O . LEU B 1 384 ? -3.684 -24.891 -5.477 1 98.81 384 LEU B O 1
ATOM 7459 N N . ALA B 1 385 ? -5.09 -26.625 -5.844 1 98.69 385 ALA B N 1
ATOM 7460 C CA . ALA B 1 385 ? -5.066 -26.438 -7.293 1 98.69 385 ALA B CA 1
ATOM 7461 C C . ALA B 1 385 ? -6.477 -26.484 -7.871 1 98.69 385 ALA B C 1
ATOM 7463 O O . ALA B 1 385 ? -7.242 -27.422 -7.586 1 98.69 385 ALA B O 1
ATOM 7464 N N . ASN B 1 386 ? -6.793 -25.5 -8.688 1 97.94 386 ASN B N 1
ATOM 7465 C CA . ASN B 1 386 ? -8.094 -25.484 -9.344 1 97.94 386 ASN B CA 1
ATOM 7466 C C . ASN B 1 386 ? -8.234 -26.609 -10.352 1 97.94 386 ASN B C 1
ATOM 7468 O O . ASN B 1 386 ? -7.34 -26.844 -11.164 1 97.94 386 ASN B O 1
ATOM 7472 N N . ASP B 1 387 ? -9.297 -27.328 -10.266 1 96.31 387 ASP B N 1
ATOM 7473 C CA . ASP B 1 387 ? -9.672 -28.344 -11.258 1 96.31 387 ASP B CA 1
ATOM 7474 C C . ASP B 1 387 ? -11.141 -28.188 -11.648 1 96.31 387 ASP B C 1
ATOM 7476 O O . ASP B 1 387 ? -11.875 -29.172 -11.711 1 96.31 387 ASP B O 1
ATOM 7480 N N . GLY B 1 388 ? -11.562 -27 -11.867 1 92.56 388 GLY B N 1
ATOM 7481 C CA . GLY B 1 388 ? -12.938 -26.609 -12.133 1 92.56 388 GLY B CA 1
ATOM 7482 C C . GLY B 1 388 ? -13.375 -25.406 -11.328 1 92.56 388 GLY B C 1
ATOM 7483 O O . GLY B 1 388 ? -12.539 -24.641 -10.836 1 92.56 388 GLY B O 1
ATOM 7484 N N . GLN B 1 389 ? -14.633 -25.281 -11.328 1 89.44 389 GLN B N 1
ATOM 7485 C CA . GLN B 1 389 ? -15.188 -24.156 -10.57 1 89.44 389 GLN B CA 1
ATOM 7486 C C . GLN B 1 389 ? -15.008 -24.359 -9.07 1 89.44 389 GLN B C 1
ATOM 7488 O O . GLN B 1 389 ? -15.148 -25.484 -8.57 1 89.44 389 GLN B O 1
ATOM 7493 N N . LEU B 1 390 ? -14.688 -23.281 -8.398 1 92.69 390 LEU B N 1
ATOM 7494 C CA . LEU B 1 390 ? -14.625 -23.359 -6.941 1 92.69 390 LEU B CA 1
ATOM 7495 C C . LEU B 1 390 ? -16.031 -23.469 -6.344 1 92.69 390 LEU B C 1
ATOM 7497 O O . LEU B 1 390 ? -16.562 -22.484 -5.828 1 92.69 390 LEU B O 1
ATOM 7501 N N . SER B 1 391 ? -16.594 -24.688 -6.363 1 91.12 391 SER B N 1
ATOM 7502 C CA . SER B 1 391 ? -17.938 -24.969 -5.879 1 91.12 391 SER B CA 1
ATOM 7503 C C . SER B 1 391 ? -18.031 -24.766 -4.371 1 91.12 391 SER B C 1
ATOM 7505 O O . SER B 1 391 ? -17.031 -24.531 -3.705 1 91.12 391 SER B O 1
ATOM 7507 N N . TYR B 1 392 ? -19.25 -24.844 -3.877 1 90.62 392 TYR B N 1
ATOM 7508 C CA . TYR B 1 392 ? -19.5 -24.766 -2.441 1 90.62 392 TYR B CA 1
ATOM 7509 C C . TYR B 1 392 ? -18.672 -25.797 -1.688 1 90.62 392 TYR B C 1
ATOM 7511 O O . TYR B 1 392 ? -17.938 -25.453 -0.753 1 90.62 392 TYR B O 1
ATOM 7519 N N . GLU B 1 393 ? -18.719 -27.047 -2.121 1 92.69 393 GLU B N 1
ATOM 7520 C CA . GLU B 1 393 ? -17.969 -28.125 -1.483 1 92.69 393 GLU B CA 1
ATOM 7521 C C . GLU B 1 393 ? -16.469 -27.906 -1.577 1 92.69 393 GLU B C 1
ATOM 7523 O O . GLU B 1 393 ? -15.742 -28.125 -0.605 1 92.69 393 GLU B O 1
ATOM 7528 N N . ALA B 1 394 ? -16.047 -27.453 -2.742 1 95.5 394 ALA B N 1
ATOM 7529 C CA . ALA B 1 394 ? -14.625 -27.203 -2.955 1 95.5 394 ALA B CA 1
ATOM 7530 C C . ALA B 1 394 ? -14.125 -26.094 -2.025 1 95.5 394 ALA B C 1
ATOM 7532 O O . ALA B 1 394 ? -13.016 -26.188 -1.493 1 95.5 394 ALA B O 1
ATOM 7533 N N . THR B 1 395 ? -14.914 -25.156 -1.878 1 95.25 395 THR B N 1
ATOM 7534 C CA . THR B 1 395 ? -14.539 -24.016 -1.028 1 95.25 395 THR B CA 1
ATOM 7535 C C . THR B 1 395 ? -14.438 -24.453 0.431 1 95.25 395 THR B C 1
ATOM 7537 O O . THR B 1 395 ? -13.531 -24.031 1.147 1 95.25 395 THR B O 1
ATOM 7540 N N . LEU B 1 396 ? -15.391 -25.203 0.928 1 93.94 396 LEU B N 1
ATOM 7541 C CA . LEU B 1 396 ? -15.32 -25.734 2.283 1 93.94 396 LEU B CA 1
ATOM 7542 C C . LEU B 1 396 ? -14.062 -26.562 2.477 1 93.94 396 LEU B C 1
ATOM 7544 O O . LEU B 1 396 ? -13.367 -26.438 3.49 1 93.94 396 LEU B O 1
ATOM 7548 N N . LYS B 1 397 ? -13.812 -27.375 1.48 1 94.81 397 LYS B N 1
ATOM 7549 C CA . LYS B 1 397 ? -12.609 -28.203 1.495 1 94.81 397 LYS B CA 1
ATOM 7550 C C . LYS B 1 397 ? -11.352 -27.344 1.574 1 94.81 397 LYS B C 1
ATOM 7552 O O . LYS B 1 397 ? -10.461 -27.609 2.377 1 94.81 397 LYS B O 1
ATOM 7557 N N . GLY B 1 398 ? -11.305 -26.312 0.723 1 97.5 398 GLY B N 1
ATOM 7558 C CA . GLY B 1 398 ? -10.172 -25.406 0.717 1 97.5 398 GLY B CA 1
ATOM 7559 C C . GLY B 1 398 ? -9.945 -24.719 2.051 1 97.5 398 GLY B C 1
ATOM 7560 O O . GLY B 1 398 ? -8.82 -24.641 2.531 1 97.5 398 GLY B O 1
ATOM 7561 N N . SER B 1 399 ? -11.008 -24.281 2.67 1 95.88 399 SER B N 1
ATOM 7562 C CA . SER B 1 399 ? -10.922 -23.641 3.979 1 95.88 399 SER B CA 1
ATOM 7563 C C . SER B 1 399 ? -10.305 -24.562 5.016 1 95.88 399 SER B C 1
ATOM 7565 O O . SER B 1 399 ? -9.406 -24.172 5.758 1 95.88 399 SER B O 1
ATOM 7567 N N . HIS B 1 400 ? -10.82 -25.719 5.066 1 94.19 400 HIS B N 1
ATOM 7568 C CA . HIS B 1 400 ? -10.328 -26.719 6.004 1 94.19 400 HIS B CA 1
ATOM 7569 C C . HIS B 1 400 ? -8.844 -27 5.777 1 94.19 400 HIS B C 1
ATOM 7571 O O . HIS B 1 400 ? -8.062 -27.031 6.734 1 94.19 400 HIS B O 1
ATOM 7577 N N . PHE B 1 401 ? -8.492 -27.188 4.578 1 96.06 401 PHE B N 1
ATOM 7578 C CA . PHE B 1 401 ? -7.117 -27.562 4.246 1 96.06 401 PHE B CA 1
ATOM 7579 C C . PHE B 1 401 ? -6.152 -26.438 4.594 1 96.06 401 PHE B C 1
ATOM 7581 O O . PHE B 1 401 ? -5.059 -26.688 5.102 1 96.06 401 PHE B O 1
ATOM 7588 N N . VAL B 1 402 ? -6.504 -25.219 4.242 1 97.12 402 VAL B N 1
ATOM 7589 C CA . VAL B 1 402 ? -5.676 -24.062 4.586 1 97.12 402 VAL B CA 1
ATOM 7590 C C . VAL B 1 402 ? -5.449 -24.016 6.094 1 97.12 402 VAL B C 1
ATOM 7592 O O . VAL B 1 402 ? -4.32 -23.812 6.555 1 97.12 402 VAL B O 1
ATOM 7595 N N . GLN B 1 403 ? -6.469 -24.203 6.883 1 94.06 403 GLN B N 1
ATOM 7596 C CA . GLN B 1 403 ? -6.359 -24.203 8.336 1 94.06 403 GLN B CA 1
ATOM 7597 C C . GLN B 1 403 ? -5.445 -25.328 8.82 1 94.06 403 GLN B C 1
ATOM 7599 O O . GLN B 1 403 ? -4.668 -25.141 9.758 1 94.06 403 GLN B O 1
ATOM 7604 N N . LEU B 1 404 ? -5.586 -26.438 8.172 1 92.12 404 LEU B N 1
ATOM 7605 C CA . LEU B 1 404 ? -4.746 -27.578 8.516 1 92.12 404 LEU B CA 1
ATOM 7606 C C . LEU B 1 404 ? -3.273 -27.266 8.281 1 92.12 404 LEU B C 1
ATOM 7608 O O . LEU B 1 404 ? -2.432 -27.531 9.148 1 92.12 404 LEU B O 1
ATOM 7612 N N . CYS B 1 405 ? -2.979 -26.75 7.117 1 95.81 405 CYS B N 1
ATOM 7613 C CA . CYS B 1 405 ? -1.605 -26.375 6.805 1 95.81 405 CYS B CA 1
ATOM 7614 C C . CYS B 1 405 ? -1.093 -25.312 7.785 1 95.81 405 CYS B C 1
ATOM 7616 O O . CYS B 1 405 ? 0.058 -25.375 8.219 1 95.81 405 CYS B O 1
ATOM 7618 N N . ASN B 1 406 ? -1.93 -24.375 8.062 1 93.25 406 ASN B N 1
ATOM 7619 C CA . ASN B 1 406 ? -1.555 -23.328 9.008 1 93.25 406 ASN B CA 1
ATOM 7620 C C . ASN B 1 406 ? -1.236 -23.906 10.383 1 93.25 406 ASN B C 1
ATOM 7622 O O . ASN B 1 406 ? -0.257 -23.516 11.023 1 93.25 406 ASN B O 1
ATOM 7626 N N . GLN B 1 407 ? -2.01 -24.828 10.867 1 88.94 407 GLN B N 1
ATOM 7627 C CA . GLN B 1 407 ? -1.81 -25.484 12.156 1 88.94 407 GLN B CA 1
ATOM 7628 C C . GLN B 1 407 ? -0.508 -26.281 12.172 1 88.94 407 GLN B C 1
ATOM 7630 O O . GLN B 1 407 ? 0.164 -26.359 13.203 1 88.94 407 GLN B O 1
ATOM 7635 N N . ARG B 1 408 ? -0.131 -26.797 11.039 1 92.81 408 ARG B N 1
ATOM 7636 C CA . ARG B 1 408 ? 1.021 -27.688 10.945 1 92.81 408 ARG B CA 1
ATOM 7637 C C . ARG B 1 408 ? 2.268 -26.922 10.508 1 92.81 408 ARG B C 1
ATOM 7639 O O . ARG B 1 408 ? 3.328 -27.516 10.305 1 92.81 408 ARG B O 1
ATOM 7646 N N . ASP B 1 409 ? 2.117 -25.594 10.281 1 93.81 409 ASP B N 1
ATOM 7647 C CA . ASP B 1 409 ? 3.209 -24.719 9.844 1 93.81 409 ASP B CA 1
ATOM 7648 C C . ASP B 1 409 ? 3.773 -25.188 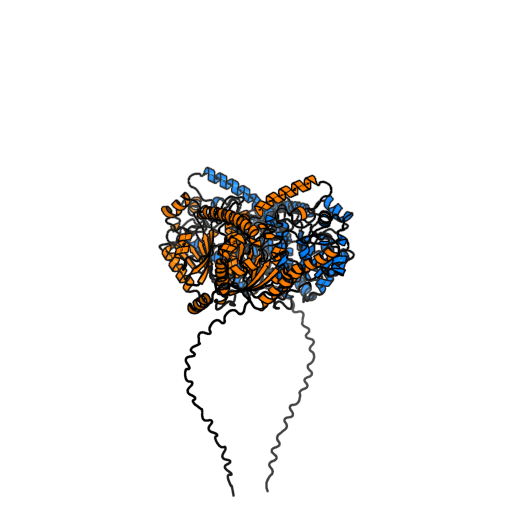8.5 1 93.81 409 ASP B C 1
ATOM 7650 O O . ASP B 1 409 ? 4.992 -25.281 8.336 1 93.81 409 ASP B O 1
ATOM 7654 N N . VAL B 1 410 ? 2.916 -25.578 7.609 1 95.38 410 VAL B N 1
ATOM 7655 C CA . VAL B 1 410 ? 3.283 -26.016 6.27 1 95.38 410 VAL B CA 1
ATOM 7656 C C . VAL B 1 410 ? 2.986 -24.906 5.262 1 95.38 410 VAL B C 1
ATOM 7658 O O . VAL B 1 410 ? 1.853 -24.438 5.172 1 95.38 410 VAL B O 1
ATOM 7661 N N . PRO B 1 411 ? 3.998 -24.469 4.469 1 97.69 411 PRO B N 1
ATOM 7662 C CA . PRO B 1 411 ? 3.738 -23.453 3.447 1 97.69 411 PRO B CA 1
ATOM 7663 C C . PRO B 1 411 ? 2.66 -23.875 2.453 1 97.69 411 PRO B C 1
ATOM 7665 O O . PRO B 1 411 ? 2.482 -25.078 2.201 1 97.69 411 PRO B O 1
ATOM 7668 N N . LEU B 1 412 ? 1.974 -22.922 1.91 1 98.62 412 LEU B N 1
ATOM 7669 C CA . LEU B 1 412 ? 0.88 -23.156 0.976 1 98.62 412 LEU B CA 1
ATOM 7670 C C . LEU B 1 412 ? 1.291 -22.797 -0.448 1 98.62 412 LEU B C 1
ATOM 7672 O O . LEU B 1 412 ? 1.915 -21.766 -0.674 1 98.62 412 LEU B O 1
ATOM 7676 N N . LEU B 1 413 ? 1.004 -23.688 -1.388 1 98.88 413 LEU B N 1
ATOM 7677 C CA . LEU B 1 413 ? 1.158 -23.438 -2.816 1 98.88 413 LEU B CA 1
ATOM 7678 C C . LEU B 1 413 ? -0.195 -23.438 -3.518 1 98.88 413 LEU B C 1
ATOM 7680 O O . LEU B 1 413 ? -0.896 -24.453 -3.518 1 98.88 413 LEU B O 1
ATOM 7684 N N . PHE B 1 414 ? -0.557 -22.328 -4.062 1 98.94 414 PHE B N 1
ATOM 7685 C CA . PHE B 1 414 ? -1.784 -22.203 -4.84 1 98.94 414 PHE B CA 1
ATOM 7686 C C . PHE B 1 414 ? -1.491 -22.281 -6.332 1 98.94 414 PHE B C 1
ATOM 7688 O O . PHE B 1 414 ? -0.693 -21.516 -6.855 1 98.94 414 PHE B O 1
ATOM 7695 N N . LEU B 1 415 ? -2.049 -23.219 -7.043 1 98.88 415 LEU B N 1
ATOM 7696 C CA . LEU B 1 415 ? -2.057 -23.281 -8.5 1 98.88 415 LEU B CA 1
ATOM 7697 C C . LEU B 1 415 ? -3.395 -22.812 -9.055 1 98.88 415 LEU B C 1
ATOM 7699 O O . LEU B 1 415 ? -4.387 -23.547 -9.008 1 98.88 415 LEU B O 1
ATOM 7703 N N . GLN B 1 416 ? -3.398 -21.656 -9.633 1 98.31 416 GLN B N 1
ATOM 7704 C CA . GLN B 1 416 ? -4.652 -20.969 -9.938 1 98.31 416 GLN B CA 1
ATOM 7705 C C . GLN B 1 416 ? -5.047 -21.172 -11.398 1 98.31 416 GLN B C 1
ATOM 7707 O O . GLN B 1 416 ? -4.23 -20.984 -12.297 1 98.31 416 GLN B O 1
ATOM 7712 N N . ASN B 1 417 ? -6.137 -21.547 -11.68 1 97.81 417 ASN B N 1
ATOM 7713 C CA . ASN B 1 417 ? -6.867 -21.578 -12.945 1 97.81 417 ASN B CA 1
ATOM 7714 C C . ASN B 1 417 ? -8.375 -21.453 -12.719 1 97.81 417 ASN B C 1
ATOM 7716 O O . ASN B 1 417 ? -9.094 -22.453 -12.758 1 97.81 417 ASN B O 1
ATOM 7720 N N . THR B 1 418 ? -8.773 -20.234 -12.547 1 94 418 THR B N 1
ATOM 7721 C CA . THR B 1 418 ? -10.156 -19.984 -12.148 1 94 418 THR B CA 1
ATOM 7722 C C . THR B 1 418 ? -11.102 -20.156 -13.328 1 94 418 THR B C 1
ATOM 7724 O O . THR B 1 418 ? -10.766 -19.781 -14.461 1 94 418 THR B O 1
ATOM 7727 N N . ALA B 1 419 ? -12.227 -20.609 -13.062 1 86.75 419 ALA B N 1
ATOM 7728 C CA . ALA B 1 419 ? -13.258 -20.797 -14.086 1 86.75 419 ALA B CA 1
ATOM 7729 C C . ALA B 1 419 ? -13.875 -19.469 -14.492 1 86.75 419 ALA B C 1
ATOM 7731 O O . ALA B 1 419 ? -13.961 -18.547 -13.68 1 86.75 419 ALA B O 1
ATOM 7732 N N . PRO B 1 420 ? -14.234 -19.297 -15.758 1 76.31 420 PRO B N 1
ATOM 7733 C CA . PRO B 1 420 ? -14.75 -18.031 -16.266 1 76.31 420 PRO B CA 1
ATOM 7734 C C . PRO B 1 420 ? -16.125 -17.672 -15.695 1 76.31 420 PRO B C 1
ATOM 7736 O O . PRO B 1 420 ? -16.484 -16.5 -15.594 1 76.31 420 PRO B O 1
ATOM 7739 N N . THR B 1 421 ? -17 -18.562 -15.617 1 65.88 421 THR B N 1
ATOM 7740 C CA . THR B 1 421 ? -18.359 -18.156 -15.281 1 65.88 421 THR B CA 1
ATOM 7741 C C . THR B 1 421 ? -18.703 -18.531 -13.836 1 65.88 421 THR B C 1
ATOM 7743 O O . THR B 1 421 ? -18.391 -19.641 -13.391 1 65.88 421 THR B O 1
ATOM 7746 N N . ALA B 1 422 ? -19.078 -17.297 -13.195 1 59.12 422 ALA B N 1
ATOM 7747 C CA . ALA B 1 422 ? -19.672 -17.562 -11.883 1 59.12 422 ALA B CA 1
ATOM 7748 C C . ALA B 1 422 ? -20.953 -18.375 -12.008 1 59.12 422 ALA B C 1
ATOM 7750 O O . ALA B 1 422 ? -21.562 -18.422 -13.078 1 59.12 422 ALA B O 1
ATOM 7751 N N . ALA B 1 423 ? -21.203 -19.125 -10.891 1 56.66 423 ALA B N 1
ATOM 7752 C CA . ALA B 1 423 ? -22.438 -19.922 -10.859 1 56.66 423 ALA B CA 1
ATOM 7753 C C . ALA B 1 423 ? -23.656 -19.047 -11.141 1 56.66 423 ALA B C 1
ATOM 7755 O O . ALA B 1 423 ? -23.828 -18 -10.508 1 56.66 423 ALA B O 1
ATOM 7756 N N . LEU B 1 424 ? -24.281 -19.125 -12.344 1 58.78 424 LEU B N 1
ATOM 7757 C CA . LEU B 1 424 ? -25.516 -18.422 -12.688 1 58.78 424 LEU B CA 1
ATOM 7758 C C . LEU B 1 424 ? -26.641 -18.797 -11.734 1 58.78 424 LEU B C 1
ATOM 7760 O O . LEU B 1 424 ? -26.75 -19.969 -11.328 1 58.78 424 LEU B O 1
ATOM 7764 N N . THR B 1 425 ? -27.109 -17.766 -10.938 1 61.69 425 THR B N 1
ATOM 7765 C CA . THR B 1 425 ? -28.297 -18.016 -10.117 1 61.69 425 THR B CA 1
ATOM 7766 C C . THR B 1 425 ? -29.562 -18.062 -10.977 1 61.69 425 THR B C 1
ATOM 7768 O O . THR B 1 425 ? -30.094 -17.016 -11.336 1 61.69 425 THR B O 1
ATOM 7771 N N . LEU B 1 426 ? -29.922 -19.328 -11.438 1 62.06 426 LEU B N 1
ATOM 7772 C CA . LEU B 1 426 ? -31.016 -19.469 -12.398 1 62.06 426 LEU B CA 1
ATOM 7773 C C . LEU B 1 426 ? -32.344 -19.719 -11.695 1 62.06 426 LEU B C 1
ATOM 7775 O O . LEU B 1 426 ? -33.406 -19.672 -12.32 1 62.06 426 LEU B O 1
ATOM 7779 N N . SER B 1 427 ? -32.406 -20.016 -10.414 1 65.56 427 SER B N 1
ATOM 7780 C CA . SER B 1 427 ? -33.625 -20.312 -9.648 1 65.56 427 SER B CA 1
ATOM 7781 C C . SER B 1 427 ? -33.438 -19.938 -8.18 1 65.56 427 SER B C 1
ATOM 7783 O O . SER B 1 427 ? -32.344 -19.641 -7.738 1 65.56 427 SER B O 1
ATOM 7785 N N . THR B 1 428 ? -34.562 -19.859 -7.523 1 66.38 428 THR B N 1
ATOM 7786 C CA . THR B 1 428 ? -34.531 -19.625 -6.086 1 66.38 428 THR B CA 1
ATOM 7787 C C . THR B 1 428 ? -33.656 -20.672 -5.383 1 66.38 428 THR B C 1
ATOM 7789 O O . THR B 1 428 ? -32.969 -20.359 -4.406 1 66.38 428 THR B O 1
ATOM 7792 N N . LYS B 1 429 ? -33.875 -21.875 -5.82 1 68.25 429 LYS B N 1
ATOM 7793 C CA . LYS B 1 429 ? -33.031 -22.953 -5.266 1 68.25 429 LYS B CA 1
ATOM 7794 C C . LYS B 1 429 ? -31.547 -22.688 -5.52 1 68.25 429 LYS B C 1
ATOM 7796 O O . LYS B 1 429 ? -30.719 -22.891 -4.637 1 68.25 429 LYS B O 1
ATOM 7801 N N . GLN B 1 430 ? -31.297 -22.156 -6.633 1 74.69 430 GLN B N 1
ATOM 7802 C CA . GLN B 1 430 ? -29.922 -21.812 -6.973 1 74.69 430 GLN B CA 1
ATOM 7803 C C . GLN B 1 430 ? -29.438 -20.609 -6.184 1 74.69 430 GLN B C 1
ATOM 7805 O O . GLN B 1 430 ? -28.266 -20.5 -5.855 1 74.69 430 GLN B O 1
ATOM 7810 N N . ALA B 1 431 ? -30.516 -19.828 -5.844 1 71.88 431 ALA B N 1
ATOM 7811 C CA . ALA B 1 431 ? -30.156 -18.672 -5.035 1 71.88 431 ALA B CA 1
ATOM 7812 C C . ALA B 1 431 ? -29.672 -19.094 -3.652 1 71.88 431 ALA B C 1
ATOM 7814 O O . ALA B 1 431 ? -28.703 -18.531 -3.129 1 71.88 431 ALA B O 1
ATOM 7815 N N . GLU B 1 432 ? -30.359 -20.016 -3.146 1 73 432 GLU B N 1
ATOM 7816 C CA . GLU B 1 432 ? -29.922 -20.562 -1.86 1 73 432 GLU B CA 1
ATOM 7817 C C . GLU B 1 432 ? -28.531 -21.172 -1.956 1 73 432 GLU B C 1
ATOM 7819 O O . GLU B 1 432 ? -27.688 -20.938 -1.089 1 73 432 GLU B O 1
ATOM 7824 N N . MET B 1 433 ? -28.359 -21.875 -2.967 1 76.88 433 MET B N 1
ATOM 7825 C CA . MET B 1 433 ? -27.062 -22.516 -3.158 1 76.88 433 MET B CA 1
ATOM 7826 C C . MET B 1 433 ? -25.953 -21.484 -3.346 1 76.88 433 MET B C 1
ATOM 7828 O O . MET B 1 433 ? -24.859 -21.641 -2.812 1 76.88 433 MET B O 1
ATOM 7832 N N . ASN B 1 434 ? -26.375 -20.484 -3.963 1 78.25 434 ASN B N 1
ATOM 7833 C CA . ASN B 1 434 ? -25.391 -19.438 -4.227 1 78.25 434 ASN B CA 1
ATOM 7834 C C . ASN B 1 434 ? -25.047 -18.672 -2.959 1 78.25 434 ASN B C 1
ATOM 7836 O O . ASN B 1 434 ? -23.906 -18.219 -2.793 1 78.25 434 ASN B O 1
ATOM 7840 N N . SER B 1 435 ? -26.016 -18.547 -2.203 1 78.94 435 SER B N 1
ATOM 7841 C CA . SER B 1 435 ? -25.766 -17.859 -0.94 1 78.94 435 SER B CA 1
ATOM 7842 C C . SER B 1 435 ? -24.844 -18.688 -0.043 1 78.94 435 SER B C 1
ATOM 7844 O O . SER B 1 435 ? -23.984 -18.125 0.65 1 78.94 435 SER B O 1
ATOM 7846 N N . ASN B 1 436 ? -25.047 -19.953 -0.068 1 83.25 436 ASN B N 1
ATOM 7847 C CA . ASN B 1 436 ? -24.141 -20.828 0.664 1 83.25 436 ASN B CA 1
ATOM 7848 C C . ASN B 1 436 ? -22.719 -20.766 0.095 1 83.25 436 ASN B C 1
ATOM 7850 O O . ASN B 1 436 ? -21.75 -20.812 0.844 1 83.25 436 ASN B O 1
ATOM 7854 N N . HIS B 1 437 ? -22.766 -20.625 -1.14 1 87.62 437 HIS B N 1
ATOM 7855 C CA . HIS B 1 437 ? -21.469 -20.5 -1.803 1 87.62 437 HIS B CA 1
ATOM 7856 C C . HIS B 1 437 ? -20.766 -19.219 -1.371 1 87.62 437 HIS B C 1
ATOM 7858 O O . HIS B 1 437 ? -19.562 -19.219 -1.117 1 87.62 437 HIS B O 1
ATOM 7864 N N . LEU B 1 438 ? -21.531 -18.188 -1.311 1 88.12 438 LEU B N 1
ATOM 7865 C CA . LEU B 1 438 ? -21 -16.891 -0.898 1 88.12 438 LEU B CA 1
ATOM 7866 C C . LEU B 1 438 ? -20.391 -16.984 0.497 1 88.12 438 LEU B C 1
ATOM 7868 O O . LEU B 1 438 ? -19.266 -16.5 0.72 1 88.12 438 LEU B O 1
ATOM 7872 N N . LYS B 1 439 ? -21 -17.547 1.409 1 89.5 439 LYS B N 1
ATOM 7873 C CA . LYS B 1 439 ? -20.516 -17.703 2.775 1 89.5 439 LYS B CA 1
ATOM 7874 C C . LYS B 1 439 ? -19.25 -18.578 2.816 1 89.5 439 LYS B C 1
ATOM 7876 O O . LYS B 1 439 ? -18.297 -18.234 3.51 1 89.5 439 LYS B O 1
ATOM 7881 N N . ALA B 1 440 ? -19.359 -19.656 2.094 1 91.5 440 ALA B N 1
ATOM 7882 C CA . ALA B 1 440 ? -18.219 -20.562 2.064 1 91.5 440 ALA B CA 1
ATOM 7883 C C . ALA B 1 440 ? -16.984 -19.875 1.478 1 91.5 440 ALA B C 1
ATOM 7885 O O . ALA B 1 440 ? -15.875 -20.031 2.002 1 91.5 440 ALA B O 1
ATOM 7886 N N . GLN B 1 441 ? -17.188 -19.203 0.429 1 92.62 441 GLN B N 1
ATOM 7887 C CA . GLN B 1 441 ? -16.078 -18.5 -0.211 1 92.62 441 GLN B CA 1
ATOM 7888 C C . GLN B 1 441 ? -15.508 -17.422 0.707 1 92.62 441 GLN B C 1
ATOM 7890 O O . GLN B 1 441 ? -14.289 -17.25 0.787 1 92.62 441 GLN B O 1
ATOM 7895 N N . GLY B 1 442 ? -16.422 -16.641 1.374 1 92.56 442 GLY B N 1
ATOM 7896 C CA . GLY B 1 442 ? -15.961 -15.68 2.367 1 92.56 442 GLY B CA 1
ATOM 7897 C C . GLY B 1 442 ? -15.125 -16.312 3.461 1 92.56 442 GLY B C 1
ATOM 7898 O O . GLY B 1 442 ? -14.109 -15.75 3.875 1 92.56 442 GLY B O 1
ATOM 7899 N N . SER B 1 443 ? -15.531 -17.438 3.912 1 92.31 443 SER B N 1
ATOM 7900 C CA . SER B 1 443 ? -14.797 -18.172 4.941 1 92.31 443 SER B CA 1
ATOM 7901 C C . SER B 1 443 ? -13.422 -18.594 4.445 1 92.31 443 SER B C 1
ATOM 7903 O O . SER B 1 443 ? -12.43 -18.516 5.176 1 92.31 443 SER B O 1
ATOM 7905 N N . MET B 1 444 ? -13.367 -19.094 3.223 1 95.69 444 MET B N 1
ATOM 7906 C CA . MET B 1 444 ? -12.078 -19.5 2.662 1 95.69 444 MET B CA 1
ATOM 7907 C C . MET B 1 444 ? -11.156 -18.297 2.514 1 95.69 444 MET B C 1
ATOM 7909 O O . MET B 1 444 ? -9.969 -18.375 2.838 1 95.69 444 MET B O 1
ATOM 7913 N N . MET B 1 445 ? -11.734 -17.203 2.035 1 95.75 445 MET B N 1
ATOM 7914 C CA . MET B 1 445 ? -10.961 -15.969 1.936 1 95.75 445 MET B CA 1
ATOM 7915 C C . MET B 1 445 ? -10.383 -15.578 3.293 1 95.75 445 MET B C 1
ATOM 7917 O O . MET B 1 445 ? -9.211 -15.211 3.389 1 95.75 445 MET B O 1
ATOM 7921 N N . SER B 1 446 ? -11.172 -15.656 4.328 1 94.94 446 SER B N 1
ATOM 7922 C CA . SER B 1 446 ? -10.727 -15.328 5.68 1 94.94 446 SER B CA 1
ATOM 7923 C C . SER B 1 446 ? -9.617 -16.266 6.137 1 94.94 446 SER B C 1
ATOM 7925 O O . SER B 1 446 ? -8.648 -15.836 6.754 1 94.94 446 SER B O 1
ATOM 7927 N N . ALA B 1 447 ? -9.812 -17.547 5.848 1 95.12 447 ALA B N 1
ATOM 7928 C CA . ALA B 1 447 ? -8.797 -18.531 6.215 1 95.12 447 ALA B CA 1
ATOM 7929 C C . ALA B 1 447 ? -7.465 -18.234 5.535 1 95.12 447 ALA B C 1
ATOM 7931 O O . ALA B 1 447 ? -6.41 -18.266 6.172 1 95.12 447 ALA B O 1
ATOM 7932 N N . VAL B 1 448 ? -7.535 -17.938 4.27 1 97 448 VAL B N 1
ATOM 7933 C CA . VAL B 1 448 ? -6.332 -17.656 3.492 1 97 448 VAL B CA 1
ATOM 7934 C C . VAL B 1 448 ? -5.676 -16.375 4.008 1 97 448 VAL B C 1
ATOM 7936 O O . VAL B 1 448 ? -4.461 -16.344 4.23 1 97 448 VAL B O 1
ATOM 7939 N N . ALA B 1 449 ? -6.434 -15.352 4.223 1 96.38 449 ALA B N 1
ATOM 7940 C CA . ALA B 1 449 ? -5.906 -14.062 4.676 1 96.38 449 ALA B CA 1
ATOM 7941 C C . ALA B 1 449 ? -5.227 -14.195 6.035 1 96.38 449 ALA B C 1
ATOM 7943 O O . ALA B 1 449 ? -4.176 -13.594 6.273 1 96.38 449 ALA B O 1
ATOM 7944 N N . SER B 1 450 ? -5.77 -14.977 6.879 1 93.31 450 SER B N 1
ATOM 7945 C CA . SER B 1 450 ? -5.316 -15.031 8.266 1 93.31 450 SER B CA 1
ATOM 7946 C C . SER B 1 450 ? -4.223 -16.078 8.453 1 93.31 450 SER B C 1
ATOM 7948 O O . SER B 1 450 ? -3.639 -16.188 9.531 1 93.31 450 SER B O 1
ATOM 7950 N N . ALA B 1 451 ? -3.98 -16.859 7.387 1 94.06 451 ALA B N 1
ATOM 7951 C CA . ALA B 1 451 ? -2.928 -17.859 7.504 1 94.06 451 ALA B CA 1
ATOM 7952 C C . ALA B 1 451 ? -1.56 -17.203 7.664 1 94.06 451 ALA B C 1
ATOM 7954 O O . ALA B 1 451 ? -1.21 -16.281 6.918 1 94.06 451 ALA B O 1
ATOM 7955 N N . SER B 1 452 ? -0.809 -17.672 8.617 1 92.19 452 SER B N 1
ATOM 7956 C CA . SER B 1 452 ? 0.487 -17.062 8.914 1 92.19 452 SER B CA 1
ATOM 7957 C C . SER B 1 452 ? 1.612 -17.781 8.172 1 92.19 452 SER B C 1
ATOM 7959 O O . SER B 1 452 ? 2.732 -17.266 8.094 1 92.19 452 SER B O 1
ATOM 7961 N N . VAL B 1 453 ? 1.354 -18.984 7.703 1 94.75 453 VAL B N 1
ATOM 7962 C CA . VAL B 1 453 ? 2.369 -19.734 6.961 1 94.75 453 VAL B CA 1
ATOM 7963 C C . VAL B 1 453 ? 2.631 -19.047 5.621 1 94.75 453 VAL B C 1
ATOM 7965 O O . VAL B 1 453 ? 1.771 -18.328 5.105 1 94.75 453 VAL B O 1
ATOM 7968 N N . PRO B 1 454 ? 3.824 -19.219 5.051 1 96.81 454 PRO B N 1
ATOM 7969 C CA . PRO B 1 454 ? 4.113 -18.609 3.746 1 96.81 454 PRO B CA 1
ATOM 7970 C C . PRO B 1 454 ? 3.158 -19.094 2.652 1 96.81 454 PRO B C 1
ATOM 7972 O O . PRO B 1 454 ? 2.779 -20.266 2.627 1 96.81 454 PRO B O 1
ATOM 7975 N N . LYS B 1 455 ? 2.756 -18.203 1.789 1 98.56 455 LYS B N 1
ATOM 7976 C CA . LYS B 1 455 ? 1.843 -18.484 0.685 1 98.56 455 LYS B CA 1
ATOM 7977 C C . LYS B 1 455 ? 2.492 -18.156 -0.659 1 98.56 455 LYS B C 1
ATOM 7979 O O . LYS B 1 455 ? 3.016 -17.062 -0.857 1 98.56 455 LYS B O 1
ATOM 7984 N N . ILE B 1 456 ? 2.484 -19.109 -1.573 1 98.81 456 ILE B N 1
ATOM 7985 C CA . ILE B 1 456 ? 3.02 -18.969 -2.922 1 98.81 456 ILE B CA 1
ATOM 7986 C C . ILE B 1 456 ? 1.912 -19.219 -3.945 1 98.81 456 ILE B C 1
ATOM 7988 O O . ILE B 1 456 ? 1.166 -20.188 -3.838 1 98.81 456 ILE B O 1
ATOM 7992 N N . THR B 1 457 ? 1.773 -18.328 -4.867 1 98.88 457 THR B N 1
ATOM 7993 C CA . THR B 1 457 ? 0.768 -18.516 -5.91 1 98.88 457 THR B CA 1
ATOM 7994 C C . THR B 1 457 ? 1.423 -18.609 -7.285 1 98.88 457 THR B C 1
ATOM 7996 O O . THR B 1 457 ? 2.311 -17.812 -7.605 1 98.88 457 THR B O 1
ATOM 7999 N N . VAL B 1 458 ? 1.063 -19.562 -8.062 1 98.88 458 VAL B N 1
ATOM 8000 C CA . VAL B 1 458 ? 1.391 -19.641 -9.484 1 98.88 458 VAL B CA 1
ATOM 8001 C C . VAL B 1 458 ? 0.107 -19.688 -10.312 1 98.88 458 VAL B C 1
ATOM 8003 O O . VAL B 1 458 ? -0.697 -20.609 -10.18 1 98.88 458 VAL B O 1
ATOM 8006 N N . VAL B 1 459 ? -0.063 -18.703 -11.133 1 98.81 459 VAL B N 1
ATOM 8007 C CA . VAL B 1 459 ? -1.218 -18.688 -12.023 1 98.81 459 VAL B CA 1
ATOM 8008 C C . VAL B 1 459 ? -0.899 -19.469 -13.297 1 98.81 459 VAL B C 1
ATOM 8010 O O . VAL B 1 459 ? -0.119 -19.016 -14.141 1 98.81 459 VAL B O 1
ATOM 8013 N N . ILE B 1 460 ? -1.54 -20.578 -13.492 1 98.69 460 ILE B N 1
ATOM 8014 C CA . ILE B 1 460 ? -1.197 -21.484 -14.586 1 98.69 460 ILE B CA 1
ATOM 8015 C C . ILE B 1 460 ? -2.227 -21.344 -15.711 1 98.69 460 ILE B C 1
ATOM 8017 O O . ILE B 1 460 ? -2.059 -21.922 -16.781 1 98.69 460 ILE B O 1
ATOM 8021 N N . GLY B 1 461 ? -3.324 -20.641 -15.469 1 97.75 461 GLY B N 1
ATOM 8022 C CA . GLY B 1 461 ? -4.383 -20.359 -16.422 1 97.75 461 GLY B CA 1
ATOM 8023 C C . GLY B 1 461 ? -5.07 -19.031 -16.156 1 97.75 461 GLY B C 1
ATOM 8024 O O . GLY B 1 461 ? -4.469 -17.969 -16.328 1 97.75 461 GLY B O 1
ATOM 8025 N N . GLY B 1 462 ? -6.305 -19.109 -15.664 1 96.5 462 GLY B N 1
ATOM 8026 C CA . GLY B 1 462 ? -7.07 -17.891 -15.398 1 96.5 462 GLY B CA 1
ATOM 8027 C C . GLY B 1 462 ? -6.965 -17.422 -13.961 1 96.5 462 GLY B C 1
ATOM 8028 O O . GLY B 1 462 ? -6.945 -18.234 -13.039 1 96.5 462 GLY B O 1
ATOM 8029 N N . CYS B 1 463 ? -6.875 -16.141 -13.695 1 97.19 463 CYS B N 1
ATOM 8030 C CA . CYS B 1 463 ? -6.977 -15.438 -12.43 1 97.19 463 CYS B CA 1
ATOM 8031 C C . CYS B 1 463 ? -8.086 -14.383 -12.484 1 97.19 463 CYS B C 1
ATOM 8033 O O . CYS B 1 463 ? -7.828 -13.227 -12.805 1 97.19 463 CYS B O 1
ATOM 8035 N N . HIS B 1 464 ? -9.297 -14.766 -12.148 1 94.12 464 HIS B N 1
ATOM 8036 C CA . HIS B 1 464 ? -10.461 -13.914 -12.359 1 94.12 464 HIS B CA 1
ATOM 8037 C C . HIS B 1 464 ? -11.352 -13.883 -11.125 1 94.12 464 HIS B C 1
ATOM 8039 O O . HIS B 1 464 ? -11.453 -14.875 -10.398 1 94.12 464 HIS B O 1
ATOM 8045 N N . GLY B 1 465 ? -11.93 -12.797 -10.859 1 91.12 465 GLY B N 1
ATOM 8046 C CA . GLY B 1 465 ? -13.031 -12.656 -9.922 1 91.12 465 GLY B CA 1
ATOM 8047 C C . GLY B 1 465 ? -12.664 -13.047 -8.5 1 91.12 465 GLY B C 1
ATOM 8048 O O . GLY B 1 465 ? -11.484 -13.023 -8.133 1 91.12 465 GLY B O 1
ATOM 8049 N N . ALA B 1 466 ? -13.672 -13.414 -7.766 1 90.81 466 ALA B N 1
ATOM 8050 C CA . ALA B 1 466 ? -13.539 -13.68 -6.336 1 90.81 466 ALA B CA 1
ATOM 8051 C C . ALA B 1 466 ? -12.75 -14.969 -6.094 1 90.81 466 ALA B C 1
ATOM 8053 O O . ALA B 1 466 ? -12.094 -15.117 -5.062 1 90.81 466 ALA B O 1
ATOM 8054 N N . ASP B 1 467 ? -12.812 -15.891 -7.055 1 93.56 467 ASP B N 1
ATOM 8055 C CA . ASP B 1 467 ? -12.039 -17.109 -6.93 1 93.56 467 ASP B CA 1
ATOM 8056 C C . ASP B 1 467 ? -10.547 -16.812 -6.789 1 93.56 467 ASP B C 1
ATOM 8058 O O . ASP B 1 467 ? -9.82 -17.516 -6.09 1 93.56 467 ASP B O 1
ATOM 8062 N N . SER B 1 468 ? -10.148 -15.797 -7.461 1 95.88 468 SER B N 1
ATOM 8063 C CA . SER B 1 468 ? -8.742 -15.414 -7.391 1 95.88 468 SER B CA 1
ATOM 8064 C C . SER B 1 468 ? -8.352 -15 -5.977 1 95.88 468 SER B C 1
ATOM 8066 O O . SER B 1 468 ? -7.234 -15.273 -5.535 1 95.88 468 SER B O 1
ATOM 8068 N N . TYR B 1 469 ? -9.281 -14.336 -5.266 1 96.19 469 TYR B N 1
ATOM 8069 C CA . TYR B 1 469 ? -9.016 -13.93 -3.891 1 96.19 469 TYR B CA 1
ATOM 8070 C C . TYR B 1 469 ? -8.906 -15.141 -2.979 1 96.19 469 TYR B C 1
ATOM 8072 O O . TYR B 1 469 ? -7.957 -15.25 -2.191 1 96.19 469 TYR B O 1
ATOM 8080 N N . ALA B 1 470 ? -9.836 -16.062 -3.154 1 96.19 470 ALA B N 1
ATOM 8081 C CA . ALA B 1 470 ? -9.836 -17.266 -2.346 1 96.19 470 ALA B CA 1
ATOM 8082 C C . ALA B 1 470 ? -8.594 -18.109 -2.609 1 96.19 470 ALA B C 1
ATOM 8084 O O . ALA B 1 470 ? -8.117 -18.828 -1.723 1 96.19 470 ALA B O 1
ATOM 8085 N N . MET B 1 471 ? -8.062 -17.969 -3.779 1 98.19 471 MET B N 1
ATOM 8086 C CA . MET B 1 471 ? -6.875 -18.734 -4.172 1 98.19 471 MET B CA 1
ATOM 8087 C C . MET B 1 471 ? -5.613 -17.906 -4.008 1 98.19 471 MET B C 1
ATOM 8089 O O . MET B 1 471 ? -4.629 -18.109 -4.715 1 98.19 471 MET B O 1
ATOM 8093 N N . CYS B 1 472 ? -5.633 -16.953 -3.225 1 98.5 472 CYS B N 1
ATOM 8094 C CA . CYS B 1 472 ? -4.504 -16.156 -2.77 1 98.5 472 CYS B CA 1
ATOM 8095 C C . CYS B 1 472 ? -3.926 -15.328 -3.914 1 98.5 472 CYS B C 1
ATOM 8097 O O . CYS B 1 472 ? -2.723 -15.375 -4.172 1 98.5 472 CYS B O 1
ATOM 8099 N N . GLY B 1 473 ? -4.801 -14.602 -4.562 1 98.12 473 GLY B N 1
ATOM 8100 C CA . GLY B 1 473 ? -4.359 -13.633 -5.547 1 98.12 473 GLY B CA 1
ATOM 8101 C C . GLY B 1 473 ? -3.549 -12.5 -4.941 1 98.12 473 GLY B C 1
ATOM 8102 O O . GLY B 1 473 ? -3.318 -12.469 -3.73 1 98.12 473 GLY B O 1
ATOM 8103 N N . ARG B 1 474 ? -3.154 -11.547 -5.758 1 98.38 474 ARG B N 1
ATOM 8104 C CA . ARG B 1 474 ? -2.217 -10.492 -5.391 1 98.38 474 ARG B CA 1
ATOM 8105 C C . ARG B 1 474 ? -2.732 -9.688 -4.199 1 98.38 474 ARG B C 1
ATOM 8107 O O . ARG B 1 474 ? -1.969 -9.367 -3.287 1 98.38 474 ARG B O 1
ATOM 8114 N N . ALA B 1 475 ? -3.994 -9.367 -4.176 1 98.06 475 ALA B N 1
ATOM 8115 C CA . ALA B 1 475 ? -4.578 -8.555 -3.113 1 98.06 475 ALA B CA 1
ATOM 8116 C C . ALA B 1 475 ? -4.57 -9.305 -1.784 1 98.06 475 ALA B C 1
ATOM 8118 O O . ALA B 1 475 ? -4.77 -8.703 -0.725 1 98.06 475 ALA B O 1
ATOM 8119 N N . PHE B 1 476 ? -4.383 -10.602 -1.779 1 97.94 476 PHE B N 1
ATOM 8120 C CA . PHE B 1 476 ? -4.395 -11.398 -0.56 1 97.94 476 PHE B CA 1
ATOM 8121 C C . PHE B 1 476 ? -2.975 -11.672 -0.077 1 97.94 476 PHE B C 1
ATOM 8123 O O . PHE B 1 476 ? -2.746 -12.586 0.712 1 97.94 476 PHE B O 1
ATOM 8130 N N . ASP B 1 477 ? -2.039 -10.977 -0.664 1 96.44 477 ASP B N 1
ATOM 8131 C CA . ASP B 1 477 ? -0.708 -10.703 -0.128 1 96.44 477 ASP B CA 1
ATOM 8132 C C . ASP B 1 477 ? 0.134 -11.977 -0.078 1 96.44 477 ASP B C 1
ATOM 8134 O O . ASP B 1 477 ? 0.67 -12.336 0.973 1 96.44 477 ASP B O 1
ATOM 8138 N N . PRO B 1 478 ? 0.272 -12.742 -1.155 1 98.12 478 PRO B N 1
ATOM 8139 C CA . PRO B 1 478 ? 1.204 -13.875 -1.18 1 98.12 478 PRO B CA 1
ATOM 8140 C C . PRO B 1 478 ? 2.66 -13.438 -1.032 1 98.12 478 PRO B C 1
ATOM 8142 O O . PRO B 1 478 ? 3.006 -12.305 -1.356 1 98.12 478 PRO B O 1
ATOM 8145 N N . ASN B 1 479 ? 3.525 -14.359 -0.49 1 98 479 ASN B N 1
ATOM 8146 C CA . ASN B 1 479 ? 4.957 -14.094 -0.464 1 98 479 ASN B CA 1
ATOM 8147 C C . ASN B 1 479 ? 5.52 -13.914 -1.872 1 98 479 ASN B C 1
ATOM 8149 O O . AS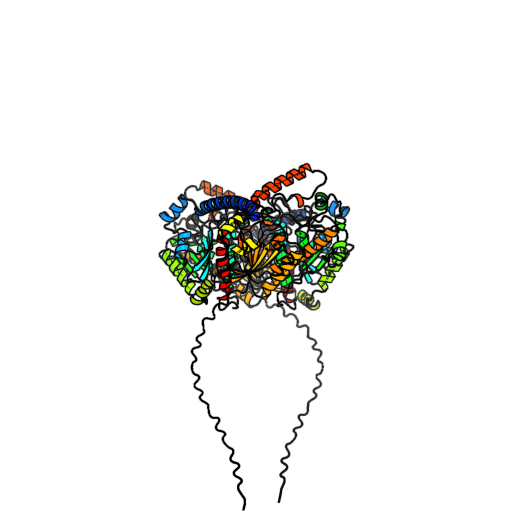N B 1 479 ? 6.375 -13.055 -2.1 1 98 479 ASN B O 1
ATOM 8153 N N . PHE B 1 480 ? 5.051 -14.766 -2.734 1 98.69 480 PHE B N 1
ATOM 8154 C CA . PHE B 1 480 ? 5.406 -14.711 -4.148 1 98.69 480 PHE B CA 1
ATOM 8155 C C . PHE B 1 480 ? 4.199 -15.031 -5.023 1 98.69 480 PHE B C 1
ATOM 8157 O O . PHE B 1 480 ? 3.35 -15.836 -4.641 1 98.69 480 PHE B O 1
ATOM 8164 N N . LEU B 1 481 ? 4.121 -14.414 -6.141 1 98.88 481 LEU B N 1
ATOM 8165 C CA . LEU B 1 481 ? 3.094 -14.695 -7.137 1 98.88 481 LEU B CA 1
ATOM 8166 C C . LEU B 1 481 ? 3.672 -14.648 -8.547 1 98.88 481 LEU B C 1
ATOM 8168 O O . LEU B 1 481 ? 4.16 -13.609 -8.992 1 98.88 481 LEU B O 1
ATOM 8172 N N . PHE B 1 482 ? 3.613 -15.758 -9.258 1 98.88 482 PHE B N 1
ATOM 8173 C CA . PHE B 1 482 ? 4.148 -15.852 -10.609 1 98.88 482 PHE B CA 1
ATOM 8174 C C . PHE B 1 482 ? 3.051 -16.219 -11.602 1 98.88 482 PHE B C 1
ATOM 8176 O O . PHE B 1 482 ? 2.016 -16.766 -11.219 1 98.88 482 PHE B O 1
ATOM 8183 N N . LEU B 1 483 ? 3.293 -15.875 -12.852 1 98.81 483 LEU B N 1
ATOM 8184 C CA . LEU B 1 483 ? 2.373 -16.203 -13.938 1 98.81 483 LEU B CA 1
ATOM 8185 C C . LEU B 1 483 ? 3.045 -17.094 -14.969 1 98.81 483 LEU B C 1
ATOM 8187 O O . LEU B 1 483 ? 4.219 -16.906 -15.297 1 98.81 483 LEU B O 1
ATOM 8191 N N . TRP B 1 484 ? 2.305 -18.078 -15.438 1 98.81 484 TRP B N 1
ATOM 8192 C CA . TRP B 1 484 ? 2.701 -18.656 -16.719 1 98.81 484 TRP B CA 1
ATOM 8193 C C . TRP B 1 484 ? 2.4 -17.703 -17.859 1 98.81 484 TRP B C 1
ATOM 8195 O O . TRP B 1 484 ? 1.563 -16.812 -17.734 1 98.81 484 TRP B O 1
ATOM 8205 N N . PRO B 1 485 ? 3.055 -17.844 -19.047 1 98.5 485 PRO B N 1
ATOM 8206 C CA . PRO B 1 485 ? 2.857 -16.922 -20.156 1 98.5 485 PRO B CA 1
ATOM 8207 C C . PRO B 1 485 ? 1.423 -16.922 -20.672 1 98.5 485 PRO B C 1
ATOM 8209 O O . PRO B 1 485 ? 0.946 -15.898 -21.188 1 98.5 485 PRO B O 1
ATOM 8212 N N . ASN B 1 486 ? 0.755 -18.016 -20.531 1 98.12 486 ASN B N 1
ATOM 8213 C CA . ASN B 1 486 ? -0.61 -18.141 -21.031 1 98.12 486 ASN B CA 1
ATOM 8214 C C . ASN B 1 486 ? -1.62 -17.562 -20.047 1 98.12 486 ASN B C 1
ATOM 8216 O O . ASN B 1 486 ? -2.805 -17.438 -20.375 1 98.12 486 ASN B O 1
ATOM 8220 N N . ALA B 1 487 ? -1.242 -17.25 -18.859 1 98.12 487 ALA B N 1
ATOM 8221 C CA . ALA B 1 487 ? -2.15 -16.844 -17.781 1 98.12 487 ALA B CA 1
ATOM 8222 C C . ALA B 1 487 ? -2.889 -15.555 -18.156 1 98.12 487 ALA B C 1
ATOM 8224 O O . ALA B 1 487 ? -2.371 -14.727 -18.906 1 98.12 487 ALA B O 1
ATOM 8225 N N . LYS B 1 488 ? -4.109 -15.406 -17.688 1 97.38 488 LYS B N 1
ATOM 8226 C CA . LYS B 1 488 ? -4.945 -14.227 -17.859 1 97.38 488 LYS B CA 1
ATOM 8227 C C . LYS B 1 488 ? -5.383 -13.664 -16.5 1 97.38 488 LYS B C 1
ATOM 8229 O O . LYS B 1 488 ? -5.824 -14.406 -15.625 1 97.38 488 LYS B O 1
ATOM 8234 N N . VAL B 1 489 ? -5.207 -12.375 -16.297 1 97.75 489 VAL B N 1
ATOM 8235 C CA . VAL B 1 489 ? -5.539 -11.719 -15.047 1 97.75 489 VAL B CA 1
ATOM 8236 C C . VAL B 1 489 ? -6.52 -10.578 -15.297 1 97.75 489 VAL B C 1
ATOM 8238 O O . VAL B 1 489 ? -6.164 -9.578 -15.93 1 97.75 489 VAL B O 1
ATOM 8241 N N . SER B 1 490 ? -7.742 -10.688 -14.875 1 96.56 490 SER B N 1
ATOM 8242 C CA . SER B 1 490 ? -8.766 -9.664 -15.039 1 96.56 490 SER B CA 1
ATOM 8243 C C . SER B 1 490 ? -9.984 -9.953 -14.172 1 96.56 490 SER B C 1
ATOM 8245 O O . SER B 1 490 ? -10.141 -11.062 -13.664 1 96.56 490 SER B O 1
ATOM 8247 N N . ILE B 1 491 ? -10.805 -8.938 -14.055 1 93.31 491 ILE B N 1
ATOM 8248 C CA . ILE B 1 491 ? -11.977 -9.047 -13.195 1 93.31 491 ILE B CA 1
ATOM 8249 C C . ILE B 1 491 ? -12.914 -10.117 -13.742 1 93.31 491 ILE B C 1
ATOM 8251 O O . ILE B 1 491 ? -13.547 -10.852 -12.984 1 93.31 491 ILE B O 1
ATOM 8255 N N . ALA B 1 492 ? -13.016 -10.148 -15.062 1 91.19 492 ALA B N 1
ATOM 8256 C CA . ALA B 1 492 ? -13.75 -11.172 -15.805 1 91.19 492 ALA B CA 1
ATOM 8257 C C . ALA B 1 492 ? -12.953 -11.656 -17 1 91.19 492 ALA B C 1
ATOM 8259 O O . ALA B 1 492 ? -12.227 -10.883 -17.641 1 91.19 492 ALA B O 1
ATOM 8260 N N . PRO B 1 493 ? -13.125 -12.938 -17.25 1 91.69 493 PRO B N 1
ATOM 8261 C CA . PRO B 1 493 ? -12.43 -13.422 -18.438 1 91.69 493 PRO B CA 1
ATOM 8262 C C . PRO B 1 493 ? -12.922 -12.758 -19.719 1 91.69 493 PRO B C 1
ATOM 8264 O O . PRO B 1 493 ? -14.109 -12.438 -19.844 1 91.69 493 PRO B O 1
ATOM 8267 N N . PRO B 1 494 ? -11.984 -12.578 -20.672 1 90.19 494 PRO B N 1
ATOM 8268 C CA . PRO B 1 494 ? -12.453 -12.078 -21.969 1 90.19 494 PRO B CA 1
ATOM 8269 C C . PRO B 1 494 ? -13.602 -12.906 -22.547 1 90.19 494 PRO B C 1
ATOM 8271 O O . PRO B 1 494 ? -13.562 -14.141 -22.5 1 90.19 494 PRO B O 1
ATOM 8274 N N . GLY B 1 495 ? -14.594 -12.219 -23.016 1 87.31 495 GLY B N 1
ATOM 8275 C CA . GLY B 1 495 ? -15.766 -12.891 -23.562 1 87.31 495 GLY B CA 1
ATOM 8276 C C . GLY B 1 495 ? -16.859 -13.109 -22.547 1 87.31 495 GLY B C 1
ATOM 8277 O O . GLY B 1 495 ? -17.984 -13.492 -22.906 1 87.31 495 GLY B O 1
ATOM 8278 N N . HIS B 1 496 ? -16.594 -12.82 -21.312 1 85.06 496 HIS B N 1
ATOM 8279 C CA . HIS B 1 496 ? -17.562 -13.125 -20.266 1 85.06 496 HIS B CA 1
ATOM 8280 C C . HIS B 1 496 ? -17.953 -11.875 -19.484 1 85.06 496 HIS B C 1
ATOM 8282 O O . HIS B 1 496 ? -18.562 -11.977 -18.422 1 85.06 496 HIS B O 1
ATOM 8288 N N . ILE B 1 497 ? -17.672 -10.703 -19.938 1 83.69 497 ILE B N 1
ATOM 8289 C CA . ILE B 1 497 ? -17.906 -9.469 -19.188 1 83.69 497 ILE B CA 1
ATOM 8290 C C . ILE B 1 497 ? -19.375 -9.086 -19.266 1 83.69 497 ILE B C 1
ATOM 8292 O O . ILE B 1 497 ? -19.875 -8.32 -18.438 1 83.69 497 ILE B O 1
ATOM 8296 N N . GLY B 1 498 ? -20.094 -9.531 -20.328 1 75.5 498 GLY B N 1
ATOM 8297 C CA . GLY B 1 498 ? -21.5 -9.211 -20.516 1 75.5 498 GLY B CA 1
ATOM 8298 C C . GLY B 1 498 ? -22.359 -9.531 -19.312 1 75.5 498 GLY B C 1
ATOM 8299 O O . GLY B 1 498 ? -23.328 -8.828 -19.031 1 75.5 498 GLY B O 1
ATOM 8300 N N . SER B 1 499 ? -21.938 -10.523 -18.562 1 71.12 499 SER B N 1
ATOM 8301 C CA . SER B 1 499 ? -22.719 -10.961 -17.406 1 71.12 499 SER B CA 1
ATOM 8302 C C . SER B 1 499 ? -22.656 -9.945 -16.266 1 71.12 499 SER B C 1
ATOM 8304 O O . SER B 1 499 ? -23.5 -9.953 -15.375 1 71.12 499 SER B O 1
ATOM 8306 N N . LEU B 1 500 ? -21.75 -9.031 -16.344 1 73.25 500 LEU B N 1
ATOM 8307 C CA . LEU B 1 500 ? -21.562 -8.062 -15.258 1 73.25 500 LEU B CA 1
ATOM 8308 C C . LEU B 1 500 ? -22.156 -6.711 -15.625 1 73.25 500 LEU B C 1
ATOM 8310 O O . LEU B 1 500 ? -22.234 -5.812 -14.789 1 73.25 500 LEU B O 1
ATOM 8314 N N . LEU B 1 501 ? -22.562 -6.551 -16.906 1 75.31 501 LEU B N 1
ATOM 8315 C CA . LEU B 1 501 ? -23.109 -5.273 -17.375 1 75.31 501 LEU B CA 1
ATOM 8316 C C . LEU B 1 501 ? -24.562 -5.117 -16.969 1 75.31 501 LEU B C 1
ATOM 8318 O O . LEU B 1 501 ? -25.328 -6.082 -17 1 75.31 501 LEU B O 1
ATOM 8322 N N . PRO B 1 502 ? -24.828 -3.852 -16.422 1 63.69 502 PRO B N 1
ATOM 8323 C CA . PRO B 1 502 ? -26.25 -3.615 -16.125 1 63.69 502 PRO B CA 1
ATOM 8324 C C . PRO B 1 502 ? -27.125 -3.666 -17.375 1 63.69 502 PRO B C 1
ATOM 8326 O O . PRO B 1 502 ? -26.703 -3.238 -18.453 1 63.69 502 PRO B O 1
ATOM 8329 N N . LEU B 1 503 ? -28.047 -4.656 -17.562 1 55.94 503 LEU B N 1
ATOM 8330 C CA . LEU B 1 503 ? -28.953 -4.727 -18.703 1 55.94 503 LEU B CA 1
ATOM 8331 C C . LEU B 1 503 ? -29.953 -3.568 -18.688 1 55.94 503 LEU B C 1
ATOM 8333 O O . LEU B 1 503 ? -30.672 -3.383 -17.703 1 55.94 503 LEU B O 1
ATOM 8337 N N . ASP B 1 504 ? -29.531 -2.48 -19.266 1 55.09 504 ASP B N 1
ATOM 8338 C CA . ASP B 1 504 ? -30.594 -1.492 -19.422 1 55.09 504 ASP B CA 1
ATOM 8339 C C . ASP B 1 504 ? -31.562 -1.901 -20.547 1 55.09 504 ASP B C 1
ATOM 8341 O O . ASP B 1 504 ? -31.125 -2.314 -21.625 1 55.09 504 ASP B O 1
ATOM 8345 N N . GLY B 1 505 ? -32.625 -2.627 -20.234 1 52 505 GLY B N 1
ATOM 8346 C CA . GLY B 1 505 ? -33.719 -3.094 -21.062 1 52 505 GLY B CA 1
ATOM 8347 C C . GLY B 1 505 ? -33.719 -2.455 -22.453 1 52 505 GLY B C 1
ATOM 8348 O O . GLY B 1 505 ? -34.156 -3.07 -23.422 1 52 505 GLY B O 1
ATOM 8349 N N . GLU B 1 506 ? -33.594 -1.184 -22.594 1 55.97 506 GLU B N 1
ATOM 8350 C CA . GLU B 1 506 ? -34.156 -0.52 -23.781 1 55.97 506 GLU B CA 1
ATOM 8351 C C . GLU B 1 506 ? -33.125 -0.501 -24.922 1 55.97 506 GLU B C 1
ATOM 8353 O O . GLU B 1 506 ? -33.5 -0.286 -26.078 1 55.97 506 GLU B O 1
ATOM 8358 N N . GLN B 1 507 ? -31.859 -0.688 -24.625 1 66.06 507 GLN B N 1
ATOM 8359 C CA . GLN B 1 507 ? -31.016 -0.485 -25.797 1 66.06 507 GLN B CA 1
ATOM 8360 C C . GLN B 1 507 ? -30.062 -1.651 -25.984 1 66.06 507 GLN B C 1
ATOM 8362 O O . GLN B 1 507 ? -28.859 -1.527 -25.719 1 66.06 507 GLN B O 1
ATOM 8367 N N . GLU B 1 508 ? -30.578 -2.73 -26.453 1 73.44 508 GLU B N 1
ATOM 8368 C CA . GLU B 1 508 ? -29.844 -3.975 -26.656 1 73.44 508 GLU B CA 1
ATOM 8369 C C . GLU B 1 508 ? -28.609 -3.748 -27.547 1 73.44 508 GLU B C 1
ATOM 8371 O O . GLU B 1 508 ? -27.547 -4.281 -27.266 1 73.44 508 GLU B O 1
ATOM 8376 N N . GLU B 1 509 ? -28.812 -2.943 -28.609 1 80.88 509 GLU B N 1
ATOM 8377 C CA . GLU B 1 509 ? -27.703 -2.715 -29.531 1 80.88 509 GLU B CA 1
ATOM 8378 C C . GLU B 1 509 ? -26.578 -1.961 -28.844 1 80.88 509 GLU B C 1
ATOM 8380 O O . GLU B 1 509 ? -25.391 -2.27 -29.062 1 80.88 509 GLU B O 1
ATOM 8385 N N . GLU B 1 510 ? -26.953 -1.034 -28.094 1 81.88 510 GLU B N 1
ATOM 8386 C CA . GLU B 1 510 ? -25.938 -0.267 -27.375 1 81.88 510 GLU B CA 1
ATOM 8387 C C . GLU B 1 510 ? -25.219 -1.132 -26.344 1 81.88 510 GLU B C 1
ATOM 8389 O O . GLU B 1 510 ? -24.016 -0.998 -26.141 1 81.88 510 GLU B O 1
ATOM 8394 N N . GLN B 1 511 ? -25.859 -1.974 -25.812 1 82.44 511 GLN B N 1
ATOM 8395 C CA . GLN B 1 511 ? -25.281 -2.893 -24.844 1 82.44 511 GLN B CA 1
ATOM 8396 C C . GLN B 1 511 ? -24.312 -3.854 -25.5 1 82.44 511 GLN B C 1
ATOM 8398 O O . GLN B 1 511 ? -23.25 -4.145 -24.953 1 82.44 511 GLN B O 1
ATOM 8403 N N . LYS B 1 512 ? -24.703 -4.316 -26.625 1 84.38 512 LYS B N 1
ATOM 8404 C CA . LYS B 1 512 ? -23.828 -5.23 -27.344 1 84.38 512 LYS B CA 1
ATOM 8405 C C . LYS B 1 512 ? -22.531 -4.539 -27.766 1 84.38 512 LYS B C 1
ATOM 8407 O O . LYS B 1 512 ? -21.453 -5.137 -27.688 1 84.38 512 LYS B O 1
ATOM 8412 N N . LYS B 1 513 ? -22.688 -3.361 -28.219 1 87.56 513 LYS B N 1
ATOM 8413 C CA . LYS B 1 513 ? -21.516 -2.588 -28.609 1 87.56 513 LYS B CA 1
ATOM 8414 C C . LYS B 1 513 ? -20.594 -2.352 -27.422 1 87.56 513 LYS B C 1
ATOM 8416 O O . LYS B 1 513 ? -19.375 -2.479 -27.531 1 87.56 513 LYS B O 1
ATOM 8421 N N . GLN B 1 514 ? -21.188 -2.02 -26.297 1 87.94 514 GLN B N 1
ATOM 8422 C CA . GLN B 1 514 ? -20.406 -1.811 -25.078 1 87.94 514 GLN B CA 1
ATOM 8423 C C . GLN B 1 514 ? -19.688 -3.094 -24.656 1 87.94 514 GLN B C 1
ATOM 8425 O O . GLN B 1 514 ? -18.531 -3.062 -24.25 1 87.94 514 GLN B O 1
ATOM 8430 N N . GLU B 1 515 ? -20.375 -4.121 -24.766 1 88.25 515 GLU B N 1
ATOM 8431 C CA . GLU B 1 515 ? -19.812 -5.422 -24.406 1 88.25 515 GLU B CA 1
ATOM 8432 C C . GLU B 1 515 ? -18.625 -5.766 -25.297 1 88.25 515 GLU B C 1
ATOM 8434 O O . GLU B 1 515 ? -17.609 -6.273 -24.828 1 88.25 515 GLU B O 1
ATOM 8439 N N . GLU B 1 516 ? -18.781 -5.531 -26.578 1 91.44 516 GLU B N 1
ATOM 8440 C CA . GLU B 1 516 ? -17.703 -5.82 -27.531 1 91.44 516 GLU B CA 1
ATOM 8441 C C . GLU B 1 516 ? -16.469 -4.973 -27.234 1 91.44 516 GLU B C 1
ATOM 8443 O O . GLU B 1 516 ? -15.344 -5.473 -27.266 1 91.44 516 GLU B O 1
ATOM 8448 N N . GLU B 1 517 ? -16.719 -3.764 -27 1 92.5 517 GLU B N 1
ATOM 8449 C CA . GLU B 1 517 ? -15.609 -2.863 -26.688 1 92.5 517 GLU B CA 1
ATOM 8450 C C . GLU B 1 517 ? -14.898 -3.291 -25.406 1 92.5 517 GLU B C 1
ATOM 8452 O O . GLU B 1 517 ? -13.664 -3.299 -25.344 1 92.5 517 GLU B O 1
ATOM 8457 N N . LEU B 1 518 ? -15.641 -3.635 -24.422 1 93.12 518 LEU B N 1
ATOM 8458 C CA . LEU B 1 518 ? -15.07 -4.074 -23.156 1 93.12 518 LEU B CA 1
ATOM 8459 C C . LEU B 1 518 ? -14.297 -5.379 -23.328 1 93.12 518 LEU B C 1
ATOM 8461 O O . LEU B 1 518 ? -13.234 -5.559 -22.734 1 93.12 518 LEU B O 1
ATOM 8465 N N . ASN B 1 519 ? -14.789 -6.211 -24.109 1 92.94 519 ASN B N 1
ATOM 8466 C CA . ASN B 1 519 ? -14.109 -7.48 -24.359 1 92.94 519 ASN B CA 1
ATOM 8467 C C . ASN B 1 519 ? -12.781 -7.277 -25.078 1 92.94 519 ASN B C 1
ATOM 8469 O O . ASN B 1 519 ? -11.797 -7.957 -24.781 1 92.94 519 ASN B O 1
ATOM 8473 N N . ARG B 1 520 ? -12.812 -6.426 -26.031 1 93.88 520 ARG B N 1
ATOM 8474 C CA . ARG B 1 520 ? -11.57 -6.109 -26.719 1 93.88 520 ARG B CA 1
ATOM 8475 C C . ARG B 1 520 ? -10.523 -5.566 -25.75 1 93.88 520 ARG B C 1
ATOM 8477 O O . ARG B 1 520 ? -9.359 -5.957 -25.797 1 93.88 520 ARG B O 1
ATOM 8484 N N . MET B 1 521 ? -10.938 -4.727 -24.906 1 95 521 MET B N 1
ATOM 8485 C CA . MET B 1 521 ? -10.055 -4.176 -23.875 1 95 521 MET B CA 1
ATOM 8486 C C . MET B 1 521 ? -9.531 -5.277 -22.953 1 95 521 MET B C 1
ATOM 8488 O O . MET B 1 521 ? -8.336 -5.32 -22.656 1 95 521 MET B O 1
ATOM 8492 N N . LEU B 1 522 ? -10.359 -6.191 -22.625 1 94.81 522 LEU B N 1
ATOM 8493 C CA . LEU B 1 522 ? -10.008 -7.258 -21.703 1 94.81 522 LEU B CA 1
ATOM 8494 C C . LEU B 1 522 ? -8.984 -8.203 -22.312 1 94.81 522 LEU B C 1
ATOM 8496 O O . LEU B 1 522 ? -8.125 -8.742 -21.609 1 94.81 522 LEU B O 1
ATOM 8500 N N . VAL B 1 523 ? -9.117 -8.414 -23.562 1 95.25 523 VAL B N 1
ATOM 8501 C CA . VAL B 1 523 ? -8.172 -9.297 -24.234 1 95.25 523 VAL B CA 1
ATOM 8502 C C . VAL B 1 523 ? -6.75 -8.773 -24.062 1 95.25 523 VAL B C 1
ATOM 8504 O O . VAL B 1 523 ? -5.836 -9.523 -23.719 1 95.25 523 VAL B O 1
ATOM 8507 N N . GLU B 1 524 ? -6.605 -7.586 -24.172 1 95.44 524 GLU B N 1
ATOM 8508 C CA . GLU B 1 524 ? -5.289 -6.969 -24.031 1 95.44 524 GLU B CA 1
ATOM 8509 C C . GLU B 1 524 ? -4.887 -6.867 -22.562 1 95.44 524 GLU B C 1
ATOM 8511 O O . GLU B 1 524 ? -3.783 -7.27 -22.188 1 95.44 524 GLU B O 1
ATOM 8516 N N . GLU B 1 525 ? -5.758 -6.418 -21.781 1 97.19 525 GLU B N 1
ATOM 8517 C CA . GLU B 1 525 ? -5.43 -6.059 -20.406 1 97.19 525 GLU B CA 1
ATOM 8518 C C . GLU B 1 525 ? -5.285 -7.305 -19.531 1 97.19 525 GLU B C 1
ATOM 8520 O O . GLU B 1 525 ? -4.734 -7.234 -18.422 1 97.19 525 GLU B O 1
ATOM 8525 N N . SER B 1 526 ? -5.766 -8.445 -19.984 1 97.44 526 SER B N 1
ATOM 8526 C CA . SER B 1 526 ? -5.73 -9.641 -19.156 1 97.44 526 SER B CA 1
ATOM 8527 C C . SER B 1 526 ? -4.453 -10.445 -19.375 1 97.44 526 SER B C 1
ATOM 8529 O O . SER B 1 526 ? -4.152 -11.375 -18.625 1 97.44 526 SER B O 1
ATOM 8531 N N . SER B 1 527 ? -3.67 -10.086 -20.375 1 97.25 527 SER B N 1
ATOM 8532 C CA . SER B 1 527 ? -2.498 -10.883 -20.719 1 97.25 527 SER B CA 1
ATOM 8533 C C . SER B 1 527 ? -1.472 -10.875 -19.594 1 97.25 527 SER B C 1
ATOM 8535 O O . SER B 1 527 ? -1.364 -9.898 -18.859 1 97.25 527 SER B O 1
ATOM 8537 N N . ALA B 1 528 ? -0.705 -11.984 -19.5 1 98.06 528 ALA B N 1
ATOM 8538 C CA . ALA B 1 528 ? 0.328 -12.125 -18.484 1 98.06 528 ALA B CA 1
ATOM 8539 C C . ALA B 1 528 ? 1.371 -11.016 -18.594 1 98.06 528 ALA B C 1
ATOM 8541 O O . ALA B 1 528 ? 1.863 -10.508 -17.578 1 98.06 528 ALA B O 1
ATOM 8542 N N . PHE B 1 529 ? 1.671 -10.617 -19.781 1 97.88 529 PHE B N 1
ATOM 8543 C CA . PHE B 1 529 ? 2.715 -9.625 -19.984 1 97.88 529 PHE B CA 1
ATOM 8544 C C . PHE B 1 529 ? 2.207 -8.227 -19.656 1 97.88 529 PHE B C 1
ATOM 8546 O O . PHE B 1 529 ? 2.969 -7.379 -19.188 1 97.88 529 PHE B O 1
ATOM 8553 N N . PHE B 1 530 ? 0.908 -7.965 -19.922 1 97.88 530 PHE B N 1
ATOM 8554 C CA . PHE B 1 530 ? 0.296 -6.73 -19.438 1 97.88 530 PHE B CA 1
ATOM 8555 C C . PHE B 1 530 ? 0.362 -6.652 -17.922 1 97.88 530 PHE B C 1
ATOM 8557 O O . PHE B 1 530 ? 0.731 -5.617 -17.359 1 97.88 530 PHE B O 1
ATOM 8564 N N . SER B 1 531 ? 0.059 -7.75 -17.281 1 98.31 531 SER B N 1
ATOM 8565 C CA . SER B 1 531 ? 0.107 -7.848 -15.82 1 98.31 531 SER B CA 1
ATOM 8566 C C . SER B 1 531 ? 1.516 -7.594 -15.297 1 98.31 531 SER B C 1
ATOM 8568 O O . SER B 1 531 ? 1.714 -6.754 -14.414 1 98.31 531 SER B O 1
ATOM 8570 N N . SER B 1 532 ? 2.473 -8.266 -15.812 1 98.44 532 SER B N 1
ATOM 8571 C CA . SER B 1 532 ? 3.84 -8.203 -15.305 1 98.44 532 SER B CA 1
ATOM 8572 C C . SER B 1 532 ? 4.465 -6.836 -15.562 1 98.44 532 SER B C 1
ATOM 8574 O O . SER B 1 532 ? 5.281 -6.363 -14.766 1 98.44 532 SER B O 1
ATOM 8576 N N . SER B 1 533 ? 4.082 -6.23 -16.703 1 98.31 533 SER B N 1
ATOM 8577 C CA . SER B 1 533 ? 4.59 -4.895 -17 1 98.31 533 SER B CA 1
ATOM 8578 C C . SER B 1 533 ? 4.117 -3.881 -15.969 1 98.31 533 SER B C 1
ATOM 8580 O O . SER B 1 533 ? 4.773 -2.859 -15.75 1 98.31 533 SER B O 1
ATOM 8582 N N . ARG B 1 534 ? 3.037 -4.207 -15.297 1 98.06 534 ARG B N 1
ATOM 8583 C CA . ARG B 1 534 ? 2.426 -3.291 -14.336 1 98.06 534 ARG B CA 1
ATOM 8584 C C . ARG B 1 534 ? 2.621 -3.785 -12.906 1 98.06 534 ARG B C 1
ATOM 8586 O O . ARG B 1 534 ? 2.082 -3.201 -11.969 1 98.06 534 ARG B O 1
ATOM 8593 N N . MET B 1 535 ? 3.32 -4.852 -12.75 1 98.12 535 MET B N 1
ATOM 8594 C CA . MET B 1 535 ? 3.758 -5.391 -11.461 1 98.12 535 MET B CA 1
ATOM 8595 C C . MET B 1 535 ? 2.566 -5.859 -10.641 1 98.12 535 MET B C 1
ATOM 8597 O O . MET B 1 535 ? 2.496 -5.594 -9.438 1 98.12 535 MET B O 1
ATOM 8601 N N . TRP B 1 536 ? 1.598 -6.516 -11.312 1 98.5 536 TRP B N 1
ATOM 8602 C CA . TRP B 1 536 ? 0.54 -7.18 -10.555 1 98.5 536 TRP B CA 1
ATOM 8603 C C . TRP B 1 536 ? 1.01 -8.531 -10.039 1 98.5 536 TRP B C 1
ATOM 8605 O O . TRP B 1 536 ? 0.283 -9.211 -9.305 1 98.5 536 TRP B O 1
ATOM 8615 N N . ASP B 1 537 ? 2.195 -8.945 -10.414 1 98.62 537 ASP B N 1
ATOM 8616 C CA . ASP B 1 537 ? 2.844 -10.219 -10.102 1 98.62 537 ASP B CA 1
ATOM 8617 C C . ASP B 1 537 ? 4.348 -10.039 -9.914 1 98.62 537 ASP B C 1
ATOM 8619 O O . ASP B 1 537 ? 4.855 -8.914 -9.977 1 98.62 537 ASP B O 1
ATOM 8623 N N . ASP B 1 538 ? 5.043 -11.148 -9.602 1 98.69 538 ASP B N 1
ATOM 8624 C CA . ASP B 1 538 ? 6.477 -11.07 -9.344 1 98.69 538 ASP B CA 1
ATOM 8625 C C . ASP B 1 538 ? 7.277 -11.555 -10.555 1 98.69 538 ASP B C 1
ATOM 8627 O O . ASP B 1 538 ? 8.508 -11.609 -10.508 1 98.69 538 ASP B O 1
ATOM 8631 N N . GLY B 1 539 ? 6.559 -11.945 -11.617 1 98.5 539 GLY B N 1
ATOM 8632 C CA . GLY B 1 539 ? 7.246 -12.328 -12.844 1 98.5 539 GLY B CA 1
ATOM 8633 C C . GLY B 1 539 ? 6.516 -13.406 -13.625 1 98.5 539 GLY B C 1
ATOM 8634 O O . GLY B 1 539 ? 5.777 -14.203 -13.047 1 98.5 539 GLY B O 1
ATOM 8635 N N . VAL B 1 540 ? 6.746 -13.391 -14.953 1 98.69 540 VAL B N 1
ATOM 8636 C CA . VAL B 1 540 ? 6.289 -14.469 -15.828 1 98.69 540 VAL B CA 1
ATOM 8637 C C . VAL B 1 540 ? 7.359 -15.555 -15.914 1 98.69 540 VAL B C 1
ATOM 8639 O O . VAL B 1 540 ? 8.523 -15.266 -16.203 1 98.69 540 VAL B O 1
ATOM 8642 N N . ILE B 1 541 ? 6.98 -16.781 -15.617 1 98.5 541 ILE B N 1
ATOM 8643 C CA . ILE B 1 541 ? 7.938 -17.891 -15.68 1 98.5 541 ILE B CA 1
ATOM 8644 C C . ILE B 1 541 ? 7.453 -18.938 -16.688 1 98.5 541 ILE B C 1
ATOM 8646 O O . ILE B 1 541 ? 6.25 -19.156 -16.828 1 98.5 541 ILE B O 1
ATOM 8650 N N . LEU B 1 542 ? 8.391 -19.531 -17.391 1 98.38 542 LEU B N 1
ATOM 8651 C CA . LEU B 1 542 ? 8.016 -20.625 -18.297 1 98.38 542 LEU B CA 1
ATOM 8652 C C . LEU B 1 542 ? 7.555 -21.844 -17.5 1 98.38 542 LEU B C 1
ATOM 8654 O O . LEU B 1 542 ? 8.133 -22.172 -16.469 1 98.38 542 LEU B O 1
ATOM 8658 N N . PRO B 1 543 ? 6.535 -22.531 -18.016 1 98.56 543 PRO B N 1
ATOM 8659 C CA . PRO B 1 543 ? 5.98 -23.656 -17.266 1 98.56 543 PRO B CA 1
ATOM 8660 C C . PRO B 1 543 ? 7.039 -24.688 -16.891 1 98.56 543 PRO B C 1
ATOM 8662 O O . PRO B 1 543 ? 7.059 -25.172 -15.742 1 98.56 543 PRO B O 1
ATOM 8665 N N . GLN B 1 544 ? 8.008 -24.984 -17.781 1 97.75 544 GLN B N 1
ATOM 8666 C CA . GLN B 1 544 ? 9 -26.016 -17.531 1 97.75 544 GLN B CA 1
ATOM 8667 C C . GLN B 1 544 ? 10 -25.578 -16.469 1 97.75 544 GLN B C 1
ATOM 8669 O O . GLN B 1 544 ? 10.766 -26.391 -15.938 1 97.75 544 GLN B O 1
ATOM 8674 N N . ASN B 1 545 ? 10.016 -24.281 -16.141 1 97.69 545 ASN B N 1
ATOM 8675 C CA . ASN B 1 545 ? 10.938 -23.766 -15.133 1 97.69 545 ASN B CA 1
ATOM 8676 C C . ASN B 1 545 ? 10.266 -23.625 -13.773 1 97.69 545 ASN B C 1
ATOM 8678 O O . ASN B 1 545 ? 10.891 -23.188 -12.805 1 97.69 545 ASN B O 1
ATOM 8682 N N . THR B 1 546 ? 9.023 -23.984 -13.633 1 98.62 546 THR B N 1
ATOM 8683 C CA . THR B 1 546 ? 8.227 -23.75 -12.43 1 98.62 546 THR B CA 1
ATOM 8684 C C . THR B 1 546 ? 8.844 -24.469 -11.234 1 98.62 546 THR B C 1
ATOM 8686 O O . THR B 1 546 ? 8.969 -23.875 -10.156 1 98.62 546 THR B O 1
ATOM 8689 N N . ARG B 1 547 ? 9.234 -25.719 -11.383 1 97.81 547 ARG B N 1
ATOM 8690 C CA . ARG B 1 547 ? 9.789 -26.5 -10.273 1 97.81 547 ARG B CA 1
ATOM 8691 C C . ARG B 1 547 ? 11.055 -25.844 -9.727 1 97.81 547 ARG B C 1
ATOM 8693 O O . ARG B 1 547 ? 11.258 -25.797 -8.516 1 97.81 547 ARG B O 1
ATOM 8700 N N . LYS B 1 548 ? 11.891 -25.375 -10.594 1 96.38 548 LYS B N 1
ATOM 8701 C CA . LYS B 1 548 ? 13.109 -24.688 -10.18 1 96.38 548 LYS B CA 1
ATOM 8702 C C . LYS B 1 548 ? 12.781 -23.422 -9.383 1 96.38 548 LYS B C 1
ATOM 8704 O O . LYS B 1 548 ? 13.383 -23.172 -8.344 1 96.38 548 LYS B O 1
ATOM 8709 N N . VAL B 1 549 ? 11.859 -22.594 -9.867 1 98 549 VAL B N 1
ATOM 8710 C CA . VAL B 1 549 ? 11.453 -21.359 -9.203 1 98 549 VAL B CA 1
ATOM 8711 C C . VAL B 1 549 ? 10.891 -21.688 -7.82 1 98 549 VAL B C 1
ATOM 8713 O O . VAL B 1 549 ? 11.203 -21 -6.844 1 98 549 VAL B O 1
ATOM 8716 N N . LEU B 1 550 ? 10.078 -22.734 -7.723 1 98.25 550 LEU B N 1
ATOM 8717 C CA . LEU B 1 550 ? 9.484 -23.125 -6.449 1 98.25 550 LEU B CA 1
ATOM 8718 C C . LEU B 1 550 ? 10.562 -23.578 -5.469 1 98.25 550 LEU B C 1
ATOM 8720 O O . LEU B 1 550 ? 10.484 -23.281 -4.273 1 98.25 550 LEU B O 1
ATOM 8724 N N . ARG B 1 551 ? 11.57 -24.328 -5.973 1 95.94 551 ARG B N 1
ATOM 8725 C CA . ARG B 1 551 ? 12.703 -24.703 -5.137 1 95.94 551 ARG B CA 1
ATOM 8726 C C . ARG B 1 551 ? 13.352 -23.469 -4.523 1 95.94 551 ARG B C 1
ATOM 8728 O O . ARG B 1 551 ? 13.547 -23.391 -3.307 1 95.94 551 ARG B O 1
ATOM 8735 N N . ASP B 1 552 ? 13.609 -22.516 -5.398 1 95.81 552 ASP B N 1
ATOM 8736 C CA . ASP B 1 552 ? 14.281 -21.312 -4.953 1 95.81 552 ASP B CA 1
ATOM 8737 C C . ASP B 1 552 ? 13.453 -20.578 -3.9 1 95.81 552 ASP B C 1
ATOM 8739 O O . ASP B 1 552 ? 13.969 -20.203 -2.844 1 95.81 552 ASP B O 1
ATOM 8743 N N . VAL B 1 553 ? 12.172 -20.359 -4.152 1 97.38 553 VAL B N 1
ATOM 8744 C CA . VAL B 1 553 ? 11.312 -19.578 -3.262 1 97.38 553 VAL B CA 1
ATOM 8745 C C . VAL B 1 553 ? 11.18 -20.297 -1.919 1 97.38 553 VAL B C 1
ATOM 8747 O O . VAL B 1 553 ? 11.195 -19.656 -0.863 1 97.38 553 VAL B O 1
ATOM 8750 N N . LEU B 1 554 ? 11.055 -21.609 -1.942 1 96.06 554 LEU B N 1
ATOM 8751 C CA . LEU B 1 554 ? 10.922 -22.375 -0.706 1 96.06 554 LEU B CA 1
ATOM 8752 C C . LEU B 1 554 ? 12.219 -22.328 0.099 1 96.06 554 LEU B C 1
ATOM 8754 O O . LEU B 1 554 ? 12.188 -22.25 1.329 1 96.06 554 LEU B O 1
ATOM 8758 N N . ASP B 1 555 ? 13.359 -22.391 -0.567 1 93.12 555 ASP B N 1
ATOM 8759 C CA . ASP B 1 555 ? 14.648 -22.234 0.099 1 93.12 555 ASP B CA 1
ATOM 8760 C C . ASP B 1 555 ? 14.766 -20.859 0.744 1 93.12 555 ASP B C 1
ATOM 8762 O O . ASP B 1 555 ? 15.227 -20.734 1.879 1 93.12 555 ASP B O 1
ATOM 8766 N N . ILE B 1 556 ? 14.367 -19.875 0.043 1 94.62 556 ILE B N 1
ATOM 8767 C CA . ILE B 1 556 ? 14.43 -18.5 0.496 1 94.62 556 ILE B CA 1
ATOM 8768 C C . ILE B 1 556 ? 13.562 -18.328 1.743 1 94.62 556 ILE B C 1
ATOM 8770 O O . ILE B 1 556 ? 14.008 -17.75 2.738 1 94.62 556 ILE B O 1
ATOM 8774 N N . ILE B 1 557 ? 12.359 -18.781 1.677 1 94.06 557 ILE B N 1
ATOM 8775 C CA . ILE B 1 557 ? 11.398 -18.656 2.768 1 94.06 557 ILE B CA 1
ATOM 8776 C C . ILE B 1 557 ? 11.945 -19.328 4.02 1 94.06 557 ILE B C 1
ATOM 8778 O O . ILE B 1 557 ? 11.742 -18.859 5.137 1 94.06 557 ILE B O 1
ATOM 8782 N N . LYS B 1 558 ? 12.68 -20.359 3.867 1 90.06 558 LYS B N 1
ATOM 8783 C CA . LYS B 1 558 ? 13.203 -21.141 4.984 1 90.06 558 LYS B CA 1
ATOM 8784 C C . LYS B 1 558 ? 14.312 -20.391 5.711 1 90.06 558 LYS B C 1
ATOM 8786 O O . LYS B 1 558 ? 14.578 -20.641 6.887 1 90.06 558 LYS B O 1
ATOM 8791 N N . GLN B 1 559 ? 14.93 -19.5 5.102 1 88.56 559 GLN B N 1
ATOM 8792 C CA . GLN B 1 559 ? 16.094 -18.797 5.648 1 88.56 559 GLN B CA 1
ATOM 8793 C C . GLN B 1 559 ? 15.703 -17.984 6.879 1 88.56 559 GLN B C 1
ATOM 8795 O O . GLN B 1 559 ? 16.547 -17.734 7.75 1 88.56 559 GLN B O 1
ATOM 8800 N N . GLN B 1 560 ? 14.492 -17.5 6.902 1 81.06 560 GLN B N 1
ATOM 8801 C CA . GLN B 1 560 ? 14.07 -16.688 8.039 1 81.06 560 GLN B CA 1
ATOM 8802 C C . GLN B 1 560 ? 14.258 -17.453 9.352 1 81.06 560 GLN B C 1
ATOM 8804 O O . GLN B 1 560 ? 14.367 -16.844 10.422 1 81.06 560 GLN B O 1
ATOM 8809 N N . ARG B 1 561 ? 14.305 -18.688 9.273 1 76.12 561 ARG B N 1
ATOM 8810 C CA . ARG B 1 561 ? 14.453 -19.531 10.461 1 76.12 561 ARG B CA 1
ATOM 8811 C C . ARG B 1 561 ? 15.891 -19.5 10.969 1 76.12 561 ARG B C 1
ATOM 8813 O O . ARG B 1 561 ? 16.156 -19.891 12.109 1 76.12 561 ARG B O 1
ATOM 8820 N N . TYR B 1 562 ? 16.766 -19.031 10.188 1 74.38 562 TYR B N 1
ATOM 8821 C CA . TYR B 1 562 ? 18.188 -19.109 10.516 1 74.38 562 TYR B CA 1
ATOM 8822 C C . TYR B 1 562 ? 18.625 -17.859 11.266 1 74.38 562 TYR B C 1
ATOM 8824 O O . TYR B 1 562 ? 19.781 -17.781 11.727 1 74.38 562 TYR B O 1
ATOM 8832 N N . GLN B 1 563 ? 17.656 -16.922 11.445 1 70 563 GLN B N 1
ATOM 8833 C CA . GLN B 1 563 ? 18.047 -15.719 12.164 1 70 563 GLN B CA 1
ATOM 8834 C C . GLN B 1 563 ? 17.969 -15.938 13.672 1 70 563 GLN B C 1
ATOM 8836 O O . GLN B 1 563 ? 16.953 -16.406 14.188 1 70 563 GLN B O 1
ATOM 8841 N N . LEU B 1 564 ? 19.047 -15.727 14.406 1 51.22 564 LEU B N 1
ATOM 8842 C CA . LEU B 1 564 ? 19.172 -16.047 15.828 1 51.22 564 LEU B CA 1
ATOM 8843 C C . LEU B 1 564 ? 18.25 -15.164 16.656 1 51.22 564 LEU B C 1
ATOM 8845 O O . LEU B 1 564 ? 17.562 -15.648 17.562 1 51.22 564 LEU B O 1
ATOM 8849 N N . SER B 1 565 ? 18.406 -13.836 16.719 1 50.59 565 SER B N 1
ATOM 8850 C CA . SER B 1 565 ? 17.594 -12.977 17.562 1 50.59 565 SER B CA 1
ATOM 8851 C C . SER B 1 565 ? 16.594 -12.156 16.75 1 50.59 565 SER B C 1
ATOM 8853 O O . SER B 1 565 ? 17 -11.453 15.812 1 50.59 565 SER B O 1
ATOM 8855 N N . THR B 1 566 ? 15.297 -12.578 16.734 1 54.19 566 THR B N 1
ATOM 8856 C CA . THR B 1 566 ? 14.328 -11.781 16 1 54.19 566 THR B CA 1
ATOM 8857 C C . THR B 1 566 ? 13.602 -10.812 16.922 1 54.19 566 THR B C 1
ATOM 8859 O O . THR B 1 566 ? 13.109 -9.773 16.484 1 54.19 566 THR B O 1
ATOM 8862 N N . GLU B 1 567 ? 13.32 -11.141 18.219 1 52.5 567 GLU B N 1
ATOM 8863 C CA . GLU B 1 567 ? 12.445 -10.359 19.094 1 52.5 567 GLU B CA 1
ATOM 8864 C C . GLU B 1 567 ? 13.211 -9.234 19.781 1 52.5 567 GLU B C 1
ATOM 8866 O O . GLU B 1 567 ? 12.617 -8.383 20.438 1 52.5 567 GLU B O 1
ATOM 8871 N N . THR B 1 568 ? 14.203 -8.602 19.219 1 45.78 568 THR B N 1
ATOM 8872 C CA . THR B 1 568 ? 14.75 -7.574 20.094 1 45.78 568 THR B CA 1
ATOM 8873 C C . THR B 1 568 ? 14 -6.262 19.922 1 45.78 568 THR B C 1
ATOM 8875 O O . THR B 1 568 ? 13.438 -5.992 18.859 1 45.78 568 THR B O 1
ATOM 8878 N N . LEU B 1 569 ? 13.93 -5.445 21 1 44.84 569 LEU B N 1
ATOM 8879 C CA . LEU B 1 569 ? 13.398 -4.086 21.078 1 44.84 569 LEU B CA 1
ATOM 8880 C C . LEU B 1 569 ? 13.82 -3.271 19.859 1 44.84 569 LEU B C 1
ATOM 8882 O O . LEU B 1 569 ? 14.945 -3.41 19.375 1 44.84 569 LEU B O 1
ATOM 8886 N N . GLN B 1 570 ? 12.914 -2.758 19.078 1 46.03 570 GLN B N 1
ATOM 8887 C CA . GLN B 1 570 ? 12.953 -1.949 17.859 1 46.03 570 GLN B CA 1
ATOM 8888 C C . GLN B 1 570 ? 13.977 -0.823 17.984 1 46.03 570 GLN B C 1
ATOM 8890 O O . GLN B 1 570 ? 13.641 0.281 18.422 1 46.03 570 GLN B O 1
ATOM 8895 N N . SER B 1 571 ? 15.305 -1.073 18.203 1 46.41 571 SER B N 1
ATOM 8896 C CA . SER B 1 571 ? 16.266 0.029 18.172 1 46.41 571 SER B CA 1
ATOM 8897 C C . SER B 1 571 ? 16.922 0.14 16.797 1 46.41 571 SER B C 1
ATOM 8899 O O . SER B 1 571 ? 17.25 -0.873 16.172 1 46.41 571 SER B O 1
ATOM 8901 N N . ILE B 1 572 ? 16.797 1.243 16.016 1 43.22 572 ILE B N 1
ATOM 8902 C CA . ILE B 1 572 ? 17.422 1.512 14.719 1 43.22 572 ILE B CA 1
ATOM 8903 C C . ILE B 1 572 ? 18.828 2.07 14.93 1 43.22 572 ILE B C 1
ATOM 8905 O O . ILE B 1 572 ? 19.031 2.975 15.742 1 43.22 572 ILE B O 1
ATOM 8909 N N . PRO B 1 573 ? 19.891 1.403 14.273 1 42.03 573 PRO B N 1
ATOM 8910 C CA . PRO B 1 573 ? 21.203 2.072 14.266 1 42.03 573 PRO B CA 1
ATOM 8911 C C . PRO B 1 573 ? 21.172 3.404 13.516 1 42.03 573 PRO B C 1
ATOM 8913 O O . PRO B 1 573 ? 20.672 3.475 12.391 1 42.03 573 PRO B O 1
ATOM 8916 N N . LEU B 1 574 ? 21.328 4.547 14.219 1 44.22 574 LEU B N 1
ATOM 8917 C CA . LEU B 1 574 ? 21.375 5.859 13.586 1 44.22 574 LEU B CA 1
ATOM 8918 C C . LEU B 1 574 ? 22.797 6.191 13.148 1 44.22 574 LEU B C 1
ATOM 8920 O O . LEU B 1 574 ? 23.766 5.953 13.891 1 44.22 574 LEU B O 1
ATOM 8924 N N . ARG B 1 575 ? 22.953 6.332 11.844 1 37.62 575 ARG B N 1
ATOM 8925 C CA . ARG B 1 575 ? 24.234 6.832 11.359 1 37.62 575 ARG B CA 1
ATOM 8926 C C . ARG B 1 575 ? 24.531 8.211 11.945 1 37.62 575 ARG B C 1
ATOM 8928 O O . ARG B 1 575 ? 23.75 9.148 11.773 1 37.62 575 ARG B O 1
ATOM 8935 N N . MET B 1 576 ? 25.484 8.344 13.008 1 42.03 576 MET B N 1
ATOM 8936 C CA . MET B 1 576 ? 25.859 9.609 13.633 1 42.03 576 MET B CA 1
ATOM 8937 C C . MET B 1 576 ? 27.031 10.242 12.914 1 42.03 576 MET B C 1
ATOM 8939 O O . MET B 1 576 ? 27.938 9.539 12.438 1 42.03 576 MET B O 1
#

Nearest PDB structures (foldseek):
  8jxl-assembly1_A  TM=9.066E-01  e=3.548E-56  Homo sapiens
  8jxm-assembly1_E  TM=9.088E-01  e=1.025E-54  Homo sapiens
  8jxm-assembly1_J  TM=9.098E-01  e=1.861E-54  Homo sapiens
  8jxn-assembly1_B  TM=9.119E-01  e=7.858E-53  Homo sapiens
  3u9t-assembly1_B  TM=9.167E-01  e=1.248E-42  Pseudomonas aeruginosa

Sequence (1152 aa):
MTDMHRYTASRFVERYWQRSVCGVSSVAGKRRALPSAFPVLDLPLLPIHKHIYEANLRNSNAWCKKYTEFSEKVMEGGGEKAIARHTQRNRKLLIRDRLRLLLDDEDFLELSPFAGLGLPYGDIPSAGSITGIGRINGLWCVFAASDATVKGGTSYPITVKKNLRAQEIAIKNRLPCVYLVDSAGAFLPLQSEIFPDKNHGGRTFYNEAIMSAMKIPQVAVVCGSCTAGGAYMPTMAEEAVMVHRIGTIFLGGPPLVKAATGEEVTPEDLGGARLHAEVSGCVDHFAWEEKEAFDYTRNIISTLNFLLPEEEEETKKRNAEEEPLHSLEELLGLAPKSYNYSLDVKMVVSRLVDGSRFLEFKARYGTSLVTGFAKIHGHLVGILANDGQLSYEATLKGSHFVQLCNQRDVPLLFLQNTAPTAALTLSTKQAEMNSNHLKAQGSMMSAVASASVPKITVVIGGCHGADSYAMCGRAFDPNFLFLWPNAKVSIAPPGHIGSLLPLDGEQEEEQKKQEEELNRMLVEESSAFFSSSRMWDDGVILPQNTRKVLRDVLDIIKQQRYQLSTETLQSIPLRMMTDMHRYTASRFVERYWQRSVCGVSSVAGKRRALPSAFPVLDLPLLPIHKHIYEANLRNSNAWCKKYTEFSEKVMEGGGEKAIARHTQRNRKLLIRDRLRLLLDDEDFLELSPFAGLGLPYGDIPSAGSITGIGRINGLWCVFAASDATVKGGTSYPITVKKNLRAQEIAIKNRLPCVYLVDSAGAFLPLQSEIFPDKNHGGRTFYNEAIMSAMKIPQVAVVCGSCTAGGAYMPTMAEEAVMVHRIGTIFLGGPPLVKAATGEEVTPEDLGGARLHAEVSGCVDHFAWEEKEAFDYTRNIISTLNFLLPEEEEETKKRNAEEEPLHSLEELLGLAPKSYNYSLDVKMVVSRLVDGSRFLEFKARYGTSLVTGFAKIHGHLVGILANDGQLSYEATLKGSHFVQLCNQRDVPLLFLQNTAPTAALTLSTKQAEMNSNHLKAQGSMMSAVASASVPKITVVIGGCHGADSYAMCGRAFDPNFLFLWPNAKVSIAPPGHIGSLLPLDGEQEEEQKKQEEELNRMLVEESSAFFSSSRMWDDGVILPQNTRKVLRDVLDIIKQQRYQLSTETLQSIPLRM